Protein AF-A0A2A6C8S2-F1 (afdb_monomer_lite)

pLDDT: mean 71.56, std 22.47, range [21.42, 98.75]

Radius of gyration: 41.75 Å; chains: 1; bounding box: 128×106×98 Å

Secondary structure (DSSP, 8-state):
-TTHHHHGGGS--------------------------------------------TTSHHHHHHHHHHHTT--PPPPPPP-------PPPP-SEEEEEESTTS-EEEEEE--GGGTT-B-HHHHT---S-TT-TT-----HHHHHHHHHH-TT-SEEEEE--SSEEE--B-GGGTTT--HHHHHHS-TTGGGGGGGG-SS-EEEEE-BEEETHHHHHHHHSSEEEEETT-EEE-GGGGGT----SSHHHHHHHHT-HHHHHHHHHH--EEEHHHHHHTTS-SEEE-HHHHHHHHHHHHHHHHTS-HHHHHHHHHHHHHTTSS-HHHHHHHHHHHHHHHTTBHHHHHHHHHHHTTS-------B--HHHHHHHHHHHHHHHHHHHHHHHHHHIIIIISTTS----HHHHHHHHHHHHHHHHHHHHHHHHHHT-S-HHHHHHHHHHHHHHHHHIIIIIHHHHHHHHHHHH-TTS-HHHHHHHHHHHHHHHHHHHHHTTTTS----TT--TT-HHHHHHHHHHHHHHHHHHHH-HHHHHHHHHHHGGGS----HHHHHHHHHHHHHHHHHHHHHHHHHHHHHHHHHHHHHTTSS-SSS-HHHHHHHHHS-SHHHHHHHHHHHHHHHHHHHHHHHHHHHHHHHHHHHHHHHHHHTTSS-SS-HHHHHHHHHHHHHT----HHHHHHHHHHHHHHHHHHHHHHHHHHHHHHHHHHH--GGGHHHHHHHHHHHHHHHHHHHHHHHGGGS-HHHHHHHHHHH----HHHHHHHHHHHHHHHHHHHHHHHHHHHHT------TTSTTSSSSSS--

Organism: Pristionchus pacificus (NCBI:txid54126)

Structure (mmCIF, N/CA/C/O backbone):
data_AF-A0A2A6C8S2-F1
#
_entry.id   AF-A0A2A6C8S2-F1
#
loop_
_atom_site.group_PDB
_atom_site.id
_atom_site.type_symbol
_atom_site.label_atom_id
_atom_site.label_alt_id
_atom_site.label_comp_id
_atom_site.label_asym_id
_atom_site.label_entity_id
_atom_site.label_seq_id
_atom_site.pdbx_PDB_ins_code
_atom_site.Cartn_x
_atom_site.Cartn_y
_atom_site.Cartn_z
_atom_site.occupancy
_atom_site.B_iso_or_equiv
_atom_site.auth_seq_id
_atom_site.auth_comp_id
_atom_site.auth_asym_id
_atom_site.auth_atom_id
_atom_site.pdbx_PDB_model_num
ATOM 1 N N . MET A 1 1 ? 23.876 -38.090 -20.448 1.00 32.19 1 MET A N 1
ATOM 2 C CA . MET A 1 1 ? 23.122 -38.531 -19.246 1.00 32.19 1 MET A CA 1
ATOM 3 C C . MET A 1 1 ? 23.606 -39.892 -18.723 1.00 32.19 1 MET A C 1
ATOM 5 O O . MET A 1 1 ? 23.887 -39.999 -17.537 1.00 32.19 1 MET A O 1
ATOM 9 N N . PHE A 1 2 ? 23.786 -40.901 -19.588 1.00 26.20 2 PHE A N 1
ATOM 10 C CA . PHE A 1 2 ? 24.344 -42.219 -19.226 1.00 26.20 2 PHE A CA 1
ATOM 11 C C . PHE A 1 2 ? 25.819 -42.156 -18.761 1.00 26.20 2 PHE A C 1
ATOM 13 O O . PHE A 1 2 ? 26.176 -42.783 -17.769 1.00 26.20 2 PHE A O 1
ATOM 20 N N . GLU A 1 3 ? 26.650 -41.305 -19.379 1.00 30.59 3 GLU A N 1
ATOM 21 C CA . GLU A 1 3 ? 28.047 -41.086 -18.950 1.00 30.59 3 GLU A CA 1
ATOM 22 C C . GLU A 1 3 ? 28.192 -40.384 -17.590 1.00 30.59 3 GLU A C 1
ATOM 24 O O . GLU A 1 3 ? 29.092 -40.704 -16.815 1.00 30.59 3 GLU A O 1
ATOM 29 N N . TYR A 1 4 ? 27.283 -39.464 -17.252 1.00 35.44 4 TYR A N 1
ATOM 30 C CA . TYR A 1 4 ? 27.305 -38.766 -15.960 1.00 35.44 4 TYR A CA 1
ATOM 31 C C . TYR A 1 4 ? 26.969 -39.730 -14.808 1.00 35.44 4 TYR A C 1
ATOM 33 O O . TYR A 1 4 ? 27.595 -39.699 -13.753 1.00 35.44 4 TYR A O 1
ATOM 41 N N . LYS A 1 5 ? 26.068 -40.692 -15.066 1.00 35.88 5 LYS A N 1
ATOM 42 C CA . LYS A 1 5 ? 25.725 -41.799 -14.157 1.00 35.88 5 LYS A CA 1
ATOM 43 C C . LYS A 1 5 ? 26.841 -42.849 -14.013 1.00 35.88 5 LYS A C 1
ATOM 45 O O . LYS A 1 5 ? 26.752 -43.687 -13.121 1.00 35.88 5 LYS A O 1
ATOM 50 N N . LYS A 1 6 ? 27.845 -42.843 -14.903 1.00 32.16 6 LYS A N 1
ATOM 51 C CA . LYS A 1 6 ? 29.021 -43.732 -14.872 1.00 32.16 6 LYS A CA 1
ATOM 52 C C . LYS A 1 6 ? 30.166 -43.116 -14.058 1.00 32.16 6 LYS A C 1
ATOM 54 O O . LYS A 1 6 ? 30.825 -43.833 -13.321 1.00 32.16 6 LYS A O 1
ATOM 59 N N . LYS A 1 7 ? 30.346 -41.789 -14.120 1.00 35.62 7 LYS A N 1
ATOM 60 C CA . LYS A 1 7 ? 31.368 -41.065 -13.334 1.00 35.62 7 LYS A CA 1
ATOM 61 C C . LYS A 1 7 ? 31.032 -40.908 -11.846 1.00 35.62 7 LYS A C 1
ATOM 63 O O . LYS A 1 7 ? 31.947 -40.837 -11.041 1.00 35.62 7 LYS A O 1
ATOM 68 N N . LEU A 1 8 ? 29.749 -40.889 -11.479 1.00 36.06 8 LEU A N 1
ATOM 69 C CA . LEU A 1 8 ? 29.297 -40.829 -10.078 1.00 36.06 8 LEU A CA 1
ATOM 70 C C . LEU A 1 8 ? 29.278 -42.195 -9.364 1.00 36.06 8 LEU A C 1
ATOM 72 O O . LEU A 1 8 ? 29.125 -42.229 -8.154 1.00 36.06 8 LEU A O 1
ATOM 76 N N . ARG A 1 9 ? 29.433 -43.311 -10.093 1.00 30.38 9 ARG A N 1
ATOM 77 C CA . ARG A 1 9 ? 29.297 -44.689 -9.576 1.00 30.38 9 ARG A CA 1
ATOM 78 C C . ARG A 1 9 ? 30.604 -45.342 -9.092 1.00 30.38 9 ARG A C 1
ATOM 80 O O . ARG A 1 9 ? 30.596 -46.525 -8.790 1.00 30.38 9 ARG A O 1
ATOM 87 N N . MET A 1 10 ? 31.718 -44.607 -9.049 1.00 31.86 10 MET A N 1
ATOM 88 C CA . MET A 1 10 ? 33.014 -45.114 -8.554 1.00 31.86 10 MET A CA 1
ATOM 89 C C . MET A 1 10 ? 33.317 -44.737 -7.093 1.00 31.86 10 MET A C 1
ATOM 91 O O . MET A 1 10 ? 34.422 -44.987 -6.622 1.00 31.86 10 MET A O 1
ATOM 95 N N . ALA A 1 11 ? 32.354 -44.159 -6.376 1.00 34.12 11 ALA A N 1
ATOM 96 C CA . ALA A 1 11 ? 32.422 -43.968 -4.935 1.00 34.12 11 ALA A CA 1
ATOM 97 C C . ALA A 1 11 ? 31.243 -44.722 -4.302 1.00 34.12 11 ALA A C 1
ATOM 99 O O . ALA A 1 11 ? 30.096 -44.430 -4.632 1.00 34.12 11 ALA A O 1
ATOM 100 N N . ASP A 1 12 ? 31.577 -45.677 -3.436 1.00 30.59 12 ASP A N 1
ATOM 101 C CA . ASP A 1 12 ? 30.724 -46.444 -2.515 1.00 30.59 12 ASP A CA 1
ATOM 102 C C . ASP A 1 12 ? 30.078 -47.753 -3.035 1.00 30.59 12 ASP A C 1
ATOM 104 O O . ASP A 1 12 ? 29.288 -47.781 -3.981 1.00 30.59 12 ASP A O 1
ATOM 108 N N . LEU A 1 13 ? 30.474 -48.850 -2.367 1.00 28.61 13 LEU A N 1
ATOM 109 C CA . LEU A 1 13 ? 29.936 -50.216 -2.414 1.00 28.61 13 LEU A CA 1
ATOM 110 C C . LEU A 1 13 ? 28.567 -50.297 -1.709 1.00 28.61 13 LEU A C 1
ATOM 112 O O . LEU A 1 13 ? 28.414 -49.733 -0.630 1.00 28.61 13 LEU A O 1
ATOM 116 N N . ASP A 1 14 ? 27.584 -50.995 -2.283 1.00 29.48 14 ASP A N 1
ATOM 117 C CA . ASP A 1 14 ? 27.276 -52.412 -1.998 1.00 29.48 14 ASP A CA 1
ATOM 118 C C . ASP A 1 14 ? 26.062 -52.865 -2.834 1.00 29.48 14 ASP A C 1
ATOM 120 O O . ASP A 1 14 ? 25.117 -52.108 -3.077 1.00 29.48 14 ASP A O 1
ATOM 124 N N . ASP A 1 15 ? 26.152 -54.099 -3.329 1.00 29.12 15 ASP A N 1
ATOM 125 C CA . ASP A 1 15 ? 25.180 -54.794 -4.171 1.00 29.12 15 ASP A CA 1
ATOM 126 C C . ASP A 1 15 ? 23.930 -55.208 -3.382 1.00 29.12 15 ASP A C 1
ATOM 128 O O . ASP A 1 15 ? 24.037 -55.783 -2.305 1.00 29.12 15 ASP A O 1
ATOM 132 N N . ASP A 1 16 ? 22.751 -55.022 -3.985 1.00 27.91 16 ASP A N 1
ATOM 133 C CA . ASP A 1 16 ? 21.733 -56.074 -3.991 1.00 27.91 16 ASP A CA 1
ATOM 134 C C . ASP A 1 16 ? 20.721 -55.872 -5.138 1.00 27.91 16 ASP A C 1
ATOM 136 O O . ASP A 1 16 ? 20.081 -54.830 -5.289 1.00 27.91 16 ASP A O 1
ATOM 140 N N . LEU A 1 17 ? 20.595 -56.935 -5.938 1.00 26.44 17 LEU A N 1
ATOM 141 C CA . LEU A 1 17 ? 19.555 -57.249 -6.926 1.00 26.44 17 LEU A CA 1
ATOM 142 C C . LEU A 1 17 ? 19.472 -56.464 -8.259 1.00 26.44 17 LEU A C 1
ATOM 144 O O . LEU A 1 17 ? 18.635 -55.593 -8.500 1.00 26.44 17 LEU A O 1
ATOM 148 N N . LEU A 1 18 ? 20.260 -56.976 -9.216 1.00 26.59 18 LEU A N 1
ATOM 149 C CA . LEU A 1 18 ? 19.800 -57.587 -10.489 1.00 26.59 18 LEU A CA 1
ATOM 150 C C . LEU A 1 18 ? 18.316 -58.067 -10.431 1.00 26.59 18 LEU A C 1
ATOM 152 O O . LEU A 1 18 ? 17.884 -58.574 -9.407 1.00 26.59 18 LEU A O 1
ATOM 156 N N . ALA A 1 19 ? 17.455 -58.036 -11.452 1.00 25.98 19 ALA A N 1
ATOM 157 C CA . ALA A 1 19 ? 17.626 -58.308 -12.875 1.00 25.98 19 ALA A CA 1
ATOM 158 C C . ALA A 1 19 ? 16.318 -57.993 -13.651 1.00 25.98 19 ALA A C 1
ATOM 160 O O . ALA A 1 19 ? 15.255 -57.853 -13.051 1.00 25.98 19 ALA A O 1
ATOM 161 N N . VAL A 1 20 ? 16.428 -58.017 -14.989 1.00 25.78 20 VAL A N 1
ATOM 162 C CA . VAL A 1 20 ? 15.507 -58.601 -16.002 1.00 25.78 20 VAL A CA 1
ATOM 163 C C . VAL A 1 20 ? 15.243 -57.667 -17.204 1.00 25.78 20 VAL A C 1
ATOM 165 O O . VAL A 1 20 ? 14.492 -56.702 -17.097 1.00 25.78 20 VAL A O 1
ATOM 168 N N . GLY A 1 21 ? 15.850 -58.047 -18.347 1.00 25.91 21 GLY A N 1
ATOM 169 C CA . GLY A 1 21 ? 15.435 -57.829 -19.755 1.00 25.91 21 GLY A CA 1
ATOM 170 C C . GLY A 1 21 ? 15.616 -56.410 -20.311 1.00 25.91 21 GLY A C 1
ATOM 171 O O . GLY A 1 21 ? 14.933 -55.504 -19.859 1.00 25.91 21 GLY A O 1
ATOM 172 N N . SER A 1 22 ? 16.484 -56.048 -21.268 1.00 24.20 22 SER A N 1
ATOM 173 C CA . SER A 1 22 ? 16.979 -56.682 -22.510 1.00 24.20 22 SER A CA 1
ATOM 174 C C . SER A 1 22 ? 15.882 -57.268 -23.404 1.00 24.20 22 SER A C 1
ATOM 176 O O . SER A 1 22 ? 15.515 -58.422 -23.227 1.00 24.20 22 SER A O 1
ATOM 178 N N . ASP A 1 23 ? 15.333 -56.475 -24.331 1.00 24.86 23 ASP A N 1
ATOM 179 C CA . ASP A 1 23 ? 15.618 -56.617 -25.772 1.00 24.86 23 ASP A CA 1
ATOM 180 C C . ASP A 1 23 ? 14.761 -55.699 -26.666 1.00 24.86 23 ASP A C 1
ATOM 182 O O . ASP A 1 23 ? 13.661 -55.293 -26.297 1.00 24.86 23 ASP A O 1
ATOM 186 N N . ALA A 1 24 ? 15.309 -55.455 -27.865 1.00 26.47 24 ALA A N 1
ATOM 187 C CA . ALA A 1 24 ? 14.758 -54.799 -29.059 1.00 26.47 24 ALA A CA 1
ATOM 188 C C . ALA A 1 24 ? 14.608 -53.263 -28.996 1.00 26.47 24 ALA A C 1
ATOM 190 O O . ALA A 1 24 ? 14.021 -52.700 -28.083 1.00 26.47 24 ALA A O 1
ATOM 191 N N . GLY A 1 25 ? 15.100 -52.477 -29.950 1.00 25.38 25 GLY A N 1
ATOM 192 C CA . GLY A 1 25 ? 15.507 -52.772 -31.323 1.00 25.38 25 GLY A CA 1
ATOM 193 C C . GLY A 1 25 ? 15.102 -51.565 -32.176 1.00 25.38 25 GLY A C 1
ATOM 194 O O . GLY A 1 25 ? 14.033 -50.997 -31.977 1.00 25.38 25 GLY A O 1
ATOM 195 N N . GLU A 1 26 ? 16.011 -51.117 -33.029 1.00 27.11 26 GLU A N 1
ATOM 196 C CA . GLU A 1 26 ? 15.963 -49.884 -33.816 1.00 27.11 26 GLU A CA 1
ATOM 197 C C . GLU A 1 26 ? 14.861 -49.833 -34.891 1.00 27.11 26 GLU A C 1
ATOM 199 O O . GLU A 1 26 ? 14.462 -50.857 -35.433 1.00 27.11 26 GLU A O 1
ATOM 204 N N . GLY A 1 27 ? 14.517 -48.599 -35.294 1.00 25.09 27 GLY A N 1
ATOM 205 C CA . GLY A 1 27 ? 14.190 -48.257 -36.686 1.00 25.09 27 GLY A CA 1
ATOM 206 C C . GLY A 1 27 ? 12.709 -48.060 -37.028 1.00 25.09 27 GLY A C 1
ATOM 207 O O . GLY A 1 27 ? 11.947 -49.010 -37.024 1.00 25.09 27 GLY A O 1
ATOM 208 N N . GLU A 1 28 ? 12.307 -46.830 -37.380 1.00 25.16 28 GLU A N 1
ATOM 209 C CA . GLU A 1 28 ? 12.004 -46.458 -38.780 1.00 25.16 28 GLU A CA 1
ATOM 210 C C . GLU A 1 28 ? 11.531 -44.994 -38.914 1.00 25.16 28 GLU A C 1
ATOM 212 O O . GLU A 1 28 ? 10.670 -44.501 -38.186 1.00 25.16 28 GLU A O 1
ATOM 217 N N . GLN A 1 29 ? 12.119 -44.293 -39.886 1.00 26.69 29 GLN A N 1
ATOM 218 C CA . GLN A 1 29 ? 11.604 -43.069 -40.504 1.00 26.69 29 GLN A CA 1
ATOM 219 C C . GLN A 1 29 ? 10.533 -43.447 -41.538 1.00 26.69 29 GLN A C 1
ATOM 221 O O . GLN A 1 29 ? 10.784 -44.389 -42.276 1.00 26.69 29 GLN A O 1
ATOM 226 N N . LEU A 1 30 ? 9.457 -42.655 -41.711 1.00 25.66 30 LEU A N 1
ATOM 227 C CA . LEU A 1 30 ? 8.952 -42.221 -43.036 1.00 25.66 30 LEU A CA 1
ATOM 228 C C . LEU A 1 30 ? 7.721 -41.278 -42.976 1.00 25.66 30 LEU A C 1
ATOM 230 O O . LEU A 1 30 ? 6.704 -41.563 -42.359 1.00 25.66 30 LEU A O 1
ATOM 234 N N . ARG A 1 31 ? 7.897 -40.136 -43.661 1.00 25.75 31 ARG A N 1
ATOM 235 C CA . ARG A 1 31 ? 6.997 -39.286 -44.484 1.00 25.75 31 ARG A CA 1
ATOM 236 C C . ARG A 1 31 ? 5.470 -39.188 -44.251 1.00 25.75 31 ARG A C 1
ATOM 238 O O . ARG A 1 31 ? 4.727 -40.136 -44.432 1.00 25.75 31 ARG A O 1
ATOM 245 N N . LEU A 1 32 ? 5.055 -37.925 -44.059 1.00 26.55 32 LEU A N 1
ATOM 246 C CA . LEU A 1 32 ? 4.230 -37.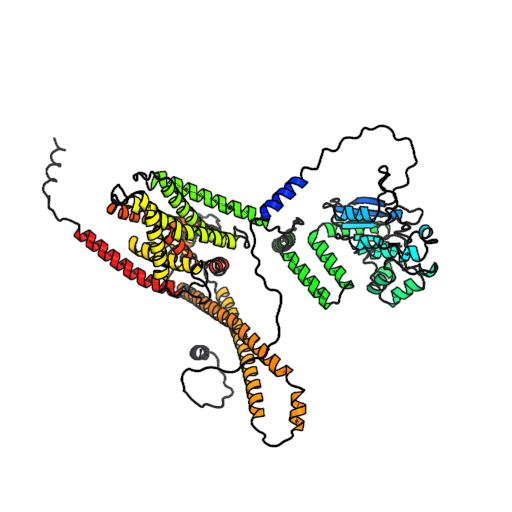069 -44.948 1.00 26.55 32 LEU A CA 1
ATOM 247 C C . LEU A 1 32 ? 3.008 -37.650 -45.702 1.00 26.55 32 LEU A C 1
ATOM 249 O O . LEU A 1 32 ? 3.154 -38.494 -46.575 1.00 26.55 32 LEU A O 1
ATOM 253 N N . GLU A 1 33 ? 1.888 -36.941 -45.489 1.00 25.23 33 GLU A N 1
ATOM 254 C CA . GLU A 1 33 ? 0.883 -36.446 -46.460 1.00 25.23 33 GLU A CA 1
ATOM 255 C C . GLU A 1 33 ? -0.578 -36.949 -46.428 1.00 25.23 33 GLU A C 1
ATOM 257 O O . GLU A 1 33 ? -0.896 -38.128 -46.401 1.00 25.23 33 GLU A O 1
ATOM 262 N N . ASP A 1 34 ? -1.436 -35.925 -46.544 1.00 24.98 34 ASP A N 1
ATOM 263 C CA . ASP A 1 34 ? -2.765 -35.842 -47.159 1.00 24.98 34 ASP A CA 1
ATOM 264 C C . ASP A 1 34 ? -4.092 -36.034 -46.376 1.00 24.98 34 ASP A C 1
ATOM 266 O O . ASP A 1 34 ? -4.664 -37.103 -46.218 1.00 24.98 34 ASP A O 1
ATOM 270 N N . LYS A 1 35 ? -4.633 -34.861 -45.998 1.00 25.89 35 LYS A N 1
ATOM 271 C CA . LYS A 1 35 ? -5.883 -34.237 -46.490 1.00 25.89 35 LYS A CA 1
ATOM 272 C C . LYS A 1 35 ? -7.240 -34.973 -46.380 1.00 25.89 35 LYS A C 1
ATOM 274 O O . LYS A 1 35 ? -7.627 -35.755 -47.233 1.00 25.89 35 LYS A O 1
ATOM 279 N N . ARG A 1 36 ? -8.075 -34.292 -45.575 1.00 25.56 36 ARG A N 1
ATOM 280 C CA . ARG A 1 36 ? -9.428 -33.742 -45.862 1.00 25.56 36 ARG A CA 1
ATOM 281 C C . ARG A 1 36 ? -10.664 -34.660 -45.819 1.00 25.56 36 ARG A C 1
ATOM 283 O O . ARG A 1 36 ? -10.720 -35.707 -46.443 1.00 25.56 36 ARG A O 1
ATOM 290 N N . ARG A 1 37 ? -11.730 -33.999 -45.316 1.00 23.06 37 ARG A N 1
ATOM 291 C CA . ARG A 1 37 ? -13.192 -34.268 -45.348 1.00 23.06 37 ARG A CA 1
ATOM 292 C C . ARG A 1 37 ? -13.683 -35.049 -44.123 1.00 23.06 37 ARG A C 1
ATOM 294 O O . ARG A 1 37 ? -13.056 -36.020 -43.754 1.00 23.06 37 ARG A O 1
ATOM 301 N N . PHE A 1 38 ? -14.753 -34.716 -43.401 1.00 23.86 38 PHE A N 1
ATOM 302 C CA . PHE A 1 38 ? -15.897 -33.784 -43.465 1.00 23.86 38 PHE A CA 1
ATOM 303 C C . PHE A 1 38 ? -16.029 -33.155 -42.046 1.00 23.86 38 PHE A C 1
ATOM 305 O O . PHE A 1 38 ? -15.542 -33.733 -41.089 1.00 23.86 38 PHE A O 1
ATOM 312 N N . GLY A 1 39 ? -16.580 -31.973 -41.763 1.00 22.17 39 GLY A N 1
ATOM 313 C CA . GLY A 1 39 ? -17.793 -31.355 -42.282 1.00 22.17 39 GLY A CA 1
ATOM 314 C C . GLY A 1 39 ? -18.854 -31.256 -41.168 1.00 22.17 39 GLY A C 1
ATOM 315 O O . GLY A 1 39 ? -19.616 -32.188 -40.985 1.00 22.17 39 GLY A O 1
ATOM 316 N N . ARG A 1 40 ? -18.918 -30.080 -40.517 1.00 21.42 40 ARG A N 1
ATOM 317 C CA . ARG A 1 40 ? -20.110 -29.411 -39.940 1.00 21.42 40 ARG A CA 1
ATOM 318 C C . ARG A 1 40 ? -20.861 -30.054 -38.745 1.00 21.42 40 ARG A C 1
ATOM 320 O O . ARG A 1 40 ? -21.691 -30.928 -38.938 1.00 21.42 40 ARG A O 1
ATOM 327 N N . VAL A 1 41 ? -20.755 -29.417 -37.568 1.00 22.75 41 VAL A N 1
ATOM 328 C CA . VAL A 1 41 ? -21.908 -29.108 -36.686 1.00 22.75 41 VAL A CA 1
ATOM 329 C C . VAL A 1 41 ? -21.735 -27.686 -36.128 1.00 22.75 41 VAL A C 1
ATOM 331 O O . VAL A 1 41 ? -20.688 -27.340 -35.588 1.00 22.75 41 VAL A O 1
ATOM 334 N N . HIS A 1 42 ? -22.749 -26.846 -36.343 1.00 21.91 42 HIS A N 1
ATOM 335 C CA . HIS A 1 42 ? -22.915 -25.489 -35.808 1.00 21.91 42 HIS A CA 1
ATOM 336 C C . HIS A 1 42 ? -23.309 -25.522 -34.328 1.00 21.91 42 HIS A C 1
ATOM 338 O O . HIS A 1 42 ? -24.256 -26.231 -34.014 1.00 21.91 42 HIS A O 1
ATOM 344 N N . VAL A 1 43 ? -22.740 -24.642 -33.491 1.00 24.41 43 VAL A N 1
ATOM 345 C CA . VAL A 1 43 ? -23.492 -23.959 -32.417 1.00 24.41 43 VAL A CA 1
ATOM 346 C C . VAL A 1 43 ? -22.944 -22.534 -32.234 1.00 24.41 43 VAL A C 1
ATOM 348 O O . VAL A 1 43 ? -21.735 -22.316 -32.198 1.00 24.41 43 VAL A O 1
ATOM 351 N N . HIS A 1 44 ? -23.869 -21.575 -32.173 1.00 23.92 44 HIS A N 1
ATOM 352 C CA . HIS A 1 44 ? -23.704 -20.133 -31.987 1.00 23.92 44 HIS A CA 1
ATOM 353 C C . HIS A 1 44 ? -22.676 -19.703 -30.927 1.00 23.92 44 HIS A C 1
ATOM 355 O O . HIS A 1 44 ? -22.747 -20.113 -29.771 1.00 23.92 44 HIS A O 1
ATOM 361 N N . ARG A 1 45 ? -21.838 -18.720 -31.284 1.00 24.27 45 ARG A N 1
ATOM 362 C CA . ARG A 1 45 ? -21.236 -17.790 -30.322 1.00 24.27 45 ARG A CA 1
ATOM 363 C C . ARG A 1 45 ? -21.296 -16.380 -30.902 1.00 24.27 45 ARG A C 1
ATOM 365 O O . ARG A 1 45 ? -20.513 -16.026 -31.777 1.00 24.27 45 ARG A O 1
ATOM 372 N N . GLN A 1 46 ? -22.275 -15.612 -30.442 1.00 23.72 46 GLN A N 1
ATOM 373 C CA . GLN A 1 46 ? -22.430 -14.196 -30.738 1.00 23.72 46 GLN A CA 1
ATOM 374 C C . GLN A 1 46 ? -22.254 -13.419 -29.426 1.00 23.72 46 GLN A C 1
ATOM 376 O O . GLN A 1 46 ? -22.749 -13.846 -28.386 1.00 23.72 46 GLN A O 1
ATOM 381 N N . LEU A 1 47 ? -21.563 -12.284 -29.553 1.00 24.95 47 LEU A N 1
ATOM 382 C CA . LEU A 1 47 ? -21.317 -11.183 -28.614 1.00 24.95 47 LEU A CA 1
ATOM 383 C C . LEU A 1 47 ? -20.072 -11.189 -27.696 1.00 24.95 47 LEU A C 1
ATOM 385 O O . LEU A 1 47 ? -19.899 -12.020 -26.812 1.00 24.95 47 LEU A O 1
ATOM 389 N N . LEU A 1 48 ? -19.325 -10.086 -27.893 1.00 25.66 48 LEU A N 1
ATOM 390 C CA . LEU A 1 48 ? -18.434 -9.335 -26.995 1.00 25.66 48 LEU A CA 1
ATOM 391 C C . LEU A 1 48 ? -16.940 -9.686 -26.956 1.00 25.66 48 LEU A C 1
ATOM 393 O O . LEU A 1 48 ? -16.415 -10.090 -25.927 1.00 25.66 48 LEU A O 1
ATOM 397 N N . LEU A 1 49 ? -16.234 -9.364 -28.047 1.00 27.03 49 LEU A N 1
ATOM 398 C CA . LEU A 1 49 ? -14.866 -8.827 -27.996 1.00 27.03 49 LEU A CA 1
ATOM 399 C C . LEU A 1 49 ? -14.711 -7.763 -29.097 1.00 27.03 49 LEU A C 1
ATOM 401 O O . LEU A 1 49 ? -14.676 -8.099 -30.278 1.00 27.03 49 LEU A O 1
ATOM 405 N N . ALA A 1 50 ? -14.634 -6.490 -28.705 1.00 27.23 50 ALA A N 1
ATOM 406 C CA . ALA A 1 50 ? -14.182 -5.389 -29.553 1.00 27.23 50 ALA A CA 1
ATOM 407 C C . ALA A 1 50 ? -12.882 -4.808 -28.960 1.00 27.23 50 ALA A C 1
ATOM 409 O O . ALA A 1 50 ? -12.759 -4.758 -27.732 1.00 27.23 50 ALA A O 1
ATOM 410 N N . PRO A 1 51 ? -11.910 -4.407 -29.797 1.00 27.19 51 PRO A N 1
ATOM 411 C CA . PRO A 1 51 ? -10.653 -3.816 -29.357 1.00 27.19 51 PRO A CA 1
ATOM 412 C C . PRO A 1 51 ? -10.869 -2.362 -28.907 1.00 27.19 51 PRO A C 1
ATOM 414 O O . PRO A 1 51 ? -11.583 -1.600 -29.553 1.00 27.19 51 PRO A O 1
ATOM 417 N N . LEU A 1 52 ? -10.260 -1.990 -27.781 1.00 28.20 52 LEU A N 1
ATOM 418 C CA . LEU A 1 52 ? -10.228 -0.618 -27.272 1.00 28.20 52 LEU A CA 1
ATOM 419 C C . LEU A 1 52 ? -9.260 0.222 -28.119 1.00 28.20 52 LEU A C 1
ATOM 421 O O . LEU A 1 52 ? -8.052 0.194 -27.891 1.00 28.20 52 LEU A O 1
ATOM 425 N N . ASP A 1 53 ? -9.809 0.967 -29.077 1.00 25.66 53 ASP A N 1
ATOM 426 C CA . ASP A 1 53 ? -9.165 2.138 -29.676 1.00 25.66 53 ASP A CA 1
ATOM 427 C C . ASP A 1 53 ? -9.215 3.291 -28.662 1.00 25.66 53 ASP A C 1
ATOM 429 O O . ASP A 1 53 ? -10.287 3.710 -28.218 1.00 25.66 53 ASP A O 1
ATOM 433 N N . VAL A 1 54 ? -8.047 3.786 -28.251 1.00 31.41 54 VAL A N 1
ATOM 434 C CA . VAL A 1 54 ? -7.930 4.929 -27.339 1.00 31.41 54 VAL A CA 1
ATOM 435 C C . VAL A 1 54 ? -7.815 6.198 -28.175 1.00 31.41 54 VAL A C 1
ATOM 437 O O . VAL A 1 54 ? -6.754 6.520 -28.706 1.00 31.41 54 VAL A O 1
ATOM 440 N N . ASP A 1 55 ? -8.926 6.921 -28.281 1.00 26.73 55 ASP A N 1
ATOM 441 C CA . ASP A 1 55 ? -9.016 8.189 -28.999 1.00 26.73 55 ASP A CA 1
ATOM 442 C C . ASP A 1 55 ? -8.435 9.342 -28.150 1.00 26.73 55 ASP A C 1
ATOM 444 O O . ASP A 1 55 ? -8.988 9.763 -27.126 1.00 26.73 55 ASP A O 1
ATOM 448 N N . VAL A 1 56 ? -7.274 9.856 -28.570 1.00 34.91 56 VAL A N 1
ATOM 449 C CA . VAL A 1 56 ? -6.460 10.875 -27.873 1.00 34.91 56 VAL A CA 1
ATOM 450 C C . VAL A 1 56 ? -7.155 12.251 -27.820 1.00 34.91 56 VAL A C 1
ATOM 452 O O . VAL A 1 56 ? -6.710 13.163 -27.120 1.00 34.91 56 VAL A O 1
ATOM 455 N N . HIS A 1 57 ? -8.306 12.423 -28.475 1.00 30.19 57 HIS A N 1
ATOM 456 C CA . HIS A 1 57 ? -8.993 13.711 -28.529 1.00 30.19 57 HIS A CA 1
ATOM 457 C C . HIS A 1 57 ? -9.865 14.038 -27.293 1.00 30.19 57 HIS A C 1
ATOM 459 O O . HIS A 1 57 ? -10.196 15.209 -27.069 1.00 30.19 57 HIS A O 1
ATOM 465 N N . HIS A 1 58 ? -10.191 13.049 -26.446 1.00 32.16 58 HIS A N 1
ATOM 466 C CA . HIS A 1 58 ? -11.109 13.215 -25.304 1.00 32.16 58 HIS A CA 1
ATOM 467 C C . HIS A 1 58 ? -10.441 13.644 -23.979 1.00 32.16 58 HIS A C 1
ATOM 469 O O . HIS A 1 58 ? -11.113 14.172 -23.087 1.00 32.16 58 HIS A O 1
ATOM 475 N N . LEU A 1 59 ? -9.112 13.522 -23.865 1.00 33.47 59 LEU A N 1
ATOM 476 C CA . LEU A 1 59 ? -8.344 13.912 -22.670 1.00 33.47 59 LEU A CA 1
ATOM 477 C C . LEU A 1 59 ? -8.176 15.437 -22.516 1.00 33.47 59 LEU A C 1
ATOM 479 O O . LEU A 1 59 ? -8.046 15.933 -21.397 1.00 33.47 59 LEU A O 1
ATOM 483 N N . SER A 1 60 ? -8.280 16.219 -23.600 1.00 31.27 60 SER A N 1
ATOM 484 C CA . SER A 1 60 ? -8.184 17.690 -23.515 1.00 31.27 60 SER A CA 1
ATOM 485 C C . SER A 1 60 ? -9.480 18.368 -23.037 1.00 31.27 60 SER A C 1
ATOM 487 O O . SER A 1 60 ? -9.444 19.494 -22.533 1.00 31.27 60 SER A O 1
ATOM 489 N N . LYS A 1 61 ? -10.629 17.678 -23.126 1.00 31.64 61 LYS A N 1
ATOM 490 C CA . LYS A 1 61 ? -11.920 18.165 -22.603 1.00 31.64 61 LYS A CA 1
ATOM 491 C C . LYS A 1 61 ? -12.047 17.963 -21.092 1.00 31.64 61 LYS A C 1
ATOM 493 O O . LYS A 1 61 ? -12.640 18.807 -20.429 1.00 31.64 61 LYS A O 1
ATOM 498 N N . PHE A 1 62 ? -11.434 16.917 -20.535 1.00 32.00 62 PHE A N 1
ATOM 499 C CA . PHE A 1 62 ? -11.491 16.630 -19.095 1.00 32.00 62 PHE A CA 1
ATOM 500 C C . PHE A 1 62 ? -10.650 17.616 -18.259 1.00 32.00 62 PHE A C 1
ATOM 502 O O . PHE A 1 62 ? -11.060 18.026 -17.175 1.00 32.00 62 PHE A O 1
ATOM 509 N N . SER A 1 63 ? -9.535 18.103 -18.817 1.00 33.25 63 SER A N 1
ATOM 510 C CA . SER A 1 63 ? -8.704 19.161 -18.219 1.00 33.25 63 SER A CA 1
ATOM 511 C C . SER A 1 63 ? -9.427 20.519 -18.130 1.00 33.25 63 SER A C 1
ATOM 513 O O . SER A 1 63 ? -9.311 21.220 -17.124 1.00 33.25 63 SER A O 1
ATOM 515 N N . LYS A 1 64 ? -10.243 20.878 -19.134 1.00 32.06 64 LYS A N 1
ATOM 516 C CA . LYS A 1 64 ? -10.943 22.177 -19.184 1.00 32.06 64 LYS A CA 1
ATOM 517 C C . LYS A 1 64 ? -12.173 22.258 -18.274 1.00 32.06 64 LYS A C 1
ATOM 519 O O . LYS A 1 64 ? -12.514 23.351 -17.829 1.00 32.06 64 LYS A O 1
ATOM 524 N N . THR A 1 65 ? -12.817 21.132 -17.965 1.00 33.53 65 THR A N 1
ATOM 525 C CA . THR A 1 65 ? -13.980 21.095 -17.058 1.00 33.53 65 THR A CA 1
ATOM 526 C C . THR A 1 65 ? -13.556 21.133 -15.587 1.00 33.53 65 THR A C 1
ATOM 528 O O . THR A 1 65 ? -14.179 21.833 -14.793 1.00 33.53 65 THR A O 1
ATOM 531 N N . MET A 1 66 ? -12.434 20.489 -15.239 1.00 33.34 66 MET A N 1
ATOM 532 C CA . MET A 1 66 ? -11.839 20.561 -13.894 1.00 33.34 66 MET A CA 1
ATOM 533 C C . MET A 1 66 ? -11.317 21.966 -13.550 1.00 33.34 66 MET A C 1
ATOM 535 O O . MET A 1 66 ? -11.457 22.412 -12.415 1.00 33.34 66 MET A O 1
ATOM 539 N N . PHE A 1 67 ? -10.812 22.719 -14.535 1.00 33.03 67 PHE A N 1
ATOM 540 C CA . PHE A 1 67 ? -10.354 24.099 -14.317 1.00 33.03 67 PHE A CA 1
ATOM 541 C C . PHE A 1 67 ? -11.493 25.124 -14.154 1.00 33.03 67 PHE A C 1
ATOM 543 O O . PHE A 1 67 ? -11.264 26.212 -13.634 1.00 33.03 67 PHE A O 1
ATOM 550 N N . LYS A 1 68 ? -12.726 24.788 -14.562 1.00 27.80 68 LYS A N 1
ATOM 551 C CA . LYS A 1 68 ? -13.900 25.681 -14.475 1.00 27.80 68 LYS A CA 1
ATOM 552 C C . LYS A 1 68 ? -14.710 25.507 -13.181 1.00 27.80 68 LYS A C 1
ATOM 554 O O . LYS A 1 68 ? -15.490 26.386 -12.833 1.00 27.80 68 LYS A O 1
ATOM 559 N N . LEU A 1 69 ? -14.500 24.402 -12.458 1.00 29.41 69 LEU A N 1
ATOM 560 C CA . LEU A 1 69 ? -15.089 24.137 -11.136 1.00 29.41 69 LEU A CA 1
ATOM 561 C C . LEU A 1 69 ? -14.268 24.738 -9.982 1.00 29.41 69 LEU A C 1
ATOM 563 O O . LEU A 1 69 ? -14.819 25.011 -8.922 1.00 29.41 69 LEU A O 1
ATOM 567 N N . ALA A 1 70 ? -12.984 25.033 -10.206 1.00 30.64 70 ALA A N 1
ATOM 568 C CA . ALA A 1 70 ? -12.119 25.693 -9.225 1.00 30.64 70 ALA A CA 1
ATOM 569 C C . ALA A 1 70 ? -12.310 27.225 -9.146 1.00 30.64 70 ALA A C 1
ATOM 571 O O . ALA A 1 70 ? -11.808 27.853 -8.219 1.00 30.64 70 ALA A O 1
ATOM 572 N N . SER A 1 71 ? -13.046 27.844 -10.080 1.00 30.69 71 SER A N 1
ATOM 573 C CA . SER A 1 71 ? -13.227 29.307 -10.150 1.00 30.69 71 SER A CA 1
ATOM 574 C C . SER A 1 71 ? -14.596 29.814 -9.668 1.00 30.69 71 SER A C 1
ATOM 576 O O . SER A 1 71 ? -14.938 30.963 -9.933 1.00 30.69 71 SER A O 1
ATOM 578 N N . LEU A 1 72 ? -15.396 28.979 -8.992 1.00 29.81 72 LEU A N 1
ATOM 579 C CA . LEU A 1 72 ? -16.712 29.350 -8.434 1.00 29.81 72 LEU A CA 1
ATOM 580 C C . LEU A 1 72 ? -16.705 29.579 -6.909 1.00 29.81 72 LEU A C 1
ATOM 582 O O . LEU A 1 72 ? -17.743 29.891 -6.331 1.00 29.81 72 LEU A O 1
ATOM 586 N N . ALA A 1 73 ? -15.544 29.493 -6.254 1.00 30.70 73 ALA A N 1
ATOM 587 C CA . ALA A 1 73 ? -15.382 29.879 -4.853 1.00 30.70 73 ALA A CA 1
ATOM 588 C C . ALA A 1 73 ? -15.198 31.406 -4.740 1.00 30.70 73 ALA A C 1
ATOM 590 O O . ALA A 1 73 ? -14.086 31.926 -4.814 1.00 30.70 73 ALA A O 1
ATOM 591 N N . GLY A 1 74 ? -16.310 32.134 -4.615 1.00 32.12 74 GLY A N 1
ATOM 592 C CA . GLY A 1 74 ? -16.310 33.560 -4.278 1.00 32.12 74 GLY A CA 1
ATOM 593 C C . GLY A 1 74 ? -15.957 33.820 -2.800 1.00 32.12 74 GLY A C 1
ATOM 594 O O . GLY A 1 74 ? -16.081 32.920 -1.969 1.00 32.12 74 GLY A O 1
ATOM 595 N N . PRO A 1 75 ? -15.521 35.044 -2.446 1.00 29.92 75 PRO A N 1
ATOM 596 C CA . PRO A 1 75 ? -15.058 35.373 -1.100 1.00 29.92 75 PRO A CA 1
ATOM 597 C C . PRO A 1 75 ? -16.213 35.431 -0.088 1.00 29.92 75 PRO A C 1
ATOM 599 O O . PRO A 1 75 ? -17.237 36.077 -0.315 1.00 29.92 75 PRO A O 1
ATOM 602 N N . VAL A 1 76 ? -16.012 34.779 1.059 1.00 29.61 76 VAL A N 1
ATOM 603 C CA . VAL A 1 76 ? -16.924 34.787 2.210 1.00 29.61 76 VAL A CA 1
ATOM 604 C C . VAL A 1 76 ? -17.004 36.204 2.789 1.00 29.61 76 VAL A C 1
ATOM 606 O O . VAL A 1 76 ? -16.009 36.767 3.245 1.00 29.61 76 VAL A O 1
ATOM 609 N N . ARG A 1 77 ? -18.203 36.796 2.754 1.00 26.77 77 ARG A N 1
ATOM 610 C CA . ARG A 1 77 ? -18.516 38.098 3.361 1.00 26.77 77 ARG A CA 1
ATOM 611 C C . ARG A 1 77 ? -18.564 37.965 4.885 1.00 26.77 77 ARG A C 1
ATOM 613 O O . ARG A 1 77 ? -19.311 37.147 5.412 1.00 26.77 77 ARG A O 1
ATOM 620 N N . ALA A 1 78 ? -17.814 38.814 5.582 1.00 26.66 78 ALA A N 1
ATOM 621 C CA . ALA A 1 78 ? -17.923 38.995 7.025 1.00 26.66 78 ALA A CA 1
ATOM 622 C C . ALA A 1 78 ? -19.306 39.568 7.385 1.00 26.66 78 ALA A C 1
ATOM 624 O O . ALA A 1 78 ? -19.677 40.644 6.912 1.00 26.66 78 ALA A O 1
ATOM 625 N N . VAL A 1 79 ? -20.067 38.850 8.214 1.00 29.69 79 VAL A N 1
ATOM 626 C CA . VAL A 1 79 ? -21.352 39.314 8.750 1.00 29.69 79 VAL A CA 1
ATOM 627 C C . VAL A 1 79 ? -21.118 40.019 10.085 1.00 29.69 79 VAL A C 1
ATOM 629 O O . VAL A 1 79 ? -20.462 39.509 10.992 1.00 29.69 79 VAL A O 1
ATOM 632 N N . SER A 1 80 ? -21.640 41.240 10.149 1.00 24.69 80 SER A N 1
ATOM 633 C CA . SER A 1 80 ? -21.612 42.175 11.270 1.00 24.69 80 SER A CA 1
ATOM 634 C C . SER A 1 80 ? -22.261 41.612 12.543 1.00 24.69 80 SER A C 1
ATOM 636 O O . SER A 1 80 ? -23.350 41.040 12.505 1.00 24.69 80 SER A O 1
ATOM 638 N N . ARG A 1 81 ? -21.604 41.847 13.688 1.00 29.48 81 ARG A N 1
ATOM 639 C CA . ARG A 1 81 ? -22.158 41.696 15.042 1.00 29.48 81 ARG A CA 1
ATOM 640 C C . ARG A 1 81 ? -23.185 42.800 15.308 1.00 29.48 81 ARG A C 1
ATOM 642 O O . ARG A 1 81 ? -22.789 43.906 15.660 1.00 29.48 81 ARG A O 1
ATOM 649 N N . ALA A 1 82 ? -24.475 42.488 15.253 1.00 29.36 82 ALA A N 1
ATOM 650 C CA . ALA A 1 82 ? -25.481 43.139 16.095 1.00 29.36 82 ALA A CA 1
ATOM 651 C C . ALA A 1 82 ? -26.814 42.382 16.046 1.00 29.36 82 ALA A C 1
ATOM 653 O O . ALA A 1 82 ? -27.262 41.991 14.977 1.00 29.36 82 ALA A O 1
ATOM 654 N N . SER A 1 83 ? -27.463 42.292 17.211 1.00 29.86 83 SER A N 1
ATOM 655 C CA . SER A 1 83 ? -28.817 41.776 17.463 1.00 29.86 83 SER A CA 1
ATOM 656 C C . SER A 1 83 ? -28.959 40.267 17.686 1.00 29.86 83 SER A C 1
ATOM 658 O O . SER A 1 83 ? -29.389 39.537 16.801 1.00 29.86 83 SER A O 1
ATOM 660 N N . LEU A 1 84 ? -28.763 39.829 18.935 1.00 27.14 84 LEU A N 1
ATOM 661 C CA . LEU A 1 84 ? -29.500 38.682 19.473 1.00 27.14 84 LEU A CA 1
ATOM 662 C C . LEU A 1 84 ? -30.037 39.011 20.871 1.00 27.14 84 LEU A C 1
ATOM 664 O O . LEU A 1 84 ? -29.288 39.213 21.825 1.00 27.14 84 LEU A O 1
ATOM 668 N N . ARG A 1 85 ? -31.370 39.095 20.949 1.00 27.77 85 ARG A N 1
ATOM 669 C CA . ARG A 1 85 ? -32.162 39.079 22.183 1.00 27.77 85 ARG A CA 1
ATOM 670 C C . ARG A 1 85 ? -32.175 37.660 22.764 1.00 27.77 85 ARG A C 1
ATOM 672 O O . ARG A 1 85 ? -32.220 36.680 22.028 1.00 27.77 85 ARG A O 1
ATOM 679 N N . ASN A 1 86 ? -32.180 37.599 24.093 1.00 32.38 86 ASN A N 1
ATOM 680 C CA . ASN A 1 86 ? -32.217 36.401 24.931 1.00 32.38 86 ASN A CA 1
ATOM 681 C C . ASN A 1 86 ? -33.362 35.428 24.589 1.00 32.38 86 ASN A C 1
ATOM 683 O O . ASN A 1 86 ? -34.528 35.771 24.764 1.00 32.38 86 ASN A O 1
ATOM 687 N N . PHE A 1 87 ? -33.008 34.184 24.255 1.00 27.89 87 PHE A N 1
ATOM 688 C CA . PHE A 1 87 ? -33.840 32.993 24.454 1.00 27.89 87 PHE A CA 1
ATOM 689 C C . PHE A 1 87 ? -32.964 31.885 25.057 1.00 27.89 87 PHE A C 1
ATOM 691 O O . PHE A 1 87 ? -31.849 31.653 24.591 1.00 27.89 87 PHE A O 1
ATOM 698 N N . ALA A 1 88 ? -33.453 31.237 26.117 1.00 29.23 88 ALA A N 1
ATOM 699 C CA . ALA A 1 88 ? -32.736 30.215 26.880 1.00 29.23 88 ALA A CA 1
ATOM 700 C C . ALA A 1 88 ? -32.215 29.077 25.976 1.00 29.23 88 ALA A C 1
ATOM 702 O O . ALA A 1 88 ? -32.964 28.511 25.180 1.00 29.23 88 ALA A O 1
ATOM 703 N N . ALA A 1 89 ? -30.921 28.764 26.077 1.00 32.53 89 ALA A N 1
ATOM 704 C CA . ALA A 1 89 ? -30.263 27.732 25.280 1.00 32.53 89 ALA A CA 1
ATOM 705 C C . ALA A 1 89 ? -30.634 26.322 25.777 1.00 32.53 89 ALA A C 1
ATOM 707 O O . ALA A 1 89 ? -30.539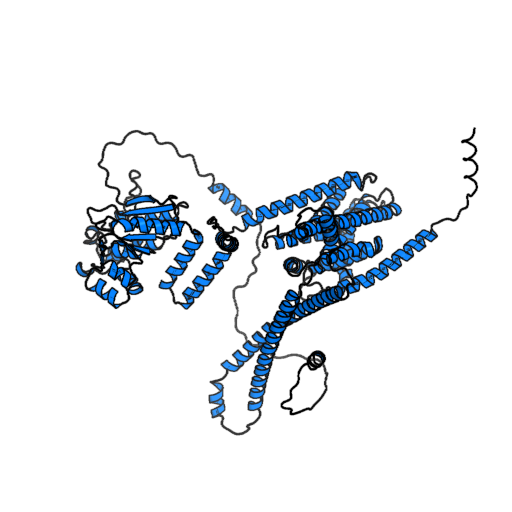 26.037 26.972 1.00 32.53 89 ALA A O 1
ATOM 708 N N . ALA A 1 90 ? -31.046 25.440 24.861 1.00 42.50 90 ALA A N 1
ATOM 709 C CA . ALA A 1 90 ? -31.177 24.011 25.133 1.00 42.50 90 ALA A CA 1
ATOM 710 C C . ALA A 1 90 ? -29.781 23.405 25.401 1.00 42.50 90 ALA A C 1
ATOM 712 O O . ALA A 1 90 ? -28.813 23.827 24.764 1.00 42.50 90 ALA A O 1
ATOM 713 N N . PRO A 1 91 ? -29.636 22.467 26.354 1.00 51.97 91 PRO A N 1
ATOM 714 C CA . PRO A 1 91 ? -28.342 21.872 26.675 1.00 51.97 91 PRO A CA 1
ATOM 715 C C . PRO A 1 91 ? -27.818 21.000 25.526 1.00 51.97 91 PRO A C 1
ATOM 717 O O . PRO A 1 91 ? -28.563 20.227 24.933 1.00 51.97 91 PRO A O 1
ATOM 720 N N . GLU A 1 92 ? -26.516 21.101 25.260 1.00 69.56 92 GLU A N 1
ATOM 721 C CA . GLU A 1 92 ? -25.795 20.314 24.256 1.00 69.56 92 GLU A CA 1
ATOM 722 C C . GLU A 1 92 ? -25.837 18.812 24.606 1.00 69.56 92 GLU A C 1
ATOM 724 O O . GLU A 1 92 ? -25.334 18.384 25.651 1.00 69.56 92 GLU A O 1
ATOM 729 N N . MET A 1 93 ? -26.484 18.012 23.754 1.00 80.62 93 MET A N 1
ATOM 730 C CA . MET A 1 93 ? -26.813 16.601 24.021 1.00 80.62 93 MET A CA 1
ATOM 731 C C . MET A 1 93 ? -25.626 15.649 23.804 1.00 80.62 93 MET A C 1
ATOM 733 O O . MET A 1 93 ? -25.617 14.537 24.336 1.00 80.62 93 MET A O 1
ATOM 737 N N . ILE A 1 94 ? -24.613 16.089 23.055 1.00 84.25 94 ILE A N 1
ATOM 738 C CA . ILE A 1 94 ? -23.390 15.343 22.748 1.00 84.25 94 ILE A CA 1
ATOM 739 C C . ILE A 1 94 ? -22.215 16.288 22.906 1.00 84.25 94 ILE A C 1
ATOM 741 O O . ILE A 1 94 ? -22.221 17.378 22.352 1.00 84.25 94 ILE A O 1
ATOM 745 N N . LYS A 1 95 ? -21.195 15.850 23.636 1.00 87.44 95 LYS A N 1
ATOM 746 C CA . LYS A 1 95 ? -19.924 16.566 23.742 1.00 87.44 95 LYS A CA 1
ATOM 747 C C . LYS A 1 95 ? -18.853 15.750 23.054 1.00 87.44 95 LYS A C 1
ATOM 749 O O . LYS A 1 95 ? -18.849 14.529 23.205 1.00 87.44 95 LYS A O 1
ATOM 754 N N . PHE A 1 96 ? -17.930 16.397 22.359 1.00 88.88 96 PHE A N 1
ATOM 755 C CA . PHE A 1 96 ? -16.714 15.723 21.934 1.00 88.88 96 PHE A CA 1
ATOM 756 C C . PHE A 1 96 ? -15.482 16.591 22.154 1.00 88.88 96 PHE A C 1
ATOM 758 O O . PHE A 1 96 ? -15.546 17.817 22.083 1.00 88.88 96 PHE A O 1
ATOM 765 N N . GLU A 1 97 ? -14.357 15.943 22.425 1.00 92.62 97 GLU A N 1
ATOM 766 C CA . GLU A 1 97 ? -13.063 16.594 22.600 1.00 92.62 97 GLU A CA 1
ATOM 767 C C . GLU A 1 97 ? -11.928 15.700 22.090 1.00 92.62 97 GLU A C 1
ATOM 769 O O . GLU A 1 97 ? -12.032 14.471 22.084 1.00 92.62 97 GLU A O 1
ATOM 774 N N . LEU A 1 98 ? -10.837 16.322 21.638 1.00 94.31 98 LEU A N 1
ATOM 775 C CA . LEU A 1 98 ? -9.631 15.607 21.228 1.00 94.31 98 LEU A CA 1
ATOM 776 C C . LEU A 1 98 ? -8.735 15.363 22.444 1.00 94.31 98 LEU A C 1
ATOM 778 O O . LEU A 1 98 ? -8.255 16.307 23.075 1.00 94.31 98 LEU A O 1
ATOM 782 N N . VAL A 1 99 ? -8.493 14.091 22.737 1.00 94.75 99 VAL A N 1
ATOM 783 C CA . VAL A 1 99 ? -7.764 13.601 23.910 1.00 94.75 99 VAL A CA 1
ATOM 784 C C . VAL A 1 99 ? -6.553 12.753 23.513 1.00 94.75 99 VAL A C 1
ATOM 786 O O . VAL A 1 99 ? -6.303 12.486 22.334 1.00 94.75 99 VAL A O 1
ATOM 789 N N . GLY A 1 100 ? -5.786 12.341 24.521 1.00 90.06 100 GLY A N 1
ATOM 790 C CA . GLY A 1 100 ? -4.497 11.674 24.359 1.00 90.06 100 GLY A CA 1
ATOM 791 C C . GLY A 1 100 ? -3.332 12.664 24.274 1.00 90.06 100 GLY A C 1
ATOM 792 O O . GLY A 1 100 ? -3.519 13.854 24.016 1.00 90.06 100 GLY A O 1
ATOM 793 N N . GLU A 1 101 ? -2.113 12.169 24.471 1.00 87.31 101 GLU A N 1
ATOM 794 C CA . GLU A 1 101 ? -0.862 12.939 24.466 1.00 87.31 101 GLU A CA 1
ATOM 795 C C . GLU A 1 101 ? -0.683 13.732 23.165 1.00 87.31 101 GLU A C 1
ATOM 797 O O . GLU A 1 101 ? -0.186 14.858 23.171 1.00 87.31 101 GLU A O 1
ATOM 802 N N . LYS A 1 102 ? -1.124 13.153 22.041 1.00 89.12 102 LYS A N 1
ATOM 803 C CA . LYS A 1 102 ? -1.032 13.749 20.700 1.00 89.12 102 LYS A CA 1
ATOM 804 C C . LYS A 1 102 ? -2.345 14.345 20.190 1.00 89.12 102 LYS A C 1
ATOM 806 O O . LYS A 1 102 ? -2.389 14.755 19.034 1.00 89.12 102 LYS A O 1
ATOM 811 N N . LYS A 1 103 ? -3.403 14.382 21.012 1.00 93.25 103 LYS A N 1
ATOM 812 C CA . LYS A 1 103 ? -4.757 14.807 20.603 1.00 93.25 103 LYS A CA 1
ATOM 813 C C . LYS A 1 103 ? -5.278 14.067 19.360 1.00 93.25 103 LYS A C 1
ATOM 815 O O . LYS A 1 103 ? -5.921 14.661 18.503 1.00 93.25 103 LYS A O 1
ATOM 820 N N . ASN A 1 104 ? -4.966 12.776 19.255 1.00 92.56 104 ASN A N 1
ATOM 821 C CA . ASN A 1 104 ? -5.269 11.927 18.097 1.00 92.56 104 ASN A CA 1
ATOM 822 C C . ASN A 1 104 ? -6.405 10.921 18.350 1.00 92.56 104 ASN A C 1
ATOM 824 O O . ASN A 1 104 ? -6.665 10.052 17.514 1.00 92.56 104 ASN A O 1
ATOM 828 N N . VAL A 1 105 ? -7.076 11.027 19.497 1.00 97.31 105 VAL A N 1
ATOM 829 C CA . VAL A 1 105 ? -8.260 10.243 19.853 1.00 97.31 105 VAL A CA 1
ATOM 830 C C . VAL A 1 105 ? -9.411 11.203 20.097 1.00 97.31 105 VAL A C 1
ATOM 832 O O . VAL A 1 105 ? -9.255 12.173 20.833 1.00 97.31 105 VAL A O 1
ATOM 835 N N . ALA A 1 106 ? -10.572 10.937 19.510 1.00 96.50 106 ALA A N 1
ATOM 836 C CA . ALA A 1 106 ? -11.769 11.724 19.776 1.00 96.50 106 ALA A CA 1
ATOM 837 C C . ALA A 1 106 ? -12.611 11.052 20.864 1.00 96.50 106 ALA A C 1
ATOM 839 O O . ALA A 1 106 ? -13.050 9.918 20.685 1.00 96.50 106 ALA A O 1
ATOM 840 N N . LEU A 1 107 ? -12.839 11.739 21.984 1.00 97.06 107 LEU A N 1
ATOM 841 C CA . LEU A 1 107 ? -13.736 11.290 23.045 1.00 97.06 107 LEU A CA 1
ATOM 842 C C . LEU A 1 107 ? -15.119 11.900 22.827 1.00 97.06 107 LEU A C 1
ATOM 844 O O . LEU A 1 107 ? -15.284 13.104 22.970 1.00 97.06 107 LEU A O 1
ATOM 848 N N . VAL A 1 108 ? -16.107 11.069 22.516 1.00 95.25 108 VAL A N 1
ATOM 849 C CA . VAL A 1 108 ? -17.514 11.433 22.338 1.00 95.25 108 VAL A CA 1
ATOM 850 C C . VAL A 1 108 ? -18.294 11.014 23.582 1.00 95.25 108 VAL A C 1
ATOM 852 O O . VAL A 1 108 ? -18.323 9.841 23.949 1.00 95.25 108 VAL A O 1
ATOM 855 N N . THR A 1 109 ? -18.943 11.970 24.238 1.00 94.62 109 THR A N 1
ATOM 856 C CA . THR A 1 109 ? -19.717 11.764 25.465 1.00 94.62 109 THR A CA 1
ATOM 857 C C . THR A 1 109 ? -21.197 12.027 25.218 1.00 94.62 109 THR A C 1
ATOM 859 O O . THR A 1 109 ? -21.594 13.148 24.888 1.00 94.62 109 THR A O 1
ATOM 862 N N . LEU A 1 110 ? -22.028 11.009 25.450 1.00 93.12 110 LEU A N 1
ATOM 863 C CA . LEU A 1 110 ? -23.482 11.144 25.503 1.00 93.12 110 LEU A CA 1
ATOM 864 C C . LEU A 1 110 ? -23.862 11.960 26.749 1.00 93.12 110 LEU A C 1
ATOM 866 O O . LEU A 1 110 ? -23.635 11.526 27.882 1.00 93.12 110 LEU A O 1
ATOM 870 N N . ASN A 1 111 ? -24.427 13.153 26.546 1.00 90.56 111 ASN A N 1
ATOM 871 C CA . ASN A 1 111 ? -24.624 14.164 27.586 1.00 90.56 111 ASN A CA 1
ATOM 872 C C . ASN A 1 111 ? -26.112 14.484 27.814 1.00 90.56 111 ASN A C 1
ATOM 874 O O . ASN A 1 111 ? -26.542 15.637 27.801 1.00 90.56 111 ASN A O 1
ATOM 878 N N . ARG A 1 112 ? -26.906 13.448 28.107 1.00 90.75 112 ARG A N 1
ATOM 879 C CA . ARG A 1 112 ? -28.312 13.563 28.529 1.00 90.75 112 ARG A CA 1
ATOM 880 C C . ARG A 1 112 ? -28.565 12.809 29.852 1.00 90.75 112 ARG A C 1
ATOM 882 O O . ARG A 1 112 ? -29.478 11.980 29.944 1.00 90.75 112 ARG A O 1
ATOM 889 N N . PRO A 1 113 ? -27.806 13.099 30.929 1.00 88.38 113 PRO A N 1
ATOM 890 C CA . PRO A 1 113 ? -27.799 12.277 32.144 1.00 88.38 113 PRO A CA 1
ATOM 891 C C . PRO A 1 113 ? -29.145 12.250 32.884 1.00 88.38 113 PRO A C 1
ATOM 893 O O . PRO A 1 113 ? -29.479 11.248 33.513 1.00 88.38 113 PRO A O 1
ATOM 896 N N . LYS A 1 114 ? -29.961 13.313 32.776 1.00 89.31 114 LYS A N 1
ATOM 897 C CA . LYS A 1 114 ? -31.303 13.377 33.394 1.00 89.31 114 LYS A CA 1
ATOM 898 C C . LYS A 1 114 ? -32.251 12.288 32.881 1.00 89.31 114 LYS A C 1
ATOM 900 O O . LYS A 1 114 ? -33.135 11.868 33.617 1.00 89.31 114 LYS A O 1
ATOM 905 N N . ALA A 1 115 ? -32.056 11.842 31.641 1.00 89.62 115 ALA A N 1
ATOM 906 C CA . ALA A 1 115 ? -32.807 10.751 31.028 1.00 89.62 115 ALA A CA 1
ATOM 907 C C . ALA A 1 115 ? -31.968 9.467 30.932 1.00 89.62 115 ALA A C 1
ATOM 909 O O . ALA A 1 115 ? -32.243 8.630 30.080 1.00 89.62 115 ALA A O 1
ATOM 910 N N . LEU A 1 116 ? -30.912 9.335 31.749 1.00 91.50 116 LEU A N 1
ATOM 911 C CA . LEU A 1 116 ? -29.957 8.219 31.696 1.00 91.50 116 LEU A CA 1
ATOM 912 C C . LEU A 1 116 ? -29.416 7.970 30.276 1.00 91.50 116 LEU A C 1
ATOM 914 O O . LEU A 1 116 ? -29.245 6.827 29.859 1.00 91.50 116 LEU A O 1
ATOM 918 N N . ASN A 1 117 ? -29.181 9.052 29.526 1.00 92.50 117 ASN A N 1
ATOM 919 C CA . ASN A 1 117 ? -28.744 9.010 28.132 1.00 92.50 117 ASN A CA 1
ATOM 920 C C . ASN A 1 117 ? -29.678 8.203 27.209 1.00 92.50 117 ASN A C 1
ATOM 922 O O . ASN A 1 117 ? -29.209 7.532 26.295 1.00 92.50 117 ASN A O 1
ATOM 926 N N . ALA A 1 118 ? -30.997 8.268 27.433 1.00 90.94 118 ALA A N 1
ATOM 927 C CA . ALA A 1 118 ? -31.970 7.722 26.491 1.00 90.94 118 ALA A CA 1
ATOM 928 C C . ALA A 1 118 ? -31.780 8.339 25.090 1.00 90.94 118 ALA A C 1
ATOM 930 O O . ALA A 1 118 ? -31.712 9.567 24.943 1.00 90.94 118 ALA A O 1
ATOM 931 N N . LEU A 1 119 ? -31.685 7.470 24.086 1.00 86.75 119 LEU A N 1
ATOM 932 C CA . LEU A 1 119 ? -31.346 7.764 22.700 1.00 86.75 119 LEU A CA 1
ATOM 933 C C . LEU A 1 119 ? -32.601 8.239 21.949 1.00 86.75 119 LEU A C 1
ATOM 935 O O . LEU A 1 119 ? -33.370 7.435 21.423 1.00 86.75 119 LEU A O 1
ATOM 939 N N . CYS A 1 120 ? -32.838 9.550 21.958 1.00 83.31 120 CYS A N 1
ATOM 940 C CA . CYS A 1 120 ? -33.917 10.190 21.203 1.00 83.31 120 CYS A CA 1
ATOM 941 C C . CYS A 1 120 ? -33.516 10.470 19.746 1.00 83.31 120 CYS A C 1
ATOM 943 O O . CYS A 1 120 ? -32.328 10.515 19.417 1.00 83.31 120 CYS A O 1
ATOM 945 N N . GLY A 1 121 ? -34.500 10.735 18.884 1.00 73.56 121 GLY A N 1
ATOM 946 C CA . GLY A 1 121 ? -34.293 11.118 17.487 1.00 73.56 121 GLY A CA 1
ATOM 947 C C . GLY A 1 121 ? -33.376 12.333 17.337 1.00 73.56 121 GLY A C 1
ATOM 948 O O . GLY A 1 121 ? -32.508 12.325 16.473 1.00 73.56 121 GLY A O 1
ATOM 949 N N . GLN A 1 122 ? -33.471 13.323 18.229 1.00 72.06 122 GLN A N 1
ATOM 950 C CA . GLN A 1 122 ? -32.588 14.500 18.238 1.00 72.06 122 GLN A CA 1
ATOM 951 C C . GLN A 1 122 ? -31.115 14.149 18.527 1.00 72.06 122 GLN A C 1
ATOM 953 O O . GLN A 1 122 ? -30.206 14.761 17.974 1.00 72.06 122 GLN A O 1
ATOM 958 N N . LEU A 1 123 ? -30.868 13.155 19.387 1.00 74.94 123 LEU A N 1
ATOM 959 C CA . LEU A 1 123 ? -29.518 12.682 19.709 1.00 74.94 123 LEU A CA 1
ATOM 960 C C . LEU A 1 123 ? -28.947 11.822 18.568 1.00 74.94 123 LEU A C 1
ATOM 962 O O . LEU A 1 123 ? -27.768 11.941 18.230 1.00 74.94 123 LEU A O 1
ATOM 966 N N . MET A 1 124 ? -29.781 10.956 17.986 1.00 73.44 124 MET A N 1
ATOM 967 C CA . MET A 1 124 ? -29.344 9.922 17.045 1.00 73.44 124 MET A CA 1
ATOM 968 C C . MET A 1 124 ? -29.374 10.354 15.575 1.00 73.44 124 MET A C 1
ATOM 970 O O . MET A 1 124 ? -28.477 9.967 14.828 1.00 73.44 124 MET A O 1
ATOM 974 N N . THR A 1 125 ? -30.394 11.099 15.132 1.00 60.38 125 THR A N 1
ATOM 975 C CA . THR A 1 125 ? -30.808 11.058 13.721 1.00 60.38 125 THR A CA 1
ATOM 976 C C . THR A 1 125 ? -31.394 12.360 13.148 1.00 60.38 125 THR A C 1
ATOM 978 O O . THR A 1 125 ? -30.929 12.842 12.119 1.00 60.38 125 THR A O 1
ATOM 981 N N . GLU A 1 126 ? -32.463 12.928 13.702 1.00 46.41 126 GLU A N 1
ATOM 982 C CA . GLU A 1 126 ? -33.510 13.393 12.782 1.00 46.41 126 GLU A CA 1
ATOM 983 C C . GLU A 1 126 ? -33.421 14.856 12.302 1.00 46.41 126 GLU A C 1
ATOM 985 O O . GLU A 1 126 ? -33.533 15.825 13.054 1.00 46.41 126 GLU A O 1
ATOM 990 N N . ALA A 1 127 ? -33.297 14.980 10.974 1.00 36.09 127 ALA A N 1
ATOM 991 C CA . ALA A 1 127 ? -33.457 16.166 10.141 1.00 36.09 127 ALA A CA 1
ATOM 992 C C . ALA A 1 127 ? -34.939 16.460 9.816 1.00 36.09 127 ALA A C 1
ATOM 994 O O . ALA A 1 127 ? -35.314 16.540 8.650 1.00 36.09 127 ALA A O 1
ATOM 995 N N . LEU A 1 128 ? -35.779 16.648 10.838 1.00 31.44 128 LEU A N 1
ATOM 996 C CA . LEU A 1 128 ? -37.147 17.177 10.678 1.00 31.44 128 LEU A CA 1
ATOM 997 C C . LEU A 1 128 ? -37.284 18.619 11.193 1.00 31.44 128 LEU A C 1
ATOM 999 O O . LEU A 1 128 ? -38.334 19.026 11.682 1.00 31.44 128 LEU A O 1
ATOM 1003 N N . CYS A 1 129 ? -36.238 19.426 11.020 1.00 30.58 129 CYS A N 1
ATOM 1004 C CA . CYS A 1 129 ? -36.406 20.870 10.906 1.00 30.58 129 CYS A CA 1
ATOM 1005 C C . CYS A 1 129 ? -36.313 21.229 9.426 1.00 30.58 129 CYS A C 1
ATOM 1007 O O . CYS A 1 129 ? -35.364 20.840 8.744 1.00 30.58 129 CYS A O 1
ATOM 1009 N N . ASN A 1 130 ? -37.323 21.956 8.946 1.00 30.77 130 ASN A N 1
ATOM 1010 C CA . ASN A 1 130 ? -37.319 22.635 7.656 1.00 30.77 130 ASN A CA 1
ATOM 1011 C C . ASN A 1 130 ? -35.930 23.237 7.345 1.00 30.77 130 ASN A C 1
ATOM 1013 O O . ASN A 1 130 ? -35.302 23.761 8.267 1.00 30.77 130 ASN A O 1
ATOM 1017 N N . PRO A 1 131 ? -35.490 23.272 6.073 1.00 38.88 131 PRO A N 1
ATOM 1018 C CA . PRO A 1 131 ? -34.268 23.958 5.622 1.00 38.88 131 PRO A CA 1
ATOM 1019 C C . PRO A 1 131 ? -34.237 25.490 5.844 1.00 38.88 131 PRO A C 1
ATOM 1021 O O . PRO A 1 131 ? -33.652 26.209 5.041 1.00 38.88 131 PRO A O 1
ATOM 1024 N N . CYS A 1 132 ? -34.918 26.031 6.857 1.00 35.47 132 CYS A N 1
ATOM 1025 C CA . CYS A 1 132 ? -35.214 27.458 6.979 1.00 35.47 132 CYS A CA 1
ATOM 1026 C C . CYS A 1 132 ? -34.784 28.098 8.308 1.00 35.47 132 CYS A C 1
ATOM 1028 O O . CYS A 1 132 ? -35.103 29.267 8.508 1.00 35.47 132 CYS A O 1
ATOM 1030 N N . ASP A 1 133 ? -34.083 27.397 9.205 1.00 39.28 133 ASP A N 1
ATOM 1031 C CA . ASP A 1 133 ? -33.580 28.013 10.442 1.00 39.28 133 ASP A CA 1
ATOM 1032 C C . ASP A 1 133 ? -32.069 27.795 10.625 1.00 39.28 133 ASP A C 1
ATOM 1034 O O . ASP A 1 133 ? -31.612 26.834 11.241 1.00 39.28 133 ASP A O 1
ATOM 1038 N N . ASP A 1 134 ? -31.290 28.725 10.069 1.00 43.69 134 ASP A N 1
ATOM 1039 C CA . ASP A 1 134 ? -29.821 28.779 10.113 1.00 43.69 134 ASP A CA 1
ATOM 1040 C C . ASP A 1 134 ? -29.254 29.156 11.500 1.00 43.69 134 ASP A C 1
ATOM 1042 O O . ASP A 1 134 ? -28.054 29.412 11.635 1.00 43.69 134 ASP A O 1
ATOM 1046 N N . THR A 1 135 ? -30.081 29.259 12.548 1.00 35.91 135 THR A N 1
ATOM 1047 C CA . THR A 1 135 ? -29.656 29.935 13.785 1.00 35.91 135 THR A CA 1
ATOM 1048 C C . THR A 1 135 ? -29.146 29.037 14.913 1.00 35.91 135 THR A C 1
ATOM 1050 O O . THR A 1 135 ? -28.581 29.577 15.869 1.00 35.91 135 THR A O 1
ATOM 1053 N N . LYS A 1 136 ? -29.242 27.697 14.827 1.00 39.81 136 LYS A N 1
ATOM 1054 C CA . LYS A 1 136 ? -28.646 26.774 15.824 1.00 39.81 136 LYS A CA 1
ATOM 1055 C C . LYS A 1 136 ? -28.254 25.413 15.215 1.00 39.81 136 LYS A C 1
ATOM 1057 O O . LYS A 1 136 ? -29.145 24.615 14.940 1.00 39.81 136 LYS A O 1
ATOM 1062 N N . PRO A 1 137 ? -26.958 25.084 15.047 1.00 42.84 137 PRO A N 1
ATOM 1063 C CA . PRO A 1 137 ? -26.559 23.719 14.726 1.00 42.84 137 PRO A CA 1
ATOM 1064 C C . PRO A 1 137 ? -26.723 22.852 15.981 1.00 42.84 137 PRO A C 1
ATOM 1066 O O . PRO A 1 137 ? -25.963 22.976 16.939 1.00 42.84 137 PRO A O 1
ATOM 1069 N N . GLU A 1 138 ? -27.741 21.999 16.016 1.00 48.53 138 GLU A N 1
ATOM 1070 C CA . GLU A 1 138 ? -27.833 20.956 17.038 1.00 48.53 138 GLU A CA 1
ATOM 1071 C C . GLU A 1 138 ? -26.898 19.806 16.640 1.00 48.53 138 GLU A C 1
ATOM 1073 O O . GLU A 1 138 ? -27.145 19.107 15.662 1.00 48.53 138 GLU A O 1
ATOM 1078 N N . THR A 1 139 ? -25.790 19.648 17.364 1.00 54.69 139 THR A N 1
ATOM 1079 C CA . THR A 1 139 ? -24.764 18.620 17.132 1.00 54.69 139 THR A CA 1
ATOM 1080 C C . THR A 1 139 ? -25.327 17.205 17.361 1.00 54.69 139 THR A C 1
ATOM 1082 O O . THR A 1 139 ? -25.702 16.867 18.486 1.00 54.69 139 THR A O 1
ATOM 1085 N N . ARG A 1 140 ? -25.370 16.368 16.311 1.00 73.25 140 ARG A N 1
ATOM 1086 C CA . ARG A 1 140 ? -25.935 14.995 16.325 1.00 73.25 140 ARG A CA 1
ATOM 1087 C C . ARG A 1 140 ? -24.851 13.920 16.347 1.00 73.25 140 ARG A C 1
ATOM 1089 O O . ARG A 1 140 ? -23.743 14.159 15.873 1.00 73.25 140 ARG A O 1
ATOM 1096 N N . LEU A 1 141 ? -25.163 12.713 16.839 1.00 76.62 141 LEU A N 1
ATOM 1097 C CA . LEU A 1 141 ? -24.151 11.654 16.995 1.00 76.62 141 LEU A CA 1
ATOM 1098 C C . LEU A 1 141 ? -23.585 11.221 15.646 1.00 76.62 141 LEU A C 1
ATOM 1100 O O . LEU A 1 141 ? -22.370 11.154 15.482 1.00 76.62 141 LEU A O 1
ATOM 1104 N N . ARG A 1 142 ? -24.464 10.978 14.672 1.00 80.31 142 ARG A N 1
ATOM 1105 C CA . ARG A 1 142 ? -24.080 10.616 13.306 1.00 80.31 142 ARG A CA 1
ATOM 1106 C C . ARG A 1 142 ? -23.168 11.668 12.672 1.00 80.31 142 ARG A C 1
ATOM 1108 O O . ARG A 1 142 ? -22.113 11.315 12.154 1.00 80.31 142 ARG A O 1
ATOM 1115 N N . ASP A 1 143 ? -23.545 12.941 12.753 1.00 79.06 143 ASP A N 1
ATOM 1116 C CA . ASP A 1 143 ? -22.789 14.038 12.138 1.00 79.06 143 ASP A CA 1
ATOM 1117 C C . ASP A 1 143 ? -21.410 14.200 12.785 1.00 79.06 143 ASP A C 1
ATOM 1119 O O . ASP A 1 143 ? -20.410 14.335 12.080 1.00 79.06 143 ASP A O 1
ATOM 1123 N N . VAL A 1 144 ? -21.338 14.090 14.118 1.00 84.12 144 VAL A N 1
ATOM 1124 C CA . VAL A 1 144 ? -20.068 14.089 14.859 1.00 84.12 144 VAL A CA 1
ATOM 1125 C C . VAL A 1 144 ? -19.187 12.929 14.415 1.00 84.12 144 VAL A C 1
ATOM 1127 O O . VAL A 1 144 ? -18.013 13.133 14.128 1.00 84.12 144 VAL A O 1
ATOM 1130 N N . LEU A 1 145 ? -19.726 11.714 14.319 1.00 86.56 145 LEU A N 1
ATOM 1131 C CA . LEU A 1 145 ? -18.930 10.551 13.933 1.00 86.56 145 LEU A CA 1
ATOM 1132 C C . LEU A 1 145 ? -18.438 10.640 12.485 1.00 86.56 145 LEU A C 1
ATOM 1134 O O . LEU A 1 145 ? -17.268 10.362 12.246 1.00 86.56 145 LEU A O 1
ATOM 1138 N N . ILE A 1 146 ? -19.269 11.094 11.541 1.00 85.88 146 ILE A N 1
ATOM 1139 C CA . ILE A 1 146 ? -18.858 11.319 10.143 1.00 85.88 146 ILE A CA 1
ATOM 1140 C C . ILE A 1 146 ? -17.776 12.404 10.064 1.00 85.88 146 ILE A C 1
ATOM 1142 O O . ILE A 1 146 ? -16.775 12.235 9.365 1.00 85.88 146 ILE A O 1
ATOM 1146 N N . GLN A 1 147 ? -17.941 13.504 10.805 1.00 86.12 147 GLN A N 1
ATOM 1147 C CA . GLN A 1 147 ? -16.939 14.566 10.882 1.00 86.12 147 GLN A CA 1
ATOM 1148 C C . GLN A 1 147 ? -15.605 14.030 11.419 1.00 86.12 147 GLN A C 1
ATOM 1150 O O . GLN A 1 147 ? -14.550 14.287 10.835 1.00 86.12 147 GLN A O 1
ATOM 1155 N N . LEU A 1 148 ? -15.646 13.259 12.506 1.00 88.12 148 LEU A N 1
ATOM 1156 C CA . LEU A 1 148 ? -14.463 12.662 13.119 1.00 88.12 148 LEU A CA 1
ATOM 1157 C C . LEU A 1 148 ? -13.836 11.573 12.241 1.00 88.12 148 LEU A C 1
ATOM 1159 O O . LEU A 1 148 ? -12.616 11.424 12.261 1.00 88.12 148 LEU A O 1
ATOM 1163 N N . ASP A 1 149 ? -14.615 10.840 11.440 1.00 89.06 149 ASP A N 1
ATOM 1164 C CA . ASP A 1 149 ? -14.098 9.874 10.461 1.00 89.06 149 ASP A CA 1
ATOM 1165 C C . ASP A 1 149 ? -13.327 10.584 9.335 1.00 89.06 149 ASP A C 1
ATOM 1167 O O . ASP A 1 149 ? -12.248 10.142 8.936 1.00 89.06 149 ASP A O 1
ATOM 1171 N N . GLY A 1 150 ? -13.795 11.760 8.905 1.00 85.62 150 GLY A N 1
ATOM 1172 C CA . GLY A 1 150 ? -13.109 12.605 7.922 1.00 85.62 150 GLY A CA 1
ATOM 1173 C C . GLY A 1 150 ? -11.863 13.341 8.442 1.00 85.62 150 GLY A C 1
ATOM 1174 O O . GLY A 1 150 ? -10.982 13.691 7.652 1.00 85.62 150 GLY A O 1
ATOM 1175 N N . ASP A 1 151 ? -11.746 13.572 9.754 1.00 86.81 151 ASP A N 1
ATOM 1176 C CA . ASP A 1 151 ? -10.649 14.356 10.340 1.00 86.81 151 ASP A CA 1
ATOM 1177 C C . ASP A 1 151 ? -9.325 13.574 10.393 1.00 86.81 151 ASP A C 1
ATOM 1179 O O . ASP A 1 151 ? -9.146 12.659 11.196 1.00 86.81 151 ASP A O 1
ATOM 1183 N N . LYS A 1 152 ? -8.342 13.963 9.576 1.00 89.31 152 LYS A N 1
ATOM 1184 C CA . LYS A 1 152 ? -7.028 13.296 9.499 1.00 89.31 152 LYS A CA 1
ATOM 1185 C C . LYS A 1 152 ? -6.221 13.320 10.805 1.00 89.31 152 LYS A C 1
ATOM 1187 O O . LYS A 1 152 ? -5.289 12.531 10.930 1.00 89.31 152 LYS A O 1
ATOM 1192 N N . SER A 1 153 ? -6.539 14.207 11.751 1.00 88.69 153 SER A N 1
ATOM 1193 C CA . SER A 1 153 ? -5.874 14.253 13.060 1.00 88.69 153 SER A CA 1
ATOM 1194 C C . SER A 1 153 ? -6.342 13.144 14.010 1.00 88.69 153 SER A C 1
ATOM 1196 O O . SER A 1 153 ? -5.610 12.768 14.924 1.00 88.69 153 SER A O 1
ATOM 1198 N N . VAL A 1 154 ? -7.523 12.570 13.763 1.00 92.44 154 VAL A N 1
ATOM 1199 C CA . VAL A 1 154 ? -8.138 11.523 14.586 1.00 92.44 154 VAL A CA 1
ATOM 1200 C C . VAL A 1 154 ? -7.814 10.145 14.013 1.00 92.44 154 VAL A C 1
ATOM 1202 O O . VAL A 1 154 ? -8.133 9.863 12.858 1.00 92.44 154 VAL A O 1
ATOM 1205 N N . GLY A 1 155 ? -7.227 9.265 14.827 1.00 93.56 155 GLY A N 1
ATOM 1206 C CA . GLY A 1 155 ? -6.933 7.872 14.462 1.00 93.56 155 GLY A CA 1
ATOM 1207 C C . GLY A 1 155 ? -7.882 6.835 15.074 1.00 93.56 155 GLY A C 1
ATOM 1208 O O . GLY A 1 155 ? -7.960 5.717 14.571 1.00 93.56 155 GLY A O 1
ATOM 1209 N N . ALA A 1 156 ? -8.606 7.191 16.138 1.00 97.19 156 ALA A N 1
ATOM 1210 C CA . ALA A 1 156 ? -9.608 6.343 16.787 1.00 97.19 156 ALA A CA 1
ATOM 1211 C C . ALA A 1 156 ? -10.652 7.197 17.525 1.00 97.19 156 ALA A C 1
ATOM 1213 O O . ALA A 1 156 ? -10.365 8.324 17.938 1.00 97.19 156 ALA A O 1
ATOM 1214 N N . ILE A 1 157 ? -11.849 6.646 17.717 1.00 97.62 157 ILE A N 1
ATOM 1215 C CA . ILE A 1 157 ? -12.969 7.302 18.401 1.00 97.62 157 ILE A CA 1
ATOM 1216 C C . ILE A 1 157 ? -13.325 6.495 19.653 1.00 97.62 157 ILE A C 1
ATOM 1218 O O . ILE A 1 157 ? -13.401 5.271 19.609 1.00 97.62 157 ILE A O 1
ATOM 1222 N N . VAL A 1 158 ? -13.557 7.171 20.775 1.00 98.38 158 VAL A N 1
ATOM 1223 C CA . VAL A 1 158 ? -14.061 6.581 22.021 1.00 98.38 158 VAL A CA 1
ATOM 1224 C C . VAL A 1 158 ? -15.444 7.155 22.297 1.00 98.38 158 VAL A C 1
ATOM 1226 O O . VAL A 1 158 ? -15.584 8.368 22.384 1.00 98.38 158 VAL A O 1
ATOM 1229 N N . ILE A 1 159 ? -16.455 6.307 22.468 1.00 97.38 159 ILE A N 1
ATOM 1230 C CA . ILE A 1 159 ? -17.811 6.707 22.859 1.00 97.38 159 ILE A CA 1
ATOM 1231 C C . ILE A 1 159 ? -18.035 6.319 24.320 1.00 97.38 159 ILE A C 1
ATOM 1233 O O . ILE A 1 159 ? -17.791 5.177 24.709 1.00 97.38 159 ILE A O 1
ATOM 1237 N N . THR A 1 160 ? -18.523 7.253 25.130 1.00 98.06 160 THR A N 1
ATOM 1238 C CA . THR A 1 160 ? -18.866 7.039 26.542 1.00 98.06 160 THR A CA 1
ATOM 1239 C C . THR A 1 160 ? -20.174 7.742 26.910 1.00 98.06 160 THR A C 1
ATOM 1241 O O . THR A 1 160 ? -20.702 8.554 26.150 1.00 98.06 160 THR A O 1
ATOM 1244 N N . GLY A 1 161 ? -20.699 7.446 28.096 1.00 95.50 161 GLY A N 1
ATOM 1245 C CA . GLY A 1 161 ? -21.813 8.176 28.696 1.00 95.50 161 GLY A CA 1
ATOM 1246 C C . GLY A 1 161 ? -21.458 8.728 30.072 1.00 95.50 161 GLY A C 1
ATOM 1247 O O . GLY A 1 161 ? -20.319 9.099 30.346 1.00 95.50 161 GLY A O 1
ATOM 1248 N N . SER A 1 162 ? -22.456 8.792 30.947 1.00 94.25 162 SER A N 1
ATOM 1249 C CA . SER A 1 162 ? -22.271 9.197 32.342 1.00 94.25 162 SER A CA 1
ATOM 1250 C C . SER A 1 162 ? -21.794 8.030 33.213 1.00 94.25 162 SER A C 1
ATOM 1252 O O . SER A 1 162 ? -21.893 6.869 32.825 1.00 94.25 162 SER A O 1
ATOM 1254 N N . GLU A 1 163 ? -21.358 8.317 34.441 1.00 91.25 163 GLU A N 1
ATOM 1255 C CA . GLU A 1 163 ? -20.981 7.281 35.417 1.00 91.25 163 GLU A CA 1
ATOM 1256 C C . GLU A 1 163 ? -22.137 6.309 35.727 1.00 91.25 163 GLU A C 1
ATOM 1258 O O . GLU A 1 163 ? -21.927 5.110 35.907 1.00 91.25 163 GLU A O 1
ATOM 1263 N N . LYS A 1 164 ? -23.376 6.818 35.757 1.00 94.00 164 LYS A N 1
ATOM 1264 C CA . LYS A 1 164 ? -24.574 6.031 36.085 1.00 94.00 164 LYS A CA 1
ATOM 1265 C C . LYS A 1 164 ? -25.131 5.256 34.889 1.00 94.00 164 LYS A C 1
ATOM 1267 O O . LYS A 1 164 ? -25.751 4.208 35.073 1.00 94.00 164 LYS A O 1
ATOM 1272 N N . ALA A 1 165 ? -24.972 5.786 33.684 1.00 95.81 165 ALA A N 1
ATOM 1273 C CA . ALA A 1 165 ? -25.485 5.174 32.469 1.00 95.81 165 ALA A CA 1
ATOM 1274 C C . ALA A 1 165 ? -24.665 5.604 31.258 1.00 95.81 165 ALA A C 1
ATOM 1276 O O . ALA A 1 165 ? -24.538 6.803 30.983 1.00 95.81 165 ALA A O 1
ATOM 1277 N N . PHE A 1 166 ? -24.205 4.608 30.507 1.00 97.75 166 PHE A N 1
ATOM 1278 C CA . PHE A 1 166 ? -23.778 4.766 29.131 1.00 97.75 166 PHE A CA 1
ATOM 1279 C C . PHE A 1 166 ? -24.975 5.240 28.302 1.00 97.75 166 PHE A C 1
ATOM 1281 O O . PHE A 1 166 ? -24.981 6.387 27.855 1.00 97.75 166 PHE A O 1
ATOM 1288 N N . ALA A 1 167 ? -26.020 4.408 28.223 1.00 96.44 167 ALA A N 1
ATOM 1289 C CA . ALA A 1 167 ? -27.327 4.727 27.653 1.00 96.44 167 ALA A CA 1
ATOM 1290 C C . ALA A 1 167 ? -28.387 3.706 28.105 1.00 96.44 167 ALA A C 1
ATOM 1292 O O . ALA A 1 167 ? -28.158 2.496 28.077 1.00 96.44 167 ALA A O 1
ATOM 1293 N N . ALA A 1 168 ? -29.566 4.188 28.503 1.00 93.75 168 ALA A N 1
ATOM 1294 C CA . ALA A 1 168 ? -30.668 3.355 28.999 1.00 93.75 168 ALA A CA 1
ATOM 1295 C C . ALA A 1 168 ? -31.637 2.841 27.910 1.00 93.75 168 ALA A C 1
ATOM 1297 O O . ALA A 1 168 ? -32.691 2.311 28.252 1.00 93.75 168 ALA A O 1
ATOM 1298 N N . GLY A 1 169 ? -31.300 3.001 26.627 1.00 90.50 169 GLY A N 1
ATOM 1299 C CA . GLY A 1 169 ? -32.116 2.551 25.492 1.00 90.50 169 GLY A CA 1
ATOM 1300 C C . GLY A 1 169 ? -32.627 3.697 24.627 1.00 90.50 169 GLY A C 1
ATOM 1301 O O . GLY A 1 169 ? -32.226 4.844 24.817 1.00 90.50 169 GLY A O 1
ATOM 1302 N N . ALA A 1 170 ? -33.501 3.389 23.668 1.00 88.50 170 ALA A N 1
ATOM 1303 C CA . ALA A 1 170 ? -34.219 4.398 22.888 1.00 88.50 170 ALA A CA 1
ATOM 1304 C C . ALA A 1 170 ? -35.160 5.234 23.775 1.00 88.50 170 ALA A C 1
ATOM 1306 O O . ALA A 1 170 ? -35.609 4.776 24.830 1.00 88.50 170 ALA A O 1
ATOM 1307 N N . ASP A 1 171 ? -35.474 6.464 23.363 1.00 88.00 171 ASP A N 1
ATOM 1308 C CA . ASP A 1 171 ? -36.446 7.284 24.090 1.00 88.00 171 ASP A CA 1
ATOM 1309 C C . ASP A 1 171 ? -37.877 6.768 23.873 1.00 88.00 171 ASP A C 1
ATOM 1311 O O . ASP A 1 171 ? -38.546 7.096 22.893 1.00 88.00 171 ASP A O 1
ATOM 1315 N N . ILE A 1 172 ? -38.363 5.971 24.829 1.00 87.25 172 ILE A N 1
ATOM 1316 C CA . ILE A 1 172 ? -39.699 5.358 24.795 1.00 87.25 172 ILE A CA 1
ATOM 1317 C C . ILE A 1 172 ? -40.793 6.417 24.587 1.00 87.25 172 ILE A C 1
ATOM 1319 O O . ILE A 1 172 ? -41.777 6.149 23.899 1.00 87.25 172 ILE A O 1
ATOM 1323 N N . LYS A 1 173 ? -40.626 7.641 25.111 1.00 87.31 173 LYS A N 1
ATOM 1324 C CA . LYS A 1 173 ? -41.638 8.702 24.969 1.00 87.31 173 LYS A CA 1
ATOM 1325 C C . LYS A 1 173 ? -41.871 9.101 23.512 1.00 87.31 173 LYS A C 1
ATOM 1327 O O . LYS A 1 173 ? -42.982 9.496 23.176 1.00 87.31 173 LYS A O 1
ATOM 1332 N N . GLU A 1 174 ? -40.861 8.964 22.657 1.00 83.19 174 GLU A N 1
ATOM 1333 C CA . GLU A 1 174 ? -40.957 9.244 21.219 1.00 83.19 174 GLU A CA 1
ATOM 1334 C C . GLU A 1 174 ? -41.545 8.074 20.416 1.00 83.19 174 GLU A C 1
ATOM 1336 O O . GLU A 1 174 ? -41.868 8.233 19.237 1.00 83.19 174 GLU A O 1
ATOM 1341 N N . MET A 1 175 ? -41.679 6.897 21.037 1.00 84.50 175 MET A N 1
ATOM 1342 C CA . MET A 1 175 ? -42.080 5.658 20.370 1.00 84.50 175 MET A CA 1
ATOM 1343 C C . MET A 1 175 ? -43.513 5.218 20.684 1.00 84.50 175 MET A C 1
ATOM 1345 O O . MET A 1 175 ? -44.123 4.576 19.836 1.00 84.50 175 MET A O 1
ATOM 1349 N N . ILE A 1 176 ? -44.070 5.572 21.852 1.00 88.56 176 ILE A N 1
ATOM 1350 C CA . ILE A 1 176 ? -45.372 5.059 22.341 1.00 88.56 176 ILE A CA 1
ATOM 1351 C C . ILE A 1 176 ? -46.504 5.185 21.308 1.00 88.56 176 ILE A C 1
ATOM 1353 O O . ILE A 1 176 ? -47.310 4.271 21.173 1.00 88.56 176 ILE A O 1
ATOM 1357 N N . ASN A 1 177 ? -46.568 6.305 20.582 1.00 88.75 177 ASN A N 1
ATOM 1358 C CA . ASN A 1 177 ? -47.683 6.610 19.679 1.00 88.75 177 ASN A CA 1
ATOM 1359 C C . ASN A 1 177 ? -47.374 6.352 18.195 1.00 88.75 177 ASN A C 1
ATOM 1361 O O . ASN A 1 177 ? -48.178 6.733 17.347 1.00 88.75 177 ASN A O 1
ATOM 1365 N N . ARG A 1 178 ? -46.224 5.751 17.855 1.00 85.12 178 ARG A N 1
ATOM 1366 C CA . ARG A 1 178 ? -45.847 5.529 16.450 1.00 85.12 178 ARG A CA 1
ATOM 1367 C C . ARG A 1 178 ? -46.630 4.345 15.862 1.00 85.12 178 ARG A C 1
ATOM 1369 O O . ARG A 1 178 ? -46.483 3.224 16.354 1.00 85.12 178 ARG A O 1
ATOM 1376 N N . PRO A 1 179 ? -47.445 4.541 14.811 1.00 87.19 179 PRO A N 1
ATOM 1377 C CA . PRO A 1 179 ? -48.196 3.457 14.194 1.00 87.19 179 PRO A CA 1
ATOM 1378 C C . PRO A 1 179 ? -47.302 2.586 13.297 1.00 87.19 179 PRO A C 1
ATOM 1380 O O . PRO A 1 179 ? -46.319 3.053 12.723 1.00 87.19 179 PRO A O 1
ATOM 1383 N N . PHE A 1 180 ? -47.692 1.320 13.105 1.00 88.56 180 PHE A N 1
ATOM 1384 C CA . PHE A 1 180 ? -46.941 0.345 12.297 1.00 88.56 180 PHE A CA 1
ATOM 1385 C C . PHE A 1 180 ? -46.595 0.840 10.882 1.00 88.56 180 PHE A C 1
ATOM 1387 O O . PHE A 1 180 ? -45.501 0.590 10.396 1.00 88.56 180 PHE A O 1
ATOM 1394 N N . HIS A 1 181 ? -47.503 1.551 10.208 1.00 87.38 181 HIS A N 1
ATOM 1395 C CA . HIS A 1 181 ? -47.264 2.004 8.834 1.00 87.38 181 HIS A CA 1
ATOM 1396 C C . HIS A 1 181 ? -46.183 3.094 8.740 1.00 87.38 181 HIS A C 1
ATOM 1398 O O . HIS A 1 181 ? -45.480 3.146 7.737 1.00 87.38 181 HIS A O 1
ATOM 1404 N N . GLU A 1 182 ? -46.011 3.928 9.771 1.00 82.12 182 GLU A N 1
ATOM 1405 C CA . GLU A 1 182 ? -44.935 4.928 9.817 1.00 82.12 182 GLU A CA 1
ATOM 1406 C C . GLU A 1 182 ? -43.583 4.288 10.140 1.00 82.12 182 GLU A C 1
ATOM 1408 O O . GLU A 1 182 ? -42.559 4.714 9.611 1.00 82.12 182 GLU A O 1
ATOM 1413 N N . THR A 1 183 ? -43.559 3.254 10.987 1.00 83.38 183 THR A N 1
ATOM 1414 C CA . THR A 1 183 ? -42.312 2.559 11.336 1.00 83.38 183 THR A CA 1
ATOM 1415 C C . THR A 1 183 ? -41.858 1.604 10.236 1.00 83.38 183 THR A C 1
ATOM 1417 O O . THR A 1 183 ? -40.683 1.613 9.890 1.00 83.38 183 THR A O 1
ATOM 1420 N N . PHE A 1 184 ? -42.772 0.825 9.650 1.00 80.38 184 PHE A N 1
ATOM 1421 C CA . PHE A 1 184 ? -42.479 -0.104 8.553 1.00 80.38 184 PHE A CA 1
ATOM 1422 C C . PHE A 1 184 ? -42.324 0.602 7.197 1.00 80.38 184 PHE A C 1
ATOM 1424 O O . PHE A 1 184 ? -41.515 0.182 6.377 1.00 80.38 184 PHE A O 1
ATOM 1431 N N . GLY A 1 185 ? -43.111 1.653 6.939 1.00 75.94 185 GLY A N 1
ATOM 1432 C CA . GLY A 1 185 ? -43.054 2.426 5.692 1.00 75.94 185 GLY A CA 1
ATOM 1433 C C . GLY A 1 185 ? -42.040 3.574 5.702 1.00 75.94 185 GLY A C 1
ATOM 1434 O O . GLY A 1 185 ? -41.743 4.127 4.644 1.00 75.94 185 GLY A O 1
ATOM 1435 N N . GLY A 1 186 ? -41.529 3.952 6.877 1.00 74.12 186 GLY A N 1
ATOM 1436 C CA . GLY A 1 186 ? -40.502 4.977 7.057 1.00 74.12 186 GLY A CA 1
ATOM 1437 C C . GLY A 1 186 ? -39.092 4.401 7.226 1.00 74.12 186 GLY A C 1
ATOM 1438 O O . GLY A 1 186 ? -38.850 3.220 7.010 1.00 74.12 186 GLY A O 1
ATOM 1439 N N . ARG A 1 187 ? -38.151 5.258 7.643 1.00 70.69 187 ARG A N 1
ATOM 1440 C CA . ARG A 1 187 ? -36.739 4.909 7.920 1.00 70.69 187 ARG A CA 1
ATOM 1441 C C . ARG A 1 187 ? -36.425 4.831 9.416 1.00 70.69 187 ARG A C 1
ATOM 1443 O O . ARG A 1 187 ? -35.315 5.124 9.859 1.00 70.69 187 ARG A O 1
ATOM 1450 N N . PHE A 1 188 ? -37.437 4.528 10.228 1.00 71.88 188 PHE A N 1
ATOM 1451 C CA . PHE A 1 188 ? -37.291 4.478 11.680 1.00 71.88 188 PHE A CA 1
ATOM 1452 C C . PHE A 1 188 ? -36.197 3.464 12.066 1.00 71.88 188 PHE A C 1
ATOM 1454 O O . PHE A 1 188 ? -36.235 2.324 11.616 1.00 71.88 188 PHE A O 1
ATOM 1461 N N . LEU A 1 189 ? -35.223 3.895 12.880 1.00 73.12 189 LEU A N 1
ATOM 1462 C CA . LEU A 1 189 ? -34.019 3.147 13.301 1.00 73.12 189 LEU A CA 1
ATOM 1463 C C . LEU A 1 189 ? -32.980 2.823 12.210 1.00 73.12 189 LEU A C 1
ATOM 1465 O O . LEU A 1 189 ? -31.892 2.372 12.558 1.00 73.12 189 LEU A O 1
ATOM 1469 N N . GLU A 1 190 ? -33.236 3.098 10.928 1.00 71.19 190 GLU A N 1
ATOM 1470 C CA . GLU A 1 190 ? -32.286 2.789 9.842 1.00 71.19 190 GLU A CA 1
ATOM 1471 C C . GLU A 1 190 ? -30.964 3.554 10.011 1.00 71.19 190 GLU A C 1
ATOM 1473 O O . GLU A 1 190 ? -29.883 3.013 9.817 1.00 71.19 190 GLU A O 1
ATOM 1478 N N . GLU A 1 191 ? -31.023 4.801 10.476 1.00 67.50 191 GLU A N 1
ATOM 1479 C CA . GLU A 1 191 ? -29.829 5.633 10.659 1.00 67.50 191 GLU A CA 1
ATOM 1480 C C . GLU A 1 191 ? -29.000 5.284 11.907 1.00 67.50 191 GLU A C 1
ATOM 1482 O O . GLU A 1 191 ? -27.890 5.792 12.068 1.00 67.50 191 GLU A O 1
ATOM 1487 N N . TRP A 1 192 ? -29.489 4.402 12.787 1.00 75.06 192 TRP A N 1
ATOM 1488 C CA . TRP A 1 192 ? -28.722 3.965 13.958 1.00 75.06 192 TRP A CA 1
ATOM 1489 C C . TRP A 1 192 ? -27.512 3.110 13.567 1.00 75.06 192 TRP A C 1
ATOM 1491 O O . TRP A 1 192 ? -26.525 3.079 14.302 1.00 75.06 192 TRP A O 1
ATOM 1501 N N . THR A 1 193 ? -27.545 2.465 12.397 1.00 70.56 193 THR A N 1
ATOM 1502 C CA . THR A 1 193 ? -26.434 1.644 11.901 1.00 70.56 193 THR A CA 1
ATOM 1503 C C . THR A 1 193 ? -25.275 2.461 11.342 1.00 70.56 193 THR A C 1
ATOM 1505 O O . THR A 1 193 ? -24.218 1.888 11.108 1.00 70.56 193 THR A O 1
ATOM 1508 N N . ALA A 1 194 ? -25.412 3.786 11.193 1.00 70.75 194 ALA A N 1
ATOM 1509 C CA . ALA A 1 194 ? -24.362 4.651 10.642 1.00 70.75 194 ALA A CA 1
ATOM 1510 C C . ALA A 1 194 ? -23.032 4.576 11.422 1.00 70.75 194 ALA A C 1
ATOM 1512 O O . ALA A 1 194 ? -21.968 4.866 10.888 1.00 70.75 194 ALA A O 1
ATOM 1513 N N . ILE A 1 195 ? -23.075 4.157 12.689 1.00 80.56 195 ILE A N 1
ATOM 1514 C CA . ILE A 1 195 ? -21.887 3.931 13.527 1.00 80.56 195 ILE A CA 1
ATOM 1515 C C . ILE A 1 195 ? -21.058 2.752 13.005 1.00 80.56 195 ILE A C 1
ATOM 1517 O O . ILE A 1 195 ? -19.831 2.781 13.064 1.00 80.56 195 ILE A O 1
ATOM 1521 N N . SER A 1 196 ? -21.724 1.732 12.460 1.00 81.88 196 SER A N 1
ATOM 1522 C CA . SER A 1 196 ? -21.078 0.582 11.825 1.00 81.88 196 SER A CA 1
ATOM 1523 C C . SER A 1 196 ? -20.420 0.935 10.483 1.00 81.88 196 SER A C 1
ATOM 1525 O O . SER A 1 196 ? -19.541 0.194 10.052 1.00 81.88 196 SER A O 1
ATOM 1527 N N . ASP A 1 197 ? -20.772 2.076 9.876 1.00 86.50 197 ASP A N 1
ATOM 1528 C CA . ASP A 1 197 ? -20.189 2.565 8.614 1.00 86.50 197 ASP A CA 1
ATOM 1529 C C . ASP A 1 197 ? -18.917 3.413 8.817 1.00 86.50 197 ASP A C 1
ATOM 1531 O O . ASP A 1 197 ? -18.259 3.800 7.851 1.00 86.50 197 ASP A O 1
ATOM 1535 N N . ILE A 1 198 ? -18.548 3.718 10.067 1.00 92.19 198 ILE A N 1
ATOM 1536 C CA . ILE A 1 198 ? -17.344 4.495 10.386 1.00 92.19 198 ILE A CA 1
ATOM 1537 C C . ILE A 1 198 ? -16.095 3.674 10.069 1.00 92.19 198 ILE A C 1
ATOM 1539 O O . ILE A 1 198 ? -15.917 2.571 10.590 1.00 92.19 198 ILE A O 1
ATOM 1543 N N . ASN A 1 199 ? -15.189 4.227 9.259 1.00 93.50 199 ASN A N 1
ATOM 1544 C CA . ASN A 1 199 ? -13.987 3.515 8.825 1.00 93.50 199 ASN A CA 1
ATOM 1545 C C . ASN A 1 199 ? -12.947 3.418 9.945 1.00 93.50 199 ASN A C 1
ATOM 1547 O O . ASN A 1 199 ? -12.242 2.414 10.069 1.00 93.50 199 ASN A O 1
ATOM 1551 N N . LYS A 1 200 ? -12.836 4.452 10.783 1.00 95.00 200 LYS A N 1
ATOM 1552 C CA . LYS A 1 200 ? -11.942 4.436 11.947 1.00 95.00 200 LYS A CA 1
ATOM 1553 C C . LYS A 1 200 ? -12.435 3.486 13.042 1.00 95.00 200 LYS A C 1
ATOM 1555 O O . LYS A 1 200 ? -13.638 3.252 13.167 1.00 95.00 200 LYS A O 1
ATOM 1560 N N . PRO A 1 201 ? -11.529 2.954 13.879 1.00 97.50 201 PRO A N 1
ATOM 1561 C CA . PRO A 1 201 ? -11.927 2.159 15.033 1.00 97.50 201 PRO A CA 1
ATOM 1562 C C . PRO A 1 201 ? -12.706 2.979 16.061 1.00 97.50 201 PRO A C 1
ATOM 1564 O O . PRO A 1 201 ? -12.279 4.072 16.448 1.00 97.50 201 PRO A O 1
ATOM 1567 N N . VAL A 1 202 ? -13.814 2.415 16.531 1.00 97.94 202 VAL A N 1
ATOM 1568 C CA . VAL A 1 202 ? -14.709 2.981 17.538 1.00 97.94 202 VAL A CA 1
ATOM 1569 C C . VAL A 1 202 ? -14.693 2.089 18.778 1.00 97.94 202 VAL A C 1
ATOM 1571 O O . VAL A 1 202 ? -14.940 0.887 18.705 1.00 97.94 202 VAL A O 1
ATOM 1574 N N . ILE A 1 203 ? -14.400 2.678 19.934 1.00 98.62 203 ILE A N 1
ATOM 1575 C CA . ILE A 1 203 ? -14.293 1.991 21.223 1.00 98.62 203 ILE A CA 1
ATOM 1576 C C . ILE A 1 203 ? -15.430 2.472 22.126 1.00 98.62 203 ILE A C 1
ATOM 1578 O O . ILE A 1 203 ? -15.535 3.664 22.398 1.00 98.62 203 ILE A O 1
ATOM 1582 N N . ALA A 1 204 ? -16.255 1.567 22.644 1.00 98.50 204 ALA A N 1
ATOM 1583 C CA . ALA A 1 204 ? -17.220 1.885 23.692 1.00 98.50 204 ALA A CA 1
ATOM 1584 C C . ALA A 1 204 ? -16.557 1.785 25.076 1.00 98.50 204 ALA A C 1
ATOM 1586 O O . ALA A 1 204 ? -16.042 0.730 25.451 1.00 98.50 204 ALA A O 1
ATOM 1587 N N . ALA A 1 205 ? -16.599 2.869 25.848 1.00 98.56 205 ALA A N 1
ATOM 1588 C CA . ALA A 1 205 ? -16.246 2.902 27.263 1.00 98.56 205 ALA A CA 1
ATOM 1589 C C . ALA A 1 205 ? -17.538 2.939 28.092 1.00 98.56 205 ALA A C 1
ATOM 1591 O O . ALA A 1 205 ? -18.175 3.981 28.243 1.00 98.56 205 ALA A O 1
ATOM 1592 N N . VAL A 1 206 ? -17.961 1.782 28.594 1.00 98.62 206 VAL A N 1
ATOM 1593 C CA . VAL A 1 206 ? -19.288 1.599 29.191 1.00 98.62 206 VAL A CA 1
ATOM 1594 C C . VAL A 1 206 ? -19.207 1.643 30.712 1.00 98.62 206 VAL A C 1
ATOM 1596 O O . VAL A 1 206 ? -18.638 0.750 31.335 1.00 98.62 206 VAL A O 1
ATOM 1599 N N . ASN A 1 207 ? -19.840 2.649 31.316 1.00 98.12 207 ASN A N 1
ATOM 1600 C CA . ASN A 1 207 ? -20.089 2.724 32.755 1.00 98.12 207 ASN A CA 1
ATOM 1601 C C . ASN A 1 207 ? -21.594 2.668 33.050 1.00 98.12 207 ASN A C 1
ATOM 1603 O O . ASN A 1 207 ? -22.412 3.191 32.292 1.00 98.12 207 ASN A O 1
ATOM 1607 N N . GLY A 1 208 ? -21.958 2.028 34.163 1.00 97.00 208 GLY A N 1
ATOM 1608 C CA . GLY A 1 208 ? -23.351 1.889 34.586 1.00 97.00 208 GLY A CA 1
ATOM 1609 C C . GLY A 1 208 ? -24.225 1.152 33.563 1.00 97.00 208 GLY A C 1
ATOM 1610 O O . GLY A 1 208 ? -23.823 0.130 33.012 1.00 97.00 208 GLY A O 1
ATOM 1611 N N . PHE A 1 209 ? -25.442 1.642 33.330 1.00 98.19 209 PHE A N 1
ATOM 1612 C CA . PHE A 1 209 ? -26.406 0.986 32.440 1.00 98.19 209 PHE A CA 1
ATOM 1613 C C . PHE A 1 209 ? -26.082 1.163 30.944 1.00 98.19 209 PHE A C 1
ATOM 1615 O O . PHE A 1 209 ? -25.994 2.291 30.455 1.00 98.19 209 PHE A O 1
ATOM 1622 N N . ALA A 1 210 ? -26.002 0.044 30.220 1.00 98.19 210 ALA A N 1
ATOM 1623 C CA . ALA A 1 210 ? -26.080 -0.052 28.763 1.00 98.19 210 ALA A CA 1
ATOM 1624 C C . ALA A 1 210 ? -27.215 -1.023 28.405 1.00 98.19 210 ALA A C 1
ATOM 1626 O O . ALA A 1 210 ? -27.003 -2.229 28.306 1.00 98.19 210 ALA A O 1
ATOM 1627 N N . LEU A 1 211 ? -28.436 -0.502 28.280 1.00 97.81 211 LEU A N 1
ATOM 1628 C CA . LEU A 1 211 ? -29.657 -1.306 28.143 1.00 97.81 211 LEU A CA 1
ATOM 1629 C C . LEU A 1 211 ? -30.361 -1.024 26.819 1.00 97.81 211 LEU A C 1
ATOM 1631 O O . LEU A 1 211 ? -30.336 0.112 26.344 1.00 97.81 211 LEU A O 1
ATOM 1635 N N . GLY A 1 212 ? -30.985 -2.049 26.243 1.00 95.94 212 GLY A N 1
ATOM 1636 C CA . GLY A 1 212 ? -31.734 -1.966 24.991 1.00 95.94 212 GLY A CA 1
ATOM 1637 C C . GLY A 1 212 ? -30.912 -1.330 23.873 1.00 95.94 212 GLY A C 1
ATOM 1638 O O . GLY A 1 212 ? -29.740 -1.665 23.692 1.00 95.94 212 GLY A O 1
ATOM 1639 N N . GLY A 1 213 ? -31.449 -0.283 23.244 1.00 92.75 213 GLY A N 1
ATOM 1640 C CA . GLY A 1 213 ? -30.717 0.554 22.281 1.00 92.75 213 GLY A CA 1
ATOM 1641 C C . GLY A 1 213 ? -29.325 1.040 22.731 1.00 92.75 213 GLY A C 1
ATOM 1642 O O . GLY A 1 213 ? -28.429 1.184 21.905 1.00 92.75 213 GLY A O 1
ATOM 1643 N N . GLY A 1 214 ? -29.087 1.245 24.032 1.00 95.06 214 GLY A N 1
ATOM 1644 C CA . GLY A 1 214 ? -27.763 1.578 24.570 1.00 95.06 214 GLY A CA 1
ATOM 1645 C C . GLY A 1 214 ? -26.792 0.392 24.603 1.00 95.06 214 GLY A C 1
ATOM 1646 O O . GLY A 1 214 ? -25.596 0.565 24.372 1.00 95.06 214 GLY A O 1
ATOM 1647 N N . CYS A 1 215 ? -27.303 -0.819 24.848 1.00 97.38 215 CYS A N 1
ATOM 1648 C CA . CYS A 1 215 ? -26.546 -2.064 24.697 1.00 97.38 215 CYS A CA 1
ATOM 1649 C C . CYS A 1 215 ? -26.196 -2.298 23.222 1.00 97.38 215 CYS A C 1
ATOM 1651 O O . CYS A 1 215 ? -25.054 -2.603 22.885 1.00 97.38 215 CYS A O 1
ATOM 1653 N N . GLU A 1 216 ? -27.174 -2.104 22.336 1.00 95.81 216 GLU A N 1
ATOM 1654 C CA . GLU A 1 216 ? -27.011 -2.245 20.888 1.00 95.81 216 GLU A CA 1
ATOM 1655 C C . GLU A 1 216 ? -25.994 -1.243 20.331 1.00 95.81 216 GLU A C 1
ATOM 1657 O O . GLU A 1 216 ? -25.121 -1.639 19.562 1.00 95.81 216 GLU A O 1
ATOM 1662 N N . LEU A 1 217 ? -26.031 0.012 20.792 1.00 94.31 217 LEU A N 1
ATOM 1663 C CA . LEU A 1 217 ? -25.030 1.036 20.488 1.00 94.31 217 LEU A CA 1
ATOM 1664 C C . LEU A 1 217 ? -23.615 0.594 20.881 1.00 94.31 217 LEU A C 1
ATOM 1666 O O . LEU A 1 217 ? -22.692 0.707 20.079 1.00 94.31 217 LEU A O 1
ATOM 1670 N N . ALA A 1 218 ? -23.435 0.054 22.089 1.00 96.81 218 ALA A N 1
ATOM 1671 C CA . ALA A 1 218 ? -22.129 -0.435 22.524 1.00 96.81 218 ALA A CA 1
ATOM 1672 C C . ALA A 1 218 ? -21.629 -1.599 21.647 1.00 96.81 218 ALA A C 1
ATOM 1674 O O . ALA A 1 218 ? -20.455 -1.626 21.292 1.00 96.81 218 ALA A O 1
ATOM 1675 N N . MET A 1 219 ? -22.512 -2.524 21.253 1.00 96.06 219 MET A N 1
ATOM 1676 C CA . MET A 1 219 ? -22.178 -3.655 20.371 1.00 96.06 219 MET A CA 1
ATOM 1677 C C . MET A 1 219 ? -21.974 -3.270 18.898 1.00 96.06 219 MET A C 1
ATOM 1679 O O . MET A 1 219 ? -21.482 -4.089 18.126 1.00 96.06 219 MET A O 1
ATOM 1683 N N . MET A 1 220 ? -22.366 -2.063 18.484 1.00 94.88 220 MET A N 1
ATOM 1684 C CA . MET A 1 220 ? -22.021 -1.523 17.164 1.00 94.88 220 MET A CA 1
ATOM 1685 C C . MET A 1 220 ? -20.581 -1.001 17.099 1.00 94.88 220 MET A C 1
ATOM 1687 O O . MET A 1 220 ? -20.041 -0.887 16.000 1.00 94.88 220 MET A O 1
ATOM 1691 N N . CYS A 1 221 ? -19.964 -0.693 18.244 1.00 96.81 221 CYS A N 1
ATOM 1692 C CA . CYS A 1 221 ? -18.548 -0.343 18.321 1.00 96.81 221 CYS A CA 1
ATOM 1693 C C . CYS A 1 221 ? -17.660 -1.577 18.097 1.00 96.81 221 CYS A C 1
ATOM 1695 O O . CYS A 1 221 ? -18.053 -2.706 18.381 1.00 96.81 221 CYS A O 1
ATOM 1697 N N . ASP A 1 222 ? -16.421 -1.356 17.656 1.00 97.50 222 ASP A N 1
ATOM 1698 C CA . ASP A 1 222 ? -15.475 -2.439 17.361 1.00 97.50 222 ASP A CA 1
ATOM 1699 C C . ASP A 1 222 ? -14.939 -3.107 18.637 1.00 97.50 222 ASP A C 1
ATOM 1701 O O . ASP A 1 222 ? -14.605 -4.292 18.648 1.00 97.50 222 ASP A O 1
ATOM 1705 N N . ILE A 1 223 ? -14.805 -2.333 19.720 1.00 98.50 223 ILE A N 1
ATOM 1706 C CA . ILE A 1 223 ? -14.245 -2.794 20.996 1.00 98.50 223 ILE A CA 1
ATOM 1707 C C . ILE A 1 223 ? -15.061 -2.223 22.151 1.00 98.50 223 ILE A C 1
ATOM 1709 O O . ILE A 1 223 ? -15.309 -1.021 22.199 1.00 98.50 223 ILE A O 1
ATOM 1713 N N . ILE A 1 224 ? -15.396 -3.062 23.133 1.00 98.75 224 ILE A N 1
ATOM 1714 C CA . ILE A 1 224 ? -16.067 -2.638 24.369 1.00 98.75 224 ILE A CA 1
ATOM 1715 C C . ILE A 1 224 ? -15.136 -2.836 25.567 1.00 98.75 224 ILE A C 1
ATOM 1717 O O . ILE A 1 224 ? -14.658 -3.951 25.821 1.00 98.75 224 ILE A O 1
ATOM 1721 N N . TYR A 1 225 ? -14.903 -1.754 26.310 1.00 98.75 225 TYR A N 1
ATOM 1722 C CA . TYR A 1 225 ? -14.347 -1.742 27.663 1.00 98.75 225 TYR A CA 1
ATOM 1723 C C . TYR A 1 225 ? -15.453 -1.372 28.650 1.00 98.75 225 TYR A C 1
ATOM 1725 O O . TYR A 1 225 ? -16.204 -0.429 28.411 1.00 98.75 225 TYR A O 1
ATOM 1733 N N . ALA A 1 226 ? -15.543 -2.096 29.762 1.00 98.75 226 ALA A N 1
ATOM 1734 C CA . ALA A 1 226 ? -16.593 -1.889 30.753 1.00 98.75 226 ALA A CA 1
ATOM 1735 C C . ALA A 1 226 ? -16.029 -1.538 32.133 1.00 98.75 226 ALA A C 1
ATOM 1737 O O . ALA A 1 226 ? -15.001 -2.075 32.550 1.00 98.75 226 ALA A O 1
ATOM 1738 N N . GLY A 1 227 ? -16.745 -0.687 32.861 1.00 98.50 227 GLY A N 1
ATOM 1739 C CA . GLY A 1 227 ? -16.561 -0.517 34.294 1.00 98.50 227 GLY A CA 1
ATOM 1740 C C . GLY A 1 227 ? -17.044 -1.744 35.060 1.00 98.50 227 GLY A C 1
ATOM 1741 O O . GLY A 1 227 ? -17.975 -2.428 34.645 1.00 98.50 227 GLY A O 1
ATOM 1742 N N . ASP A 1 228 ? -16.444 -2.011 36.212 1.00 97.69 228 ASP A N 1
ATOM 1743 C CA . ASP A 1 228 ? -16.766 -3.124 37.111 1.00 97.69 228 ASP A CA 1
ATOM 1744 C C . ASP A 1 228 ? -18.235 -3.165 37.566 1.00 97.69 228 ASP A C 1
ATOM 1746 O O . ASP A 1 228 ? -18.754 -4.238 37.873 1.00 97.69 228 ASP A O 1
ATOM 1750 N N . LYS A 1 229 ? -18.912 -2.012 37.552 1.00 97.06 229 LYS A N 1
ATOM 1751 C CA . LYS A 1 229 ? -20.341 -1.847 37.864 1.00 97.06 229 LYS A CA 1
ATOM 1752 C C . LYS A 1 229 ? -21.250 -1.743 36.634 1.00 97.06 229 LYS A C 1
ATOM 1754 O O . LYS A 1 229 ? -22.436 -1.449 36.789 1.00 97.06 229 LYS A O 1
ATOM 1759 N N . ALA A 1 230 ? -20.726 -1.920 35.422 1.00 98.44 230 ALA A N 1
ATOM 1760 C CA . ALA A 1 230 ? -21.543 -1.846 34.218 1.00 98.44 230 ALA A CA 1
ATOM 1761 C C . ALA A 1 230 ? -22.550 -3.006 34.146 1.00 98.44 230 ALA A C 1
ATOM 1763 O O . ALA A 1 230 ? -22.259 -4.129 34.571 1.00 98.44 230 ALA A O 1
ATOM 1764 N N . GLN A 1 231 ? -23.730 -2.718 33.596 1.00 98.38 231 GLN A N 1
ATOM 1765 C CA . GLN A 1 231 ? -24.805 -3.684 33.383 1.00 98.38 231 GLN A CA 1
ATOM 1766 C C . GLN A 1 231 ? -25.309 -3.610 31.942 1.00 98.38 231 GLN A C 1
ATOM 1768 O O . GLN A 1 231 ? -25.693 -2.536 31.475 1.00 98.38 231 GLN A O 1
ATOM 1773 N N . PHE A 1 232 ? -25.338 -4.762 31.278 1.00 98.62 232 PHE A N 1
ATOM 1774 C CA . PHE A 1 232 ? -25.788 -4.944 29.900 1.00 98.62 232 PHE A CA 1
ATOM 1775 C C . PHE A 1 232 ? -27.108 -5.714 29.879 1.00 98.62 232 PHE A C 1
ATOM 1777 O O . PHE A 1 232 ? -27.329 -6.551 30.746 1.00 98.62 232 PHE A O 1
ATOM 1784 N N . GLY A 1 233 ? -27.993 -5.466 28.916 1.00 97.38 233 GLY A N 1
ATOM 1785 C CA . GLY A 1 233 ? -29.236 -6.236 28.812 1.00 97.38 233 GLY A CA 1
ATOM 1786 C C . GLY A 1 233 ? -30.186 -5.736 27.731 1.00 97.38 233 GLY A C 1
ATOM 1787 O O . GLY A 1 233 ? -30.021 -4.625 27.223 1.00 97.38 233 GLY A O 1
ATOM 1788 N N . GLN A 1 234 ? -31.186 -6.561 27.417 1.00 98.00 234 GLN A N 1
ATOM 1789 C CA . GLN A 1 234 ? -32.202 -6.322 26.384 1.00 98.00 234 GLN A CA 1
ATOM 1790 C C . GLN A 1 234 ? -33.620 -6.347 26.994 1.00 98.00 234 GLN A C 1
ATOM 1792 O O . GLN A 1 234 ? -34.354 -7.324 26.837 1.00 98.00 234 GLN A O 1
ATOM 1797 N N . PRO A 1 235 ? -34.010 -5.310 27.764 1.00 97.44 235 PRO A N 1
ATOM 1798 C CA . PRO A 1 235 ? -35.268 -5.290 28.507 1.00 97.44 235 PRO A CA 1
ATOM 1799 C C . PRO A 1 235 ? -36.511 -4.998 27.646 1.00 97.44 235 PRO A C 1
ATOM 1801 O O . PRO A 1 235 ? -37.587 -4.806 28.207 1.00 97.44 235 PRO A O 1
ATOM 1804 N N . GLU A 1 236 ? -36.397 -4.947 26.316 1.00 97.81 236 GLU A N 1
ATOM 1805 C CA . GLU A 1 236 ? -37.483 -4.658 25.369 1.00 97.81 236 GLU A CA 1
ATOM 1806 C C . GLU A 1 236 ? -38.720 -5.540 25.579 1.00 97.81 236 GLU A C 1
ATOM 1808 O O . GLU A 1 236 ? -39.852 -5.060 25.467 1.00 97.81 236 GLU A O 1
ATOM 1813 N N . ILE A 1 237 ? -38.520 -6.802 25.967 1.00 97.81 237 ILE A N 1
ATOM 1814 C CA . ILE A 1 237 ? -39.615 -7.742 26.225 1.00 97.81 237 ILE A CA 1
ATOM 1815 C C . ILE A 1 237 ? -40.555 -7.254 27.338 1.00 97.81 237 ILE A C 1
ATOM 1817 O O . ILE A 1 237 ? -41.767 -7.448 27.258 1.00 97.81 237 ILE A O 1
ATOM 1821 N N . ASN A 1 238 ? -40.024 -6.525 28.327 1.00 96.69 238 ASN A N 1
ATOM 1822 C CA . ASN A 1 238 ? -40.791 -5.991 29.456 1.00 96.69 238 ASN A CA 1
ATOM 1823 C C . ASN A 1 238 ? -41.722 -4.838 29.058 1.00 96.69 238 ASN A C 1
ATOM 1825 O O . ASN A 1 238 ? -42.622 -4.484 29.817 1.00 96.69 238 ASN A O 1
ATOM 1829 N N . ILE A 1 239 ? -41.510 -4.248 27.880 1.00 94.44 239 ILE A N 1
ATOM 1830 C CA . ILE A 1 239 ? -42.365 -3.200 27.308 1.00 94.44 239 ILE A CA 1
ATOM 1831 C C . ILE A 1 239 ? -43.106 -3.686 26.054 1.00 94.44 239 ILE A C 1
ATOM 1833 O O . ILE A 1 239 ? -43.633 -2.874 25.298 1.00 94.44 239 ILE A O 1
ATOM 1837 N N . GLY A 1 240 ? -43.166 -5.005 25.835 1.00 94.94 240 GLY A N 1
ATOM 1838 C CA . GLY A 1 240 ? -43.942 -5.611 24.753 1.00 94.94 240 GLY A CA 1
ATOM 1839 C C . GLY A 1 240 ? -43.343 -5.425 23.358 1.00 94.94 240 GLY A C 1
ATOM 1840 O O . GLY A 1 240 ? -44.087 -5.430 22.380 1.00 94.94 240 GLY A O 1
ATOM 1841 N N . THR A 1 241 ? -42.023 -5.257 23.247 1.00 95.06 241 THR A N 1
ATOM 1842 C CA . THR A 1 241 ? -41.317 -5.195 21.958 1.00 95.06 241 THR A CA 1
ATOM 1843 C C . THR A 1 241 ? -40.080 -6.100 21.957 1.00 95.06 241 THR A C 1
ATOM 1845 O O . THR A 1 241 ? -39.801 -6.794 22.932 1.00 95.06 241 THR A O 1
ATOM 1848 N N . ILE A 1 242 ? -39.348 -6.130 20.846 1.00 96.31 242 ILE A N 1
ATOM 1849 C CA . ILE A 1 242 ? -38.085 -6.866 20.695 1.00 96.31 242 ILE A CA 1
ATOM 1850 C C . ILE A 1 242 ? -36.917 -5.889 20.489 1.00 96.31 242 ILE A C 1
ATOM 1852 O O . ILE A 1 242 ? -37.155 -4.761 20.051 1.00 96.31 242 ILE A O 1
ATOM 1856 N N . PRO A 1 243 ? -35.659 -6.309 20.728 1.00 95.62 243 PRO A N 1
ATOM 1857 C CA . PRO A 1 243 ? -34.490 -5.514 20.354 1.00 95.62 243 PRO A CA 1
ATOM 1858 C C . PRO A 1 243 ? -34.480 -5.213 18.850 1.00 95.62 243 PRO A C 1
ATOM 1860 O O . PRO A 1 243 ? -34.637 -6.128 18.032 1.00 95.62 243 PRO A O 1
ATOM 1863 N N . GLY A 1 244 ? -34.312 -3.937 18.497 1.00 90.69 244 GLY A N 1
ATOM 1864 C CA . GLY A 1 244 ? -34.566 -3.413 17.149 1.00 90.69 244 GLY A CA 1
ATOM 1865 C C . GLY A 1 244 ? -33.341 -2.887 16.395 1.00 90.69 244 GLY A C 1
ATOM 1866 O O . GLY A 1 244 ? -33.417 -2.728 15.181 1.00 90.69 244 GLY A O 1
ATOM 1867 N N . ALA A 1 245 ? -32.204 -2.663 17.062 1.00 90.56 245 ALA A N 1
ATOM 1868 C CA . ALA A 1 245 ? -30.957 -2.167 16.463 1.00 90.56 245 ALA A CA 1
ATOM 1869 C C . ALA A 1 245 ? -29.835 -3.232 16.453 1.00 90.56 245 ALA A C 1
ATOM 1871 O O . ALA A 1 245 ? -28.636 -2.936 16.480 1.00 90.56 245 ALA A O 1
ATOM 1872 N N . GLY A 1 246 ? -30.222 -4.509 16.379 1.00 92.06 246 GLY A N 1
ATOM 1873 C CA . GLY A 1 246 ? -29.320 -5.654 16.221 1.00 92.06 246 GLY A CA 1
ATOM 1874 C C . GLY A 1 246 ? -29.039 -6.448 17.497 1.00 92.06 246 GLY A C 1
ATOM 1875 O O . GLY A 1 246 ? -28.184 -7.332 17.476 1.00 92.06 246 GLY A O 1
ATOM 1876 N N . GLY A 1 247 ? -29.762 -6.199 18.588 1.00 95.00 247 GLY A N 1
ATOM 1877 C CA . GLY A 1 247 ? -29.636 -6.909 19.858 1.00 95.00 247 GLY A CA 1
ATOM 1878 C C . GLY A 1 247 ? -29.854 -8.412 19.724 1.00 95.00 247 GLY A C 1
ATOM 1879 O O . GLY A 1 247 ? -29.047 -9.193 20.211 1.00 95.00 247 GLY A O 1
ATOM 1880 N N . THR A 1 248 ? -30.847 -8.841 18.945 1.00 97.31 248 THR A N 1
ATOM 1881 C CA . THR A 1 248 ? -31.076 -10.271 18.659 1.00 97.31 248 THR A CA 1
ATOM 1882 C C . THR A 1 248 ? -29.990 -10.900 17.776 1.00 97.31 248 THR A C 1
ATOM 1884 O O . THR A 1 248 ? -29.847 -12.120 17.742 1.00 97.31 248 THR A O 1
ATOM 1887 N N . GLN A 1 249 ? -29.212 -10.082 17.060 1.00 97.06 249 GLN A N 1
ATOM 1888 C CA . GLN A 1 249 ? -28.230 -10.534 16.075 1.00 97.06 249 GLN A CA 1
ATOM 1889 C C . GLN A 1 249 ? -26.812 -10.595 16.641 1.00 97.06 249 GLN A C 1
ATOM 1891 O O . GLN A 1 249 ? -26.122 -11.597 16.441 1.00 97.06 249 GLN A O 1
ATOM 1896 N N . ARG A 1 250 ? -26.378 -9.535 17.333 1.00 95.88 250 ARG A N 1
ATOM 1897 C CA . ARG A 1 250 ? -25.018 -9.405 17.874 1.00 95.88 250 ARG A CA 1
ATOM 1898 C C . ARG A 1 250 ? -24.827 -10.263 19.124 1.00 95.88 250 ARG A C 1
ATOM 1900 O O . ARG A 1 250 ? -23.854 -11.003 19.182 1.00 95.88 250 ARG A O 1
ATOM 1907 N N . TRP A 1 251 ? -25.808 -10.314 20.033 1.00 95.75 251 TRP A N 1
ATOM 1908 C CA . TRP A 1 251 ? -25.762 -11.237 21.178 1.00 95.75 251 TRP A CA 1
ATOM 1909 C C . TRP A 1 251 ? -25.618 -12.694 20.740 1.00 95.75 251 TRP A C 1
ATOM 1911 O O . TRP A 1 251 ? -24.745 -13.404 21.231 1.00 95.75 251 TRP A O 1
ATOM 1921 N N . ALA A 1 252 ? -26.436 -13.134 19.781 1.00 96.75 252 ALA A N 1
ATOM 1922 C CA . ALA A 1 252 ? -26.418 -14.519 19.318 1.00 96.75 252 ALA A CA 1
ATOM 1923 C C . ALA A 1 252 ? -25.088 -14.905 18.648 1.00 96.75 252 ALA A C 1
ATOM 1925 O O . ALA A 1 252 ? -24.649 -16.046 18.787 1.00 96.75 252 ALA A O 1
ATOM 1926 N N . ARG A 1 253 ? -24.444 -13.966 17.939 1.00 96.38 253 ARG A N 1
ATOM 1927 C CA . ARG A 1 253 ? -23.145 -14.177 17.279 1.00 96.38 253 ARG A CA 1
ATOM 1928 C C . ARG A 1 253 ? -21.967 -14.145 18.252 1.00 96.38 253 ARG A C 1
ATOM 1930 O O . ARG A 1 253 ? -21.000 -14.862 18.021 1.00 96.38 253 ARG A O 1
ATOM 1937 N N . THR A 1 254 ? -22.051 -13.352 19.319 1.00 95.00 254 THR A N 1
ATOM 1938 C CA . THR A 1 254 ? -20.949 -13.171 20.275 1.00 95.00 254 THR A CA 1
ATOM 1939 C C . THR A 1 254 ? -21.035 -14.130 21.463 1.00 95.00 254 THR A C 1
ATOM 1941 O O . THR A 1 254 ? -20.079 -14.848 21.728 1.00 95.00 254 THR A O 1
ATOM 1944 N N . ALA A 1 255 ? -22.181 -14.186 22.146 1.00 96.12 255 ALA A N 1
ATOM 1945 C CA . ALA A 1 255 ? -22.382 -14.972 23.370 1.00 96.12 255 ALA A CA 1
ATOM 1946 C C . ALA A 1 255 ? -23.061 -16.336 23.126 1.00 96.12 255 ALA A C 1
ATOM 1948 O O . ALA A 1 255 ? -23.199 -17.152 24.037 1.00 96.12 255 ALA A O 1
ATOM 1949 N N . GLY A 1 256 ? -23.503 -16.597 21.893 1.00 97.00 256 GLY A N 1
ATOM 1950 C CA . GLY A 1 256 ? -24.204 -17.821 21.520 1.00 97.00 256 GLY A CA 1
ATOM 1951 C C . GLY A 1 256 ? -25.706 -17.796 21.819 1.00 97.00 256 GLY A C 1
ATOM 1952 O O . GLY A 1 256 ? -26.249 -16.899 22.466 1.00 97.00 256 GLY A O 1
ATOM 1953 N N . LYS A 1 257 ? -26.409 -18.818 21.312 1.00 98.00 257 LYS A N 1
ATOM 1954 C CA . LYS A 1 257 ? -27.881 -18.871 21.302 1.00 98.00 257 LYS A CA 1
ATOM 1955 C C . LYS A 1 257 ? -28.507 -18.814 22.700 1.00 98.00 257 LYS A C 1
ATOM 1957 O O . LYS A 1 257 ? -29.500 -18.116 22.867 1.00 98.00 257 LYS A O 1
ATOM 1962 N N . SER A 1 258 ? -27.981 -19.574 23.664 1.00 98.19 258 SER A N 1
ATOM 1963 C CA . SER A 1 258 ? -28.618 -19.716 24.985 1.00 98.19 258 SER A CA 1
ATOM 1964 C C . SER A 1 258 ? -28.622 -18.395 25.749 1.00 98.19 258 SER A C 1
ATOM 1966 O O . SER A 1 258 ? -29.684 -17.934 26.149 1.00 98.19 258 SER A O 1
ATOM 1968 N N . VAL A 1 259 ? -27.456 -17.752 25.853 1.00 98.06 259 VAL A N 1
ATOM 1969 C CA . VAL A 1 259 ? -27.302 -16.455 26.529 1.00 98.06 259 VAL A CA 1
ATOM 1970 C C . VAL A 1 259 ? -28.139 -15.382 25.836 1.00 98.06 259 VAL A C 1
ATOM 1972 O O . VAL A 1 259 ? -28.844 -14.624 26.491 1.00 98.06 259 VAL A O 1
ATOM 1975 N N . ALA A 1 260 ? -28.122 -15.339 24.500 1.00 97.88 260 ALA A N 1
ATOM 1976 C CA . ALA A 1 260 ? -28.925 -14.376 23.753 1.00 97.88 260 ALA A CA 1
ATOM 1977 C C . ALA A 1 260 ? -30.433 -14.541 24.010 1.00 97.88 260 ALA A C 1
ATOM 1979 O O . ALA A 1 260 ? -31.135 -13.545 24.174 1.00 97.88 260 ALA A O 1
ATOM 1980 N N . MET A 1 261 ? -30.926 -15.784 24.058 1.00 98.38 261 MET A N 1
ATOM 1981 C CA . MET A 1 261 ? -32.329 -16.073 24.366 1.00 98.38 261 MET A CA 1
ATOM 1982 C C . MET A 1 261 ? -32.686 -15.681 25.794 1.00 98.38 261 MET A C 1
ATOM 1984 O O . MET A 1 261 ? -33.720 -15.057 25.991 1.00 98.38 261 MET A O 1
ATOM 1988 N N . GLU A 1 262 ? -31.837 -15.998 26.768 1.00 98.19 262 GLU A N 1
ATOM 1989 C CA . GLU A 1 262 ? -32.045 -15.598 28.159 1.00 98.19 262 GLU A CA 1
ATOM 1990 C C . GLU A 1 262 ? -32.160 -14.075 28.265 1.00 98.19 262 GLU A C 1
ATOM 1992 O O . GLU A 1 262 ? -33.203 -13.572 28.667 1.00 98.19 262 GLU A O 1
ATOM 1997 N N . MET A 1 263 ? -31.176 -13.331 27.754 1.00 97.88 263 MET A N 1
ATOM 1998 C CA . MET A 1 263 ? -31.188 -11.865 27.799 1.00 97.88 263 MET A CA 1
ATOM 1999 C C . MET A 1 263 ? -32.394 -11.244 27.079 1.00 97.88 263 MET A C 1
ATOM 2001 O O . MET A 1 263 ? -32.983 -10.296 27.592 1.00 97.88 263 MET A O 1
ATOM 2005 N N . CYS A 1 264 ? -32.775 -11.756 25.902 1.00 97.75 264 CYS A N 1
ATOM 2006 C CA . CYS A 1 264 ? -33.858 -11.169 25.104 1.00 97.75 264 CYS A CA 1
ATOM 2007 C C . CYS A 1 264 ? -35.264 -11.582 25.567 1.00 97.75 264 CYS A C 1
ATOM 2009 O O . CYS A 1 264 ? -36.211 -10.841 25.317 1.00 97.75 264 CYS A O 1
ATOM 2011 N N . LEU A 1 265 ? -35.432 -12.760 26.179 1.00 98.25 265 LEU A N 1
ATOM 2012 C CA . LEU A 1 265 ? -36.748 -13.278 26.579 1.00 98.25 265 LEU A CA 1
ATOM 2013 C C . LEU A 1 265 ? -37.095 -12.974 28.039 1.00 98.25 265 LEU A C 1
ATOM 2015 O O . LEU A 1 265 ? -38.278 -12.926 28.365 1.00 98.25 265 LEU A O 1
ATOM 2019 N N . THR A 1 266 ? -36.104 -12.758 28.910 1.00 98.12 266 THR A N 1
ATOM 2020 C CA . THR A 1 266 ? -36.339 -12.372 30.314 1.00 98.12 266 THR A CA 1
ATOM 2021 C C . THR A 1 266 ? -36.174 -10.870 30.541 1.00 98.12 266 THR A C 1
ATOM 2023 O O . THR A 1 266 ? -36.757 -10.310 31.469 1.00 98.12 266 THR A O 1
ATOM 2026 N N . GLY A 1 267 ? -35.375 -10.197 29.704 1.00 96.31 267 GLY A N 1
ATOM 2027 C CA . GLY A 1 267 ? -34.990 -8.805 29.919 1.00 96.31 267 GLY A CA 1
ATOM 2028 C C . GLY A 1 267 ? -34.082 -8.603 31.137 1.00 96.31 267 GLY A C 1
ATOM 2029 O O . GLY A 1 267 ? -33.979 -7.478 31.641 1.00 96.31 267 GLY A O 1
ATOM 2030 N N . GLU A 1 268 ? -33.455 -9.676 31.632 1.00 96.75 268 GLU A N 1
ATOM 2031 C CA . GLU A 1 268 ? -32.481 -9.618 32.718 1.00 96.75 268 GLU A CA 1
ATOM 2032 C C . GLU A 1 268 ? -31.216 -8.842 32.326 1.00 96.75 268 GLU A C 1
ATOM 2034 O O . GLU A 1 268 ? -30.970 -8.502 31.165 1.00 96.75 268 GLU A O 1
ATOM 2039 N N . ARG A 1 269 ? -30.426 -8.496 33.346 1.00 97.31 269 ARG A N 1
ATOM 2040 C CA . ARG A 1 269 ? -29.207 -7.702 33.196 1.00 97.31 269 ARG A CA 1
ATOM 2041 C C . ARG A 1 269 ? -27.996 -8.546 33.547 1.00 97.31 269 ARG A C 1
ATOM 2043 O O . ARG A 1 269 ? -27.941 -9.125 34.625 1.00 97.31 269 ARG A O 1
ATOM 2050 N N . MET A 1 270 ? -26.996 -8.491 32.683 1.00 98.00 270 MET A N 1
ATOM 2051 C CA . MET A 1 270 ? -25.705 -9.140 32.833 1.00 98.00 270 MET A CA 1
ATOM 2052 C C . MET A 1 270 ? -24.662 -8.153 33.364 1.00 98.00 270 MET A C 1
ATOM 2054 O O . MET A 1 270 ? -24.525 -7.033 32.862 1.00 98.00 270 MET A O 1
ATOM 2058 N N . GLY A 1 271 ? -23.911 -8.562 34.387 1.00 98.38 271 GLY A N 1
ATOM 2059 C CA . GLY A 1 271 ? -22.830 -7.751 34.954 1.00 98.38 271 GLY A CA 1
ATOM 2060 C C . GLY A 1 271 ? -21.574 -7.732 34.076 1.00 98.38 271 GLY A C 1
ATOM 2061 O O . GLY A 1 271 ? -21.344 -8.628 33.271 1.00 98.38 271 GLY A O 1
ATOM 2062 N N . ALA A 1 272 ? -20.700 -6.740 34.266 1.00 98.19 272 ALA A N 1
ATOM 2063 C CA . ALA A 1 272 ? -19.493 -6.558 33.448 1.00 98.19 272 ALA A CA 1
ATOM 2064 C C . ALA A 1 272 ? -18.542 -7.773 33.399 1.00 98.19 272 ALA A C 1
ATOM 2066 O O . ALA A 1 272 ? -17.948 -8.048 32.357 1.00 98.19 272 ALA A O 1
ATOM 2067 N N . LYS A 1 273 ? -18.376 -8.495 34.518 1.00 98.00 273 LYS A N 1
ATOM 2068 C CA . LYS A 1 273 ? -17.511 -9.691 34.579 1.00 98.00 273 LYS A CA 1
ATOM 2069 C C . LYS A 1 273 ? -18.064 -10.827 33.723 1.00 98.00 273 LYS A C 1
ATOM 2071 O O . LYS A 1 273 ? -17.335 -11.372 32.905 1.00 98.00 273 LYS A O 1
ATOM 2076 N N . GLU A 1 274 ? -19.351 -11.102 33.864 1.00 97.81 274 GLU A N 1
ATOM 2077 C CA . GLU A 1 274 ? -20.062 -12.112 33.083 1.00 97.81 274 GLU A CA 1
ATOM 2078 C C . GLU A 1 274 ? -20.099 -11.733 31.595 1.00 97.81 274 GLU A C 1
ATOM 2080 O O . GLU A 1 274 ? -19.755 -12.542 30.740 1.00 97.81 274 GLU A O 1
ATOM 2085 N N . ALA A 1 275 ? -20.359 -10.457 31.279 1.00 98.06 275 ALA A N 1
ATOM 2086 C CA . ALA A 1 275 ? -20.304 -9.937 29.912 1.00 98.06 275 ALA A CA 1
ATOM 2087 C C . ALA A 1 275 ? -18.924 -10.137 29.259 1.00 98.06 275 ALA A C 1
ATOM 2089 O O . ALA A 1 275 ? -18.828 -10.336 28.047 1.00 98.06 275 ALA A O 1
ATOM 2090 N N . LYS A 1 276 ? -17.843 -10.105 30.049 1.00 98.38 276 LYS A N 1
ATOM 2091 C CA . LYS A 1 276 ? -16.496 -10.445 29.577 1.00 98.38 276 LYS A CA 1
ATOM 2092 C C . LYS A 1 276 ? -16.324 -11.949 29.362 1.00 98.38 276 LYS A C 1
ATOM 2094 O O . LYS A 1 276 ? -15.707 -12.344 28.378 1.00 98.38 276 LYS A O 1
ATOM 2099 N N . GLU A 1 277 ? -16.845 -12.779 30.260 1.00 97.88 277 GLU A N 1
ATOM 2100 C CA . GLU A 1 277 ? -16.770 -14.244 30.159 1.00 97.88 277 GLU A CA 1
ATOM 2101 C C . GLU A 1 277 ? -17.478 -14.773 28.907 1.00 97.88 277 GLU A C 1
ATOM 2103 O O . GLU A 1 277 ? -16.947 -15.658 28.239 1.00 97.88 277 GLU A O 1
ATOM 2108 N N . VAL A 1 278 ? -18.612 -14.175 28.529 1.00 96.81 278 VAL A N 1
ATOM 2109 C CA . VAL A 1 278 ? -19.356 -14.535 27.308 1.00 96.81 278 VAL A CA 1
ATOM 2110 C C . VAL A 1 278 ? -18.895 -13.780 26.051 1.00 96.81 278 VAL A C 1
ATOM 2112 O O . VAL A 1 278 ? -19.479 -13.942 24.984 1.00 96.81 278 VAL A O 1
ATOM 2115 N N . GLY A 1 279 ? -17.855 -12.944 26.153 1.00 95.50 279 GLY A N 1
ATOM 2116 C CA . GLY A 1 279 ? -17.200 -12.302 25.007 1.00 95.50 279 GLY A CA 1
ATOM 2117 C C . GLY A 1 279 ? -17.820 -10.996 24.494 1.00 95.50 279 GLY A C 1
ATOM 2118 O O . GLY A 1 279 ? -17.319 -10.451 23.514 1.00 95.50 279 GLY A O 1
ATOM 2119 N N . ILE A 1 280 ? -18.858 -10.455 25.143 1.00 96.75 280 ILE A N 1
ATOM 2120 C CA . ILE A 1 280 ? -19.441 -9.140 24.798 1.00 96.75 280 ILE A CA 1
ATOM 2121 C C . ILE A 1 280 ? -18.455 -8.013 25.125 1.00 96.75 280 ILE A C 1
ATOM 2123 O O . ILE A 1 280 ? -18.310 -7.055 24.369 1.00 96.75 280 ILE A O 1
ATOM 2127 N N . VAL A 1 281 ? -17.749 -8.132 26.250 1.00 98.31 281 VAL A N 1
ATOM 2128 C CA . VAL A 1 281 ? -16.769 -7.148 26.720 1.00 98.31 281 VAL A CA 1
ATOM 2129 C C . VAL A 1 281 ? -15.359 -7.714 26.600 1.00 98.31 281 VAL A C 1
ATOM 2131 O O . VAL A 1 281 ? -15.077 -8.823 27.037 1.00 98.31 281 VAL A O 1
ATOM 2134 N N . SER A 1 282 ? -14.421 -6.922 26.081 1.00 97.94 282 SER A N 1
ATOM 2135 C CA . SER A 1 282 ? -13.026 -7.366 25.955 1.00 97.94 282 SER A CA 1
ATOM 2136 C C . SER A 1 282 ? -12.239 -7.231 27.268 1.00 97.94 282 SER A C 1
ATOM 2138 O O . SER A 1 282 ? -11.427 -8.096 27.613 1.00 97.94 282 SER A O 1
ATOM 2140 N N . LYS A 1 283 ? -12.467 -6.151 28.032 1.00 98.50 283 LYS A N 1
ATOM 2141 C CA . LYS A 1 283 ? -11.823 -5.899 29.332 1.00 98.50 283 LYS A CA 1
ATOM 2142 C C . LYS A 1 283 ? -12.734 -5.144 30.292 1.00 98.50 283 LYS A C 1
ATOM 2144 O O . LYS A 1 283 ? -13.526 -4.301 29.882 1.00 98.50 283 LYS A O 1
ATOM 2149 N N . VAL A 1 284 ? -12.539 -5.430 31.578 1.00 98.62 284 VAL A N 1
ATOM 2150 C CA . VAL A 1 284 ? -13.227 -4.781 32.696 1.00 98.62 284 VAL A CA 1
ATOM 2151 C C . VAL A 1 284 ? -12.204 -4.009 33.524 1.00 98.62 284 VAL A C 1
ATOM 2153 O O . VAL A 1 284 ? -11.130 -4.543 33.812 1.00 98.62 284 VAL A O 1
ATOM 2156 N N . PHE A 1 285 ? -12.543 -2.780 33.900 1.00 98.38 285 PHE A N 1
ATOM 2157 C CA . PHE A 1 285 ? -11.727 -1.874 34.710 1.00 98.38 285 PHE A CA 1
ATOM 2158 C C . PHE A 1 285 ? -12.542 -1.346 35.895 1.00 98.38 285 PHE A C 1
ATOM 2160 O O . PHE A 1 285 ? -13.770 -1.393 35.848 1.00 98.38 285 PHE A O 1
ATOM 2167 N N . PRO A 1 286 ? -11.914 -0.800 36.949 1.00 98.19 286 PRO A N 1
ATOM 2168 C CA . PRO A 1 286 ? -12.628 0.077 37.873 1.00 98.19 286 PRO A CA 1
ATOM 2169 C C . PRO A 1 286 ? -13.358 1.189 37.101 1.00 98.19 286 PRO A C 1
ATOM 2171 O O . PRO A 1 286 ? -12.826 1.716 36.119 1.00 98.19 286 PRO A O 1
ATOM 2174 N N . ALA A 1 287 ? -14.568 1.561 37.529 1.00 95.56 287 ALA A N 1
ATOM 2175 C CA . ALA A 1 287 ? -15.394 2.543 36.812 1.00 95.56 287 ALA A CA 1
ATOM 2176 C C . ALA A 1 287 ? -14.649 3.856 36.475 1.00 95.56 287 ALA A C 1
ATOM 2178 O O . ALA A 1 287 ? -14.760 4.364 35.356 1.00 95.56 287 ALA A O 1
ATOM 2179 N N . ALA A 1 288 ? -13.827 4.357 37.406 1.00 96.69 288 ALA A N 1
ATOM 2180 C CA . ALA A 1 288 ? -13.019 5.568 37.229 1.00 96.69 288 ALA A CA 1
ATOM 2181 C C . ALA A 1 288 ? -11.931 5.435 36.143 1.00 96.69 288 ALA A C 1
ATOM 2183 O O . ALA A 1 288 ? -11.625 6.405 35.452 1.00 96.69 288 ALA A O 1
ATOM 2184 N N . ASP A 1 289 ? -11.393 4.231 35.942 1.00 97.75 289 ASP A N 1
ATOM 2185 C CA . ASP A 1 289 ? -10.283 3.971 35.017 1.00 97.75 289 ASP A CA 1
ATOM 2186 C C . ASP A 1 289 ? -10.755 3.564 33.615 1.00 97.75 289 ASP A C 1
ATOM 2188 O O . ASP A 1 289 ? -9.952 3.461 32.687 1.00 97.75 289 ASP A O 1
ATOM 2192 N N . THR A 1 290 ? -12.059 3.345 33.431 1.00 97.94 290 THR A N 1
ATOM 2193 C CA . THR A 1 290 ? -12.622 2.787 32.190 1.00 97.94 290 THR A CA 1
ATOM 2194 C C . THR A 1 290 ? -12.405 3.710 30.988 1.00 97.94 290 THR A C 1
ATOM 2196 O O . THR A 1 290 ? -11.892 3.271 29.957 1.00 97.94 290 THR A O 1
ATOM 2199 N N . VAL A 1 291 ? -12.740 5.000 31.118 1.00 98.00 291 VAL A N 1
ATOM 2200 C CA . VAL A 1 291 ? -12.539 5.992 30.046 1.00 98.00 291 VAL A CA 1
ATOM 2201 C C . VAL A 1 291 ? -11.044 6.245 29.790 1.00 98.00 291 VAL A C 1
ATOM 2203 O O . VAL A 1 291 ? -10.635 6.122 28.634 1.00 98.00 291 VAL A O 1
ATOM 2206 N N . PRO A 1 292 ? -10.189 6.494 30.809 1.00 98.00 292 PRO A N 1
ATOM 2207 C CA . PRO A 1 292 ? -8.739 6.580 30.608 1.00 98.00 292 PRO A CA 1
ATOM 2208 C C . PRO A 1 292 ? -8.137 5.360 29.893 1.00 98.00 292 PRO A C 1
ATOM 2210 O O . PRO A 1 292 ? -7.315 5.508 28.987 1.00 98.00 292 PRO A O 1
ATOM 2213 N N . ALA A 1 293 ? -8.566 4.146 30.248 1.00 98.38 293 ALA A N 1
ATOM 2214 C CA . ALA A 1 293 ? -8.094 2.922 29.608 1.00 98.38 293 ALA A CA 1
ATOM 2215 C C . ALA A 1 293 ? -8.534 2.815 28.139 1.00 98.38 293 ALA A C 1
ATOM 2217 O O . ALA A 1 293 ? -7.752 2.355 27.301 1.00 98.38 293 ALA A O 1
ATOM 2218 N N . ALA A 1 294 ? -9.758 3.242 27.815 1.00 98.50 294 ALA A N 1
ATOM 2219 C CA . ALA A 1 294 ? -10.259 3.286 26.443 1.00 98.50 294 ALA A CA 1
ATOM 2220 C C . ALA A 1 294 ? -9.510 4.324 25.593 1.00 98.50 294 ALA A C 1
ATOM 2222 O O . ALA A 1 294 ? -9.123 4.017 24.467 1.00 98.50 294 ALA A O 1
ATOM 2223 N N . ILE A 1 295 ? -9.213 5.505 26.149 1.00 98.38 295 ILE A N 1
ATOM 2224 C CA . ILE A 1 295 ? -8.392 6.531 25.485 1.00 98.38 295 ILE A CA 1
ATOM 2225 C C . ILE A 1 295 ? -7.001 5.978 25.178 1.00 98.38 295 ILE A C 1
ATOM 2227 O O . ILE A 1 295 ? -6.566 6.027 24.032 1.00 98.38 295 ILE A O 1
ATOM 2231 N N . LYS A 1 296 ? -6.343 5.351 26.160 1.00 98.38 296 LYS A N 1
ATOM 2232 C CA . LYS A 1 296 ? -5.019 4.739 25.976 1.00 98.38 296 LYS A CA 1
ATOM 2233 C C . LYS A 1 296 ? -5.017 3.640 24.908 1.00 98.38 296 LYS A C 1
ATOM 2235 O O . LYS A 1 296 ? -4.033 3.459 24.188 1.00 98.38 296 LYS A O 1
ATOM 2240 N N . LEU A 1 297 ? -6.109 2.878 24.798 1.00 98.50 297 LEU A N 1
ATOM 2241 C CA . LEU A 1 297 ? -6.287 1.927 23.701 1.00 98.50 297 LEU A CA 1
ATOM 2242 C C . LEU A 1 297 ? -6.405 2.655 22.355 1.00 98.50 297 LEU A C 1
ATOM 2244 O O . LEU A 1 297 ? -5.720 2.272 21.407 1.00 98.50 297 LEU A O 1
ATOM 2248 N N . GLY A 1 298 ? -7.223 3.707 22.292 1.00 97.88 298 GLY A N 1
ATOM 2249 C CA . GLY A 1 298 ? -7.359 4.568 21.120 1.00 97.88 298 GLY A CA 1
ATOM 2250 C C . GLY A 1 298 ? -6.018 5.142 20.666 1.00 97.88 298 GLY A C 1
ATOM 2251 O O . GLY A 1 298 ? -5.695 5.054 19.488 1.00 97.88 298 GLY A O 1
ATOM 2252 N N . GLU A 1 299 ? -5.180 5.627 21.586 1.00 97.56 299 GLU A N 1
ATOM 2253 C CA . GLU A 1 299 ? -3.850 6.166 21.270 1.00 97.56 299 GLU A CA 1
ATOM 2254 C C . GLU A 1 299 ? -2.931 5.101 20.675 1.00 97.56 299 GLU A C 1
ATOM 2256 O O . GLU A 1 299 ? -2.208 5.354 19.710 1.00 97.56 299 GLU A O 1
ATOM 2261 N N . LYS A 1 300 ? -2.978 3.881 21.223 1.00 97.50 300 LYS A N 1
ATOM 2262 C CA . LYS A 1 300 ? -2.197 2.754 20.708 1.00 97.50 300 LYS A CA 1
ATOM 2263 C C . LYS A 1 300 ? -2.597 2.398 19.274 1.00 97.50 300 LYS A C 1
ATOM 2265 O O . LYS A 1 300 ? -1.721 2.068 18.472 1.00 97.50 300 LYS A O 1
ATOM 2270 N N . ILE A 1 301 ? -3.893 2.444 18.968 1.00 97.50 301 ILE A N 1
ATOM 2271 C CA . ILE A 1 301 ? -4.436 2.197 17.627 1.00 97.50 301 ILE A CA 1
ATOM 2272 C C . ILE A 1 301 ? -4.073 3.351 16.687 1.00 97.50 301 ILE A C 1
ATOM 2274 O O . ILE A 1 301 ? -3.543 3.114 15.607 1.00 97.50 301 ILE A O 1
ATOM 2278 N N . ALA A 1 302 ? -4.262 4.594 17.129 1.00 95.19 302 ALA A N 1
ATOM 2279 C CA . ALA A 1 302 ? -3.941 5.805 16.378 1.00 95.19 302 ALA A CA 1
ATOM 2280 C C . ALA A 1 302 ? -2.430 5.990 16.129 1.00 95.19 302 ALA A C 1
ATOM 2282 O O . ALA A 1 302 ? -2.035 6.801 15.298 1.00 95.19 302 ALA A O 1
ATOM 2283 N N . ALA A 1 303 ? -1.575 5.244 16.836 1.00 94.44 303 ALA A N 1
ATOM 2284 C CA . ALA A 1 303 ? -0.138 5.167 16.583 1.00 94.44 303 ALA A CA 1
ATOM 2285 C C . ALA A 1 303 ? 0.254 4.144 15.495 1.00 94.44 303 ALA A C 1
ATOM 2287 O O . ALA A 1 303 ? 1.442 4.016 15.197 1.00 94.44 303 ALA A O 1
ATOM 2288 N N . GLN A 1 304 ? -0.697 3.387 14.937 1.00 95.88 304 GLN A N 1
ATOM 2289 C CA . GLN A 1 304 ? -0.481 2.489 13.795 1.00 95.88 304 GLN A CA 1
ATOM 2290 C C . GLN A 1 304 ? -0.737 3.213 12.462 1.00 95.88 304 GLN A C 1
ATOM 2292 O O . GLN A 1 304 ? -1.174 4.362 12.444 1.00 95.88 304 GLN A O 1
ATOM 2297 N N . SER A 1 305 ? -0.490 2.535 11.336 1.00 95.12 305 SER A N 1
ATOM 2298 C CA . SER A 1 305 ? -0.844 3.065 10.013 1.00 95.12 305 SER A CA 1
ATOM 2299 C C . SER A 1 305 ? -2.369 3.236 9.878 1.00 95.12 305 SER A C 1
ATOM 2301 O O . SER A 1 305 ? -3.087 2.233 9.969 1.00 95.12 305 SER A O 1
ATOM 2303 N N . PRO A 1 306 ? -2.879 4.457 9.608 1.00 91.44 306 PRO A N 1
ATOM 2304 C CA . PRO A 1 306 ? -4.318 4.724 9.544 1.00 91.44 306 PRO A CA 1
ATOM 2305 C C . PRO A 1 306 ? -5.046 3.860 8.510 1.00 91.44 306 PRO A C 1
ATOM 2307 O O . PRO A 1 306 ? -6.084 3.275 8.807 1.00 91.44 306 PRO A O 1
ATOM 2310 N N . LEU A 1 307 ? -4.471 3.720 7.311 1.00 92.81 307 LEU A N 1
ATOM 2311 C CA . LEU A 1 307 ? -5.071 2.936 6.231 1.00 92.81 307 LEU A CA 1
ATOM 2312 C C . LEU A 1 307 ? -5.064 1.433 6.544 1.00 92.81 307 LEU A C 1
ATOM 2314 O O . LEU A 1 307 ? -6.045 0.740 6.293 1.00 92.81 307 LEU A O 1
ATOM 2318 N N . ILE A 1 308 ? -3.972 0.915 7.117 1.00 96.00 308 ILE A N 1
ATOM 2319 C CA . ILE A 1 308 ? -3.869 -0.515 7.446 1.00 96.00 308 ILE A CA 1
ATOM 2320 C C . ILE A 1 308 ? -4.834 -0.891 8.577 1.00 96.00 308 ILE A C 1
ATOM 2322 O O . ILE A 1 308 ? -5.407 -1.978 8.556 1.00 96.00 308 ILE A O 1
ATOM 2326 N N . VAL A 1 309 ? -5.059 0.012 9.534 1.00 96.50 309 VAL A N 1
ATOM 2327 C CA . VAL A 1 309 ? -6.060 -0.167 10.594 1.00 96.50 309 VAL A CA 1
ATOM 2328 C C . VAL A 1 309 ? -7.474 -0.285 10.016 1.00 96.50 309 VAL A C 1
ATOM 2330 O O . VAL A 1 309 ? -8.202 -1.194 10.412 1.00 96.50 309 VAL A O 1
ATOM 2333 N N . GLN A 1 310 ? -7.845 0.569 9.056 1.00 95.00 310 GLN A N 1
ATOM 2334 C CA . GLN A 1 310 ? -9.151 0.505 8.382 1.00 95.00 310 GLN A CA 1
ATOM 2335 C C . GLN A 1 310 ? -9.328 -0.814 7.617 1.00 95.00 310 GLN A C 1
ATOM 2337 O O . GLN A 1 310 ? -10.327 -1.504 7.797 1.00 95.00 310 GLN A O 1
ATOM 2342 N N . ILE A 1 311 ? -8.311 -1.220 6.845 1.00 96.25 311 ILE A N 1
ATOM 2343 C CA . ILE A 1 311 ? -8.306 -2.500 6.117 1.00 96.25 311 ILE A CA 1
ATOM 2344 C C . ILE A 1 311 ? -8.456 -3.689 7.082 1.00 96.25 311 ILE A C 1
ATOM 2346 O O . ILE A 1 311 ? -9.166 -4.651 6.790 1.00 96.25 311 ILE A O 1
ATOM 2350 N N . CYS A 1 312 ? -7.799 -3.633 8.244 1.00 97.88 312 CYS A N 1
ATOM 2351 C CA . CYS A 1 312 ? -7.904 -4.665 9.274 1.00 97.88 312 CYS A CA 1
ATOM 2352 C C . CYS A 1 312 ? -9.323 -4.744 9.859 1.00 97.88 312 CYS A C 1
ATOM 2354 O O . CYS A 1 312 ? -9.887 -5.834 9.953 1.00 97.88 312 CYS A O 1
ATOM 2356 N N . LYS A 1 313 ? -9.922 -3.594 10.197 1.00 97.69 313 LYS A N 1
ATOM 2357 C CA . LYS A 1 313 ? -11.310 -3.510 10.674 1.00 97.69 313 LYS A CA 1
ATOM 2358 C C . LYS A 1 313 ? -12.287 -4.108 9.659 1.00 97.69 313 LYS A C 1
ATOM 2360 O O . LYS A 1 313 ? -13.116 -4.936 10.032 1.00 97.69 313 LYS A O 1
ATOM 2365 N N . GLU A 1 314 ? -12.153 -3.755 8.382 1.00 96.62 314 GLU A N 1
ATOM 2366 C CA . GLU A 1 314 ? -12.987 -4.302 7.306 1.00 96.62 314 GLU A CA 1
ATOM 2367 C C . GLU A 1 314 ? -12.870 -5.832 7.211 1.00 96.62 314 GLU A C 1
ATOM 2369 O O . GLU A 1 314 ? -13.883 -6.533 7.146 1.00 96.62 314 GLU A O 1
ATOM 2374 N N . ALA A 1 315 ? -11.644 -6.367 7.271 1.00 97.38 315 ALA A N 1
ATOM 2375 C CA . ALA A 1 315 ? -11.401 -7.808 7.219 1.00 97.38 315 ALA A CA 1
ATOM 2376 C C . ALA A 1 315 ? -12.077 -8.559 8.380 1.00 97.38 315 ALA A C 1
ATOM 2378 O O . ALA A 1 315 ? -12.704 -9.596 8.156 1.00 97.38 315 ALA A O 1
ATOM 2379 N N . VAL A 1 316 ? -11.988 -8.025 9.604 1.00 97.38 316 VAL A N 1
ATOM 2380 C CA . VAL A 1 316 ? -12.616 -8.624 10.795 1.00 97.38 316 VAL A CA 1
ATOM 2381 C C . VAL A 1 316 ? -14.139 -8.566 10.699 1.00 97.38 316 VAL A C 1
ATOM 2383 O O . VAL A 1 316 ? -14.799 -9.584 10.901 1.00 97.38 316 VAL A O 1
ATOM 2386 N N . ASN A 1 317 ? -14.708 -7.416 10.331 1.00 96.44 317 ASN A N 1
ATOM 2387 C CA . ASN A 1 317 ? -16.161 -7.262 10.224 1.00 96.44 317 ASN A CA 1
ATOM 2388 C C . ASN A 1 317 ? -16.758 -8.172 9.144 1.00 96.44 317 ASN A C 1
ATOM 2390 O O . ASN A 1 317 ? -17.856 -8.704 9.317 1.00 96.44 317 ASN A O 1
ATOM 2394 N N . ARG A 1 318 ? -16.007 -8.465 8.074 1.00 96.25 318 ARG A N 1
ATOM 2395 C CA . ARG A 1 318 ? -16.452 -9.392 7.027 1.00 96.25 318 ARG A CA 1
ATOM 2396 C C . ARG A 1 318 ? -16.703 -10.814 7.540 1.00 96.25 318 ARG A C 1
ATOM 2398 O O . ARG A 1 318 ? -17.504 -11.521 6.930 1.00 96.25 318 ARG A O 1
ATOM 2405 N N . ALA A 1 319 ? -16.090 -11.229 8.653 1.00 96.50 319 ALA A N 1
ATOM 2406 C CA . ALA A 1 319 ? -16.286 -12.560 9.234 1.00 96.50 319 ALA A CA 1
ATOM 2407 C C . ALA A 1 319 ? -17.748 -12.851 9.621 1.00 96.50 319 ALA A C 1
ATOM 2409 O O . ALA A 1 319 ? -18.149 -14.014 9.651 1.00 96.50 319 ALA A O 1
ATOM 2410 N N . TYR A 1 320 ? -18.554 -11.815 9.869 1.00 93.94 320 TYR A N 1
ATOM 2411 C CA . TYR A 1 320 ? -19.969 -11.953 10.225 1.00 93.94 320 TYR A CA 1
ATOM 2412 C C . TYR A 1 320 ? -20.921 -11.947 9.022 1.00 93.94 320 TYR A C 1
ATOM 2414 O O . TYR A 1 320 ? -22.108 -12.232 9.182 1.00 93.94 320 TYR A O 1
ATOM 2422 N N . GLU A 1 321 ? -20.393 -11.683 7.826 1.00 95.31 321 GLU A N 1
ATOM 2423 C CA . GLU A 1 321 ? -21.171 -11.407 6.614 1.00 95.31 321 GLU A CA 1
ATOM 2424 C C . GLU A 1 321 ? -20.963 -12.448 5.505 1.00 95.31 321 GLU A C 1
ATOM 2426 O O . GLU A 1 321 ? -21.494 -12.317 4.399 1.00 95.31 321 GLU A O 1
ATOM 2431 N N . THR A 1 322 ? -20.125 -13.460 5.743 1.00 96.25 322 THR A N 1
ATOM 2432 C CA . THR A 1 322 ? -19.823 -14.493 4.750 1.00 96.25 322 THR A CA 1
ATOM 2433 C C . THR A 1 322 ? -19.312 -15.788 5.388 1.00 96.25 322 THR A C 1
ATOM 2435 O O . THR A 1 322 ? -19.097 -15.879 6.592 1.00 96.25 322 THR A O 1
ATOM 2438 N N . THR A 1 323 ? -19.126 -16.826 4.572 1.00 98.00 323 THR A N 1
ATOM 2439 C CA . THR A 1 323 ? -18.531 -18.094 5.017 1.00 98.00 323 THR A CA 1
ATOM 2440 C C . THR A 1 323 ? -17.031 -17.943 5.270 1.00 98.00 323 THR A C 1
ATOM 2442 O O . THR A 1 323 ? -16.374 -17.122 4.634 1.00 98.00 323 THR A O 1
ATOM 2445 N N . LEU A 1 324 ? -16.447 -18.804 6.111 1.00 97.75 324 LEU A N 1
ATOM 2446 C CA . LEU A 1 324 ? -15.005 -18.781 6.393 1.00 97.75 324 LEU A CA 1
ATOM 2447 C C . LEU A 1 324 ? -14.145 -18.797 5.117 1.00 97.75 324 LEU A C 1
ATOM 2449 O O . LEU A 1 324 ? -13.173 -18.055 5.019 1.00 97.75 324 LEU A O 1
ATOM 2453 N N . ARG A 1 325 ? -14.503 -19.614 4.117 1.00 97.44 325 ARG A N 1
ATOM 2454 C CA . ARG A 1 325 ? -13.743 -19.713 2.860 1.00 97.44 325 ARG A CA 1
ATOM 2455 C C . ARG A 1 325 ? -13.706 -18.384 2.105 1.00 97.44 325 ARG A C 1
ATOM 2457 O O . ARG A 1 325 ? -12.642 -17.987 1.634 1.00 97.44 325 ARG A O 1
ATOM 2464 N N . GLU A 1 326 ? -14.849 -17.717 1.995 1.00 97.69 326 GLU A N 1
ATOM 2465 C CA . GLU A 1 326 ? -14.946 -16.416 1.333 1.00 97.69 326 GLU A CA 1
ATOM 2466 C C . GLU A 1 326 ? -14.312 -15.306 2.177 1.00 97.69 326 GLU A C 1
ATOM 2468 O O . GLU A 1 326 ? -13.625 -14.449 1.627 1.00 97.69 326 GLU A O 1
ATOM 2473 N N . GLY A 1 327 ? -14.435 -15.365 3.506 1.00 97.94 327 GLY A N 1
ATOM 2474 C CA . GLY A 1 327 ? -13.739 -14.466 4.429 1.00 97.94 327 GLY A CA 1
ATOM 2475 C C . GLY A 1 327 ? -12.220 -14.531 4.253 1.00 97.94 327 GLY A C 1
ATOM 2476 O O . GLY A 1 327 ? -11.586 -13.506 4.030 1.00 97.94 327 GLY A O 1
ATOM 2477 N N . LEU A 1 328 ? -11.644 -15.739 4.213 1.00 97.69 328 LEU A N 1
ATOM 2478 C CA . LEU A 1 328 ? -10.214 -15.953 3.944 1.00 97.69 328 LEU A CA 1
ATOM 2479 C C . LEU A 1 328 ? -9.796 -15.490 2.541 1.00 97.69 328 LEU A C 1
ATOM 2481 O O . LEU A 1 328 ? -8.655 -15.073 2.330 1.00 97.69 328 LEU A O 1
ATOM 2485 N N . HIS A 1 329 ? -10.687 -15.585 1.549 1.00 97.19 329 HIS A N 1
ATOM 2486 C CA . HIS A 1 329 ? -10.412 -15.039 0.223 1.00 97.19 329 HIS A CA 1
ATOM 2487 C C . HIS A 1 329 ? -10.362 -13.504 0.255 1.00 97.19 329 HIS A C 1
ATOM 2489 O O . HIS A 1 329 ? -9.408 -12.932 -0.273 1.00 97.19 329 HIS A O 1
ATOM 2495 N N . VAL A 1 330 ? -11.335 -12.848 0.899 1.00 97.19 330 VAL A N 1
ATOM 2496 C CA . VAL A 1 330 ? -11.364 -11.385 1.070 1.00 97.19 330 VAL A CA 1
ATOM 2497 C C . VAL A 1 330 ? -10.148 -10.904 1.862 1.00 97.19 330 VAL A C 1
ATOM 2499 O O . VAL A 1 330 ? -9.431 -10.032 1.380 1.00 97.19 330 VAL A O 1
ATOM 2502 N N . GLU A 1 331 ? -9.845 -11.528 3.003 1.00 98.06 331 GLU A N 1
ATOM 2503 C CA . GLU A 1 331 ? -8.669 -11.224 3.828 1.00 98.06 331 GLU A CA 1
ATOM 2504 C C . GLU A 1 331 ? -7.380 -11.274 3.001 1.00 98.06 331 GLU A C 1
ATOM 2506 O O . GLU A 1 331 ? -6.585 -10.337 3.021 1.00 98.06 331 GLU A O 1
ATOM 2511 N N . ARG A 1 332 ? -7.191 -12.325 2.193 1.00 98.12 332 ARG A N 1
ATOM 2512 C CA . ARG A 1 332 ? -6.010 -12.448 1.330 1.00 98.12 332 ARG A CA 1
ATOM 2513 C C . ARG A 1 332 ? -5.916 -11.313 0.312 1.00 98.12 332 ARG A C 1
ATOM 2515 O O . ARG A 1 332 ? -4.819 -10.836 0.032 1.00 98.12 332 ARG A O 1
ATOM 2522 N N . ARG A 1 333 ? -7.042 -10.875 -0.263 1.00 97.56 333 ARG A N 1
ATOM 2523 C CA . ARG A 1 333 ? -7.066 -9.753 -1.217 1.00 97.56 333 ARG A CA 1
ATOM 2524 C C . ARG A 1 333 ? -6.753 -8.428 -0.536 1.00 97.56 333 ARG A C 1
ATOM 2526 O O . ARG A 1 333 ? -5.932 -7.685 -1.066 1.00 97.56 333 ARG A O 1
ATOM 2533 N N . LEU A 1 334 ? -7.329 -8.181 0.637 1.00 97.19 334 LEU A N 1
ATOM 2534 C CA . LEU A 1 334 ? -7.029 -7.012 1.461 1.00 97.19 334 LEU A CA 1
ATOM 2535 C C . LEU A 1 334 ? -5.548 -6.992 1.872 1.00 97.19 334 LEU A C 1
ATOM 2537 O O . LEU A 1 334 ? -4.868 -5.989 1.671 1.00 97.19 334 LEU A O 1
ATOM 2541 N N . PHE A 1 335 ? -5.004 -8.128 2.319 1.00 97.44 335 PHE A N 1
ATOM 2542 C CA . PHE A 1 335 ? -3.580 -8.290 2.618 1.00 97.44 335 PHE A CA 1
ATOM 2543 C C . PHE A 1 335 ? -2.696 -7.994 1.400 1.00 97.44 335 PHE A C 1
ATOM 2545 O O . PHE A 1 335 ? -1.751 -7.213 1.511 1.00 97.44 335 PHE A O 1
ATOM 2552 N N . HIS A 1 336 ? -3.010 -8.543 0.220 1.00 97.00 336 HIS A N 1
ATOM 2553 C CA . HIS A 1 336 ? -2.281 -8.223 -1.013 1.00 97.00 336 HIS A CA 1
ATOM 2554 C C . HIS A 1 336 ? -2.350 -6.728 -1.351 1.00 97.00 336 HIS A C 1
ATOM 2556 O O . HIS A 1 336 ? -1.346 -6.159 -1.774 1.00 97.00 336 HIS A O 1
ATOM 2562 N N . ALA A 1 337 ? -3.494 -6.075 -1.132 1.00 91.75 337 ALA A N 1
ATOM 2563 C CA . ALA A 1 337 ? -3.656 -4.646 -1.389 1.00 91.75 337 ALA A CA 1
ATOM 2564 C C . ALA A 1 337 ? -2.704 -3.795 -0.530 1.00 91.75 337 ALA A C 1
ATOM 2566 O O . ALA A 1 337 ? -2.173 -2.793 -1.009 1.00 91.75 337 ALA A O 1
ATOM 2567 N N . THR A 1 338 ? -2.387 -4.233 0.697 1.00 94.06 338 THR A N 1
ATOM 2568 C CA . THR A 1 338 ? -1.400 -3.543 1.548 1.00 94.06 338 THR A CA 1
ATOM 2569 C C . THR A 1 338 ? -0.007 -3.478 0.912 1.00 94.06 338 THR A C 1
ATOM 2571 O O . THR A 1 338 ? 0.769 -2.575 1.218 1.00 94.06 338 THR A O 1
ATOM 2574 N N . PHE A 1 339 ? 0.330 -4.363 -0.035 1.00 91.00 339 PHE A N 1
ATOM 2575 C CA . PHE A 1 339 ? 1.608 -4.283 -0.745 1.00 91.00 339 PHE A CA 1
ATOM 2576 C C . PHE A 1 339 ? 1.716 -3.066 -1.670 1.00 91.00 339 PHE A C 1
ATOM 2578 O O . PHE A 1 339 ? 2.831 -2.693 -2.031 1.00 91.00 339 PHE A O 1
ATOM 2585 N N . ALA A 1 340 ? 0.608 -2.394 -1.974 1.00 88.06 340 ALA A N 1
ATOM 2586 C CA . ALA A 1 340 ? 0.595 -1.145 -2.728 1.00 88.06 340 ALA A CA 1
ATOM 2587 C C . ALA A 1 340 ? 0.720 0.122 -1.851 1.00 88.06 340 ALA A C 1
ATOM 2589 O O . ALA A 1 340 ? 0.703 1.231 -2.386 1.00 88.06 340 ALA A O 1
ATOM 2590 N N . THR A 1 341 ? 0.836 0.003 -0.521 1.00 85.94 341 THR A N 1
ATOM 2591 C CA . THR A 1 341 ? 0.920 1.167 0.383 1.00 85.94 341 THR A CA 1
ATOM 2592 C C . THR A 1 341 ? 2.361 1.481 0.791 1.00 85.94 341 THR A C 1
ATOM 2594 O O . THR A 1 341 ? 3.195 0.579 0.953 1.00 85.94 341 THR A O 1
ATOM 2597 N N . LYS A 1 342 ? 2.659 2.775 0.997 1.00 88.31 342 LYS A N 1
ATOM 2598 C CA . LYS A 1 342 ? 3.970 3.225 1.500 1.00 88.31 342 LYS A CA 1
ATOM 2599 C C . LYS A 1 342 ? 4.192 2.749 2.938 1.00 88.31 342 LYS A C 1
ATOM 2601 O O . LYS A 1 342 ? 5.274 2.263 3.259 1.00 88.31 342 LYS A O 1
ATOM 2606 N N . ASP A 1 343 ? 3.146 2.802 3.761 1.00 92.88 343 ASP A N 1
ATOM 2607 C CA . ASP A 1 343 ? 3.197 2.404 5.171 1.00 92.88 343 ASP A CA 1
ATOM 2608 C C . ASP A 1 343 ? 3.573 0.929 5.350 1.00 92.88 343 ASP A C 1
ATOM 2610 O O . ASP A 1 343 ? 4.367 0.605 6.224 1.00 92.88 343 ASP A O 1
ATOM 2614 N N . ARG A 1 344 ? 3.090 0.012 4.501 1.00 93.88 344 ARG A N 1
ATOM 2615 C CA . ARG A 1 344 ? 3.495 -1.401 4.595 1.00 93.88 344 ARG A CA 1
ATOM 2616 C C . ARG A 1 344 ? 4.988 -1.572 4.325 1.00 93.88 344 ARG A C 1
ATOM 2618 O O . ARG A 1 344 ? 5.651 -2.321 5.043 1.00 93.88 344 ARG A O 1
ATOM 2625 N N . LYS A 1 345 ? 5.522 -0.893 3.300 1.00 90.56 345 LYS A N 1
ATOM 2626 C CA . LYS A 1 345 ? 6.963 -0.910 2.991 1.00 90.56 345 LYS A CA 1
ATOM 2627 C C . LYS A 1 345 ? 7.759 -0.362 4.175 1.00 90.56 345 LYS A C 1
ATOM 2629 O O . LYS A 1 345 ? 8.657 -1.041 4.650 1.00 90.56 345 LYS A O 1
ATOM 2634 N N . GLU A 1 346 ? 7.373 0.802 4.682 1.00 93.81 346 GLU A N 1
ATOM 2635 C CA . GLU A 1 346 ? 8.000 1.440 5.839 1.00 93.81 346 GLU A CA 1
ATOM 2636 C C . GLU A 1 346 ? 7.961 0.562 7.095 1.00 93.81 346 GLU A C 1
ATOM 2638 O O . GLU A 1 346 ? 8.987 0.373 7.737 1.00 93.81 346 GLU A O 1
ATOM 2643 N N . GLY A 1 347 ? 6.820 -0.050 7.417 1.00 93.88 347 GLY A N 1
ATOM 2644 C CA . GLY A 1 347 ? 6.687 -0.926 8.581 1.00 93.88 347 GLY A CA 1
ATOM 2645 C C . GLY A 1 347 ? 7.618 -2.138 8.524 1.00 93.88 347 GLY A C 1
ATOM 2646 O O . GLY A 1 347 ? 8.277 -2.461 9.511 1.00 93.88 347 GLY A O 1
ATOM 2647 N N . MET A 1 348 ? 7.716 -2.788 7.358 1.00 95.19 348 MET A N 1
ATOM 2648 C CA . MET A 1 348 ? 8.635 -3.915 7.153 1.00 95.19 348 MET A CA 1
ATOM 2649 C C . MET A 1 348 ? 10.105 -3.475 7.185 1.00 95.19 348 MET A C 1
ATOM 2651 O O . MET A 1 348 ? 10.929 -4.155 7.796 1.00 95.19 348 MET A O 1
ATOM 2655 N N . THR A 1 349 ? 10.431 -2.335 6.568 1.00 93.06 349 THR A N 1
ATOM 2656 C CA . THR A 1 349 ? 11.785 -1.763 6.577 1.00 93.06 349 THR A CA 1
ATOM 2657 C C . THR A 1 349 ? 12.214 -1.376 7.991 1.00 93.06 349 THR A C 1
ATOM 2659 O O . THR A 1 349 ? 13.263 -1.815 8.450 1.00 93.06 349 THR A O 1
ATOM 2662 N N . ALA A 1 350 ? 11.381 -0.635 8.723 1.00 95.00 350 ALA A N 1
ATOM 2663 C CA . ALA A 1 350 ? 11.653 -0.215 10.093 1.00 95.00 350 ALA A CA 1
ATOM 2664 C C . ALA A 1 350 ? 11.862 -1.410 11.033 1.00 95.00 350 ALA A C 1
ATOM 2666 O O . ALA A 1 350 ? 12.752 -1.378 11.882 1.00 95.00 350 ALA A O 1
ATOM 2667 N N . PHE A 1 351 ? 11.089 -2.488 10.850 1.00 94.75 351 PHE A N 1
ATOM 2668 C CA . PHE A 1 351 ? 11.282 -3.735 11.588 1.00 94.75 351 PHE A CA 1
ATOM 2669 C C . PHE A 1 351 ? 12.647 -4.374 11.295 1.00 94.75 351 PHE A C 1
ATOM 2671 O O . PHE A 1 351 ? 13.370 -4.721 12.230 1.00 94.75 351 PHE A O 1
ATOM 2678 N N . ALA A 1 352 ? 13.025 -4.494 10.018 1.00 93.38 352 ALA A N 1
ATOM 2679 C CA . ALA A 1 352 ? 14.325 -5.035 9.621 1.00 93.38 352 ALA A CA 1
ATOM 2680 C C . ALA A 1 352 ? 15.496 -4.182 10.150 1.00 93.38 352 ALA A C 1
ATOM 2682 O O . ALA A 1 352 ? 16.510 -4.720 10.593 1.00 93.38 352 ALA A O 1
ATOM 2683 N N . GLU A 1 353 ? 15.323 -2.860 10.171 1.00 95.81 353 GLU A N 1
ATOM 2684 C CA . GLU A 1 353 ? 16.293 -1.872 10.659 1.00 95.81 353 GLU A CA 1
ATOM 2685 C C . GLU A 1 353 ? 16.236 -1.652 12.183 1.00 95.81 353 GLU A C 1
ATOM 2687 O O . GLU A 1 353 ? 17.023 -0.878 12.725 1.00 95.81 353 GLU A O 1
ATOM 2692 N N . LYS A 1 354 ? 15.327 -2.333 12.898 1.00 95.31 354 LYS A N 1
ATOM 2693 C CA . LYS A 1 354 ? 15.108 -2.208 14.354 1.00 95.31 354 LYS A CA 1
ATOM 2694 C C . LYS A 1 354 ? 14.845 -0.772 14.830 1.00 95.31 354 LYS A C 1
ATOM 2696 O O . LYS A 1 354 ? 15.233 -0.395 15.937 1.00 95.31 354 LYS A O 1
ATOM 2701 N N . ARG A 1 355 ? 14.150 0.026 14.022 1.00 96.94 355 ARG A N 1
ATOM 2702 C CA . ARG A 1 355 ? 13.725 1.392 14.360 1.00 96.94 355 ARG A CA 1
ATOM 2703 C C . ARG A 1 355 ? 12.205 1.495 14.449 1.00 96.94 355 ARG A C 1
ATOM 2705 O O . ARG A 1 355 ? 11.476 0.584 14.064 1.00 96.94 355 ARG A O 1
ATOM 2712 N N . LYS A 1 356 ? 11.711 2.620 14.972 1.00 93.38 356 LYS A N 1
ATOM 2713 C CA . LYS A 1 356 ? 10.272 2.909 14.960 1.00 93.38 356 LYS A CA 1
ATOM 2714 C C . LYS A 1 356 ? 9.837 3.299 13.538 1.00 93.38 356 LYS A C 1
ATOM 2716 O O . LYS A 1 356 ? 10.567 4.056 12.896 1.00 93.38 356 LYS A O 1
ATOM 2721 N N . PRO A 1 357 ? 8.689 2.794 13.057 1.00 93.56 357 PRO A N 1
ATOM 2722 C CA . PRO A 1 357 ? 8.152 3.181 11.762 1.00 93.56 357 PRO A CA 1
ATOM 2723 C C . PRO A 1 357 ? 7.523 4.576 11.798 1.00 93.56 357 PRO A C 1
ATOM 2725 O O . PRO A 1 357 ? 6.936 4.975 12.808 1.00 93.56 357 PRO A O 1
ATOM 2728 N N . GLU A 1 358 ? 7.602 5.282 10.675 1.00 92.75 358 GLU A N 1
ATOM 2729 C CA . GLU A 1 358 ? 6.937 6.567 10.452 1.00 92.75 358 GLU A CA 1
ATOM 2730 C C . GLU A 1 358 ? 5.785 6.424 9.455 1.00 92.75 358 GLU A C 1
ATOM 2732 O O . GLU A 1 358 ? 5.977 6.347 8.243 1.00 92.75 358 GLU A O 1
ATOM 2737 N N . TRP A 1 359 ? 4.555 6.406 9.961 1.00 90.44 359 TRP A N 1
ATOM 2738 C CA . TRP A 1 359 ? 3.369 6.261 9.120 1.00 90.44 359 TRP A CA 1
ATOM 2739 C C . TRP A 1 359 ? 3.016 7.575 8.425 1.00 90.44 359 TRP A C 1
ATOM 2741 O O . TRP A 1 359 ? 2.872 8.607 9.080 1.00 90.44 359 TRP A O 1
ATOM 2751 N N . LYS A 1 360 ? 2.822 7.527 7.106 1.00 77.38 360 LYS A N 1
ATOM 2752 C CA . LYS A 1 360 ? 2.386 8.678 6.302 1.00 77.38 360 LYS A CA 1
ATOM 2753 C C . LYS A 1 360 ? 0.900 8.614 5.955 1.00 77.38 360 LYS A C 1
ATOM 2755 O O . LYS A 1 360 ? 0.316 9.638 5.623 1.00 77.38 360 LYS A O 1
ATOM 2760 N N . GLY A 1 361 ? 0.277 7.433 6.034 1.00 66.88 361 GLY A N 1
ATOM 2761 C CA . GLY A 1 361 ? -1.130 7.252 5.664 1.00 66.88 361 GLY A CA 1
ATOM 2762 C C . GLY A 1 361 ? -1.393 7.442 4.165 1.00 66.88 361 GLY A C 1
ATOM 2763 O O . GLY A 1 361 ? -2.525 7.697 3.762 1.00 66.88 361 GLY A O 1
ATOM 2764 N N . GLU A 1 362 ? -0.351 7.340 3.337 1.00 66.12 362 GLU A N 1
ATOM 2765 C CA . GLU A 1 362 ? -0.410 7.555 1.891 1.00 66.12 362 GLU A CA 1
ATOM 2766 C C . GLU A 1 362 ? -0.430 6.226 1.120 1.00 66.12 362 GLU A C 1
ATOM 2768 O O . GLU A 1 362 ? 0.326 5.288 1.403 1.00 66.12 362 GLU A O 1
ATOM 2773 N N . TYR A 1 363 ? -1.253 6.172 0.073 1.00 51.53 363 TYR A N 1
ATOM 2774 C CA . TYR A 1 363 ? -1.134 5.180 -0.993 1.00 51.53 363 TYR A CA 1
ATOM 2775 C C . TYR A 1 363 ? -0.070 5.625 -2.005 1.00 51.53 363 TYR A C 1
ATOM 2777 O O . TYR A 1 363 ? 0.165 6.818 -2.199 1.00 51.53 363 TYR A O 1
ATOM 2785 N N . CYS A 1 364 ? 0.594 4.671 -2.663 1.00 45.50 364 CYS A N 1
ATOM 2786 C CA . CYS A 1 364 ? 1.458 4.988 -3.795 1.00 45.50 364 CYS A CA 1
ATOM 2787 C C . CYS A 1 364 ? 0.584 5.487 -4.954 1.00 45.50 364 CYS A C 1
ATOM 2789 O O . CYS A 1 364 ? 0.017 4.690 -5.700 1.00 45.50 364 CYS A O 1
ATOM 2791 N N . THR A 1 365 ? 0.453 6.800 -5.126 1.00 45.78 365 THR A N 1
ATOM 2792 C CA . THR A 1 365 ? 0.022 7.349 -6.410 1.00 45.78 365 THR A CA 1
ATOM 2793 C C . THR A 1 365 ? 1.166 7.099 -7.390 1.00 45.78 365 THR A C 1
ATOM 2795 O O . THR A 1 365 ? 2.309 7.480 -7.141 1.00 45.78 365 THR A O 1
ATOM 2798 N N . GLY A 1 366 ? 0.889 6.454 -8.525 1.00 45.38 366 GLY A N 1
ATOM 2799 C CA . GLY A 1 366 ? 1.907 6.220 -9.563 1.00 45.38 366 GLY A CA 1
ATOM 2800 C C . GLY A 1 366 ? 2.559 7.505 -10.105 1.00 45.38 366 GLY A C 1
ATOM 2801 O O . GLY A 1 366 ? 3.509 7.429 -10.872 1.00 45.38 366 GLY A O 1
ATOM 2802 N N . MET A 1 367 ? 2.062 8.680 -9.705 1.00 46.03 367 MET A N 1
ATOM 2803 C CA . MET A 1 367 ? 2.515 10.000 -10.135 1.00 46.03 367 MET A CA 1
ATOM 2804 C C . MET A 1 367 ? 3.703 10.533 -9.314 1.00 46.03 367 MET A C 1
ATOM 2806 O O . MET A 1 367 ? 4.626 11.101 -9.894 1.00 46.03 367 MET A O 1
ATOM 2810 N N . ASP A 1 368 ? 3.730 10.311 -7.993 1.00 49.50 368 ASP A N 1
ATOM 2811 C CA . ASP A 1 368 ? 4.794 10.846 -7.124 1.00 49.50 368 ASP A CA 1
ATOM 2812 C C . ASP A 1 368 ? 6.129 10.130 -7.370 1.00 49.50 368 ASP A C 1
ATOM 2814 O O . ASP A 1 368 ? 7.185 10.759 -7.406 1.00 49.50 368 ASP A O 1
ATOM 2818 N N . LEU A 1 369 ? 6.066 8.821 -7.625 1.00 51.75 369 LEU A N 1
ATOM 2819 C CA . LEU A 1 369 ? 7.219 7.964 -7.918 1.00 51.75 369 LEU A CA 1
ATOM 2820 C C . LEU A 1 369 ? 7.823 8.243 -9.299 1.00 51.75 369 LEU A C 1
ATOM 2822 O O . LEU A 1 369 ? 9.039 8.224 -9.466 1.00 51.75 369 LEU A O 1
ATOM 2826 N N . LEU A 1 370 ? 6.984 8.595 -10.278 1.00 56.47 370 LEU A N 1
ATOM 2827 C CA . LEU A 1 370 ? 7.457 8.982 -11.603 1.00 56.47 370 LEU A CA 1
ATOM 2828 C C . LEU A 1 370 ? 8.191 10.334 -11.558 1.00 56.47 370 LEU A C 1
ATOM 2830 O O . LEU A 1 370 ? 9.207 10.493 -12.223 1.00 56.47 370 LEU A O 1
ATOM 2834 N N . SER A 1 371 ? 7.723 11.306 -10.766 1.00 61.75 371 SER A N 1
ATOM 2835 C CA . SER A 1 371 ? 8.249 12.683 -10.816 1.00 61.75 371 SER A CA 1
ATOM 2836 C C . SER A 1 371 ? 9.715 12.847 -10.385 1.00 61.75 371 SER A C 1
ATOM 2838 O O . SER A 1 371 ? 10.436 13.635 -11.000 1.00 61.75 371 SER A O 1
ATOM 2840 N N . ALA A 1 372 ? 10.177 12.103 -9.373 1.00 70.25 372 ALA A N 1
ATOM 2841 C CA . ALA A 1 372 ? 11.554 12.204 -8.885 1.00 70.25 372 ALA A CA 1
ATOM 2842 C C . ALA A 1 372 ? 12.535 11.558 -9.873 1.00 70.25 372 ALA A C 1
ATOM 2844 O O . ALA A 1 372 ? 13.526 12.174 -10.272 1.00 70.25 372 ALA A O 1
ATOM 2845 N N . ASP A 1 373 ? 12.200 10.356 -10.339 1.00 81.50 373 ASP A N 1
ATOM 2846 C CA . ASP A 1 373 ? 13.003 9.618 -11.309 1.00 81.50 373 ASP A CA 1
ATOM 2847 C C . ASP A 1 373 ? 13.047 10.333 -12.671 1.00 81.50 373 ASP A C 1
ATOM 2849 O O . ASP A 1 373 ? 14.098 10.369 -13.315 1.00 81.50 373 ASP A O 1
ATOM 2853 N N . VAL A 1 374 ? 11.941 10.975 -13.087 1.00 81.44 374 VAL A N 1
ATOM 2854 C CA . VAL A 1 374 ? 11.902 11.803 -14.308 1.00 81.44 374 VAL A CA 1
ATOM 2855 C C . VAL A 1 374 ? 12.899 12.951 -14.175 1.00 81.44 374 VAL A C 1
ATOM 2857 O O . VAL A 1 374 ? 13.645 13.228 -15.114 1.00 81.44 374 VAL A O 1
ATOM 2860 N N . GLY A 1 375 ? 12.937 13.607 -13.011 1.00 82.44 375 GLY A N 1
ATOM 2861 C CA . GLY A 1 375 ? 13.868 14.700 -12.741 1.00 82.44 375 GLY A CA 1
ATOM 2862 C C . GLY A 1 375 ? 15.328 14.276 -12.899 1.00 82.44 375 GLY A C 1
ATOM 2863 O O . GLY A 1 375 ? 16.082 14.953 -13.595 1.00 82.44 375 GLY A O 1
ATOM 2864 N N . ILE A 1 376 ? 15.709 13.132 -12.322 1.00 85.25 376 ILE A N 1
ATOM 2865 C CA . ILE A 1 376 ? 17.078 12.596 -12.401 1.00 85.25 376 ILE A CA 1
ATOM 2866 C C . ILE A 1 376 ? 17.475 12.346 -13.861 1.00 85.25 376 ILE A C 1
ATOM 2868 O O . ILE A 1 376 ? 18.483 12.873 -14.328 1.00 85.25 376 ILE A O 1
ATOM 2872 N N . VAL A 1 377 ? 16.653 11.600 -14.605 1.00 85.50 377 VAL A N 1
ATOM 2873 C CA . VAL A 1 377 ? 16.964 11.227 -15.993 1.00 85.50 377 VAL A CA 1
ATOM 2874 C C . VAL A 1 377 ? 17.027 12.457 -16.908 1.00 85.50 377 VAL A C 1
ATOM 2876 O O . VAL A 1 377 ? 17.918 12.553 -17.754 1.00 85.50 377 VAL A O 1
ATOM 2879 N N . LEU A 1 378 ? 16.130 13.436 -16.734 1.00 86.44 378 LEU A N 1
ATOM 2880 C CA . LEU A 1 378 ? 16.150 14.674 -17.522 1.00 86.44 378 LEU A CA 1
ATOM 2881 C C . LEU A 1 378 ? 17.388 15.531 -17.241 1.00 86.44 378 LEU A C 1
ATOM 2883 O O . LEU A 1 378 ? 17.961 16.091 -18.179 1.00 86.44 378 LEU A O 1
ATOM 2887 N N . VAL A 1 379 ? 17.816 15.624 -15.978 1.00 89.81 379 VAL A N 1
ATOM 2888 C CA . VAL A 1 379 ? 19.041 16.345 -15.605 1.00 89.81 379 VAL A CA 1
ATOM 2889 C C . VAL A 1 379 ? 20.258 15.695 -16.256 1.00 89.81 379 VAL A C 1
ATOM 2891 O O . VAL A 1 379 ? 21.069 16.407 -16.854 1.00 89.81 379 VAL A O 1
ATOM 2894 N N . SER A 1 380 ? 20.362 14.366 -16.225 1.00 89.06 380 SER A N 1
ATOM 2895 C CA . SER A 1 380 ? 21.467 13.659 -16.873 1.00 89.06 380 SER A CA 1
ATOM 2896 C C . SER A 1 380 ? 21.468 13.832 -18.395 1.00 89.06 380 SER A C 1
ATOM 2898 O O . SER A 1 380 ? 22.510 14.147 -18.973 1.00 89.06 380 SER A O 1
ATOM 2900 N N . ILE A 1 381 ? 20.304 13.735 -19.056 1.00 88.88 381 ILE A N 1
ATOM 2901 C CA . ILE A 1 381 ? 20.171 14.016 -20.498 1.00 88.88 381 ILE A CA 1
ATOM 2902 C C . ILE A 1 381 ? 20.662 15.434 -20.819 1.00 88.88 381 ILE A C 1
ATOM 2904 O O . ILE A 1 381 ? 21.452 15.617 -21.749 1.00 88.88 381 ILE A O 1
ATOM 2908 N N . ALA A 1 382 ? 20.220 16.438 -20.056 1.00 89.12 382 ALA A N 1
ATOM 2909 C CA . ALA A 1 382 ? 20.610 17.829 -20.268 1.00 89.12 382 ALA A CA 1
ATOM 2910 C C . ALA A 1 382 ? 22.119 18.033 -20.064 1.00 89.12 382 ALA A C 1
ATOM 2912 O O . ALA A 1 382 ? 22.769 18.692 -20.878 1.00 89.12 382 ALA A O 1
ATOM 2913 N N . LEU A 1 383 ? 22.692 17.427 -19.023 1.00 90.81 383 LEU A N 1
ATOM 2914 C CA . LEU A 1 383 ? 24.119 17.505 -18.722 1.00 90.81 383 LEU A CA 1
ATOM 2915 C C . LEU A 1 383 ? 24.961 16.885 -19.841 1.00 90.81 383 LEU A C 1
ATOM 2917 O O . LEU A 1 383 ? 25.895 17.527 -20.330 1.00 90.81 383 LEU A O 1
ATOM 2921 N N . PHE A 1 384 ? 24.622 15.677 -20.300 1.00 89.69 384 PHE A N 1
ATOM 2922 C CA . PHE A 1 384 ? 25.349 15.032 -21.394 1.00 89.69 384 PHE A CA 1
ATOM 2923 C C . PHE A 1 384 ? 25.161 15.751 -22.728 1.00 89.69 384 PHE A C 1
ATOM 2925 O O . PHE A 1 384 ? 26.107 15.829 -23.512 1.00 89.69 384 PHE A O 1
ATOM 2932 N N . PHE A 1 385 ? 23.988 16.338 -22.974 1.00 89.19 385 PHE A N 1
ATOM 2933 C CA . PHE A 1 385 ? 23.758 17.169 -24.151 1.00 89.19 385 PHE A CA 1
ATOM 2934 C C . PHE A 1 385 ? 24.639 18.423 -24.139 1.00 89.19 385 PHE A C 1
ATOM 2936 O O . PHE A 1 385 ? 25.326 18.693 -25.124 1.00 89.19 385 PHE A O 1
ATOM 2943 N N . ILE A 1 386 ? 24.690 19.152 -23.017 1.00 86.69 386 ILE A N 1
ATOM 2944 C CA . ILE A 1 386 ? 25.561 20.326 -22.849 1.00 86.69 386 ILE A CA 1
ATOM 2945 C C . ILE A 1 386 ? 27.030 19.923 -23.007 1.00 86.69 386 ILE A C 1
ATOM 2947 O O . ILE A 1 386 ? 27.782 20.601 -23.706 1.00 86.69 386 ILE A O 1
ATOM 2951 N N . CYS A 1 387 ? 27.439 18.803 -22.407 1.00 82.19 387 CYS A N 1
ATOM 2952 C CA . CYS A 1 387 ? 28.793 18.273 -22.541 1.00 82.19 387 CYS A CA 1
ATOM 2953 C C . CYS A 1 387 ? 29.135 17.970 -24.008 1.00 82.19 387 CYS A C 1
ATOM 2955 O O . CYS A 1 387 ? 30.146 18.460 -24.513 1.00 82.19 387 CYS A O 1
ATOM 2957 N N . GLY A 1 388 ? 28.264 17.245 -24.717 1.00 77.06 388 GLY A N 1
ATOM 2958 C CA . GLY A 1 388 ? 28.433 16.933 -26.135 1.00 77.06 388 GLY A CA 1
ATOM 2959 C C . GLY A 1 388 ? 28.487 18.188 -27.005 1.00 77.06 388 GLY A C 1
ATOM 2960 O O . GLY A 1 388 ? 29.326 18.284 -27.897 1.00 77.06 388 GLY A O 1
ATOM 2961 N N . TRP A 1 389 ? 27.643 19.180 -26.719 1.00 81.81 389 TRP A N 1
ATOM 2962 C CA . TRP A 1 389 ? 27.616 20.462 -27.424 1.00 81.81 389 TRP A CA 1
ATOM 2963 C C . TRP A 1 389 ? 28.903 21.277 -27.209 1.00 81.81 389 TRP A C 1
ATOM 2965 O O . TRP A 1 389 ? 29.503 21.777 -28.163 1.00 81.81 389 TRP A O 1
ATOM 2975 N N . LEU A 1 390 ? 29.379 21.381 -25.963 1.00 78.00 390 LEU A N 1
ATOM 2976 C CA . LEU A 1 390 ? 30.594 22.127 -25.618 1.00 78.00 390 LEU A CA 1
ATOM 2977 C C . LEU A 1 390 ? 31.869 21.444 -26.132 1.00 78.00 390 LEU A C 1
ATOM 2979 O O . LEU A 1 390 ? 32.748 22.121 -26.674 1.00 78.00 390 LEU A O 1
ATOM 2983 N N . PHE A 1 391 ? 31.967 20.120 -25.986 1.00 68.25 391 PHE A N 1
ATOM 2984 C CA . PHE A 1 391 ? 33.101 19.327 -26.467 1.00 68.25 391 PHE A CA 1
ATOM 2985 C C . PHE A 1 391 ? 33.239 19.416 -27.995 1.00 68.25 391 PHE A C 1
ATOM 2987 O O . PHE A 1 391 ? 34.347 19.575 -28.519 1.00 68.25 391 PHE A O 1
ATOM 2994 N N . PHE A 1 392 ? 32.109 19.413 -28.710 1.00 65.94 392 PHE A N 1
ATOM 2995 C CA . PHE A 1 392 ? 32.055 19.584 -30.160 1.00 65.94 392 PHE A CA 1
ATOM 2996 C C . PHE A 1 392 ? 32.571 20.960 -30.605 1.00 65.94 392 PHE A C 1
ATOM 2998 O O . PHE A 1 392 ? 33.480 21.036 -31.434 1.00 65.94 392 PHE A O 1
ATOM 3005 N N . MET A 1 393 ? 32.032 22.039 -30.023 1.00 61.94 393 MET A N 1
ATOM 3006 C CA . MET A 1 393 ? 32.335 23.416 -30.436 1.00 61.94 393 MET A CA 1
ATOM 3007 C C . MET A 1 393 ? 33.774 23.843 -30.125 1.00 61.94 393 MET A C 1
ATOM 3009 O O . MET A 1 393 ? 34.329 24.679 -30.834 1.00 61.94 393 MET A O 1
ATOM 3013 N N . LYS A 1 394 ? 34.392 23.293 -29.070 1.00 63.19 394 LYS A N 1
ATOM 3014 C CA . LYS A 1 394 ? 35.726 23.730 -28.624 1.00 63.19 394 LYS A CA 1
ATOM 3015 C C . LYS A 1 394 ? 36.875 22.808 -29.026 1.00 63.19 394 LYS A C 1
ATOM 3017 O O . LYS A 1 394 ? 37.993 23.309 -29.154 1.00 63.19 394 LYS A O 1
ATOM 3022 N N . GLN A 1 395 ? 36.650 21.499 -29.191 1.00 61.50 395 GLN A N 1
ATOM 3023 C CA . GLN A 1 395 ? 37.758 20.534 -29.191 1.00 61.50 395 GLN A CA 1
ATOM 3024 C C . GLN A 1 395 ? 37.823 19.608 -30.409 1.00 61.50 395 GLN A C 1
ATOM 3026 O O . GLN A 1 395 ? 38.913 19.445 -30.954 1.00 61.50 395 GLN A O 1
ATOM 3031 N N . LEU A 1 396 ? 36.705 19.031 -30.868 1.00 60.38 396 LEU A N 1
ATOM 3032 C CA . LEU A 1 396 ? 36.734 18.081 -31.994 1.00 60.38 396 LEU A CA 1
ATOM 3033 C C . LEU A 1 396 ? 36.737 18.780 -33.368 1.00 60.38 396 LEU A C 1
ATOM 3035 O O . LEU A 1 396 ? 37.414 18.327 -34.287 1.00 60.38 396 LEU A O 1
ATOM 3039 N N . PHE A 1 397 ? 36.036 19.914 -33.495 1.00 61.25 397 PHE A N 1
ATOM 3040 C CA . PHE A 1 397 ? 35.836 20.615 -34.773 1.00 61.25 397 PHE A CA 1
ATOM 3041 C C . PHE A 1 397 ? 36.430 22.025 -34.807 1.00 61.25 397 PHE A C 1
ATOM 3043 O O . PHE A 1 397 ? 36.087 22.814 -35.676 1.00 61.25 397 PHE A O 1
ATOM 3050 N N . LYS A 1 398 ? 37.390 22.338 -33.926 1.00 59.06 398 LYS A N 1
ATOM 3051 C CA . LYS A 1 398 ? 38.085 23.640 -33.926 1.00 59.06 398 LYS A CA 1
ATOM 3052 C C . LYS A 1 398 ? 38.676 24.010 -35.304 1.00 59.06 398 LYS A C 1
ATOM 3054 O O . LYS A 1 398 ? 38.762 25.187 -35.624 1.00 59.06 398 LYS A O 1
ATOM 3059 N N . ASN A 1 399 ? 39.032 23.003 -36.111 1.00 55.78 399 ASN A N 1
ATOM 3060 C CA . ASN A 1 399 ? 39.585 23.148 -37.466 1.00 55.78 399 ASN A CA 1
ATOM 3061 C C . ASN A 1 399 ? 38.597 22.756 -38.587 1.00 55.78 399 ASN A C 1
ATOM 3063 O O . ASN A 1 399 ? 38.990 22.676 -39.747 1.00 55.78 399 ASN A O 1
ATOM 3067 N N . TYR A 1 400 ? 37.341 22.455 -38.255 1.00 60.62 400 TYR A N 1
ATOM 3068 C CA . TYR A 1 400 ? 36.301 22.074 -39.207 1.00 60.62 400 TYR A CA 1
ATOM 3069 C C . TYR A 1 400 ? 35.194 23.128 -39.165 1.00 60.62 400 TYR A C 1
ATOM 3071 O O . TYR A 1 400 ? 34.500 23.286 -38.166 1.00 60.62 400 TYR A O 1
ATOM 3079 N N . GLU A 1 401 ? 34.988 23.818 -40.277 1.00 57.97 401 GLU A N 1
ATOM 3080 C CA . GLU A 1 401 ? 33.953 24.840 -40.457 1.00 57.97 401 GLU A CA 1
ATOM 3081 C C . GLU A 1 401 ? 32.534 24.239 -40.569 1.00 57.97 401 GLU A C 1
ATOM 3083 O O . GLU A 1 401 ? 31.820 24.414 -41.560 1.00 57.97 401 GLU A O 1
ATOM 3088 N N . VAL A 1 402 ? 32.098 23.486 -39.557 1.00 63.44 402 VAL A N 1
ATOM 3089 C CA . VAL A 1 402 ? 30.737 22.933 -39.478 1.00 63.44 402 VAL A CA 1
ATOM 3090 C C . VAL A 1 402 ? 29.798 24.038 -39.005 1.00 63.44 402 VAL A C 1
ATOM 3092 O O . VAL A 1 402 ? 29.531 24.186 -37.815 1.00 63.44 402 VAL A O 1
ATOM 3095 N N . HIS A 1 403 ? 29.287 24.826 -39.946 1.00 64.25 403 HIS A N 1
ATOM 3096 C CA . HIS A 1 403 ? 28.378 25.944 -39.665 1.00 64.25 403 HIS A CA 1
ATOM 3097 C C . HIS A 1 403 ? 26.914 25.510 -39.455 1.00 64.25 403 HIS A C 1
ATOM 3099 O O . HIS A 1 403 ? 26.088 26.293 -38.982 1.00 64.25 403 HIS A O 1
ATOM 3105 N N . ASN A 1 404 ? 26.558 24.268 -39.806 1.00 79.31 404 ASN A N 1
ATOM 3106 C CA . ASN A 1 404 ? 25.172 23.811 -39.763 1.00 79.31 404 ASN A CA 1
ATOM 3107 C C . ASN A 1 404 ? 24.766 23.345 -38.353 1.00 79.31 404 ASN A C 1
ATOM 3109 O O . ASN A 1 404 ? 25.143 22.260 -37.909 1.00 79.31 404 ASN A O 1
ATOM 3113 N N . ARG A 1 405 ? 23.925 24.142 -37.678 1.00 81.38 405 ARG A N 1
ATOM 3114 C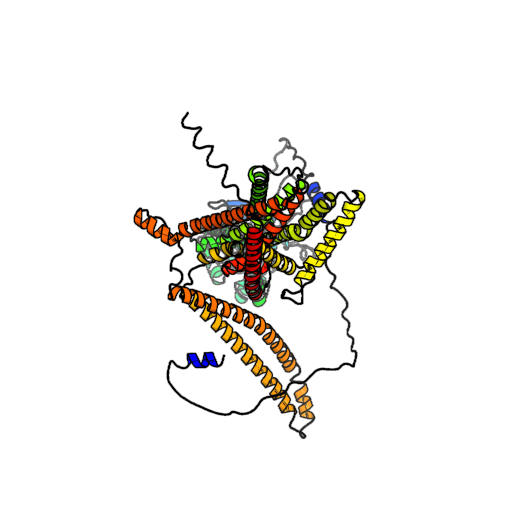 CA . ARG A 1 405 ? 23.420 23.865 -36.319 1.00 81.38 405 ARG A CA 1
ATOM 3115 C C . ARG A 1 405 ? 22.680 22.528 -36.192 1.00 81.38 405 ARG A C 1
ATOM 3117 O O . ARG A 1 405 ? 22.739 21.916 -35.132 1.00 81.38 405 ARG A O 1
ATOM 3124 N N . VAL A 1 406 ? 22.016 22.051 -37.248 1.00 85.31 406 VAL A N 1
ATOM 3125 C CA . VAL A 1 406 ? 21.275 20.775 -37.221 1.00 85.31 406 VAL A CA 1
ATOM 3126 C C . VAL A 1 406 ? 22.233 19.587 -37.127 1.00 85.31 406 VAL A C 1
ATOM 3128 O O . VAL A 1 406 ? 21.969 18.647 -36.385 1.00 85.31 406 VAL A O 1
ATOM 3131 N N . VAL A 1 407 ? 23.380 19.650 -37.816 1.00 84.50 407 VAL A N 1
ATOM 3132 C CA . VAL A 1 407 ? 24.429 18.615 -37.741 1.00 84.50 407 VAL A CA 1
ATOM 3133 C C . VAL A 1 407 ? 24.983 18.519 -36.319 1.00 84.50 407 VAL A C 1
ATOM 3135 O O . VAL A 1 407 ? 25.118 17.425 -35.776 1.00 84.50 407 VAL A O 1
ATOM 3138 N N . GLN A 1 408 ? 25.258 19.674 -35.706 1.00 83.25 408 GLN A N 1
ATOM 3139 C CA . GLN A 1 408 ? 25.757 19.762 -34.331 1.00 83.25 408 GLN A CA 1
ATOM 3140 C C . GLN A 1 408 ? 24.737 19.189 -33.342 1.00 83.25 408 GLN A C 1
ATOM 3142 O O . GLN A 1 408 ? 25.081 18.372 -32.493 1.00 83.25 408 GLN A O 1
ATOM 3147 N N . LEU A 1 409 ? 23.463 19.553 -33.507 1.00 87.94 409 LEU A N 1
ATOM 3148 C CA . LEU A 1 409 ? 22.373 19.088 -32.657 1.00 87.94 409 LEU A CA 1
ATOM 3149 C C . LEU A 1 409 ? 22.164 17.574 -32.764 1.00 87.94 409 LEU A C 1
ATOM 3151 O O . LEU A 1 409 ? 22.078 16.911 -31.735 1.00 87.94 409 LEU A O 1
ATOM 3155 N N . LEU A 1 410 ? 22.150 17.007 -33.974 1.00 88.62 410 LEU A N 1
ATOM 3156 C CA . LEU A 1 410 ? 22.030 15.557 -34.165 1.00 88.62 410 LEU A CA 1
ATOM 3157 C C . LEU A 1 410 ? 23.203 14.797 -33.538 1.00 88.62 410 LEU A C 1
ATOM 3159 O O . LEU A 1 410 ? 22.988 13.769 -32.891 1.00 88.62 410 LEU A O 1
ATOM 3163 N N . PHE A 1 411 ? 24.428 15.312 -33.665 1.00 86.50 411 PHE A N 1
ATOM 3164 C CA . PHE A 1 411 ? 25.593 14.726 -33.003 1.00 86.50 411 PHE A CA 1
ATOM 3165 C C . PHE A 1 411 ? 25.451 14.772 -31.473 1.00 86.50 411 PHE A C 1
ATOM 3167 O O . PHE A 1 411 ? 25.599 13.742 -30.815 1.00 86.50 411 PHE A O 1
ATOM 3174 N N . SER A 1 412 ? 25.116 15.934 -30.898 1.00 87.94 412 SER A N 1
ATOM 3175 C CA . SER A 1 412 ? 24.959 16.102 -29.446 1.00 87.94 412 SER A CA 1
ATOM 3176 C C . SER A 1 412 ? 23.817 15.263 -28.870 1.00 87.94 412 SER A C 1
ATOM 3178 O O . SER A 1 412 ? 23.984 14.696 -27.794 1.00 87.94 412 SER A O 1
ATOM 3180 N N . ILE A 1 413 ? 22.693 15.117 -29.584 1.00 90.94 413 ILE A N 1
ATOM 3181 C CA . ILE A 1 413 ? 21.604 14.202 -29.197 1.00 90.94 413 ILE A CA 1
ATOM 3182 C C . ILE A 1 413 ? 22.096 12.754 -29.204 1.00 90.94 413 ILE A C 1
ATOM 3184 O O . ILE A 1 413 ? 21.878 12.030 -28.236 1.00 90.94 413 ILE A O 1
ATOM 3188 N N . THR A 1 414 ? 22.782 12.334 -30.271 1.00 90.88 414 THR A N 1
ATOM 3189 C CA . THR A 1 414 ? 23.300 10.962 -30.389 1.00 90.88 414 THR A CA 1
ATOM 3190 C C . THR A 1 414 ? 24.282 10.650 -29.261 1.00 90.88 414 THR A C 1
ATOM 3192 O O . THR A 1 414 ? 24.206 9.584 -28.653 1.00 90.88 414 THR A O 1
ATOM 3195 N N . PHE A 1 415 ? 25.166 11.596 -28.936 1.00 86.81 415 PHE A N 1
ATOM 3196 C CA . PHE A 1 415 ? 26.094 11.490 -27.812 1.00 86.81 415 PHE A CA 1
ATOM 3197 C C . PHE A 1 415 ? 25.363 11.413 -26.465 1.00 86.81 415 PHE A C 1
ATOM 3199 O O . PHE A 1 415 ? 25.623 10.500 -25.686 1.00 86.81 415 PHE A O 1
ATOM 3206 N N . ALA A 1 416 ? 24.409 12.314 -26.211 1.00 89.56 416 ALA A N 1
ATOM 3207 C CA . ALA A 1 416 ? 23.661 12.345 -24.957 1.00 89.56 416 ALA A CA 1
ATOM 3208 C C . ALA A 1 416 ? 22.891 11.041 -24.717 1.00 89.56 416 ALA A C 1
ATOM 3210 O O . ALA A 1 416 ? 23.035 10.431 -23.661 1.00 89.56 416 ALA A O 1
ATOM 3211 N N . LEU A 1 417 ? 22.143 10.563 -25.717 1.00 90.69 417 LEU A N 1
ATOM 3212 C CA . LEU A 1 417 ? 21.416 9.293 -25.631 1.00 90.69 417 LEU A CA 1
ATOM 3213 C C . LEU A 1 417 ? 22.362 8.104 -25.412 1.00 90.69 417 LEU A C 1
ATOM 3215 O O . LEU A 1 417 ? 22.046 7.201 -24.643 1.00 90.69 417 LEU A O 1
ATOM 3219 N N . SER A 1 418 ? 23.540 8.123 -26.039 1.00 87.81 418 SER A N 1
ATOM 3220 C CA . SER A 1 418 ? 24.563 7.087 -25.861 1.00 87.81 418 SER A CA 1
ATOM 3221 C C . SER A 1 418 ? 25.110 7.043 -24.427 1.00 87.81 418 SER A C 1
ATOM 3223 O O . SER A 1 418 ? 25.264 5.961 -23.862 1.00 87.81 418 SER A O 1
ATOM 3225 N N . CYS A 1 419 ? 25.365 8.204 -23.813 1.00 85.25 419 CYS A N 1
ATOM 3226 C CA . CYS A 1 419 ? 25.798 8.300 -22.416 1.00 85.25 419 CYS A CA 1
ATOM 3227 C C . CYS A 1 419 ? 24.702 7.866 -21.435 1.00 85.25 419 CYS A C 1
ATOM 3229 O O . CYS A 1 419 ? 24.987 7.113 -20.507 1.00 85.25 419 CYS A O 1
ATOM 3231 N N . VAL A 1 420 ? 23.451 8.268 -21.675 1.00 87.94 420 VAL A N 1
ATOM 3232 C CA . VAL A 1 420 ? 22.297 7.886 -20.841 1.00 87.94 420 VAL A CA 1
ATOM 3233 C C . VAL A 1 420 ? 22.082 6.375 -20.854 1.00 87.94 420 VAL A C 1
ATOM 3235 O O . VAL A 1 420 ? 21.819 5.785 -19.813 1.00 87.94 420 VAL A O 1
ATOM 3238 N N . MET A 1 421 ? 22.261 5.710 -21.999 1.00 84.25 421 MET A N 1
ATOM 3239 C CA . MET A 1 421 ? 22.168 4.246 -22.069 1.00 84.25 421 MET A CA 1
ATOM 3240 C C . MET A 1 421 ? 23.200 3.539 -21.174 1.00 84.25 421 MET A C 1
ATOM 3242 O O . MET A 1 421 ? 22.888 2.506 -20.587 1.00 84.25 421 MET A O 1
ATOM 3246 N N . PHE A 1 422 ? 24.409 4.091 -21.029 1.00 79.19 422 PHE A N 1
ATOM 3247 C CA . PHE A 1 422 ? 25.404 3.580 -20.080 1.00 79.19 422 PHE A CA 1
ATOM 3248 C C . PHE A 1 422 ? 25.056 3.923 -18.629 1.00 79.19 422 PHE A C 1
ATOM 3250 O O . PHE A 1 422 ? 25.199 3.081 -17.745 1.00 79.19 422 PHE A O 1
ATOM 3257 N N . GLU A 1 423 ? 24.576 5.139 -18.378 1.00 84.12 423 GLU A N 1
ATOM 3258 C CA . GLU A 1 423 ? 24.138 5.577 -17.052 1.00 84.12 423 GLU A CA 1
ATOM 3259 C C . GLU A 1 423 ? 22.982 4.728 -16.511 1.00 84.12 423 GLU A C 1
ATOM 3261 O O . GLU A 1 423 ? 22.993 4.362 -15.340 1.00 84.12 423 GLU A O 1
ATOM 3266 N N . LEU A 1 424 ? 22.036 4.311 -17.357 1.00 84.50 424 LEU A N 1
ATOM 3267 C CA . LEU A 1 424 ? 20.949 3.416 -16.952 1.00 84.50 424 LEU A CA 1
ATOM 3268 C C . LEU A 1 424 ? 21.458 2.056 -16.448 1.00 84.50 424 LEU A C 1
ATOM 3270 O O . LEU A 1 424 ? 20.866 1.491 -15.530 1.00 84.50 424 LEU A O 1
ATOM 3274 N N . ILE A 1 425 ? 22.582 1.549 -16.971 1.00 77.62 425 ILE A N 1
ATOM 3275 C CA . ILE A 1 425 ? 23.234 0.339 -16.435 1.00 77.62 425 ILE A CA 1
ATOM 3276 C C . ILE A 1 425 ? 23.782 0.609 -15.034 1.00 77.62 425 ILE A C 1
ATOM 3278 O O . ILE A 1 425 ? 23.670 -0.229 -14.143 1.00 77.62 425 ILE A O 1
ATOM 3282 N N . ILE A 1 426 ? 24.354 1.792 -14.825 1.00 75.94 426 ILE A N 1
ATOM 3283 C CA . ILE A 1 426 ? 24.889 2.210 -13.529 1.00 75.94 426 ILE A CA 1
ATOM 3284 C C . ILE A 1 426 ? 23.750 2.358 -12.515 1.00 75.94 426 ILE A C 1
ATOM 3286 O O . ILE A 1 426 ? 23.865 1.869 -11.395 1.00 75.94 426 ILE A O 1
ATOM 3290 N N . PHE A 1 427 ? 22.629 2.964 -12.909 1.00 82.25 427 PHE A N 1
ATOM 3291 C CA . PHE A 1 427 ? 21.433 3.080 -12.074 1.00 82.25 427 PHE A CA 1
ATOM 3292 C C . PHE A 1 427 ? 20.809 1.725 -11.742 1.00 82.25 427 PHE A C 1
ATOM 3294 O O . PHE A 1 427 ? 20.295 1.561 -10.635 1.00 82.25 427 PHE A O 1
ATOM 3301 N N . GLU A 1 428 ? 20.899 0.749 -12.648 1.00 75.75 428 GLU A N 1
ATOM 3302 C CA . GLU A 1 428 ? 20.481 -0.629 -12.388 1.00 75.75 428 GLU A CA 1
ATOM 3303 C C . GLU A 1 428 ? 21.360 -1.289 -11.317 1.00 75.75 428 GLU A C 1
ATOM 3305 O O . GLU A 1 428 ? 20.842 -1.884 -10.373 1.00 75.75 428 GLU A O 1
ATOM 3310 N N . ILE A 1 429 ? 22.685 -1.131 -11.423 1.00 67.81 429 ILE A N 1
ATOM 3311 C CA . ILE A 1 429 ? 23.658 -1.710 -10.483 1.00 67.81 429 ILE A CA 1
ATOM 3312 C C . ILE A 1 429 ? 23.579 -1.035 -9.106 1.00 67.81 429 ILE A C 1
ATOM 3314 O O . ILE A 1 429 ? 23.628 -1.715 -8.084 1.00 67.81 429 ILE A O 1
ATOM 3318 N N . LEU A 1 430 ? 23.469 0.296 -9.062 1.00 67.94 430 LEU A N 1
ATOM 3319 C CA . LEU A 1 430 ? 23.441 1.074 -7.816 1.00 67.94 430 LEU A CA 1
ATOM 3320 C C . LEU A 1 430 ? 22.047 1.151 -7.179 1.00 67.94 430 LEU A C 1
ATOM 3322 O O . LEU A 1 430 ? 21.917 1.595 -6.042 1.00 67.94 430 LEU A O 1
ATOM 3326 N N . GLY A 1 431 ? 21.004 0.741 -7.901 1.00 70.75 431 GLY A N 1
ATOM 3327 C CA . GLY A 1 431 ? 19.630 0.761 -7.417 1.00 70.75 431 GLY A CA 1
ATOM 3328 C C . GLY A 1 431 ? 19.043 2.162 -7.215 1.00 70.75 431 GLY A C 1
ATOM 3329 O O . GLY A 1 431 ? 18.152 2.315 -6.384 1.00 70.75 431 GLY A O 1
ATOM 3330 N N . ILE A 1 432 ? 19.530 3.163 -7.957 1.00 76.12 432 ILE A N 1
ATOM 3331 C CA . ILE A 1 432 ? 19.156 4.581 -7.787 1.00 76.12 432 ILE A CA 1
ATOM 3332 C C . ILE A 1 432 ? 17.704 4.848 -8.211 1.00 76.12 432 ILE A C 1
ATOM 3334 O O . ILE A 1 432 ? 16.995 5.574 -7.522 1.00 76.12 432 ILE A O 1
ATOM 3338 N N . LEU A 1 433 ? 17.256 4.252 -9.321 1.00 75.88 433 LEU A N 1
ATOM 3339 C CA . LEU A 1 433 ? 15.884 4.394 -9.829 1.00 75.88 433 LEU A CA 1
ATOM 3340 C C . LEU A 1 433 ? 14.930 3.397 -9.159 1.00 75.88 433 LEU A C 1
ATOM 3342 O O . LEU A 1 433 ? 15.341 2.288 -8.799 1.00 75.88 433 LEU A O 1
ATOM 3346 N N . GLU A 1 434 ? 13.640 3.716 -9.058 1.00 74.75 434 GLU A N 1
ATOM 3347 C CA . GLU A 1 434 ? 12.649 2.764 -8.550 1.00 74.75 434 GLU A CA 1
ATOM 3348 C C . GLU A 1 434 ? 12.418 1.591 -9.537 1.00 74.75 434 GLU A C 1
ATOM 3350 O O . GLU A 1 434 ? 12.317 1.814 -10.744 1.00 74.75 434 GLU A O 1
ATOM 3355 N N . PRO A 1 435 ? 12.266 0.328 -9.075 1.00 66.62 435 PRO A N 1
ATOM 3356 C CA . PRO A 1 435 ? 12.046 -0.822 -9.962 1.00 66.62 435 PRO A CA 1
ATOM 3357 C C . PRO A 1 435 ? 10.910 -0.667 -10.988 1.00 66.62 435 PRO A C 1
ATOM 3359 O O . PRO A 1 435 ? 11.025 -1.180 -12.098 1.00 66.62 435 PRO A O 1
ATOM 3362 N N . GLY A 1 436 ? 9.829 0.045 -10.645 1.00 66.44 436 GLY A N 1
ATOM 3363 C CA . GLY A 1 436 ? 8.690 0.258 -11.546 1.00 66.44 436 GLY A CA 1
ATOM 3364 C C . GLY A 1 436 ? 8.968 1.235 -12.695 1.00 66.44 436 GLY A C 1
ATOM 3365 O O . GLY A 1 436 ? 8.384 1.099 -13.769 1.00 66.44 436 GLY A O 1
ATOM 3366 N N . SER A 1 437 ? 9.876 2.194 -12.502 1.00 77.00 437 SER A N 1
ATOM 3367 C CA . SER A 1 437 ? 10.194 3.237 -13.483 1.00 77.00 437 SER A CA 1
ATOM 3368 C C . SER A 1 437 ? 11.364 2.841 -14.399 1.00 77.00 437 SER A C 1
ATOM 3370 O O . SER A 1 437 ? 11.399 3.237 -15.567 1.00 77.00 437 SER A O 1
ATOM 3372 N N . ARG A 1 438 ? 12.283 1.989 -13.915 1.00 82.88 438 ARG A N 1
ATOM 3373 C CA . ARG A 1 438 ? 13.458 1.493 -14.661 1.00 82.88 438 ARG A CA 1
ATOM 3374 C C . ARG A 1 438 ? 13.101 0.956 -16.040 1.00 82.88 438 ARG A C 1
ATOM 3376 O O . ARG A 1 438 ? 13.713 1.354 -17.029 1.00 82.88 438 ARG A O 1
ATOM 3383 N N . LEU A 1 439 ? 12.084 0.095 -16.119 1.00 80.00 439 LEU A N 1
ATOM 3384 C CA . LEU A 1 439 ? 11.660 -0.519 -17.379 1.00 80.00 439 LEU A CA 1
ATOM 3385 C C . LEU A 1 439 ? 11.209 0.533 -18.404 1.00 80.00 439 LEU A C 1
ATOM 3387 O O . LEU A 1 439 ? 11.523 0.424 -19.592 1.00 80.00 439 LEU A O 1
ATOM 3391 N N . LEU A 1 440 ? 10.494 1.564 -17.947 1.00 83.69 440 LEU A N 1
ATOM 3392 C CA . LEU A 1 440 ? 10.027 2.654 -18.798 1.00 83.69 440 LEU A CA 1
ATOM 3393 C C . LEU A 1 440 ? 11.209 3.447 -19.367 1.00 83.69 440 LEU A C 1
ATOM 3395 O O . LEU A 1 440 ? 11.266 3.645 -20.579 1.00 83.69 440 LEU A O 1
ATOM 3399 N N . TYR A 1 441 ? 12.165 3.858 -18.529 1.00 87.12 441 TYR A N 1
ATOM 3400 C CA . TYR A 1 441 ? 13.323 4.636 -18.986 1.00 87.12 441 TYR A CA 1
ATOM 3401 C C . TYR A 1 441 ? 14.236 3.848 -19.913 1.00 87.12 441 TYR A C 1
ATOM 3403 O O . TYR A 1 441 ? 14.680 4.385 -20.925 1.00 87.12 441 TYR A O 1
ATOM 3411 N N . TRP A 1 442 ? 14.454 2.567 -19.620 1.00 86.44 442 TRP A N 1
ATOM 3412 C CA . TRP A 1 442 ? 15.189 1.674 -20.507 1.00 86.44 442 TRP A CA 1
ATOM 3413 C C . TRP A 1 442 ? 14.540 1.579 -21.887 1.00 86.44 442 TRP A C 1
ATOM 3415 O O . TRP A 1 442 ? 15.225 1.731 -22.899 1.00 86.44 442 TRP A O 1
ATOM 3425 N N . ARG A 1 443 ? 13.214 1.397 -21.947 1.00 86.69 443 ARG A N 1
ATOM 3426 C CA . ARG A 1 443 ? 12.481 1.398 -23.220 1.00 86.69 443 ARG A CA 1
ATOM 3427 C C . ARG A 1 443 ? 12.609 2.745 -23.925 1.00 86.69 443 ARG A C 1
ATOM 3429 O O . ARG A 1 443 ? 12.984 2.771 -25.091 1.00 86.69 443 ARG A O 1
ATOM 3436 N N . LEU A 1 444 ? 12.337 3.857 -23.242 1.00 88.00 444 LEU A N 1
ATOM 3437 C CA . LEU A 1 444 ? 12.379 5.199 -23.835 1.00 88.00 444 LEU A CA 1
ATOM 3438 C C . LEU A 1 444 ? 13.768 5.566 -24.374 1.00 88.00 444 LEU A C 1
ATOM 3440 O O . LEU A 1 444 ? 13.870 6.044 -25.505 1.00 88.00 444 LEU A O 1
ATOM 3444 N N . GLY A 1 445 ? 14.829 5.323 -23.602 1.00 88.12 445 GLY A N 1
ATOM 3445 C CA . GLY A 1 445 ? 16.206 5.589 -24.019 1.00 88.12 445 GLY A CA 1
ATOM 3446 C C . GLY A 1 445 ? 16.587 4.771 -25.249 1.00 88.12 445 GLY A C 1
ATOM 3447 O O . GLY A 1 445 ? 17.102 5.312 -26.232 1.00 88.12 445 GLY A O 1
ATOM 3448 N N . LEU A 1 446 ? 16.233 3.486 -25.242 1.00 87.94 446 LEU A N 1
ATOM 3449 C CA . LEU A 1 446 ? 16.546 2.581 -26.332 1.00 87.94 446 LEU A CA 1
ATOM 3450 C C . LEU A 1 446 ? 15.730 2.883 -27.604 1.00 87.94 446 LEU A C 1
ATOM 3452 O O . LEU A 1 446 ? 16.291 2.919 -28.698 1.00 87.94 446 LEU A O 1
ATOM 3456 N N . TYR A 1 447 ? 14.435 3.187 -27.487 1.00 89.75 447 TYR A N 1
ATOM 3457 C CA . TYR A 1 447 ? 13.626 3.656 -28.618 1.00 89.75 447 TYR A CA 1
ATOM 3458 C C . TYR A 1 447 ? 14.195 4.940 -29.226 1.00 89.75 447 TYR A C 1
ATOM 3460 O O . TYR A 1 447 ? 14.294 5.056 -30.449 1.00 89.75 447 TYR A O 1
ATOM 3468 N N . SER A 1 448 ? 14.602 5.886 -28.378 1.00 91.50 448 SER A N 1
ATOM 3469 C CA . SER A 1 448 ? 15.129 7.178 -28.817 1.00 91.50 448 SER A CA 1
ATOM 3470 C C . SER A 1 448 ? 16.432 7.016 -29.602 1.00 91.50 448 SER A C 1
ATOM 3472 O O . SER A 1 448 ? 16.558 7.567 -30.696 1.00 91.50 448 SER A O 1
ATOM 3474 N N . ILE A 1 449 ? 17.390 6.224 -29.100 1.00 91.31 449 ILE A N 1
ATOM 3475 C CA . ILE A 1 449 ? 18.673 6.027 -29.793 1.00 91.31 449 ILE A CA 1
ATOM 3476 C C . ILE A 1 449 ? 18.516 5.215 -31.086 1.00 91.31 449 ILE A C 1
ATOM 3478 O O . ILE A 1 449 ? 19.130 5.558 -32.096 1.00 91.31 449 ILE A O 1
ATOM 3482 N N . LEU A 1 450 ? 17.650 4.194 -31.110 1.00 90.88 450 LEU A N 1
ATOM 3483 C CA . LEU A 1 450 ? 17.375 3.429 -32.330 1.00 90.88 450 LEU A CA 1
ATOM 3484 C C . LEU A 1 450 ? 16.708 4.289 -33.404 1.00 90.88 450 LEU A C 1
ATOM 3486 O O . LEU A 1 450 ? 17.080 4.198 -34.572 1.00 90.88 450 LEU A O 1
ATOM 3490 N N . PHE A 1 451 ? 15.756 5.146 -33.027 1.00 92.50 451 PHE A N 1
ATOM 3491 C CA . PHE A 1 451 ? 15.128 6.073 -33.966 1.00 92.50 451 PHE A CA 1
ATOM 3492 C C . PHE A 1 451 ? 16.163 7.015 -34.590 1.00 92.50 451 PHE A C 1
ATOM 3494 O O . PHE A 1 451 ? 16.185 7.202 -35.809 1.00 92.50 451 PHE A O 1
ATOM 3501 N N . VAL A 1 452 ? 17.073 7.559 -33.777 1.00 93.31 452 VAL A N 1
ATOM 3502 C CA . VAL A 1 452 ? 18.148 8.423 -34.277 1.00 93.31 452 VAL A CA 1
ATOM 3503 C C . VAL A 1 452 ? 19.059 7.673 -35.258 1.00 93.31 452 VAL A C 1
ATOM 3505 O O . VAL A 1 452 ? 19.369 8.218 -36.316 1.00 93.31 452 VAL A O 1
ATOM 3508 N N . LEU A 1 453 ? 19.431 6.423 -34.962 1.00 92.31 453 LEU A N 1
ATOM 3509 C CA . LEU A 1 453 ? 20.374 5.640 -35.775 1.00 92.31 453 LEU A CA 1
ATOM 3510 C C . LEU A 1 453 ? 19.776 5.015 -37.040 1.00 92.31 453 LEU A C 1
ATOM 3512 O O . LEU A 1 453 ? 20.492 4.863 -38.025 1.00 92.31 453 LEU A O 1
ATOM 3516 N N . ILE A 1 454 ? 18.502 4.622 -37.028 1.00 91.38 454 ILE A N 1
ATOM 3517 C CA . ILE A 1 454 ? 17.854 3.971 -38.182 1.00 91.38 454 ILE A CA 1
ATOM 3518 C C . ILE A 1 454 ? 17.201 5.011 -39.092 1.00 91.38 454 ILE A C 1
ATOM 3520 O O . ILE A 1 454 ? 17.185 4.852 -40.311 1.00 91.38 454 ILE A O 1
ATOM 3524 N N . VAL A 1 455 ? 16.651 6.079 -38.509 1.00 91.88 455 VAL A N 1
ATOM 3525 C CA . VAL A 1 455 ? 15.825 7.045 -39.236 1.00 91.88 455 VAL A CA 1
ATOM 3526 C C . VAL A 1 455 ? 16.546 8.376 -39.396 1.00 91.88 455 VAL A C 1
ATOM 3528 O O . VAL A 1 455 ? 16.873 8.746 -40.522 1.00 91.88 455 VAL A O 1
ATOM 3531 N N . ALA A 1 456 ? 16.803 9.092 -38.298 1.00 91.88 456 ALA A N 1
ATOM 3532 C CA . ALA A 1 456 ? 17.176 10.507 -38.365 1.00 91.88 456 ALA A CA 1
ATOM 3533 C C . ALA A 1 456 ? 18.558 10.748 -38.997 1.00 91.88 456 ALA A C 1
ATOM 3535 O O . ALA A 1 456 ? 18.687 11.577 -39.900 1.00 91.88 456 ALA A O 1
ATOM 3536 N N . LEU A 1 457 ? 19.587 10.020 -38.551 1.00 91.88 457 LEU A N 1
ATOM 3537 C CA . LEU A 1 457 ? 20.952 10.179 -39.053 1.00 91.88 457 LEU A CA 1
ATOM 3538 C C . LEU A 1 457 ? 21.094 9.719 -40.515 1.00 91.88 457 LEU A C 1
ATOM 3540 O O . LEU A 1 457 ? 21.566 10.529 -41.313 1.00 91.88 457 LEU A O 1
ATOM 3544 N N . PRO A 1 458 ? 20.650 8.513 -40.933 1.00 92.75 458 PRO A N 1
ATOM 3545 C CA . PRO A 1 458 ? 20.756 8.091 -42.333 1.00 92.75 458 PRO A CA 1
ATOM 3546 C C . PRO A 1 458 ? 19.998 9.002 -43.303 1.00 92.75 458 PRO A C 1
ATOM 3548 O O . PRO A 1 458 ? 20.506 9.306 -44.383 1.00 92.75 458 PRO A O 1
ATOM 3551 N N . LEU A 1 459 ? 18.814 9.488 -42.908 1.00 92.69 459 LEU A N 1
ATOM 3552 C CA . LEU A 1 459 ? 18.035 10.443 -43.700 1.00 92.69 459 LEU A CA 1
ATOM 3553 C C . LEU A 1 459 ? 18.819 11.741 -43.926 1.00 92.69 459 LEU A C 1
ATOM 3555 O O . LEU A 1 459 ? 18.906 12.236 -45.050 1.00 92.69 459 LEU A O 1
ATOM 3559 N N . TYR A 1 460 ? 19.416 12.283 -42.864 1.00 91.38 460 TYR A N 1
ATOM 3560 C CA . TYR A 1 460 ? 20.134 13.548 -42.948 1.00 91.38 460 TYR A CA 1
ATOM 3561 C C . TYR A 1 460 ? 21.504 13.409 -43.631 1.00 91.38 460 TYR A C 1
ATOM 3563 O O . TYR A 1 460 ? 21.909 14.310 -44.360 1.00 91.38 460 TYR A O 1
ATOM 3571 N N . VAL A 1 461 ? 22.177 12.258 -43.495 1.00 89.75 461 VAL A N 1
ATOM 3572 C CA . VAL A 1 461 ? 23.373 11.909 -44.286 1.00 89.75 461 VAL A CA 1
ATOM 3573 C C . VAL A 1 461 ? 23.045 11.885 -45.780 1.00 89.75 461 VAL A C 1
ATOM 3575 O O . VAL A 1 461 ? 23.781 12.469 -46.574 1.00 89.75 461 VAL A O 1
ATOM 3578 N N . ALA A 1 462 ? 21.937 11.250 -46.179 1.00 89.50 462 ALA A N 1
ATOM 3579 C CA . ALA A 1 462 ? 21.503 11.223 -47.576 1.00 89.50 462 ALA A CA 1
ATOM 3580 C C . ALA A 1 462 ? 21.200 12.637 -48.104 1.00 89.50 462 ALA A C 1
ATOM 3582 O O . ALA A 1 462 ? 21.632 12.987 -49.204 1.00 89.50 462 ALA A O 1
ATOM 3583 N N . TYR A 1 463 ? 20.544 13.472 -47.292 1.00 90.00 463 TYR A N 1
ATOM 3584 C CA . TYR A 1 463 ? 20.272 14.871 -47.623 1.00 90.00 463 TYR A CA 1
ATOM 3585 C C . TYR A 1 463 ? 21.558 15.678 -47.850 1.00 90.00 463 TYR A C 1
ATOM 3587 O O . TYR A 1 463 ? 21.702 16.335 -48.882 1.00 90.00 463 TYR A O 1
ATOM 3595 N N . THR A 1 464 ? 22.526 15.613 -46.925 1.00 86.00 464 THR A N 1
ATOM 3596 C CA . THR A 1 464 ? 23.776 16.378 -47.056 1.00 86.00 464 THR A CA 1
ATOM 3597 C C . THR A 1 464 ? 24.655 15.869 -48.194 1.00 86.00 464 THR A C 1
ATOM 3599 O O . THR A 1 464 ? 25.312 16.676 -48.850 1.00 86.00 464 THR A O 1
ATOM 3602 N N . LEU A 1 465 ? 24.649 14.559 -48.465 1.00 85.00 465 LEU A N 1
ATOM 3603 C CA . LEU A 1 465 ? 25.338 13.968 -49.613 1.00 85.00 465 LEU A CA 1
ATOM 3604 C C . LEU A 1 465 ? 24.765 14.485 -50.933 1.00 85.00 465 LEU A C 1
ATOM 3606 O O . LEU A 1 465 ? 25.520 14.990 -51.760 1.00 85.00 465 LEU A O 1
ATOM 3610 N N . LEU A 1 466 ? 23.446 14.428 -51.118 1.00 86.25 466 LEU A N 1
ATOM 3611 C CA . LEU A 1 466 ? 22.801 14.896 -52.346 1.00 86.25 466 LEU A CA 1
ATOM 3612 C C . LEU A 1 466 ? 22.962 16.399 -52.555 1.00 86.25 466 LEU A C 1
ATOM 3614 O O . LEU A 1 466 ? 23.230 16.831 -53.672 1.00 86.25 466 LEU A O 1
ATOM 3618 N N . ASN A 1 467 ? 22.883 17.179 -51.478 1.00 83.88 467 ASN A N 1
ATOM 3619 C CA . ASN A 1 467 ? 23.099 18.622 -51.526 1.00 83.88 467 ASN A CA 1
ATOM 3620 C C . ASN A 1 467 ? 24.564 19.005 -51.825 1.00 83.88 467 ASN A C 1
ATOM 3622 O O . ASN A 1 467 ? 24.841 20.131 -52.226 1.00 83.88 467 ASN A O 1
ATOM 3626 N N . SER A 1 468 ? 25.519 18.087 -51.627 1.00 78.19 468 SER A N 1
ATOM 3627 C CA . SER A 1 468 ? 26.938 18.315 -51.941 1.00 78.19 468 SER A CA 1
ATOM 3628 C C . SER A 1 468 ? 27.300 18.044 -53.409 1.00 78.19 468 SER A C 1
ATOM 3630 O O . SER A 1 468 ? 28.366 18.465 -53.866 1.00 78.19 468 SER A O 1
ATOM 3632 N N . ILE A 1 469 ? 26.424 17.368 -54.163 1.00 82.50 469 ILE A N 1
ATOM 3633 C CA . ILE A 1 469 ? 26.646 17.008 -55.568 1.00 82.50 469 ILE A CA 1
ATOM 3634 C C . ILE A 1 469 ? 26.167 18.152 -56.466 1.00 82.50 469 ILE A C 1
ATOM 3636 O O . ILE A 1 469 ? 24.977 18.438 -56.546 1.00 82.50 469 ILE A O 1
ATOM 3640 N N . SER A 1 470 ? 27.084 18.763 -57.219 1.00 73.19 470 SER A N 1
ATOM 3641 C CA . SER A 1 470 ? 26.797 19.923 -58.084 1.00 73.19 470 SER A CA 1
ATOM 3642 C C . SER A 1 470 ? 25.810 19.657 -59.231 1.00 73.19 470 SER A C 1
ATOM 3644 O O . SER A 1 470 ? 25.291 20.601 -59.817 1.00 73.19 470 SER A O 1
ATOM 3646 N N . PHE A 1 471 ? 25.560 18.391 -59.575 1.00 83.00 471 PHE A N 1
ATOM 3647 C CA . PHE A 1 471 ? 24.678 17.979 -60.673 1.00 83.00 471 PHE A CA 1
ATOM 3648 C C . PHE A 1 471 ? 23.191 17.873 -60.273 1.00 83.00 471 PHE A C 1
ATOM 3650 O O . PHE A 1 471 ? 22.321 17.802 -61.141 1.00 83.00 471 PHE A O 1
ATOM 3657 N N . VAL A 1 472 ? 22.869 17.863 -58.975 1.00 84.06 472 VAL A N 1
ATOM 3658 C CA . VAL A 1 472 ? 21.489 17.696 -58.491 1.00 84.06 472 VAL A CA 1
ATOM 3659 C C . VAL A 1 472 ? 20.831 19.068 -58.320 1.00 84.06 472 VAL A C 1
ATOM 3661 O O . VAL A 1 472 ? 21.319 19.908 -57.572 1.00 84.06 472 VAL A O 1
ATOM 3664 N N . LYS A 1 473 ? 19.701 19.307 -58.999 1.00 83.81 473 LYS A N 1
ATOM 3665 C CA . LYS A 1 473 ? 18.906 20.534 -58.804 1.00 83.81 473 LYS A CA 1
ATOM 3666 C C . LYS A 1 473 ? 18.215 20.505 -57.438 1.00 83.81 473 LYS A C 1
ATOM 3668 O O . LYS A 1 473 ? 17.686 19.464 -57.051 1.00 83.81 473 LYS A O 1
ATOM 3673 N N . GLU A 1 474 ? 18.120 21.657 -56.772 1.00 80.56 474 GLU A N 1
ATOM 3674 C CA . GLU A 1 474 ? 17.518 21.792 -55.431 1.00 80.56 474 GLU A CA 1
ATOM 3675 C C . GLU A 1 474 ? 16.103 21.195 -55.328 1.00 80.56 474 GLU A C 1
ATOM 3677 O O . GLU A 1 474 ? 15.771 20.553 -54.333 1.00 80.56 474 GLU A O 1
ATOM 3682 N N . SER A 1 475 ? 15.293 21.298 -56.388 1.00 84.69 475 SER A N 1
ATOM 3683 C CA . SER A 1 475 ? 13.935 20.736 -56.434 1.00 84.69 475 SER A CA 1
ATOM 3684 C C . SER A 1 475 ? 13.880 19.205 -56.331 1.00 84.69 475 SER A C 1
ATOM 3686 O O . SER A 1 475 ? 12.866 18.658 -55.901 1.00 84.69 475 SER A O 1
ATOM 3688 N N . PHE A 1 476 ? 14.953 18.504 -56.709 1.00 88.94 476 PHE A N 1
ATOM 3689 C CA . PHE A 1 476 ? 15.030 17.042 -56.664 1.00 88.94 476 PHE A CA 1
ATOM 3690 C C . PHE A 1 476 ? 15.744 16.505 -55.420 1.00 88.94 476 PHE A C 1
ATOM 3692 O O . PHE A 1 476 ? 15.697 15.299 -55.180 1.00 88.94 476 PHE A O 1
ATOM 3699 N N . VAL A 1 477 ? 16.361 17.359 -54.596 1.00 86.94 477 VAL A N 1
ATOM 3700 C CA . VAL A 1 477 ? 17.120 16.919 -53.411 1.00 86.94 477 VAL A CA 1
ATOM 3701 C C . VAL A 1 477 ? 16.217 16.183 -52.423 1.00 86.94 477 VAL A C 1
ATOM 3703 O O . VAL A 1 477 ? 16.549 15.079 -51.998 1.00 86.94 477 VAL A O 1
ATOM 3706 N N . PHE A 1 478 ? 15.049 16.739 -52.096 1.00 88.06 478 PHE A N 1
ATOM 3707 C CA . PHE A 1 478 ? 14.109 16.123 -51.155 1.00 88.06 478 PHE A CA 1
ATOM 3708 C C . PHE A 1 478 ? 13.552 14.761 -51.628 1.00 88.06 478 PHE A C 1
ATOM 3710 O O . PHE A 1 478 ? 13.698 13.785 -50.887 1.00 88.06 478 PHE A O 1
ATOM 3717 N N . PRO A 1 479 ? 12.974 14.621 -52.843 1.00 90.81 479 PRO A N 1
ATOM 3718 C CA . PRO A 1 479 ? 12.466 13.326 -53.302 1.00 90.81 479 PRO A CA 1
ATOM 3719 C C . PRO A 1 479 ? 13.580 12.287 -53.472 1.00 90.81 479 PRO A C 1
ATOM 3721 O O . PRO A 1 479 ? 13.391 11.126 -53.116 1.00 90.81 479 PRO A O 1
ATOM 3724 N N . LEU A 1 480 ? 14.764 12.687 -53.944 1.00 90.62 480 LEU A N 1
ATOM 3725 C CA . LEU A 1 480 ? 15.893 11.769 -54.091 1.00 90.62 480 LEU A CA 1
ATOM 3726 C C . LEU A 1 480 ? 16.457 11.333 -52.727 1.00 90.62 480 LEU A C 1
ATOM 3728 O O . LEU A 1 480 ? 16.848 10.178 -52.570 1.00 90.62 480 LEU A O 1
ATOM 3732 N N . THR A 1 481 ? 16.421 12.212 -51.718 1.00 92.44 481 THR A N 1
ATOM 3733 C CA . THR A 1 481 ? 16.759 11.869 -50.325 1.00 92.44 481 THR A CA 1
ATOM 3734 C C . THR A 1 481 ? 15.813 10.801 -49.790 1.00 92.44 481 THR A C 1
ATOM 3736 O O . THR A 1 481 ? 16.269 9.813 -49.220 1.00 92.44 481 THR A O 1
ATOM 3739 N N . ALA A 1 482 ? 14.503 10.960 -50.008 1.00 91.75 482 ALA A N 1
ATOM 3740 C CA . ALA A 1 482 ? 13.510 9.978 -49.581 1.00 91.75 482 ALA A CA 1
ATOM 3741 C C . ALA A 1 482 ? 13.732 8.613 -50.255 1.00 91.75 482 ALA A C 1
ATOM 3743 O O . ALA A 1 482 ? 13.670 7.583 -49.586 1.00 91.75 482 ALA A O 1
ATOM 3744 N N . VAL A 1 483 ? 14.064 8.594 -51.551 1.00 94.00 483 VAL A N 1
ATOM 3745 C CA . VAL A 1 483 ? 14.396 7.357 -52.280 1.00 94.00 483 VAL A CA 1
ATOM 3746 C C . VAL A 1 483 ? 15.651 6.694 -51.711 1.00 94.00 483 VAL A C 1
ATOM 3748 O O . VAL A 1 483 ? 15.616 5.504 -51.403 1.00 94.00 483 VAL A O 1
ATOM 3751 N N . LEU A 1 484 ? 16.743 7.443 -51.514 1.00 91.75 484 LEU A N 1
ATOM 3752 C CA . LEU A 1 484 ? 17.971 6.902 -50.915 1.00 91.75 484 LEU A CA 1
ATOM 3753 C C . LEU A 1 484 ? 17.740 6.376 -49.496 1.00 91.75 484 LEU A C 1
ATOM 3755 O O . LEU A 1 484 ? 18.283 5.336 -49.130 1.00 91.75 484 LEU A O 1
ATOM 3759 N N . TRP A 1 485 ? 16.912 7.057 -48.709 1.00 93.69 485 TRP A N 1
ATOM 3760 C CA . TRP A 1 485 ? 16.557 6.625 -47.363 1.00 93.69 485 TRP A CA 1
ATOM 3761 C C . TRP A 1 485 ? 15.710 5.343 -47.360 1.00 93.69 485 TRP A C 1
ATOM 3763 O O . TRP A 1 485 ? 15.981 4.436 -46.575 1.00 93.69 485 TRP A O 1
ATOM 3773 N N . LEU A 1 486 ? 14.745 5.206 -48.275 1.00 92.00 486 LEU A N 1
ATOM 3774 C CA . LEU A 1 486 ? 13.978 3.965 -48.444 1.00 92.00 486 LEU A CA 1
ATOM 3775 C C . LEU A 1 486 ? 14.868 2.799 -48.893 1.00 92.00 486 LEU A C 1
ATOM 3777 O O . LEU A 1 486 ? 14.720 1.687 -48.388 1.00 92.00 486 LEU A O 1
ATOM 3781 N N . ILE A 1 487 ? 15.820 3.057 -49.796 1.00 92.75 487 ILE A N 1
ATOM 3782 C CA . ILE A 1 487 ? 16.834 2.077 -50.207 1.00 92.75 487 ILE A CA 1
ATOM 3783 C C . ILE A 1 487 ? 17.677 1.657 -48.999 1.00 92.75 487 ILE A C 1
ATOM 3785 O O . ILE A 1 487 ? 17.856 0.462 -48.767 1.00 92.75 487 ILE A O 1
ATOM 3789 N N . TYR A 1 488 ? 18.152 2.619 -48.202 1.00 90.69 488 TYR A N 1
ATOM 3790 C CA . TYR A 1 488 ? 18.898 2.342 -46.977 1.00 90.69 488 TYR A CA 1
ATOM 3791 C C . TYR A 1 488 ? 18.096 1.460 -46.017 1.00 90.69 488 TYR A C 1
ATOM 3793 O O . TYR A 1 488 ? 18.614 0.442 -45.570 1.00 90.69 488 TYR A O 1
ATOM 3801 N N . ILE A 1 489 ? 16.830 1.796 -45.747 1.00 89.50 489 ILE A N 1
ATOM 3802 C CA . ILE A 1 489 ? 15.958 0.995 -44.881 1.00 89.50 489 ILE A CA 1
ATOM 3803 C C . ILE A 1 489 ? 15.803 -0.421 -45.431 1.00 89.50 489 ILE A C 1
ATOM 3805 O O . ILE A 1 489 ? 15.992 -1.383 -44.689 1.00 89.50 489 ILE A O 1
ATOM 3809 N N . TYR A 1 490 ? 15.513 -0.571 -46.724 1.00 89.31 490 TYR A N 1
ATOM 3810 C CA . TYR A 1 490 ? 15.385 -1.884 -47.350 1.00 89.31 490 TYR A CA 1
ATOM 3811 C C . TYR A 1 490 ? 16.649 -2.731 -47.153 1.00 89.31 490 TYR A C 1
ATOM 3813 O O . TYR A 1 490 ? 16.562 -3.866 -46.682 1.00 89.31 490 TYR A O 1
ATOM 3821 N N . PHE A 1 491 ? 17.828 -2.173 -47.443 1.00 86.88 491 PHE A N 1
ATOM 3822 C CA . PHE A 1 491 ? 19.095 -2.879 -47.253 1.00 86.88 491 PHE A CA 1
ATOM 3823 C C . PHE A 1 491 ? 19.400 -3.156 -45.783 1.00 86.88 491 PHE A C 1
ATOM 3825 O O . PHE A 1 491 ? 19.833 -4.260 -45.468 1.00 86.88 491 PHE A O 1
ATOM 3832 N N . PHE A 1 492 ? 19.143 -2.207 -44.883 1.00 86.06 492 PHE A N 1
ATOM 3833 C CA . PHE A 1 492 ? 19.334 -2.372 -43.443 1.00 86.06 492 PHE A CA 1
ATOM 3834 C C . PHE A 1 492 ? 18.542 -3.571 -42.905 1.00 86.06 492 PHE A C 1
ATOM 3836 O O . PHE A 1 492 ? 19.082 -4.389 -42.158 1.00 86.06 492 PHE A O 1
ATOM 3843 N N . TRP A 1 493 ? 17.286 -3.729 -43.335 1.00 83.12 493 TRP A N 1
ATOM 3844 C CA . TRP A 1 493 ? 16.470 -4.879 -42.951 1.00 83.12 493 TRP A CA 1
ATOM 3845 C C . TRP A 1 493 ? 16.936 -6.168 -43.634 1.00 83.12 493 TRP A C 1
ATOM 3847 O O . TRP A 1 493 ? 17.104 -7.178 -42.947 1.00 83.12 493 TRP A O 1
ATOM 3857 N N . LYS A 1 494 ? 17.221 -6.117 -44.944 1.00 81.81 494 LYS A N 1
ATOM 3858 C CA . LYS A 1 494 ? 17.594 -7.279 -45.766 1.00 81.81 494 LYS A CA 1
ATOM 3859 C C . LYS A 1 494 ? 18.945 -7.887 -45.394 1.00 81.81 494 LYS A C 1
ATOM 3861 O O . LYS A 1 494 ? 19.079 -9.106 -45.340 1.00 81.81 494 LYS A O 1
ATOM 3866 N N . LEU A 1 495 ? 19.946 -7.055 -45.113 1.00 73.25 495 LEU A N 1
ATOM 3867 C CA . LEU A 1 495 ? 21.273 -7.494 -44.668 1.00 73.25 495 LEU A CA 1
ATOM 3868 C C . LEU A 1 495 ? 21.234 -8.159 -43.286 1.00 73.25 495 LEU A C 1
ATOM 3870 O O . LEU A 1 495 ? 22.189 -8.836 -42.922 1.00 73.25 495 LEU A O 1
ATOM 3874 N N . GLY A 1 496 ? 20.147 -7.979 -42.529 1.00 66.19 496 GLY A N 1
ATOM 3875 C CA . GLY A 1 496 ? 19.949 -8.635 -41.243 1.00 66.19 496 GLY A CA 1
ATOM 3876 C C . GLY A 1 496 ? 19.315 -10.029 -41.305 1.00 66.19 496 GLY A C 1
ATOM 3877 O O . GLY A 1 496 ? 19.322 -10.722 -40.294 1.00 66.19 496 GLY A O 1
ATOM 3878 N N . ASP A 1 497 ? 18.787 -10.448 -42.462 1.00 69.00 497 ASP A N 1
ATOM 3879 C CA . ASP A 1 497 ? 18.166 -11.770 -42.665 1.00 69.00 497 ASP A CA 1
ATOM 3880 C C . ASP A 1 497 ? 19.104 -12.975 -42.405 1.00 69.00 497 ASP A C 1
ATOM 3882 O O . ASP A 1 497 ? 18.619 -13.999 -41.921 1.00 69.00 497 ASP A O 1
ATOM 3886 N N . PRO A 1 498 ? 20.425 -12.915 -42.690 1.00 64.81 498 PRO A N 1
ATOM 3887 C CA . PRO A 1 498 ? 21.347 -14.021 -42.414 1.00 64.81 498 PRO A CA 1
ATOM 3888 C C . PRO A 1 498 ? 21.615 -14.258 -40.922 1.00 64.81 498 PRO A C 1
ATOM 3890 O O . PRO A 1 498 ? 22.224 -15.270 -40.566 1.00 64.81 498 PRO A O 1
ATOM 3893 N N . PHE A 1 499 ? 21.216 -13.332 -40.044 1.00 64.81 499 PHE A N 1
ATOM 3894 C CA . PHE A 1 499 ? 21.462 -13.444 -38.611 1.00 64.81 499 PHE A CA 1
ATOM 3895 C C . PHE A 1 499 ? 20.342 -14.260 -37.948 1.00 64.81 499 PHE A C 1
ATOM 3897 O O . PHE A 1 499 ? 19.165 -13.945 -38.127 1.00 64.81 499 PHE A O 1
ATOM 3904 N N . PRO A 1 500 ? 20.664 -15.320 -37.184 1.00 53.16 500 PRO A N 1
ATOM 3905 C CA . PRO A 1 500 ? 19.666 -16.160 -36.538 1.00 53.16 500 PRO A CA 1
ATOM 3906 C C . PRO A 1 500 ? 18.984 -15.380 -35.408 1.00 53.16 500 PRO A C 1
ATOM 3908 O O . PRO A 1 500 ? 19.486 -15.304 -34.288 1.00 53.16 500 PRO A O 1
ATOM 3911 N N . ILE A 1 501 ? 17.832 -14.788 -35.712 1.00 53.81 501 ILE A N 1
ATOM 3912 C CA . ILE A 1 501 ? 16.978 -14.088 -34.750 1.00 53.81 501 ILE A CA 1
ATOM 3913 C C . ILE A 1 501 ? 15.981 -15.095 -34.166 1.00 53.81 501 ILE A C 1
ATOM 3915 O O . ILE A 1 501 ? 15.313 -15.823 -34.908 1.00 53.81 501 ILE A O 1
ATOM 3919 N N . LEU A 1 502 ? 15.857 -15.142 -32.836 1.00 53.47 502 LEU A N 1
ATOM 3920 C CA . LEU A 1 502 ? 14.839 -15.955 -32.176 1.00 53.47 502 LEU A CA 1
ATOM 3921 C C . LEU A 1 502 ? 13.522 -15.184 -32.046 1.00 53.47 502 LEU A C 1
ATOM 3923 O O . LEU A 1 502 ? 13.419 -14.242 -31.275 1.00 53.47 502 LEU A O 1
ATOM 3927 N N . SER A 1 503 ? 12.517 -15.623 -32.803 1.00 45.72 503 SER A N 1
ATOM 3928 C CA . SER A 1 503 ? 11.116 -15.831 -32.398 1.00 45.72 503 SER A CA 1
ATOM 3929 C C . SER A 1 503 ? 10.228 -15.728 -33.639 1.00 45.72 503 SER A C 1
ATOM 3931 O O . SER A 1 503 ? 10.114 -14.678 -34.266 1.00 45.72 503 SER A O 1
ATOM 3933 N N . ARG A 1 504 ? 9.555 -16.829 -33.991 1.00 43.91 504 ARG A N 1
ATOM 3934 C CA . ARG A 1 504 ? 8.603 -16.919 -35.117 1.00 43.91 504 ARG A CA 1
ATOM 3935 C C . ARG A 1 504 ? 7.337 -16.054 -34.943 1.00 43.91 504 ARG A C 1
ATOM 3937 O O . ARG A 1 504 ? 6.465 -16.124 -35.802 1.00 43.91 504 ARG A O 1
ATOM 3944 N N . GLN A 1 505 ? 7.205 -15.283 -33.858 1.00 47.72 505 GLN A N 1
ATOM 3945 C CA . GLN A 1 505 ? 5.972 -14.564 -33.500 1.00 47.72 505 GLN A CA 1
ATOM 3946 C C . GLN A 1 505 ? 6.012 -13.034 -33.646 1.00 47.72 505 GLN A C 1
ATOM 3948 O O . GLN A 1 505 ? 4.994 -12.395 -33.399 1.00 47.72 505 GLN A O 1
ATOM 3953 N N . HIS A 1 506 ? 7.116 -12.424 -34.082 1.00 52.12 506 HIS A N 1
ATOM 3954 C CA . HIS A 1 506 ? 7.263 -10.965 -34.016 1.00 52.12 506 HIS A CA 1
ATOM 3955 C C . HIS A 1 506 ? 7.453 -10.309 -35.394 1.00 52.12 506 HIS A C 1
ATOM 3957 O O . HIS A 1 506 ? 8.248 -10.766 -36.213 1.00 52.12 506 HIS A O 1
ATOM 3963 N N . GLY A 1 507 ? 6.676 -9.246 -35.650 1.00 58.66 507 GLY A N 1
ATOM 3964 C CA . GLY A 1 507 ? 6.633 -8.510 -36.920 1.00 58.66 507 GLY A CA 1
ATOM 3965 C C . GLY A 1 507 ? 7.924 -7.756 -37.275 1.00 58.66 507 GLY A C 1
ATOM 3966 O O . GLY A 1 507 ? 8.860 -7.680 -36.489 1.00 58.66 507 GLY A O 1
ATOM 3967 N N . ILE A 1 508 ? 7.953 -7.165 -38.475 1.00 59.62 508 ILE A N 1
ATOM 3968 C CA . ILE A 1 508 ? 9.141 -6.556 -39.116 1.00 59.62 508 ILE A CA 1
ATOM 3969 C C . ILE A 1 508 ? 9.733 -5.365 -38.325 1.00 59.62 508 ILE A C 1
ATOM 3971 O O . ILE A 1 508 ? 10.892 -5.027 -38.515 1.00 59.62 508 ILE A O 1
ATOM 3975 N N . PHE A 1 509 ? 8.978 -4.743 -37.412 1.00 66.56 509 PHE A N 1
ATOM 3976 C CA . PHE A 1 509 ? 9.377 -3.518 -36.695 1.00 66.56 509 PHE A CA 1
ATOM 3977 C C . PHE A 1 509 ? 9.550 -3.696 -35.178 1.00 66.56 509 PHE A C 1
ATOM 3979 O O . PHE A 1 509 ? 9.364 -2.744 -34.420 1.00 66.56 509 PHE A O 1
ATOM 3986 N N . THR A 1 510 ? 9.878 -4.897 -34.695 1.00 74.12 510 THR A N 1
ATOM 3987 C CA . THR A 1 510 ? 10.150 -5.066 -33.260 1.00 74.12 510 THR A CA 1
ATOM 3988 C C . THR A 1 510 ? 11.518 -4.521 -32.856 1.00 74.12 510 THR A C 1
ATOM 3990 O O . THR A 1 510 ? 12.481 -4.519 -33.624 1.00 74.12 510 THR A O 1
ATOM 3993 N N . ILE A 1 511 ? 11.606 -4.055 -31.609 1.00 74.50 511 ILE A N 1
ATOM 3994 C CA . ILE A 1 511 ? 12.827 -3.486 -31.034 1.00 74.50 511 ILE A CA 1
ATOM 3995 C C . ILE A 1 511 ? 13.982 -4.489 -31.087 1.00 74.50 511 ILE A C 1
ATOM 3997 O O . ILE A 1 511 ? 15.072 -4.147 -31.527 1.00 74.50 511 ILE A O 1
ATOM 4001 N N . GLU A 1 512 ? 13.738 -5.730 -30.666 1.00 75.25 512 GLU A N 1
ATOM 4002 C CA . GLU A 1 512 ? 14.744 -6.799 -30.578 1.00 75.25 512 GLU A CA 1
ATOM 4003 C C . GLU A 1 512 ? 15.459 -7.008 -31.920 1.00 75.25 512 GLU A C 1
ATOM 4005 O O . GLU A 1 512 ? 16.680 -7.150 -31.999 1.00 75.25 512 GLU A O 1
ATOM 4010 N N . GLN A 1 513 ? 14.681 -6.934 -32.999 1.00 76.75 513 GLN A N 1
ATOM 4011 C CA . GLN A 1 513 ? 15.142 -7.044 -34.371 1.00 76.75 513 GLN A CA 1
ATOM 4012 C C . GLN A 1 513 ? 15.992 -5.848 -34.824 1.00 76.75 513 GLN A C 1
ATOM 4014 O O . GLN A 1 513 ? 16.968 -6.034 -35.556 1.00 76.75 513 GLN A O 1
ATOM 4019 N N . ALA A 1 514 ? 15.631 -4.634 -34.412 1.00 81.94 514 ALA A N 1
ATOM 4020 C CA . ALA A 1 514 ? 16.388 -3.417 -34.698 1.00 81.94 514 ALA A CA 1
ATOM 4021 C C . ALA A 1 514 ? 17.712 -3.378 -33.914 1.00 81.94 514 ALA A C 1
ATOM 4023 O O . ALA A 1 514 ? 18.773 -3.124 -34.488 1.00 81.94 514 ALA A O 1
ATOM 4024 N N . ILE A 1 515 ? 17.650 -3.706 -32.620 1.00 81.31 515 ILE A N 1
ATOM 4025 C CA . ILE A 1 515 ? 18.799 -3.827 -31.720 1.00 81.31 515 ILE A CA 1
ATOM 4026 C C . ILE A 1 515 ? 19.802 -4.837 -32.269 1.00 81.31 515 ILE A C 1
ATOM 4028 O O . ILE A 1 515 ? 20.986 -4.526 -32.366 1.00 81.31 515 ILE A O 1
ATOM 4032 N N . SER A 1 516 ? 19.348 -6.049 -32.606 1.00 77.44 516 SER A N 1
ATOM 4033 C CA . SER A 1 516 ? 20.251 -7.134 -32.992 1.00 77.44 516 SER A CA 1
ATOM 4034 C C . SER A 1 516 ? 21.076 -6.768 -34.227 1.00 77.44 516 SER A C 1
ATOM 4036 O O . SER A 1 516 ? 22.298 -6.936 -34.228 1.00 77.44 516 SER A O 1
ATOM 4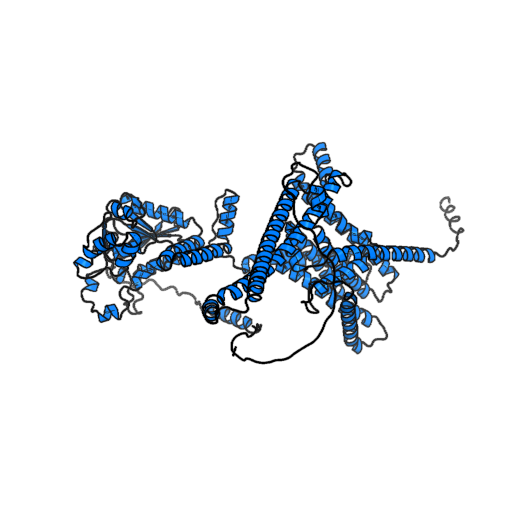038 N N . ARG A 1 517 ? 20.417 -6.175 -35.233 1.00 83.75 517 ARG A N 1
ATOM 4039 C CA . ARG A 1 517 ? 21.043 -5.697 -36.471 1.00 83.75 517 ARG A CA 1
ATOM 4040 C C . ARG A 1 517 ? 22.036 -4.570 -36.198 1.00 83.75 517 ARG A C 1
ATOM 4042 O O . ARG A 1 517 ? 23.182 -4.671 -36.626 1.00 83.75 517 ARG A O 1
ATOM 4049 N N . ILE A 1 518 ? 21.641 -3.537 -35.445 1.00 85.19 518 ILE A N 1
ATOM 4050 C CA . ILE A 1 518 ? 22.558 -2.446 -35.068 1.00 85.19 518 ILE A CA 1
ATOM 4051 C C . ILE A 1 518 ? 23.750 -2.971 -34.272 1.00 85.19 518 ILE A C 1
ATOM 4053 O O . ILE A 1 518 ? 24.870 -2.544 -34.537 1.00 85.19 518 ILE A O 1
ATOM 4057 N N . GLY A 1 519 ? 23.529 -3.915 -33.357 1.00 78.12 519 GLY A N 1
ATOM 4058 C CA . GLY A 1 519 ? 24.584 -4.569 -32.591 1.00 78.12 519 GLY A CA 1
ATOM 4059 C C . GLY A 1 519 ? 25.615 -5.245 -33.493 1.00 78.12 519 GLY A C 1
ATOM 4060 O O . GLY A 1 519 ? 26.816 -5.063 -33.334 1.00 78.12 519 GLY A O 1
ATOM 4061 N N . VAL A 1 520 ? 25.159 -5.996 -34.495 1.00 78.31 520 VAL A N 1
ATOM 4062 C CA . VAL A 1 520 ? 26.054 -6.665 -35.447 1.00 78.31 520 VAL A CA 1
ATOM 4063 C C . VAL A 1 520 ? 26.789 -5.657 -36.337 1.00 78.31 520 VAL A C 1
ATOM 4065 O O . VAL A 1 520 ? 28.013 -5.743 -36.483 1.00 78.31 520 VAL A O 1
ATOM 4068 N N . PHE A 1 521 ? 26.082 -4.675 -36.903 1.00 81.50 521 PHE A N 1
ATOM 4069 C CA . PHE A 1 521 ? 26.694 -3.658 -37.763 1.00 81.50 521 PHE A CA 1
ATOM 4070 C C . PHE A 1 521 ? 27.693 -2.781 -37.009 1.00 81.50 521 PHE A C 1
ATOM 4072 O O . PHE A 1 521 ? 28.789 -2.545 -37.512 1.00 81.50 521 PHE A O 1
ATOM 4079 N N . GLY A 1 522 ? 27.348 -2.332 -35.802 1.00 77.94 522 GLY A N 1
ATOM 4080 C CA . GLY A 1 522 ? 28.191 -1.465 -34.985 1.00 77.94 522 GLY A CA 1
ATOM 4081 C C . GLY A 1 522 ? 29.520 -2.118 -34.622 1.00 77.94 522 GLY A C 1
ATOM 4082 O O . GLY A 1 522 ? 30.569 -1.510 -34.836 1.00 77.94 522 GLY A O 1
ATOM 4083 N N . VAL A 1 523 ? 29.499 -3.375 -34.162 1.00 73.38 523 VAL A N 1
ATOM 4084 C CA . VAL A 1 523 ? 30.732 -4.135 -33.876 1.00 73.38 523 VAL A CA 1
ATOM 4085 C C . VAL A 1 523 ? 31.551 -4.344 -35.149 1.00 73.38 523 VAL A C 1
ATOM 4087 O O . VAL A 1 523 ? 32.758 -4.111 -35.141 1.00 73.38 523 VAL A O 1
ATOM 4090 N N . THR A 1 524 ? 30.909 -4.753 -36.247 1.00 77.88 524 THR A N 1
ATOM 4091 C CA . THR A 1 524 ? 31.602 -5.061 -37.509 1.00 77.88 524 THR A CA 1
ATOM 4092 C C . THR A 1 524 ? 32.306 -3.824 -38.073 1.00 77.88 524 THR A C 1
ATOM 4094 O O . THR A 1 524 ? 33.499 -3.871 -38.369 1.00 77.88 524 THR A O 1
ATOM 4097 N N . VAL A 1 525 ? 31.593 -2.698 -38.175 1.00 76.38 525 VAL A N 1
ATOM 4098 C CA . VAL A 1 525 ? 32.136 -1.439 -38.707 1.00 76.38 525 VAL A CA 1
ATOM 4099 C C . VAL A 1 525 ? 33.271 -0.920 -37.826 1.00 76.38 525 VAL A C 1
ATOM 4101 O O . VAL A 1 525 ? 34.319 -0.532 -38.345 1.00 76.38 525 VAL A O 1
ATOM 4104 N N . MET A 1 526 ? 33.118 -0.960 -36.500 1.00 71.25 526 MET A N 1
ATOM 4105 C CA . MET A 1 526 ? 34.168 -0.469 -35.607 1.00 71.25 526 MET A CA 1
ATOM 4106 C C . MET A 1 526 ? 35.411 -1.345 -35.583 1.00 71.25 526 MET A C 1
ATOM 4108 O O . MET A 1 526 ? 36.523 -0.818 -35.573 1.00 71.25 526 MET A O 1
ATOM 4112 N N . ALA A 1 527 ? 35.253 -2.666 -35.607 1.00 72.12 527 ALA A N 1
ATOM 4113 C CA . ALA A 1 527 ? 36.397 -3.563 -35.624 1.00 72.12 527 ALA A CA 1
ATOM 4114 C C . ALA A 1 527 ? 37.227 -3.382 -36.900 1.00 72.12 527 ALA A C 1
ATOM 4116 O O . ALA A 1 527 ? 38.453 -3.416 -36.837 1.00 72.12 527 ALA A O 1
ATOM 4117 N N . VAL A 1 528 ? 36.588 -3.140 -38.048 1.00 74.44 528 VAL A N 1
ATOM 4118 C CA . VAL A 1 528 ? 37.293 -2.869 -39.310 1.00 74.44 528 VAL A CA 1
ATOM 4119 C C . VAL A 1 528 ? 38.026 -1.524 -39.271 1.00 74.44 528 VAL A C 1
ATOM 4121 O O . VAL A 1 528 ? 39.173 -1.453 -39.700 1.00 74.44 528 VAL A O 1
ATOM 4124 N N . LEU A 1 529 ? 37.399 -0.468 -38.741 1.00 69.62 529 LEU A N 1
ATOM 4125 C CA . LEU A 1 529 ? 37.972 0.885 -38.768 1.00 69.62 529 LEU A CA 1
ATOM 4126 C C . LEU A 1 529 ? 39.037 1.139 -37.697 1.00 69.62 529 LEU A C 1
ATOM 4128 O O . LEU A 1 529 ? 39.913 1.974 -37.896 1.00 69.62 529 LEU A O 1
ATOM 4132 N N . SER A 1 530 ? 38.937 0.478 -36.544 1.00 65.12 530 SER A N 1
ATOM 4133 C CA . SER A 1 530 ? 39.773 0.778 -35.371 1.00 65.12 530 SER A CA 1
ATOM 4134 C C . SER A 1 530 ? 40.546 -0.417 -34.817 1.00 65.12 530 SER A C 1
ATOM 4136 O O . SER A 1 530 ? 41.272 -0.277 -33.833 1.00 65.12 530 SER A O 1
ATOM 4138 N N . GLY A 1 531 ? 40.407 -1.585 -35.445 1.00 68.12 531 GLY A N 1
ATOM 4139 C CA . GLY A 1 531 ? 40.983 -2.839 -34.977 1.00 68.12 531 GLY A CA 1
ATOM 4140 C C . GLY A 1 531 ? 40.119 -3.522 -33.912 1.00 68.12 531 GLY A C 1
ATOM 4141 O O . GLY A 1 531 ? 39.538 -2.886 -33.031 1.00 68.12 531 GLY A O 1
ATOM 4142 N N . PHE A 1 532 ? 40.060 -4.854 -33.968 1.00 68.25 532 PHE A N 1
ATOM 4143 C CA . PHE A 1 532 ? 39.250 -5.675 -33.059 1.00 68.25 532 PHE A CA 1
ATOM 4144 C C . PHE A 1 532 ? 39.561 -5.446 -31.566 1.00 68.25 532 PHE A C 1
ATOM 4146 O O . PHE A 1 532 ? 38.656 -5.435 -30.732 1.00 68.25 532 PHE A O 1
ATOM 4153 N N . GLY A 1 533 ? 40.829 -5.196 -31.216 1.00 61.03 533 GLY A N 1
ATOM 4154 C CA . GLY A 1 533 ? 41.251 -4.964 -29.830 1.00 61.03 533 GLY A CA 1
ATOM 4155 C C . GLY A 1 533 ? 40.621 -3.725 -29.182 1.00 61.03 533 GLY A C 1
ATOM 4156 O O . GLY A 1 533 ? 40.296 -3.761 -27.998 1.00 61.03 533 GLY A O 1
ATOM 4157 N N . ALA A 1 534 ? 40.376 -2.659 -29.953 1.00 61.25 534 ALA A N 1
ATOM 4158 C CA . ALA A 1 534 ? 39.754 -1.435 -29.443 1.00 61.25 534 ALA A CA 1
ATOM 4159 C C . ALA A 1 534 ? 38.276 -1.646 -29.065 1.00 61.25 534 ALA A C 1
ATOM 4161 O O . ALA A 1 534 ? 37.797 -1.068 -28.092 1.00 61.25 534 ALA A O 1
ATOM 4162 N N . VAL A 1 535 ? 37.579 -2.519 -29.799 1.00 61.78 535 VAL A N 1
ATOM 4163 C CA . VAL A 1 535 ? 36.169 -2.875 -29.567 1.00 61.78 535 VAL A CA 1
ATOM 4164 C C . VAL A 1 535 ? 36.026 -3.867 -28.410 1.00 61.78 535 VAL A C 1
ATOM 4166 O O . VAL A 1 535 ? 35.078 -3.786 -27.632 1.00 61.78 535 VAL A O 1
ATOM 4169 N N . ASN A 1 536 ? 36.982 -4.789 -28.268 1.00 63.81 536 ASN A N 1
ATOM 4170 C CA . ASN A 1 536 ? 36.937 -5.849 -27.262 1.00 63.81 536 ASN A CA 1
ATOM 4171 C C . ASN A 1 536 ? 37.443 -5.410 -25.868 1.00 63.81 536 ASN A C 1
ATOM 4173 O O . ASN A 1 536 ? 37.094 -6.024 -24.857 1.00 63.81 536 ASN A O 1
ATOM 4177 N N . ALA A 1 537 ? 38.263 -4.355 -25.783 1.00 59.72 537 ALA A N 1
ATOM 4178 C CA . ALA A 1 537 ? 38.888 -3.930 -24.527 1.00 59.72 537 ALA A CA 1
ATOM 4179 C C . ALA A 1 537 ? 37.881 -3.486 -23.438 1.00 59.72 537 ALA A C 1
ATOM 4181 O O . ALA A 1 537 ? 37.965 -4.016 -22.330 1.00 59.72 537 ALA A O 1
ATOM 4182 N N . PRO A 1 538 ? 36.881 -2.617 -23.707 1.00 55.94 538 PRO A N 1
ATOM 4183 C CA . PRO A 1 538 ? 35.882 -2.237 -22.699 1.00 55.94 538 PRO A CA 1
ATOM 4184 C C . PRO A 1 538 ? 35.061 -3.424 -22.176 1.00 55.94 538 PRO A C 1
ATOM 4186 O O . PRO A 1 538 ? 34.740 -3.490 -20.992 1.00 55.94 538 PRO A O 1
ATOM 4189 N N . TYR A 1 539 ? 34.768 -4.384 -23.057 1.00 56.94 539 TYR A N 1
ATOM 4190 C CA . TYR A 1 539 ? 34.059 -5.622 -22.736 1.00 56.94 539 TYR A CA 1
ATOM 4191 C C . TYR A 1 539 ? 34.885 -6.532 -21.812 1.00 56.94 539 TYR A C 1
ATOM 4193 O O . TYR A 1 539 ? 34.390 -6.978 -20.777 1.00 56.94 539 TYR A O 1
ATOM 4201 N N . THR A 1 540 ? 36.159 -6.754 -22.147 1.00 56.34 540 THR A N 1
ATOM 4202 C CA . THR A 1 540 ? 37.052 -7.671 -21.413 1.00 56.34 540 THR A CA 1
ATOM 4203 C C . THR A 1 540 ? 37.482 -7.096 -20.059 1.00 56.34 540 THR A C 1
ATOM 4205 O O . THR A 1 540 ? 37.688 -7.830 -19.098 1.00 56.34 540 THR A O 1
ATOM 4208 N N . CYS A 1 541 ? 37.587 -5.769 -19.939 1.00 52.47 541 CYS A N 1
ATOM 4209 C CA . CYS A 1 541 ? 37.931 -5.127 -18.671 1.00 52.47 541 CYS A CA 1
ATOM 4210 C C . CYS A 1 541 ? 36.798 -5.189 -17.634 1.00 52.47 541 CYS A C 1
ATOM 4212 O O . CYS A 1 541 ? 37.075 -5.089 -16.443 1.00 52.47 541 CYS A O 1
ATOM 4214 N N . MET A 1 542 ? 35.539 -5.390 -18.042 1.00 53.31 542 MET A N 1
ATOM 4215 C CA . MET A 1 542 ? 34.417 -5.455 -17.101 1.00 53.31 542 MET A CA 1
ATOM 4216 C C . MET A 1 542 ? 34.348 -6.788 -16.339 1.00 53.31 542 MET A C 1
ATOM 4218 O O . MET A 1 542 ? 33.982 -6.801 -15.165 1.00 53.31 542 MET A O 1
ATOM 4222 N N . SER A 1 543 ? 34.764 -7.901 -16.957 1.00 49.62 543 SER A N 1
ATOM 4223 C CA . SER A 1 543 ? 34.816 -9.214 -16.292 1.00 49.62 543 SER A CA 1
ATOM 4224 C C . SER A 1 543 ? 35.845 -9.277 -15.157 1.00 49.62 543 SER A C 1
ATOM 4226 O O . SER A 1 543 ? 35.752 -10.152 -14.303 1.00 49.62 543 SER A O 1
ATOM 4228 N N . ILE A 1 544 ? 36.796 -8.334 -15.109 1.00 51.22 544 ILE A N 1
ATOM 4229 C CA . ILE A 1 544 ? 37.772 -8.191 -14.013 1.00 51.22 544 ILE A CA 1
ATOM 4230 C C . ILE A 1 544 ? 37.075 -7.819 -12.687 1.00 51.22 544 ILE A C 1
ATOM 4232 O O . ILE A 1 544 ? 37.609 -8.093 -11.617 1.00 51.22 544 ILE A O 1
ATOM 4236 N N . PHE A 1 545 ? 35.857 -7.266 -12.749 1.00 50.16 545 PHE A N 1
ATOM 4237 C CA . PHE A 1 545 ? 35.079 -6.809 -11.591 1.00 50.16 545 PHE A CA 1
ATOM 4238 C C . PHE A 1 545 ? 33.849 -7.680 -11.290 1.00 50.16 545 PHE A C 1
ATOM 4240 O O . PHE A 1 545 ? 33.049 -7.345 -10.413 1.00 50.16 545 PHE A O 1
ATOM 4247 N N . ALA A 1 546 ? 33.677 -8.805 -11.996 1.00 51.12 546 ALA A N 1
ATOM 4248 C CA . ALA A 1 546 ? 32.613 -9.755 -11.700 1.00 51.12 546 ALA A CA 1
ATOM 4249 C C . ALA A 1 546 ? 32.882 -10.447 -10.350 1.00 51.12 546 ALA A C 1
ATOM 4251 O O . ALA A 1 546 ? 33.994 -10.891 -10.061 1.00 51.12 546 ALA A O 1
ATOM 4252 N N . LYS A 1 547 ? 31.843 -10.498 -9.507 1.00 45.78 547 LYS A N 1
ATOM 4253 C CA . LYS A 1 547 ? 31.842 -11.035 -8.137 1.00 45.78 547 LYS A CA 1
ATOM 4254 C C . LYS A 1 547 ? 32.643 -12.342 -8.053 1.00 45.78 547 LYS A C 1
ATOM 4256 O O . LYS A 1 547 ? 32.396 -13.271 -8.821 1.00 45.78 547 LYS A O 1
ATOM 4261 N N . LYS A 1 548 ? 33.546 -12.455 -7.070 1.00 51.25 548 LYS A N 1
ATOM 4262 C CA . LYS A 1 548 ? 34.123 -13.756 -6.703 1.00 51.25 548 LYS A CA 1
ATOM 4263 C C . LYS A 1 548 ? 32.992 -14.733 -6.414 1.00 51.25 548 LYS A C 1
ATOM 4265 O O . LYS A 1 548 ? 32.143 -14.475 -5.560 1.00 51.25 548 LYS A O 1
ATOM 4270 N N . VAL A 1 549 ? 33.009 -15.855 -7.118 1.00 54.00 549 VAL A N 1
ATOM 4271 C CA . VAL A 1 549 ? 32.094 -16.960 -6.873 1.00 54.00 549 VAL A CA 1
ATOM 4272 C C . VAL A 1 549 ? 32.441 -17.578 -5.520 1.00 54.00 549 VAL A C 1
ATOM 4274 O O . VAL A 1 549 ? 33.511 -18.166 -5.367 1.00 54.00 549 VAL A O 1
ATOM 4277 N N . ASP A 1 550 ? 31.554 -17.434 -4.537 1.00 55.28 550 ASP A N 1
ATOM 4278 C CA . ASP A 1 550 ? 31.693 -18.130 -3.259 1.00 55.28 550 ASP A CA 1
ATOM 4279 C C . ASP A 1 550 ? 31.291 -19.607 -3.420 1.00 55.28 550 ASP A C 1
ATOM 4281 O O . ASP A 1 550 ? 30.331 -19.948 -4.119 1.00 55.28 550 ASP A O 1
ATOM 4285 N N . GLN A 1 551 ? 32.018 -20.504 -2.756 1.00 55.75 551 GLN A N 1
ATOM 4286 C CA . GLN A 1 551 ? 31.800 -21.951 -2.815 1.00 55.75 551 GLN A CA 1
ATOM 4287 C C . GLN A 1 551 ? 30.395 -22.333 -2.323 1.00 55.75 551 GLN A C 1
ATOM 4289 O O . GLN A 1 551 ? 29.794 -23.294 -2.808 1.00 55.75 551 GLN A O 1
ATOM 4294 N N . THR A 1 552 ? 29.850 -21.544 -1.396 1.00 61.22 552 THR A N 1
ATOM 4295 C CA . THR A 1 552 ? 28.485 -21.674 -0.874 1.00 61.22 552 THR A CA 1
ATOM 4296 C C . THR A 1 552 ? 27.423 -21.338 -1.926 1.00 61.22 552 THR A C 1
ATOM 4298 O O . THR A 1 552 ? 26.397 -22.014 -1.995 1.00 61.22 552 THR A O 1
ATOM 4301 N N . SER A 1 553 ? 27.687 -20.359 -2.798 1.00 55.22 553 SER A N 1
ATOM 4302 C CA . SER A 1 553 ? 26.774 -19.942 -3.870 1.00 55.22 553 SER A CA 1
ATOM 4303 C C . SER A 1 553 ? 26.681 -21.009 -4.964 1.00 55.22 553 SER A C 1
ATOM 4305 O O . SER A 1 553 ? 25.586 -21.301 -5.442 1.00 55.22 553 SER A O 1
ATOM 4307 N N . ILE A 1 554 ? 27.802 -21.672 -5.290 1.00 67.50 554 ILE A N 1
ATOM 4308 C CA . ILE A 1 554 ? 27.821 -22.835 -6.198 1.00 67.50 554 ILE A CA 1
ATOM 4309 C C . ILE A 1 554 ? 26.956 -23.963 -5.632 1.00 67.50 554 ILE A C 1
ATOM 4311 O O . ILE A 1 554 ? 26.111 -24.501 -6.339 1.00 67.50 554 ILE A O 1
ATOM 4315 N N . LEU A 1 555 ? 27.126 -24.292 -4.349 1.00 71.62 555 LEU A N 1
ATOM 4316 C CA . LEU A 1 555 ? 26.376 -25.370 -3.698 1.00 71.62 555 LEU A CA 1
ATOM 4317 C C . LEU A 1 555 ? 24.870 -25.077 -3.626 1.00 71.62 555 LEU A C 1
ATOM 4319 O O . LEU A 1 555 ? 24.055 -25.973 -3.835 1.00 71.62 555 LEU A O 1
ATOM 4323 N N . GLN A 1 556 ? 24.480 -23.828 -3.358 1.00 71.44 556 GLN A N 1
ATOM 4324 C CA . GLN A 1 556 ? 23.071 -23.419 -3.347 1.00 71.44 556 GLN A CA 1
ATOM 4325 C C . GLN A 1 556 ? 22.433 -23.518 -4.738 1.00 71.44 556 GLN A C 1
ATOM 4327 O O . GLN A 1 556 ? 21.311 -24.009 -4.875 1.00 71.44 556 GLN A O 1
ATOM 4332 N N . MET A 1 557 ? 23.163 -23.104 -5.771 1.00 68.12 557 MET A N 1
ATOM 4333 C CA . MET A 1 557 ? 22.736 -23.189 -7.167 1.00 68.12 557 MET A CA 1
ATOM 4334 C C . MET A 1 557 ? 22.635 -24.634 -7.658 1.00 68.12 557 MET A C 1
ATOM 4336 O O . MET A 1 557 ? 21.628 -25.014 -8.254 1.00 68.12 557 MET A O 1
ATOM 4340 N N . GLU A 1 558 ? 23.624 -25.470 -7.335 1.00 75.75 558 GLU A N 1
ATOM 4341 C CA . GLU A 1 558 ? 23.599 -26.910 -7.608 1.00 75.75 558 GLU A CA 1
ATOM 4342 C C . GLU A 1 558 ? 22.407 -27.582 -6.915 1.00 75.75 558 GLU A C 1
ATOM 4344 O O . GLU A 1 558 ? 21.685 -28.359 -7.540 1.00 75.75 558 GLU A O 1
ATOM 4349 N N . LYS A 1 559 ? 22.124 -27.224 -5.656 1.00 77.62 559 LYS A N 1
ATOM 4350 C CA . LYS A 1 559 ? 20.955 -27.728 -4.923 1.00 77.62 559 LYS A CA 1
ATOM 4351 C C . LYS A 1 559 ? 19.640 -27.316 -5.590 1.00 77.62 559 LYS A C 1
ATOM 4353 O O . LYS A 1 559 ? 18.740 -28.144 -5.717 1.00 77.62 559 LYS A O 1
ATOM 4358 N N . ARG A 1 560 ? 19.532 -26.071 -6.062 1.00 73.94 560 ARG A N 1
ATOM 4359 C CA . ARG A 1 560 ? 18.350 -25.567 -6.781 1.00 73.94 560 ARG A CA 1
ATOM 4360 C C . ARG A 1 560 ? 18.158 -26.254 -8.138 1.00 73.94 560 ARG A C 1
ATOM 4362 O O . ARG A 1 560 ? 17.026 -26.583 -8.501 1.00 73.94 560 ARG A O 1
ATOM 4369 N N . LEU A 1 561 ? 19.245 -26.515 -8.868 1.00 79.38 561 LEU A N 1
ATOM 4370 C CA . LEU A 1 561 ? 19.226 -27.288 -10.112 1.00 79.38 561 LEU A CA 1
ATOM 4371 C C . LEU A 1 561 ? 18.741 -28.720 -9.858 1.00 79.38 561 LEU A C 1
ATOM 4373 O O . LEU A 1 561 ? 17.825 -29.178 -10.538 1.00 79.38 561 LEU A O 1
ATOM 4377 N N . LEU A 1 562 ? 19.295 -29.397 -8.847 1.00 79.38 562 LEU A N 1
ATOM 4378 C CA . LEU A 1 562 ? 18.901 -30.758 -8.473 1.00 79.38 562 LEU A CA 1
ATOM 4379 C C . LEU A 1 562 ? 17.419 -30.837 -8.085 1.00 79.38 562 LEU A C 1
ATOM 4381 O O . LEU A 1 562 ? 16.700 -31.677 -8.620 1.00 79.38 562 LEU A O 1
ATOM 4385 N N . GLN A 1 563 ? 16.931 -29.911 -7.255 1.00 80.44 563 GLN A N 1
ATOM 4386 C CA . GLN A 1 563 ? 15.511 -29.828 -6.887 1.00 80.44 563 GLN A CA 1
ATOM 4387 C C . GLN A 1 563 ? 14.600 -29.624 -8.107 1.00 80.44 563 GLN A C 1
ATOM 4389 O O . GLN A 1 563 ? 13.533 -30.233 -8.212 1.00 80.44 563 GLN A O 1
ATOM 4394 N N . THR A 1 564 ? 15.024 -28.790 -9.060 1.00 75.94 564 THR A N 1
ATOM 4395 C CA . THR A 1 564 ? 14.271 -28.549 -10.301 1.00 75.94 564 THR A CA 1
ATOM 4396 C C . THR A 1 564 ? 14.253 -29.803 -11.181 1.00 75.94 564 THR A C 1
ATOM 4398 O O . THR A 1 564 ? 13.200 -30.192 -11.685 1.00 75.94 564 THR A O 1
ATOM 4401 N N . MET A 1 565 ? 15.391 -30.491 -11.316 1.00 76.69 565 MET A N 1
ATOM 4402 C CA . MET A 1 565 ? 15.492 -31.753 -12.055 1.00 76.69 565 MET A CA 1
ATOM 4403 C C . MET A 1 565 ? 14.647 -32.867 -11.424 1.00 76.69 565 MET A C 1
ATOM 4405 O O . MET A 1 565 ? 13.994 -33.617 -12.152 1.00 76.69 565 MET A O 1
ATOM 4409 N N . GLU A 1 566 ? 14.602 -32.961 -10.094 1.00 85.38 566 GLU A N 1
ATOM 4410 C CA . GLU A 1 566 ? 13.728 -33.892 -9.372 1.00 85.38 566 GLU A CA 1
ATOM 4411 C C . GLU A 1 566 ? 12.248 -33.593 -9.621 1.00 85.38 566 GLU A C 1
ATOM 4413 O O . GLU A 1 566 ? 11.464 -34.512 -9.873 1.00 85.38 566 GLU A O 1
ATOM 4418 N N . MET A 1 567 ? 11.863 -32.314 -9.631 1.00 76.75 567 MET A N 1
ATOM 4419 C CA . MET A 1 567 ? 10.498 -31.899 -9.947 1.00 76.75 567 MET A CA 1
ATOM 4420 C C . MET A 1 567 ? 10.111 -32.279 -11.384 1.00 76.75 567 MET A C 1
ATOM 4422 O O . MET A 1 567 ? 9.033 -32.837 -11.599 1.00 76.75 567 MET A O 1
ATOM 4426 N N . ILE A 1 568 ? 11.000 -32.054 -12.359 1.00 81.75 568 ILE A N 1
ATOM 4427 C CA . ILE A 1 568 ? 10.797 -32.472 -13.756 1.00 81.75 568 ILE A CA 1
ATOM 4428 C C . ILE A 1 568 ? 10.683 -33.995 -13.846 1.00 81.75 568 ILE A C 1
ATOM 4430 O O . ILE A 1 568 ? 9.764 -34.503 -14.486 1.00 81.75 568 ILE A O 1
ATOM 4434 N N . ALA A 1 569 ? 11.582 -34.738 -13.195 1.00 78.31 569 ALA A N 1
ATOM 4435 C CA . ALA A 1 569 ? 11.568 -36.197 -13.201 1.00 78.31 569 ALA A CA 1
ATOM 4436 C C . ALA A 1 569 ? 10.279 -36.755 -12.579 1.00 78.31 569 ALA A C 1
ATOM 4438 O O . ALA A 1 569 ? 9.673 -37.666 -13.142 1.00 78.31 569 ALA A O 1
ATOM 4439 N N . SER A 1 570 ? 9.819 -36.180 -11.466 1.00 78.50 570 SER A N 1
ATOM 4440 C CA . SER A 1 570 ? 8.553 -36.533 -10.814 1.00 78.50 570 SER A CA 1
ATOM 4441 C C . SER A 1 570 ? 7.350 -36.270 -11.727 1.00 78.50 570 SER A C 1
ATOM 4443 O O . SER A 1 570 ? 6.523 -37.161 -11.935 1.00 78.50 570 SER A O 1
ATOM 4445 N N . LYS A 1 571 ? 7.284 -35.092 -12.365 1.00 82.06 571 LYS A N 1
ATOM 4446 C CA . LYS A 1 571 ? 6.202 -34.751 -13.304 1.00 82.06 571 LYS A CA 1
ATOM 4447 C C . LYS A 1 571 ? 6.221 -35.619 -14.565 1.00 82.06 571 LYS A C 1
ATOM 4449 O O . LYS A 1 571 ? 5.165 -36.076 -14.993 1.00 82.06 571 LYS A O 1
ATOM 4454 N N . LYS A 1 572 ? 7.398 -35.931 -15.119 1.00 79.19 572 LYS A N 1
ATOM 4455 C CA . LYS A 1 572 ? 7.539 -36.866 -16.250 1.00 79.19 572 LYS A CA 1
ATOM 4456 C C . LYS A 1 572 ? 7.156 -38.299 -15.882 1.00 79.19 572 LYS A C 1
ATOM 4458 O O . LYS A 1 572 ? 6.538 -38.974 -16.697 1.00 79.19 572 LYS A O 1
ATOM 4463 N N . ARG A 1 573 ? 7.464 -38.759 -14.662 1.00 82.56 573 ARG A N 1
ATOM 4464 C CA . ARG A 1 573 ? 7.006 -40.068 -14.158 1.00 82.56 573 ARG A CA 1
ATOM 4465 C C . ARG A 1 573 ? 5.483 -40.129 -14.066 1.00 82.56 573 ARG A C 1
ATOM 4467 O O . ARG A 1 573 ? 4.910 -41.099 -14.545 1.00 82.56 573 ARG A O 1
ATOM 4474 N N . ARG A 1 574 ? 4.837 -39.087 -13.530 1.00 78.12 574 ARG A N 1
ATOM 4475 C CA . ARG A 1 574 ? 3.365 -38.985 -13.486 1.00 78.12 574 ARG A CA 1
ATOM 4476 C C . ARG A 1 574 ? 2.751 -38.953 -14.881 1.00 78.12 574 ARG A C 1
ATOM 4478 O O . ARG A 1 574 ? 1.754 -39.617 -15.127 1.00 78.12 574 ARG A O 1
ATOM 4485 N N . LEU A 1 575 ? 3.371 -38.230 -15.812 1.00 79.19 575 LEU A N 1
ATOM 4486 C CA . LEU A 1 575 ? 2.918 -38.195 -17.198 1.00 79.19 575 LEU A CA 1
ATOM 4487 C C . LEU A 1 575 ? 3.004 -39.578 -17.863 1.00 79.19 575 LEU A C 1
ATOM 4489 O O . LEU A 1 575 ? 2.042 -40.009 -18.487 1.00 79.19 575 LEU A O 1
ATOM 4493 N N . ALA A 1 576 ? 4.116 -40.291 -17.672 1.00 75.75 576 ALA A N 1
ATOM 4494 C CA . ALA A 1 576 ? 4.292 -41.648 -18.184 1.00 75.75 576 ALA A CA 1
ATOM 4495 C C . ALA A 1 576 ? 3.336 -42.659 -17.521 1.00 75.75 576 ALA A C 1
ATOM 4497 O O . ALA A 1 576 ? 2.902 -43.602 -18.174 1.00 75.75 576 ALA A O 1
ATOM 4498 N N . GLN A 1 577 ? 2.992 -42.470 -16.241 1.00 77.88 577 GLN A N 1
ATOM 4499 C CA . GLN A 1 577 ? 1.960 -43.260 -15.557 1.00 77.88 577 GLN A CA 1
ATOM 4500 C C . GLN A 1 577 ? 0.585 -43.031 -16.189 1.00 77.88 577 GLN A C 1
ATOM 4502 O O . GLN A 1 577 ? -0.055 -43.995 -16.584 1.00 77.88 577 GLN A O 1
ATOM 4507 N N . HIS A 1 578 ? 0.186 -41.775 -16.406 1.00 74.31 578 HIS A N 1
ATOM 4508 C CA . HIS A 1 578 ? -1.073 -41.468 -17.087 1.00 74.31 578 HIS A CA 1
ATOM 4509 C C . HIS A 1 578 ? -1.116 -41.991 -18.533 1.00 74.31 578 HIS A C 1
ATOM 4511 O O . HIS A 1 578 ? -2.146 -42.500 -18.966 1.00 74.31 578 HIS A O 1
ATOM 4517 N N . GLU A 1 579 ? -0.006 -41.928 -19.279 1.00 73.44 579 GLU A N 1
ATOM 4518 C CA . GLU A 1 579 ? 0.087 -42.515 -20.626 1.00 73.44 579 GLU A CA 1
ATOM 4519 C C . GLU A 1 579 ? -0.013 -44.055 -20.595 1.00 73.44 579 GLU A C 1
ATOM 4521 O O . GLU A 1 579 ? -0.643 -44.646 -21.479 1.00 73.44 579 GLU A O 1
ATOM 4526 N N . ARG A 1 580 ? 0.527 -44.715 -19.558 1.00 75.00 580 ARG A N 1
ATOM 4527 C CA . ARG A 1 580 ? 0.350 -46.162 -19.327 1.00 75.00 580 ARG A CA 1
ATOM 4528 C C . ARG A 1 580 ? -1.079 -46.538 -18.954 1.00 75.00 580 ARG A C 1
ATOM 4530 O O . ARG A 1 580 ? -1.609 -47.482 -19.522 1.00 75.00 580 ARG A O 1
ATOM 4537 N N . ASP A 1 581 ? -1.724 -45.798 -18.061 1.00 70.94 581 ASP A N 1
ATOM 4538 C CA . ASP A 1 581 ? -3.104 -46.085 -17.646 1.00 70.94 581 ASP A CA 1
ATOM 4539 C C . ASP A 1 581 ? -4.085 -45.926 -18.824 1.00 70.94 581 ASP A C 1
ATOM 4541 O O . ASP A 1 581 ? -5.027 -46.706 -18.989 1.00 70.94 581 ASP A O 1
ATOM 4545 N N . ILE A 1 582 ? -3.825 -44.960 -19.714 1.00 68.81 582 ILE A N 1
ATOM 4546 C CA . ILE A 1 582 ? -4.584 -44.776 -20.960 1.00 68.81 582 ILE A CA 1
ATOM 4547 C C . ILE A 1 582 ? -4.321 -45.912 -21.958 1.00 68.81 582 ILE A C 1
ATOM 4549 O O . ILE A 1 582 ? -5.251 -46.400 -22.595 1.00 68.81 582 ILE A O 1
ATOM 4553 N N . SER A 1 583 ? -3.074 -46.361 -22.105 1.00 65.56 583 SER A N 1
ATOM 4554 C CA . SER A 1 583 ? -2.752 -47.461 -23.026 1.00 65.56 583 SER A CA 1
ATOM 4555 C C . SER A 1 583 ? -3.245 -48.820 -22.519 1.00 65.56 583 SER A C 1
ATOM 4557 O O . SER A 1 583 ? -3.746 -49.610 -23.315 1.00 65.56 583 SER A O 1
ATOM 4559 N N . LEU A 1 584 ? -3.221 -49.069 -21.207 1.00 65.81 584 LEU A N 1
ATOM 4560 C CA . LEU A 1 584 ? -3.808 -50.261 -20.585 1.00 65.81 584 LEU A CA 1
ATOM 4561 C C . LEU A 1 584 ? -5.337 -50.270 -20.696 1.00 65.81 584 LEU A C 1
ATOM 4563 O O . LEU A 1 584 ? -5.920 -51.293 -21.043 1.00 65.81 584 LEU A O 1
ATOM 4567 N N . SER A 1 585 ? -5.997 -49.126 -20.491 1.00 62.75 585 SER A N 1
ATOM 4568 C CA . SER A 1 585 ? -7.449 -49.015 -20.708 1.00 62.75 585 SER A CA 1
ATOM 4569 C C . SER A 1 585 ? -7.853 -49.123 -22.185 1.00 62.75 585 SER A C 1
ATOM 4571 O O . SER A 1 585 ? -8.955 -49.588 -22.484 1.00 62.75 585 SER A O 1
ATOM 4573 N N . ALA A 1 586 ? -6.967 -48.765 -23.120 1.00 59.72 586 ALA A N 1
ATOM 4574 C CA . ALA A 1 586 ? -7.146 -49.041 -24.545 1.00 59.72 586 ALA A CA 1
ATOM 4575 C C . ALA A 1 586 ? -6.936 -50.530 -24.885 1.00 59.72 586 ALA A C 1
ATOM 4577 O O . ALA A 1 586 ? -7.654 -51.065 -25.728 1.00 59.72 586 ALA A O 1
ATOM 4578 N N . PHE A 1 587 ? -6.012 -51.213 -24.202 1.00 52.41 587 PHE A N 1
ATOM 4579 C CA . PHE A 1 587 ? -5.711 -52.633 -24.408 1.00 52.41 587 PHE A CA 1
ATOM 4580 C C . PHE A 1 587 ? -6.801 -53.561 -23.846 1.00 52.41 587 PHE A C 1
ATOM 4582 O O . PHE A 1 587 ? -7.230 -54.482 -24.535 1.00 52.41 587 PHE A O 1
ATOM 4589 N N . SER A 1 588 ? -7.360 -53.267 -22.665 1.00 55.84 588 SER A N 1
ATOM 4590 C CA . SER A 1 588 ? -8.494 -54.024 -22.096 1.00 55.84 588 SER A CA 1
ATOM 4591 C C . SER A 1 588 ? -9.797 -53.900 -22.900 1.00 55.84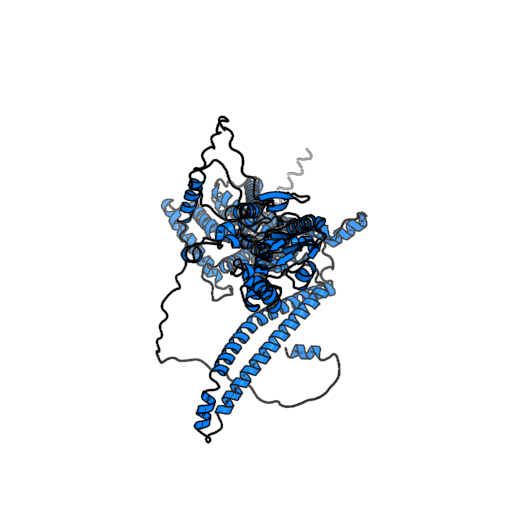 588 SER A C 1
ATOM 4593 O O . SER A 1 588 ? -10.750 -54.627 -22.643 1.00 55.84 588 SER A O 1
ATOM 4595 N N . ARG A 1 589 ? -9.870 -52.993 -23.886 1.00 49.78 589 ARG A N 1
ATOM 4596 C CA . ARG A 1 589 ? -10.983 -52.923 -24.852 1.00 49.78 589 ARG A CA 1
ATOM 4597 C C . ARG A 1 589 ? -10.795 -53.837 -26.069 1.00 49.78 589 ARG A C 1
ATOM 4599 O O . ARG A 1 589 ? -11.738 -53.982 -26.842 1.00 49.78 589 ARG A O 1
ATOM 4606 N N . GLY A 1 590 ? -9.609 -54.419 -26.249 1.00 45.06 590 GLY A N 1
ATOM 4607 C CA . GLY A 1 590 ? -9.226 -55.199 -27.428 1.00 45.06 590 GLY A CA 1
ATOM 4608 C C . GLY A 1 590 ? -9.290 -56.720 -27.274 1.00 45.06 590 GLY A C 1
ATOM 4609 O O . GLY A 1 590 ? -8.934 -57.416 -28.217 1.00 45.06 590 GLY A O 1
ATOM 4610 N N . GLY A 1 591 ? -9.734 -57.249 -26.131 1.00 42.81 591 GLY A N 1
ATOM 4611 C CA . GLY A 1 591 ? -9.782 -58.693 -25.891 1.00 42.81 591 GLY A CA 1
ATOM 4612 C C . GLY A 1 591 ? -10.956 -59.095 -25.010 1.00 42.81 591 GLY A C 1
ATOM 4613 O O . GLY A 1 591 ? -10.772 -59.255 -23.815 1.00 42.81 591 GLY A O 1
ATOM 4614 N N . ASP A 1 592 ? -12.152 -59.190 -25.599 1.00 37.16 592 ASP A N 1
ATOM 4615 C CA . ASP A 1 592 ? -13.191 -60.156 -25.201 1.00 37.16 592 ASP A CA 1
ATOM 4616 C C . ASP A 1 592 ? -14.375 -60.085 -26.186 1.00 37.16 592 ASP A C 1
ATOM 4618 O O . ASP A 1 592 ? -15.323 -59.306 -26.042 1.00 37.16 592 ASP A O 1
ATOM 4622 N N . GLU A 1 593 ? -14.313 -60.915 -27.229 1.00 41.69 593 GLU A N 1
ATOM 4623 C CA . GLU A 1 593 ? -15.444 -61.258 -28.099 1.00 41.69 593 GLU A CA 1
ATOM 4624 C C . GLU A 1 593 ? -16.302 -62.349 -27.437 1.00 41.69 593 GLU A C 1
ATOM 4626 O O . GLU A 1 593 ? -16.385 -63.449 -27.954 1.00 41.69 593 GLU A O 1
ATOM 4631 N N . SER A 1 594 ? -16.924 -62.072 -26.284 1.00 39.97 594 SER A N 1
ATOM 4632 C CA . SER A 1 594 ? -18.163 -62.742 -25.831 1.00 39.97 594 SER A CA 1
ATOM 4633 C C . SER A 1 594 ? -18.415 -62.525 -24.338 1.00 39.97 594 SER A C 1
ATOM 4635 O O . SER A 1 594 ? -18.173 -63.435 -23.568 1.00 39.97 594 SER A O 1
ATOM 4637 N N . VAL A 1 595 ? -18.956 -61.379 -23.910 1.00 37.44 595 VAL A N 1
ATOM 4638 C CA . VAL A 1 595 ? -19.897 -61.293 -22.766 1.00 37.44 595 VAL A CA 1
ATOM 4639 C C . VAL A 1 595 ? -20.616 -59.932 -22.812 1.00 37.44 595 VAL A C 1
ATOM 4641 O O . VAL A 1 595 ? -20.012 -58.872 -22.691 1.00 37.44 595 VAL A O 1
ATOM 4644 N N . GLY A 1 596 ? -21.947 -59.983 -22.926 1.00 39.78 596 GLY A N 1
ATOM 4645 C CA . GLY A 1 596 ? -22.871 -59.082 -22.226 1.00 39.78 596 GLY A CA 1
ATOM 4646 C C . GLY A 1 596 ? -22.987 -57.626 -22.690 1.00 39.78 596 GLY A C 1
ATOM 4647 O O . GLY A 1 596 ? -22.406 -56.716 -22.101 1.00 39.78 596 GLY A O 1
ATOM 4648 N N . LEU A 1 597 ? -23.914 -57.376 -23.620 1.00 48.00 597 LEU A N 1
ATOM 4649 C CA . LEU A 1 597 ? -24.425 -56.048 -24.009 1.00 48.00 597 LEU A CA 1
ATOM 4650 C C . LEU A 1 597 ? -24.918 -55.203 -22.803 1.00 48.00 597 LEU A C 1
ATOM 4652 O O . LEU A 1 597 ? -24.873 -53.974 -22.843 1.00 48.00 597 LEU A O 1
ATOM 4656 N N . LEU A 1 598 ? -25.291 -55.855 -21.695 1.00 48.78 598 LEU A N 1
ATOM 4657 C CA . LEU A 1 598 ? -25.682 -55.220 -20.430 1.00 48.78 598 LEU A CA 1
ATOM 4658 C C . LEU A 1 598 ? -24.503 -54.622 -19.631 1.00 48.78 598 LEU A C 1
ATOM 4660 O O . LEU A 1 598 ? -24.668 -53.556 -19.041 1.00 48.78 598 LEU A O 1
ATOM 4664 N N . ASN A 1 599 ? -23.295 -55.201 -19.683 1.00 46.97 599 ASN A N 1
ATOM 4665 C CA . ASN A 1 599 ? -22.103 -54.598 -19.056 1.00 46.97 599 ASN A CA 1
ATOM 4666 C C . ASN A 1 599 ? -21.574 -53.400 -19.857 1.00 46.97 599 ASN A C 1
ATOM 4668 O O . ASN A 1 599 ? -21.027 -52.460 -19.278 1.00 46.97 599 ASN A O 1
ATOM 4672 N N . ARG A 1 600 ? -21.804 -53.373 -21.178 1.00 52.03 600 ARG A N 1
ATOM 4673 C CA . ARG A 1 600 ? -21.544 -52.184 -22.004 1.00 52.03 600 ARG A CA 1
ATOM 4674 C C . ARG A 1 600 ? -22.457 -51.023 -21.620 1.00 52.03 600 ARG A C 1
ATOM 4676 O O . ARG A 1 600 ? -21.985 -49.895 -21.562 1.00 52.03 600 ARG A O 1
ATOM 4683 N N . LEU A 1 601 ? -23.723 -51.274 -21.293 1.00 45.81 601 LEU A N 1
ATOM 4684 C CA . LEU A 1 601 ? -24.640 -50.218 -20.850 1.00 45.81 601 LEU A CA 1
ATOM 4685 C C . LEU A 1 601 ? -24.294 -49.697 -19.446 1.00 45.81 601 LEU A C 1
ATOM 4687 O O . LEU A 1 601 ? -24.284 -48.485 -19.244 1.00 45.81 601 LEU A O 1
ATOM 4691 N N . TRP A 1 602 ? -23.909 -50.571 -18.508 1.00 44.75 602 TRP A N 1
ATOM 4692 C CA . TRP A 1 602 ? -23.552 -50.150 -17.145 1.00 44.75 602 TRP A CA 1
ATOM 4693 C C . TRP A 1 602 ? -22.168 -49.472 -17.052 1.00 44.75 602 TRP A C 1
ATOM 4695 O O . TRP A 1 602 ? -21.989 -48.532 -16.280 1.00 44.75 602 TRP A O 1
ATOM 4705 N N . GLY A 1 603 ? -21.204 -49.863 -17.896 1.00 45.41 603 GLY A N 1
ATOM 4706 C CA . GLY A 1 603 ? -19.879 -49.227 -17.985 1.00 45.41 603 GLY A CA 1
ATOM 4707 C C . GLY A 1 603 ? -19.843 -47.900 -18.759 1.00 45.41 603 GLY A C 1
ATOM 4708 O O . GLY A 1 603 ? -18.869 -47.156 -18.663 1.00 45.41 603 GLY A O 1
ATOM 4709 N N . THR A 1 604 ? -20.900 -47.572 -19.511 1.00 43.53 604 THR A N 1
ATOM 4710 C CA . THR A 1 604 ? -20.980 -46.316 -20.286 1.00 43.53 604 THR A CA 1
ATOM 4711 C C . THR A 1 604 ? -21.538 -45.154 -19.456 1.00 43.53 604 THR A C 1
ATOM 4713 O O . THR A 1 604 ? -21.278 -43.993 -19.767 1.00 43.53 604 THR A O 1
ATOM 4716 N N . VAL A 1 605 ? -22.232 -45.439 -18.350 1.00 42.84 605 VAL A N 1
ATOM 4717 C CA . VAL A 1 605 ? -22.801 -44.405 -17.464 1.00 42.84 605 VAL A CA 1
ATOM 4718 C C . VAL A 1 605 ? -21.804 -43.950 -16.386 1.00 42.84 605 VAL A C 1
ATOM 4720 O O . VAL A 1 605 ? -21.914 -42.833 -15.887 1.00 42.84 605 VAL A O 1
ATOM 4723 N N . SER A 1 606 ? -20.769 -44.739 -16.075 1.00 48.72 606 SER A N 1
ATOM 4724 C CA . SER A 1 606 ? -19.799 -44.419 -15.016 1.00 48.72 606 SER A CA 1
ATOM 4725 C C . SER A 1 606 ? -18.459 -43.833 -15.487 1.00 48.72 606 SER A C 1
ATOM 4727 O O . SER A 1 606 ? -17.623 -43.522 -14.641 1.00 48.72 606 SER A O 1
ATOM 4729 N N . SER A 1 607 ? -18.188 -43.652 -16.789 1.00 48.94 607 SER A N 1
ATOM 4730 C CA . SER A 1 607 ? -16.856 -43.178 -17.239 1.00 48.94 607 SER A CA 1
ATOM 4731 C C . SER A 1 607 ? -16.762 -42.345 -18.543 1.00 48.94 607 SER A C 1
ATOM 4733 O O . SER A 1 607 ? -15.880 -42.608 -19.358 1.00 48.94 607 SER A O 1
ATOM 4735 N N . PRO A 1 608 ? -17.549 -41.267 -18.743 1.00 44.09 608 PRO A N 1
ATOM 4736 C CA . PRO A 1 608 ? -17.139 -40.148 -19.611 1.00 44.09 608 PRO A CA 1
ATOM 4737 C C . PRO A 1 608 ? -16.357 -39.061 -18.847 1.00 44.09 608 PRO A C 1
ATOM 4739 O O . PRO A 1 608 ? -15.641 -38.261 -19.445 1.00 44.09 608 PRO A O 1
ATOM 4742 N N . ILE A 1 609 ? -16.488 -39.020 -17.516 1.00 45.19 609 ILE A N 1
ATOM 4743 C CA . ILE A 1 609 ? -15.935 -37.949 -16.669 1.00 45.19 609 ILE A CA 1
ATOM 4744 C C . ILE A 1 609 ? -14.438 -38.176 -16.384 1.00 45.19 609 ILE A C 1
ATOM 4746 O O . ILE A 1 609 ? -13.664 -37.222 -16.317 1.00 45.19 609 ILE A O 1
ATOM 4750 N N . THR A 1 610 ? -13.987 -39.428 -16.297 1.00 48.12 610 THR A N 1
ATOM 4751 C CA . THR A 1 610 ? -12.589 -39.803 -16.012 1.00 48.12 610 THR A CA 1
ATOM 4752 C C . THR A 1 610 ? -11.649 -39.657 -17.215 1.00 48.12 610 THR A C 1
ATOM 4754 O O . THR A 1 610 ? -10.500 -39.254 -17.049 1.00 48.12 610 THR A O 1
ATOM 4757 N N . SER A 1 611 ? -12.105 -39.919 -18.445 1.00 50.25 611 SER A N 1
ATOM 4758 C CA . SER A 1 611 ? -11.254 -39.794 -19.644 1.00 50.25 611 SER A CA 1
ATOM 4759 C C . SER A 1 611 ? -10.996 -38.339 -20.047 1.00 50.25 611 SER A C 1
ATOM 4761 O O . SER A 1 611 ? -9.890 -38.004 -20.470 1.00 50.25 611 SER A O 1
ATOM 4763 N N . ILE A 1 612 ? -11.992 -37.461 -19.878 1.00 53.34 612 ILE A N 1
ATOM 4764 C CA . ILE A 1 612 ? -11.873 -36.027 -20.184 1.00 53.34 612 ILE A CA 1
ATOM 4765 C C . ILE A 1 612 ? -10.950 -35.352 -19.158 1.00 53.34 612 ILE A C 1
ATOM 4767 O O . ILE A 1 612 ? -9.974 -34.712 -19.549 1.00 53.34 612 ILE A O 1
ATOM 4771 N N . THR A 1 613 ? -11.156 -35.614 -17.860 1.00 57.22 613 THR A N 1
ATOM 4772 C CA . THR A 1 613 ? -10.301 -35.091 -16.776 1.00 57.22 613 THR A CA 1
ATOM 4773 C C . THR A 1 613 ? -8.849 -35.566 -16.872 1.00 57.22 613 THR A C 1
ATOM 4775 O O . THR A 1 613 ? -7.938 -34.768 -16.670 1.00 57.22 613 THR A O 1
ATOM 4778 N N . THR A 1 614 ? -8.595 -36.823 -17.253 1.00 58.00 614 THR A N 1
ATOM 4779 C CA . THR A 1 614 ? -7.218 -37.332 -17.421 1.00 58.00 614 THR A CA 1
ATOM 4780 C C . THR A 1 614 ? -6.509 -36.669 -18.606 1.00 58.00 614 THR A C 1
ATOM 4782 O O . THR A 1 614 ? -5.336 -36.310 -18.501 1.00 58.00 614 THR A O 1
ATOM 4785 N N . SER A 1 615 ? -7.220 -36.424 -19.713 1.00 61.66 615 SER A N 1
ATOM 4786 C CA . SER A 1 615 ? -6.650 -35.755 -20.891 1.00 61.66 615 SER A CA 1
ATOM 4787 C C . SER A 1 615 ? -6.323 -34.273 -20.651 1.00 61.66 615 SER A C 1
ATOM 4789 O O . SER A 1 615 ? -5.285 -33.788 -21.114 1.00 61.66 615 SER A O 1
ATOM 4791 N N . ASP A 1 616 ? -7.154 -33.568 -19.877 1.00 66.12 616 ASP A N 1
ATOM 4792 C CA . ASP A 1 616 ? -6.915 -32.173 -19.497 1.00 66.12 616 ASP A CA 1
ATOM 4793 C C . ASP A 1 616 ? -5.794 -32.063 -18.456 1.00 66.12 616 ASP A C 1
ATOM 4795 O O . ASP A 1 616 ? -4.891 -31.237 -18.614 1.00 66.12 616 ASP A O 1
ATOM 4799 N N . ASN A 1 617 ? -5.752 -32.977 -17.479 1.00 70.75 617 ASN A N 1
ATOM 4800 C CA . ASN A 1 617 ? -4.644 -33.085 -16.529 1.00 70.75 617 ASN A CA 1
ATOM 4801 C C . ASN A 1 617 ? -3.308 -33.338 -17.248 1.00 70.75 617 ASN A C 1
ATOM 4803 O O . ASN A 1 617 ? -2.302 -32.716 -16.915 1.00 70.75 617 ASN A O 1
ATOM 4807 N N . MET A 1 618 ? -3.278 -34.187 -18.282 1.00 73.50 618 MET A N 1
ATOM 4808 C CA . MET A 1 618 ? -2.071 -34.422 -19.084 1.00 73.50 618 MET A CA 1
ATOM 4809 C C . MET A 1 618 ? -1.603 -33.179 -19.843 1.00 73.50 618 MET A C 1
ATOM 4811 O O . MET A 1 618 ? -0.399 -32.922 -19.904 1.00 73.50 618 MET A O 1
ATOM 4815 N N . LYS A 1 619 ? -2.525 -32.405 -20.430 1.00 75.94 619 LYS A N 1
ATOM 4816 C CA . LYS A 1 619 ? -2.185 -31.142 -21.104 1.00 75.94 619 LYS A CA 1
ATOM 4817 C C . LYS A 1 619 ? -1.640 -30.121 -20.112 1.00 75.94 619 LYS A C 1
ATOM 4819 O O . LYS A 1 619 ? -0.627 -29.488 -20.406 1.00 75.94 619 LYS A O 1
ATOM 4824 N N . GLN A 1 620 ? -2.248 -30.022 -18.932 1.00 76.94 620 GLN A N 1
ATOM 4825 C CA . GLN A 1 620 ? -1.765 -29.165 -17.855 1.00 76.94 620 GLN A CA 1
ATOM 4826 C C . GLN A 1 620 ? -0.358 -29.585 -17.395 1.00 76.94 620 GLN A C 1
ATOM 4828 O O . GLN A 1 620 ? 0.559 -28.765 -17.408 1.00 76.94 620 GLN A O 1
ATOM 4833 N N . LEU A 1 621 ? -0.131 -30.873 -17.113 1.00 76.56 621 LEU A N 1
ATOM 4834 C CA . LEU A 1 621 ? 1.187 -31.416 -16.757 1.00 76.56 621 LEU A CA 1
ATOM 4835 C C . LEU A 1 621 ? 2.243 -31.156 -17.844 1.00 76.56 621 LEU A C 1
ATOM 4837 O O . LEU A 1 621 ? 3.348 -30.726 -17.521 1.00 76.56 621 LEU A O 1
ATOM 4841 N N . LYS A 1 622 ? 1.912 -31.359 -19.129 1.00 77.50 622 LYS A N 1
ATOM 4842 C CA . LYS A 1 622 ? 2.811 -31.038 -20.255 1.00 77.50 622 LYS A CA 1
ATOM 4843 C C . LYS A 1 622 ? 3.132 -29.538 -20.306 1.00 77.50 622 LYS A C 1
ATOM 4845 O O . LYS A 1 622 ? 4.295 -29.185 -20.484 1.00 77.50 622 LYS A O 1
ATOM 4850 N N . SER A 1 623 ? 2.143 -28.668 -20.085 1.00 76.44 623 SER A N 1
ATOM 4851 C CA . SER A 1 623 ? 2.336 -27.210 -20.066 1.00 76.44 623 SER A CA 1
ATOM 4852 C C . SER A 1 623 ? 3.199 -26.719 -18.897 1.00 76.44 623 SER A C 1
ATOM 4854 O O . SER A 1 623 ? 3.932 -25.749 -19.047 1.00 76.44 623 SER A O 1
ATOM 4856 N N . GLU A 1 624 ? 3.185 -27.421 -17.760 1.00 78.44 624 GLU A N 1
ATOM 4857 C CA . GLU A 1 624 ? 4.011 -27.101 -16.591 1.00 78.44 624 GLU A CA 1
ATOM 4858 C C . GLU A 1 624 ? 5.452 -27.634 -16.696 1.00 78.44 624 GLU A C 1
ATOM 4860 O O . GLU A 1 624 ? 6.343 -27.118 -16.023 1.00 78.44 624 GLU A O 1
ATOM 4865 N N . ILE A 1 625 ? 5.705 -28.670 -17.508 1.00 78.69 625 ILE A N 1
ATOM 4866 C CA . ILE A 1 625 ? 7.044 -29.262 -17.687 1.00 78.69 625 ILE A CA 1
ATOM 4867 C C . ILE A 1 625 ? 7.942 -28.361 -18.542 1.00 78.69 625 ILE A C 1
ATOM 4869 O O . ILE A 1 625 ? 9.103 -28.173 -18.192 1.00 78.69 625 ILE A O 1
ATOM 4873 N N . VAL A 1 626 ? 7.418 -27.777 -19.622 1.00 76.06 626 VAL A N 1
ATOM 4874 C CA . VAL A 1 626 ? 8.187 -26.924 -20.550 1.00 76.06 626 VAL A CA 1
ATOM 4875 C C . VAL A 1 626 ? 8.918 -25.763 -19.849 1.00 76.06 626 VAL A C 1
ATOM 4877 O O . VAL A 1 626 ? 10.131 -25.650 -20.029 1.00 76.06 626 VAL A O 1
ATOM 4880 N N . PRO A 1 627 ? 8.267 -24.927 -19.013 1.00 69.69 627 PRO A N 1
ATOM 4881 C CA . PRO A 1 627 ? 8.965 -23.845 -18.318 1.00 69.69 627 PRO A CA 1
ATOM 4882 C C . PRO A 1 627 ? 9.973 -24.358 -17.277 1.00 69.69 627 PRO A C 1
ATOM 4884 O O . PRO A 1 627 ? 11.007 -23.727 -17.067 1.00 69.69 627 PRO A O 1
ATOM 4887 N N . LEU A 1 628 ? 9.720 -25.513 -16.648 1.00 67.38 628 LEU A N 1
ATOM 4888 C CA . LEU A 1 628 ? 10.671 -26.130 -15.715 1.00 67.38 628 LEU A CA 1
ATOM 4889 C C . LEU A 1 628 ? 11.914 -26.666 -16.437 1.00 67.38 628 LEU A C 1
ATOM 4891 O O . LEU A 1 628 ? 13.022 -26.526 -15.926 1.00 67.38 628 LEU A O 1
ATOM 4895 N N . GLU A 1 629 ? 11.752 -27.256 -17.623 1.00 69.00 629 GLU A N 1
ATOM 4896 C CA . GLU A 1 629 ? 12.872 -27.694 -18.462 1.00 69.00 629 GLU A CA 1
ATOM 4897 C C . GLU A 1 629 ? 13.747 -26.521 -18.897 1.00 69.00 629 GLU A C 1
ATOM 4899 O O . GLU A 1 629 ? 14.973 -26.635 -18.866 1.00 69.00 629 GLU A O 1
ATOM 4904 N N . GLU A 1 630 ? 13.136 -25.388 -19.240 1.00 70.69 630 GLU A N 1
ATOM 4905 C CA . GLU A 1 630 ? 13.876 -24.184 -19.610 1.00 70.69 630 GLU A CA 1
ATOM 4906 C C . GLU A 1 630 ? 14.626 -23.588 -18.411 1.00 70.69 630 GLU A C 1
ATOM 4908 O O . GLU A 1 630 ? 15.824 -23.313 -18.499 1.00 70.69 630 GLU A O 1
ATOM 4913 N N . LEU A 1 631 ? 13.975 -23.523 -17.243 1.00 69.75 631 LEU A N 1
ATOM 4914 C CA . LEU A 1 631 ? 14.623 -23.151 -15.984 1.00 69.75 631 LEU A CA 1
ATOM 4915 C C . LEU A 1 631 ? 15.804 -24.081 -15.655 1.00 69.75 631 LEU A C 1
ATOM 4917 O O . LEU A 1 631 ? 16.859 -23.616 -15.230 1.00 69.75 631 LEU A O 1
ATOM 4921 N N . SER A 1 632 ? 15.661 -25.391 -15.877 1.00 71.44 632 SER A N 1
ATOM 4922 C CA . SER A 1 632 ? 16.740 -26.358 -15.652 1.00 71.44 632 SER A CA 1
ATOM 4923 C C . SER A 1 632 ? 17.917 -26.152 -16.604 1.00 71.44 632 SER A C 1
ATOM 4925 O O . SER A 1 632 ? 19.057 -26.317 -16.173 1.00 71.44 632 SER A O 1
ATOM 4927 N N . ARG A 1 633 ? 17.674 -25.811 -17.878 1.00 67.25 633 ARG A N 1
ATOM 4928 C CA . ARG A 1 633 ? 18.749 -25.479 -18.828 1.00 67.25 633 ARG A CA 1
ATOM 4929 C C . ARG A 1 633 ? 19.493 -24.225 -18.391 1.00 67.25 633 ARG A C 1
ATOM 4931 O O . ARG A 1 633 ? 20.721 -24.231 -18.388 1.00 67.25 633 ARG A O 1
ATOM 4938 N N . HIS A 1 634 ? 18.759 -23.196 -17.974 1.00 66.38 634 HIS A N 1
ATOM 4939 C CA . HIS A 1 634 ? 19.341 -21.955 -17.479 1.00 66.38 634 HIS A CA 1
ATOM 4940 C C . HIS A 1 634 ? 20.215 -22.197 -16.239 1.00 66.38 634 HIS A C 1
ATOM 4942 O O . HIS A 1 634 ? 21.396 -21.863 -16.244 1.00 66.38 634 HIS A O 1
ATOM 4948 N N . LEU A 1 635 ? 19.669 -22.856 -15.209 1.00 66.38 635 LEU A N 1
ATOM 4949 C CA . LEU A 1 635 ? 20.399 -23.182 -13.978 1.00 66.38 635 LEU A CA 1
ATOM 4950 C C . LEU A 1 635 ? 21.637 -24.053 -14.247 1.00 66.38 635 LEU A C 1
ATOM 4952 O O . LEU A 1 635 ? 22.661 -23.898 -13.586 1.00 66.38 635 LEU A O 1
ATOM 4956 N N . PHE A 1 636 ? 21.567 -24.965 -15.221 1.00 72.38 636 PHE A N 1
ATOM 4957 C CA . PHE A 1 636 ? 22.704 -25.801 -15.606 1.00 72.38 636 PHE A CA 1
ATOM 4958 C C . PHE A 1 636 ? 23.842 -24.985 -16.224 1.00 72.38 636 PHE A C 1
ATOM 4960 O O . PHE A 1 636 ? 24.994 -25.149 -15.822 1.00 72.38 636 PHE A O 1
ATOM 4967 N N . LEU A 1 637 ? 23.529 -24.107 -17.182 1.00 66.94 637 LEU A N 1
ATOM 4968 C CA . LEU A 1 637 ? 24.524 -23.228 -17.803 1.00 66.94 637 LEU A CA 1
ATOM 4969 C C . LEU A 1 637 ? 25.202 -22.343 -16.755 1.00 66.94 637 LEU A C 1
ATOM 4971 O O . LEU A 1 637 ? 26.423 -22.216 -16.755 1.00 66.94 637 LEU A O 1
ATOM 4975 N N . GLU A 1 638 ? 24.420 -21.827 -15.813 1.00 66.19 638 GLU A N 1
ATOM 4976 C CA . GLU A 1 638 ? 24.896 -20.966 -14.737 1.00 66.19 638 GLU A CA 1
ATOM 4977 C C . GLU A 1 638 ? 25.843 -21.717 -13.778 1.00 66.19 638 GLU A C 1
ATOM 4979 O O . GLU A 1 638 ? 26.928 -21.234 -13.466 1.00 66.19 638 GLU A O 1
ATOM 4984 N N . VAL A 1 639 ? 25.521 -22.958 -13.386 1.00 71.00 639 VAL A N 1
ATOM 4985 C CA . VAL A 1 639 ? 26.430 -23.812 -12.590 1.00 71.00 639 VAL A CA 1
ATOM 4986 C C . VAL A 1 639 ? 27.737 -24.111 -13.337 1.00 71.00 639 VAL A C 1
ATOM 4988 O O . VAL A 1 639 ? 28.811 -24.106 -12.728 1.00 71.00 639 VAL A O 1
ATOM 4991 N N . VAL A 1 640 ? 27.674 -24.372 -14.647 1.00 69.75 640 VAL A N 1
ATOM 4992 C CA . VAL A 1 640 ? 28.865 -24.621 -15.480 1.00 69.75 640 VAL A CA 1
ATOM 4993 C C . VAL A 1 640 ? 29.745 -23.375 -15.558 1.00 69.75 640 VAL A C 1
ATOM 4995 O O . VAL A 1 640 ? 30.961 -23.478 -15.403 1.00 69.75 640 VAL A O 1
ATOM 4998 N N . GLU A 1 641 ? 29.147 -22.200 -15.736 1.00 61.78 641 GLU A N 1
ATOM 4999 C CA . GLU A 1 641 ? 29.853 -20.920 -15.765 1.00 61.78 641 GLU A CA 1
ATOM 5000 C C . GLU A 1 641 ? 30.539 -20.629 -14.420 1.00 61.78 641 GLU A C 1
ATOM 5002 O O . GLU A 1 641 ? 31.740 -20.348 -14.382 1.00 61.78 641 GLU A O 1
ATOM 5007 N N . LEU A 1 642 ? 29.828 -20.8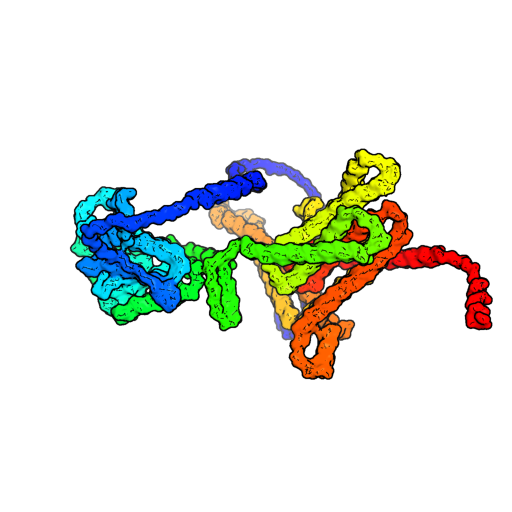24 -13.302 1.00 63.91 642 LEU A N 1
ATOM 5008 C CA . LEU A 1 642 ? 30.386 -20.696 -11.953 1.00 63.91 642 LEU A CA 1
ATOM 5009 C C . LEU A 1 642 ? 31.547 -21.675 -11.698 1.00 63.91 642 LEU A C 1
ATOM 5011 O O . LEU A 1 642 ? 32.562 -21.299 -11.105 1.00 63.91 642 LEU A O 1
ATOM 5015 N N . ARG A 1 643 ? 31.438 -22.929 -12.161 1.00 63.59 643 ARG A N 1
ATOM 5016 C CA . ARG A 1 643 ? 32.524 -23.920 -12.054 1.00 63.59 643 ARG A CA 1
ATOM 5017 C C . ARG A 1 643 ? 33.723 -23.557 -12.923 1.00 63.59 643 ARG A C 1
ATOM 5019 O O . ARG A 1 643 ? 34.847 -23.692 -12.449 1.00 63.59 643 ARG A O 1
ATOM 5026 N N . ASN A 1 644 ? 33.513 -23.076 -14.145 1.00 57.12 644 ASN A N 1
ATOM 5027 C CA . ASN A 1 644 ? 34.597 -22.621 -15.019 1.00 57.12 644 ASN A CA 1
ATOM 5028 C C . ASN A 1 644 ? 35.333 -21.418 -14.410 1.00 57.12 644 ASN A C 1
ATOM 5030 O O . ASN A 1 644 ? 36.564 -21.389 -14.406 1.00 57.12 644 ASN A O 1
ATOM 5034 N N . MET A 1 645 ? 34.602 -20.481 -13.796 1.00 56.22 645 MET A N 1
ATOM 5035 C CA . MET A 1 645 ? 35.197 -19.391 -13.017 1.00 56.22 645 MET A CA 1
ATOM 5036 C C . MET A 1 645 ? 36.004 -19.916 -11.822 1.00 56.22 645 MET A C 1
ATOM 5038 O O . MET A 1 645 ? 37.135 -19.483 -11.612 1.00 56.22 645 MET A O 1
ATOM 5042 N N . LYS A 1 646 ? 35.493 -20.913 -11.086 1.00 56.53 646 LYS A N 1
ATOM 5043 C CA . LYS A 1 646 ? 36.238 -21.561 -9.995 1.00 56.53 646 LYS A CA 1
ATOM 5044 C C . LYS A 1 646 ? 37.512 -22.261 -10.483 1.00 56.53 646 LYS A C 1
ATOM 5046 O O . LYS A 1 646 ? 38.545 -22.145 -9.835 1.00 56.53 646 LYS A O 1
ATOM 5051 N N . VAL A 1 647 ? 37.463 -22.978 -11.605 1.00 54.16 647 VAL A N 1
ATOM 5052 C CA . VAL A 1 647 ? 38.634 -23.643 -12.205 1.00 54.16 647 VAL A CA 1
ATOM 5053 C C . VAL A 1 647 ? 39.705 -22.610 -12.565 1.00 54.16 647 VAL A C 1
ATOM 5055 O O . VAL A 1 647 ? 40.870 -22.802 -12.224 1.00 54.16 647 VAL A O 1
ATOM 5058 N N . ASN A 1 648 ? 39.313 -21.475 -13.145 1.00 50.59 648 ASN A N 1
ATOM 5059 C CA . ASN A 1 648 ? 40.233 -20.375 -13.445 1.00 50.59 648 ASN A CA 1
ATOM 5060 C C . ASN A 1 648 ? 40.876 -19.765 -12.182 1.00 50.59 648 ASN A C 1
ATOM 5062 O O . ASN A 1 648 ? 42.043 -19.382 -12.228 1.00 50.59 648 ASN A O 1
ATOM 5066 N N . ILE A 1 649 ? 40.153 -19.742 -11.053 1.00 49.28 649 ILE A N 1
ATOM 5067 C CA . ILE A 1 649 ? 40.657 -19.305 -9.736 1.00 49.28 649 ILE A CA 1
ATOM 5068 C C . ILE A 1 649 ? 41.596 -20.351 -9.099 1.00 49.28 649 ILE A C 1
ATOM 5070 O O . ILE A 1 649 ? 42.594 -19.988 -8.481 1.00 49.28 649 ILE A O 1
ATOM 5074 N N . VAL A 1 650 ? 41.291 -21.650 -9.225 1.00 47.00 650 VAL A N 1
ATOM 5075 C CA . VAL A 1 650 ? 42.088 -22.753 -8.644 1.00 47.00 650 VAL A CA 1
ATOM 5076 C C . VAL A 1 650 ? 43.427 -22.926 -9.364 1.00 47.00 650 VAL A C 1
ATOM 5078 O O . VAL A 1 650 ? 44.430 -23.190 -8.708 1.00 47.00 650 VAL A O 1
ATOM 5081 N N . PHE A 1 651 ? 43.462 -22.737 -10.686 1.00 44.69 651 PHE A N 1
ATOM 5082 C CA . PHE A 1 651 ? 44.695 -22.802 -11.481 1.00 44.69 651 PHE A CA 1
ATOM 5083 C C . PHE A 1 651 ? 45.490 -21.480 -11.523 1.00 44.69 651 PHE A C 1
ATOM 5085 O O . PHE A 1 651 ? 46.446 -21.394 -12.289 1.00 44.69 651 PHE A O 1
ATOM 5092 N N . ASP A 1 652 ? 45.102 -20.466 -10.733 1.00 41.78 652 ASP A N 1
ATOM 5093 C CA . ASP A 1 652 ? 45.783 -19.164 -10.549 1.00 41.78 652 ASP A CA 1
ATOM 5094 C C . ASP A 1 652 ? 46.217 -18.466 -11.859 1.00 41.78 652 ASP A C 1
ATOM 5096 O O . ASP A 1 652 ? 47.197 -17.727 -11.904 1.00 41.78 652 ASP A O 1
ATOM 5100 N N . ARG A 1 653 ? 45.486 -18.697 -12.962 1.00 43.47 653 ARG A N 1
ATOM 5101 C CA . ARG A 1 653 ? 45.803 -18.099 -14.275 1.00 43.47 653 ARG A CA 1
ATOM 5102 C C . ARG A 1 653 ? 45.432 -16.616 -14.357 1.00 43.47 653 ARG A C 1
ATOM 5104 O O . ARG A 1 653 ? 45.919 -15.922 -15.243 1.00 43.47 653 ARG A O 1
ATOM 5111 N N . VAL A 1 654 ? 44.586 -16.133 -13.445 1.00 45.16 654 VAL A N 1
ATOM 5112 C CA . VAL A 1 654 ? 44.231 -14.720 -13.253 1.00 45.16 654 VAL A CA 1
ATOM 5113 C C . VAL A 1 654 ? 44.122 -14.501 -11.741 1.00 45.16 654 VAL A C 1
ATOM 5115 O O . VAL A 1 654 ? 43.379 -15.219 -11.075 1.00 45.16 654 VAL A O 1
ATOM 5118 N N . GLY A 1 655 ? 44.914 -13.578 -11.189 1.00 43.41 655 GLY A N 1
ATOM 5119 C CA . GLY A 1 655 ? 45.147 -13.460 -9.746 1.00 43.41 655 GLY A CA 1
ATOM 5120 C C . GLY A 1 655 ? 43.880 -13.349 -8.886 1.00 43.41 655 GLY A C 1
ATOM 5121 O O . GLY A 1 655 ? 42.894 -12.720 -9.258 1.00 43.41 655 GLY A O 1
ATOM 5122 N N . LYS A 1 656 ? 43.942 -13.934 -7.682 1.00 45.31 656 LYS A N 1
ATOM 5123 C CA . LYS A 1 656 ? 42.848 -14.030 -6.696 1.00 45.31 656 LYS A CA 1
ATOM 5124 C C . LYS A 1 656 ? 42.292 -12.706 -6.167 1.00 45.31 656 LYS A C 1
ATOM 5126 O O . LYS A 1 656 ? 41.376 -12.761 -5.364 1.00 45.31 656 LYS A O 1
ATOM 5131 N N . VAL A 1 657 ? 42.809 -11.539 -6.512 1.00 50.84 657 VAL A N 1
ATOM 5132 C CA . VAL A 1 657 ? 42.285 -10.236 -6.068 1.00 50.84 657 VAL A CA 1
ATOM 5133 C C . VAL A 1 657 ? 42.381 -9.315 -7.273 1.00 50.84 657 VAL A C 1
ATOM 5135 O O . VAL A 1 657 ? 43.390 -9.370 -7.981 1.00 50.84 657 VAL A O 1
ATOM 5138 N N . ASP A 1 658 ? 41.343 -8.522 -7.542 1.00 54.06 658 ASP A N 1
ATOM 5139 C CA . ASP A 1 658 ? 41.407 -7.577 -8.650 1.00 54.06 658 ASP A CA 1
ATOM 5140 C C . ASP A 1 658 ? 42.583 -6.601 -8.431 1.00 54.06 658 ASP A C 1
ATOM 5142 O O . ASP A 1 658 ? 42.968 -6.329 -7.285 1.00 54.06 658 ASP A O 1
ATOM 5146 N N . PRO A 1 659 ? 43.204 -6.091 -9.507 1.00 58.28 659 PRO A N 1
ATOM 5147 C CA . PRO A 1 659 ? 44.409 -5.278 -9.392 1.00 58.28 659 PRO A CA 1
ATOM 5148 C C . PRO A 1 659 ? 44.222 -4.048 -8.499 1.00 58.28 659 PRO A C 1
ATOM 5150 O O . PRO A 1 659 ? 45.172 -3.646 -7.835 1.00 58.28 659 PRO A O 1
ATOM 5153 N N . VAL A 1 660 ? 43.019 -3.469 -8.446 1.00 62.69 660 VAL A N 1
ATOM 5154 C CA . VAL A 1 660 ? 42.722 -2.252 -7.678 1.00 62.69 660 VAL A CA 1
ATOM 5155 C C . VAL A 1 660 ? 42.643 -2.565 -6.188 1.00 62.69 660 VAL A C 1
ATOM 5157 O O . VAL A 1 660 ? 43.348 -1.931 -5.405 1.00 62.69 660 VAL A O 1
ATOM 5160 N N . THR A 1 661 ? 41.874 -3.584 -5.798 1.00 64.69 661 THR A N 1
ATOM 5161 C CA . THR A 1 661 ? 41.794 -4.046 -4.406 1.00 64.69 661 THR A CA 1
ATOM 5162 C C . THR A 1 661 ? 43.169 -4.477 -3.905 1.00 64.69 661 THR A C 1
ATOM 5164 O O . THR A 1 661 ? 43.588 -4.036 -2.841 1.00 64.69 661 THR A O 1
ATOM 5167 N N . LYS A 1 662 ? 43.939 -5.229 -4.703 1.00 63.72 662 LYS A N 1
ATOM 5168 C CA . LYS A 1 662 ? 45.294 -5.661 -4.320 1.00 63.72 662 LYS A CA 1
ATOM 5169 C C . LYS A 1 662 ? 46.249 -4.477 -4.137 1.00 63.72 662 LYS A C 1
ATOM 5171 O O . LYS A 1 662 ? 47.046 -4.462 -3.205 1.00 63.72 662 LYS A O 1
ATOM 5176 N N . SER A 1 663 ? 46.167 -3.478 -5.015 1.00 64.81 663 SER A N 1
ATOM 5177 C CA . SER A 1 663 ? 46.983 -2.260 -4.916 1.00 64.81 663 SER A CA 1
ATOM 5178 C C . SER A 1 663 ? 46.613 -1.428 -3.689 1.00 64.81 663 SER A C 1
ATOM 5180 O O . SER A 1 663 ? 47.499 -0.901 -3.022 1.00 64.81 663 SER A O 1
ATOM 5182 N N . MET A 1 664 ? 45.320 -1.333 -3.367 1.00 69.88 664 MET A N 1
ATOM 5183 C CA . MET A 1 664 ? 44.842 -0.636 -2.173 1.00 69.88 664 MET A CA 1
ATOM 5184 C C . MET A 1 664 ? 45.206 -1.363 -0.886 1.00 69.88 664 MET A C 1
ATOM 5186 O O . MET A 1 664 ? 45.617 -0.698 0.052 1.00 69.88 664 MET A O 1
ATOM 5190 N N . GLU A 1 665 ? 45.104 -2.692 -0.834 1.00 75.38 665 GLU A N 1
ATOM 5191 C CA . GLU A 1 665 ? 45.552 -3.480 0.321 1.00 75.38 665 GLU A CA 1
ATOM 5192 C C . GLU A 1 665 ? 47.038 -3.225 0.604 1.00 75.38 665 GLU A C 1
ATOM 5194 O O . GLU A 1 665 ? 47.415 -2.962 1.744 1.00 75.38 665 GLU A O 1
ATOM 5199 N N . ILE A 1 666 ? 47.873 -3.215 -0.443 1.00 77.56 666 ILE A N 1
ATOM 5200 C CA . ILE A 1 666 ? 49.301 -2.893 -0.328 1.00 77.56 666 ILE A CA 1
ATOM 5201 C C . ILE A 1 666 ? 49.497 -1.446 0.147 1.00 77.56 666 ILE A C 1
ATOM 5203 O O . ILE A 1 666 ? 50.295 -1.206 1.051 1.00 77.56 666 ILE A O 1
ATOM 5207 N N . ALA A 1 667 ? 48.769 -0.483 -0.425 1.00 77.94 667 ALA A N 1
ATOM 5208 C CA . ALA A 1 667 ? 48.888 0.930 -0.067 1.00 77.94 667 ALA A CA 1
ATOM 5209 C C . ALA A 1 667 ? 48.428 1.215 1.373 1.00 77.94 667 ALA A C 1
ATOM 5211 O O . ALA A 1 667 ? 49.117 1.911 2.110 1.00 77.94 667 ALA A O 1
ATOM 5212 N N . VAL A 1 668 ? 47.305 0.637 1.800 1.00 83.06 668 VAL A N 1
ATOM 5213 C CA . VAL A 1 668 ? 46.764 0.757 3.161 1.00 83.06 668 VAL A CA 1
ATOM 5214 C C . VAL A 1 668 ? 47.705 0.116 4.177 1.00 83.06 668 VAL A C 1
ATOM 5216 O O . VAL A 1 668 ? 48.013 0.734 5.194 1.00 83.06 668 VAL A O 1
ATOM 5219 N N . HIS A 1 669 ? 48.249 -1.064 3.864 1.00 81.56 669 HIS A N 1
ATOM 5220 C CA . HIS A 1 669 ? 49.258 -1.717 4.696 1.00 81.56 669 HIS A CA 1
ATOM 5221 C C . HIS A 1 669 ? 50.550 -0.889 4.804 1.00 81.56 669 HIS A C 1
ATOM 5223 O O . HIS A 1 669 ? 51.188 -0.872 5.853 1.00 81.56 669 HIS A O 1
ATOM 5229 N N . TRP A 1 670 ? 50.950 -0.190 3.738 1.00 85.69 670 TRP A N 1
ATOM 5230 C CA . TRP A 1 670 ? 52.165 0.631 3.734 1.00 85.69 670 TRP A CA 1
ATOM 5231 C C . TRP A 1 670 ? 51.978 2.000 4.408 1.00 85.69 670 TRP A C 1
ATOM 5233 O O . TRP A 1 670 ? 52.926 2.533 4.977 1.00 85.69 670 TRP A O 1
ATOM 5243 N N . MET A 1 671 ? 50.764 2.560 4.375 1.00 81.75 671 MET A N 1
ATOM 5244 C CA . MET A 1 671 ? 50.447 3.880 4.938 1.00 81.75 671 MET A CA 1
ATOM 5245 C C . MET A 1 671 ? 49.853 3.827 6.356 1.00 81.75 671 MET A C 1
ATOM 5247 O O . MET A 1 671 ? 49.751 4.871 6.996 1.00 81.75 671 MET A O 1
ATOM 5251 N N . GLY A 1 672 ? 49.469 2.648 6.860 1.00 75.88 672 GLY A N 1
ATOM 5252 C CA . GLY A 1 672 ? 48.969 2.462 8.229 1.00 75.88 672 GLY A CA 1
ATOM 5253 C C . GLY A 1 672 ? 47.629 3.152 8.520 1.00 75.88 672 GLY A C 1
ATOM 5254 O O . GLY A 1 672 ? 47.381 3.541 9.658 1.00 75.88 672 GLY A O 1
ATOM 5255 N N . ILE A 1 673 ? 46.786 3.348 7.501 1.00 81.50 673 ILE A N 1
ATOM 5256 C CA . ILE A 1 673 ? 45.504 4.064 7.613 1.00 81.50 673 ILE A CA 1
ATOM 5257 C C . ILE A 1 673 ? 44.361 3.051 7.704 1.00 81.50 673 ILE A C 1
ATOM 5259 O O . ILE A 1 673 ? 44.281 2.149 6.879 1.00 81.50 673 ILE A O 1
ATOM 5263 N N . ASP A 1 674 ? 43.445 3.216 8.655 1.00 73.69 674 ASP A N 1
ATOM 5264 C CA . ASP A 1 674 ? 42.302 2.312 8.824 1.00 73.69 674 ASP A CA 1
ATOM 5265 C C . ASP A 1 674 ? 41.166 2.695 7.853 1.00 73.69 674 ASP A C 1
ATOM 5267 O O . ASP A 1 674 ? 40.286 3.502 8.157 1.00 73.69 674 ASP A O 1
ATOM 5271 N N . ILE A 1 675 ? 41.251 2.197 6.617 1.00 78.00 675 ILE A N 1
ATOM 5272 C CA . ILE A 1 675 ? 40.267 2.430 5.551 1.00 78.00 675 ILE A CA 1
ATOM 5273 C C . ILE A 1 675 ? 39.612 1.100 5.191 1.00 78.00 675 ILE A C 1
ATOM 5275 O O . ILE A 1 675 ? 40.301 0.110 4.947 1.00 78.00 675 ILE A O 1
ATOM 5279 N N . ASP A 1 676 ? 38.283 1.095 5.063 1.00 77.19 676 ASP A N 1
ATOM 5280 C CA . ASP A 1 676 ? 37.550 -0.043 4.505 1.00 77.19 676 ASP A CA 1
ATOM 5281 C C . ASP A 1 676 ? 37.880 -0.208 3.012 1.00 77.19 676 ASP A C 1
ATOM 5283 O O . ASP A 1 676 ? 37.255 0.383 2.123 1.00 77.19 676 ASP A O 1
ATOM 5287 N N . VAL A 1 677 ? 38.903 -1.020 2.741 1.00 70.25 677 VAL A N 1
ATOM 5288 C CA . VAL A 1 677 ? 39.404 -1.300 1.392 1.00 70.25 677 VAL A CA 1
ATOM 5289 C C . VAL A 1 677 ? 38.300 -1.846 0.493 1.00 70.25 677 VAL A C 1
ATOM 5291 O O . VAL A 1 677 ? 38.284 -1.541 -0.695 1.00 70.25 677 VAL A O 1
ATOM 5294 N N . ARG A 1 678 ? 37.351 -2.611 1.043 1.00 60.88 678 ARG A N 1
ATOM 5295 C CA . ARG A 1 678 ? 36.312 -3.288 0.264 1.00 60.88 678 ARG A CA 1
ATOM 5296 C C . ARG A 1 678 ? 35.264 -2.314 -0.258 1.00 60.88 678 ARG A C 1
ATOM 5298 O O . ARG A 1 678 ? 34.819 -2.454 -1.395 1.00 60.88 678 ARG A O 1
ATOM 5305 N N . PHE A 1 679 ? 34.880 -1.338 0.559 1.00 66.38 679 PHE A N 1
ATOM 5306 C CA . PHE A 1 679 ? 33.978 -0.270 0.138 1.00 66.38 679 PHE A CA 1
ATOM 5307 C C . PHE A 1 679 ? 34.631 0.604 -0.943 1.00 66.38 679 PHE A C 1
ATOM 5309 O O . PHE A 1 679 ? 34.072 0.820 -2.019 1.00 66.38 679 PHE A O 1
ATOM 5316 N N . TRP A 1 680 ? 35.857 1.069 -0.692 1.00 67.31 680 TRP A N 1
ATOM 5317 C CA . TRP A 1 680 ? 36.531 2.014 -1.582 1.00 67.31 680 TRP A CA 1
ATOM 5318 C C . TRP A 1 680 ? 37.051 1.389 -2.877 1.00 67.31 680 TRP A C 1
ATOM 5320 O O . TRP A 1 680 ? 37.013 2.050 -3.919 1.00 67.31 680 TRP A O 1
ATOM 5330 N N . SER A 1 681 ? 37.483 0.125 -2.860 1.00 64.38 681 SER A N 1
ATOM 5331 C CA . SER A 1 681 ? 37.973 -0.535 -4.071 1.00 64.38 681 SER A CA 1
ATOM 5332 C C . SER A 1 681 ? 36.875 -0.684 -5.119 1.00 64.38 681 SER A C 1
ATOM 5334 O O . SER A 1 681 ? 37.159 -0.518 -6.304 1.00 64.38 681 SER A O 1
ATOM 5336 N N . GLN A 1 682 ? 35.617 -0.887 -4.713 1.00 57.03 682 GLN A N 1
ATOM 5337 C CA . GLN A 1 682 ? 34.476 -0.945 -5.629 1.00 57.03 682 GLN A CA 1
ATOM 5338 C C . GLN A 1 682 ? 34.251 0.399 -6.343 1.00 57.03 682 GLN A C 1
ATOM 5340 O O . GLN A 1 682 ? 34.091 0.435 -7.565 1.00 57.03 682 GLN A O 1
ATOM 5345 N N . HIS A 1 683 ? 34.302 1.514 -5.609 1.00 62.72 683 HIS A N 1
ATOM 5346 C CA . HIS A 1 683 ? 34.129 2.856 -6.172 1.00 62.72 683 HIS A CA 1
ATOM 5347 C C . HIS A 1 683 ? 35.308 3.292 -7.056 1.00 62.72 683 HIS A C 1
ATOM 5349 O O . HIS A 1 683 ? 35.103 3.849 -8.136 1.00 62.72 683 HIS A O 1
ATOM 5355 N N . ILE A 1 684 ? 36.543 3.007 -6.637 1.00 64.31 684 ILE A N 1
ATOM 5356 C CA . ILE A 1 684 ? 37.756 3.353 -7.395 1.00 64.31 684 ILE A CA 1
ATOM 5357 C C . ILE A 1 684 ? 37.866 2.506 -8.664 1.00 64.31 684 ILE A C 1
ATOM 5359 O O . ILE A 1 684 ? 38.192 3.028 -9.730 1.00 64.31 684 ILE A O 1
ATOM 5363 N N . SER A 1 685 ? 37.531 1.219 -8.581 1.00 61.12 685 SER A N 1
ATOM 5364 C CA . SER A 1 685 ? 37.452 0.330 -9.742 1.00 61.12 685 SER A CA 1
ATOM 5365 C C . SER A 1 685 ? 36.459 0.842 -10.776 1.00 61.12 685 SER A C 1
ATOM 5367 O O . SER A 1 685 ? 36.773 0.918 -11.962 1.00 61.12 685 SER A O 1
ATOM 5369 N N . PHE A 1 686 ? 35.279 1.262 -10.320 1.00 61.38 686 PHE A N 1
ATOM 5370 C CA . PHE A 1 686 ? 34.252 1.835 -11.178 1.00 61.38 686 PHE A CA 1
ATOM 5371 C C . PHE A 1 686 ? 34.721 3.126 -11.872 1.00 61.38 686 PHE A C 1
ATOM 5373 O O . PHE A 1 686 ? 34.544 3.286 -13.082 1.00 61.38 686 PHE A O 1
ATOM 5380 N N . LEU A 1 687 ? 35.397 4.015 -11.137 1.00 62.22 687 LEU A N 1
ATOM 5381 C CA . LEU A 1 687 ? 35.999 5.226 -11.699 1.00 62.22 687 LEU A CA 1
ATOM 5382 C C . LEU A 1 687 ? 37.067 4.895 -12.756 1.00 62.22 687 LEU A C 1
ATOM 5384 O O . LEU A 1 687 ? 37.087 5.499 -13.828 1.00 62.22 687 LEU A O 1
ATOM 5388 N N . LEU A 1 688 ? 37.932 3.915 -12.482 1.00 63.25 688 LEU A N 1
ATOM 5389 C CA . LEU A 1 688 ? 39.009 3.494 -13.378 1.00 63.25 688 LEU A CA 1
ATOM 5390 C C . LEU A 1 688 ? 38.470 2.866 -14.672 1.00 63.25 688 LEU A C 1
ATOM 5392 O O . LEU A 1 688 ? 38.996 3.146 -15.748 1.00 63.25 688 LEU A O 1
ATOM 5396 N N . VAL A 1 689 ? 37.374 2.105 -14.598 1.00 58.91 689 VAL A N 1
ATOM 5397 C CA . VAL A 1 689 ? 36.638 1.636 -15.785 1.00 58.91 689 VAL A CA 1
ATOM 5398 C C . VAL A 1 689 ? 36.126 2.819 -16.599 1.00 58.91 689 VAL A C 1
ATOM 5400 O O . VAL A 1 689 ? 36.349 2.858 -17.809 1.00 58.91 689 VAL A O 1
ATOM 5403 N N . GLY A 1 690 ? 35.514 3.814 -15.950 1.00 59.78 690 GLY A N 1
ATOM 5404 C CA . GLY A 1 690 ? 35.095 5.051 -16.610 1.00 59.78 690 GLY A CA 1
ATOM 5405 C C . GLY A 1 690 ? 36.250 5.732 -17.354 1.00 59.78 690 GLY A C 1
ATOM 5406 O O . GLY A 1 690 ? 36.109 6.098 -18.520 1.00 59.78 690 GLY A O 1
ATOM 5407 N N . VAL A 1 691 ? 37.429 5.819 -16.732 1.00 62.22 691 VAL A N 1
ATOM 5408 C CA . VAL A 1 691 ? 38.639 6.389 -17.350 1.00 62.22 691 VAL A CA 1
ATOM 5409 C C . VAL A 1 691 ? 39.143 5.544 -18.526 1.00 62.22 691 VAL A C 1
ATOM 5411 O O . VAL A 1 691 ? 39.474 6.103 -19.573 1.00 62.22 691 VAL A O 1
ATOM 5414 N N . ILE A 1 692 ? 39.176 4.213 -18.414 1.00 61.12 692 ILE A N 1
ATOM 5415 C CA . ILE A 1 692 ? 39.590 3.310 -19.506 1.00 61.12 692 ILE A CA 1
ATOM 5416 C C . ILE A 1 692 ? 38.641 3.431 -20.702 1.00 61.12 692 ILE A C 1
ATOM 5418 O O . ILE A 1 692 ? 39.084 3.550 -21.844 1.00 61.12 692 ILE A O 1
ATOM 5422 N N . VAL A 1 693 ? 37.332 3.452 -20.451 1.00 58.62 693 VAL A N 1
ATOM 5423 C CA . VAL A 1 693 ? 36.314 3.617 -21.493 1.00 58.62 693 VAL A CA 1
ATOM 5424 C C . VAL A 1 693 ? 36.469 4.976 -22.178 1.00 58.62 693 VAL A C 1
ATOM 5426 O O . VAL A 1 693 ? 36.548 5.036 -23.404 1.00 58.62 693 VAL A O 1
ATOM 5429 N N . VAL A 1 694 ? 36.609 6.064 -21.414 1.00 61.94 694 VAL A N 1
ATOM 5430 C CA . VAL A 1 694 ? 36.792 7.419 -21.963 1.00 61.94 694 VAL A CA 1
ATOM 5431 C C . VAL A 1 694 ? 38.091 7.540 -22.764 1.00 61.94 694 VAL A C 1
ATOM 5433 O O . VAL A 1 694 ? 38.096 8.135 -23.841 1.00 61.94 694 VAL A O 1
ATOM 5436 N N . THR A 1 695 ? 39.196 6.972 -22.282 1.00 62.12 695 THR A N 1
ATOM 5437 C CA . THR A 1 695 ? 40.495 7.024 -22.977 1.00 62.12 695 THR A CA 1
ATOM 5438 C C . THR A 1 695 ? 40.518 6.167 -24.241 1.00 62.12 695 THR A C 1
ATOM 5440 O O . THR A 1 695 ? 41.030 6.629 -25.263 1.00 62.12 695 THR A O 1
ATOM 5443 N N . SER A 1 696 ? 39.899 4.984 -24.216 1.00 60.09 696 SER A N 1
ATOM 5444 C CA . SER A 1 696 ? 39.720 4.130 -25.396 1.00 60.09 696 SER A CA 1
ATOM 5445 C C . SER A 1 696 ? 38.861 4.819 -26.462 1.00 60.09 696 SER A C 1
ATOM 5447 O O . SER A 1 696 ? 39.298 4.970 -27.604 1.00 60.09 696 SER A O 1
ATOM 5449 N N . ILE A 1 697 ? 37.695 5.355 -26.076 1.00 61.84 697 ILE A N 1
ATOM 5450 C CA . ILE A 1 697 ? 36.807 6.101 -26.981 1.00 61.84 697 ILE A CA 1
ATOM 5451 C C . ILE A 1 697 ? 37.516 7.342 -27.534 1.00 61.84 697 ILE A C 1
ATOM 5453 O O . ILE A 1 697 ? 37.426 7.629 -28.725 1.00 61.84 697 ILE A O 1
ATOM 5457 N N . ARG A 1 698 ? 38.277 8.071 -26.711 1.00 66.56 698 ARG A N 1
ATOM 5458 C CA . ARG A 1 698 ? 39.061 9.223 -27.175 1.00 66.56 698 ARG A CA 1
ATOM 5459 C C . ARG A 1 698 ? 40.109 8.816 -28.214 1.00 66.56 698 ARG A C 1
ATOM 5461 O O . ARG A 1 698 ? 40.226 9.486 -29.239 1.00 66.56 698 ARG A O 1
ATOM 5468 N N . GLY A 1 699 ? 40.870 7.749 -27.961 1.00 62.97 699 GLY A N 1
ATOM 5469 C CA . GLY A 1 699 ? 41.868 7.231 -28.902 1.00 62.97 699 GLY A CA 1
ATOM 5470 C C . GLY A 1 699 ? 41.241 6.808 -30.233 1.00 62.97 699 GLY A C 1
ATOM 5471 O O . GLY A 1 699 ? 41.739 7.173 -31.299 1.00 62.97 699 GLY A O 1
ATOM 5472 N N . LEU A 1 700 ? 40.096 6.129 -30.162 1.00 63.12 700 LEU A N 1
ATOM 5473 C CA . LEU A 1 700 ? 39.266 5.732 -31.299 1.00 63.12 700 LEU A CA 1
ATOM 5474 C C . LEU A 1 700 ? 38.820 6.940 -32.137 1.00 63.12 700 LEU A C 1
ATOM 5476 O O . LEU A 1 700 ? 39.070 6.995 -33.340 1.00 63.12 700 LEU A O 1
ATOM 5480 N N . LEU A 1 701 ? 38.207 7.939 -31.491 1.00 63.31 701 LEU A N 1
ATOM 5481 C CA . LEU A 1 701 ? 37.691 9.143 -32.146 1.00 63.31 701 LEU A CA 1
ATOM 5482 C C . LEU A 1 701 ? 38.803 9.926 -32.851 1.00 63.31 701 LEU A C 1
ATOM 5484 O O . LEU A 1 701 ? 38.595 10.413 -33.961 1.00 63.31 701 LEU A O 1
ATOM 5488 N N . ILE A 1 702 ? 39.993 10.019 -32.251 1.00 65.75 702 ILE A N 1
ATOM 5489 C CA . ILE A 1 702 ? 41.147 10.688 -32.868 1.00 65.75 702 ILE A CA 1
ATOM 5490 C C . ILE A 1 702 ? 41.610 9.934 -34.121 1.00 65.75 702 ILE A C 1
ATOM 5492 O O . ILE A 1 702 ? 41.840 10.562 -35.155 1.00 65.75 702 ILE A O 1
ATOM 5496 N N . THR A 1 703 ? 41.733 8.606 -34.056 1.00 65.62 703 THR A N 1
ATOM 5497 C CA . THR A 1 703 ? 42.153 7.772 -35.197 1.00 65.62 703 THR A CA 1
ATOM 5498 C C . THR A 1 703 ? 41.155 7.858 -36.347 1.00 65.62 703 THR A C 1
ATOM 5500 O O . THR A 1 703 ? 41.539 8.087 -37.494 1.00 65.62 703 THR A O 1
ATOM 5503 N N . LEU A 1 704 ? 39.864 7.773 -36.036 1.00 65.12 704 LEU A N 1
ATOM 5504 C CA . LEU A 1 704 ? 38.793 7.844 -37.021 1.00 65.12 704 LEU A CA 1
ATOM 5505 C C . LEU A 1 704 ? 38.697 9.244 -37.650 1.00 65.12 704 LEU A C 1
ATOM 5507 O O . LEU A 1 704 ? 38.560 9.371 -38.863 1.00 65.12 704 LEU A O 1
ATOM 5511 N N . THR A 1 705 ? 38.885 10.304 -36.857 1.00 65.62 705 THR A N 1
ATOM 5512 C CA . THR A 1 705 ? 38.949 11.684 -37.372 1.00 65.62 705 THR A CA 1
ATOM 5513 C C . THR A 1 705 ? 40.135 11.877 -38.322 1.00 65.62 705 THR A C 1
ATOM 5515 O O . THR A 1 705 ? 39.988 12.536 -39.348 1.00 65.62 705 THR A O 1
ATOM 5518 N N . LYS A 1 706 ? 41.300 11.279 -38.033 1.00 66.50 706 LYS A N 1
ATOM 5519 C CA . LYS A 1 706 ? 42.470 11.306 -38.932 1.00 66.50 706 LYS A CA 1
ATOM 5520 C C . LYS A 1 706 ? 42.223 10.538 -40.234 1.00 66.50 706 LYS A C 1
ATOM 5522 O O . LYS A 1 706 ? 42.612 11.017 -41.295 1.00 66.50 706 LYS A O 1
ATOM 5527 N N . PHE A 1 707 ? 41.562 9.382 -40.165 1.00 67.19 707 PHE A N 1
ATOM 5528 C CA . PHE A 1 707 ? 41.172 8.607 -41.346 1.00 67.19 707 PHE A CA 1
ATOM 5529 C C . PHE A 1 707 ? 40.223 9.401 -42.252 1.00 67.19 707 PHE A C 1
ATOM 5531 O O . PHE A 1 707 ? 40.478 9.539 -43.446 1.00 67.19 707 PHE A O 1
ATOM 5538 N N . PHE A 1 708 ? 39.173 9.998 -41.680 1.00 65.31 708 PHE A N 1
ATOM 5539 C CA . PHE A 1 708 ? 38.256 10.833 -42.452 1.00 65.31 708 PHE A CA 1
ATOM 5540 C C . PHE A 1 708 ? 38.921 12.108 -42.973 1.00 65.31 708 PHE A C 1
ATOM 5542 O O . PHE A 1 708 ? 38.625 12.508 -44.093 1.00 65.31 708 PHE A O 1
ATOM 5549 N N . TYR A 1 709 ? 39.868 12.703 -42.239 1.00 65.81 709 TYR A N 1
ATOM 5550 C CA . TYR A 1 709 ? 40.671 13.824 -42.738 1.00 65.81 709 TYR A CA 1
ATOM 5551 C C . TYR A 1 709 ? 41.466 13.453 -43.999 1.00 65.81 709 TYR A C 1
ATOM 5553 O O . TYR A 1 709 ? 41.482 14.224 -44.951 1.00 65.81 709 TYR A O 1
ATOM 5561 N N . ALA A 1 710 ? 42.055 12.253 -44.048 1.00 65.44 710 ALA A N 1
ATOM 5562 C CA . ALA A 1 710 ? 42.797 11.776 -45.218 1.00 65.44 710 ALA A CA 1
ATOM 5563 C C . ALA A 1 710 ? 41.913 11.532 -46.461 1.00 65.44 710 ALA A C 1
ATOM 5565 O O . ALA A 1 710 ? 42.431 11.466 -47.574 1.00 65.44 710 ALA A O 1
ATOM 5566 N N . ILE A 1 711 ? 40.596 11.389 -46.276 1.00 64.31 711 ILE A N 1
ATOM 5567 C CA . ILE A 1 711 ? 39.608 11.124 -47.338 1.00 64.31 711 ILE A CA 1
ATOM 5568 C C . ILE A 1 711 ? 38.795 12.389 -47.691 1.00 64.31 711 ILE A C 1
ATOM 5570 O O . ILE A 1 711 ? 38.188 12.468 -48.759 1.00 64.31 711 ILE A O 1
ATOM 5574 N N . SER A 1 712 ? 38.783 13.395 -46.815 1.00 61.16 712 SER A N 1
ATOM 5575 C CA . SER A 1 712 ? 37.922 14.578 -46.896 1.00 61.16 712 SER A CA 1
ATOM 5576 C C . SER A 1 712 ? 38.399 15.615 -47.917 1.00 61.16 712 SER A C 1
ATOM 5578 O O . SER A 1 712 ? 39.533 16.087 -47.857 1.00 61.16 712 SER A O 1
ATOM 5580 N N . SER A 1 713 ? 37.489 16.070 -48.787 1.00 61.09 713 SER A N 1
ATOM 5581 C CA . SER A 1 713 ? 37.608 17.366 -49.477 1.00 61.09 713 SER A CA 1
ATOM 5582 C C . SER A 1 713 ? 36.839 18.451 -48.704 1.00 61.09 713 SER A C 1
ATOM 5584 O O . SER A 1 713 ? 35.855 18.146 -48.017 1.00 61.09 713 SER A O 1
ATOM 5586 N N . SER A 1 714 ? 37.235 19.730 -48.822 1.00 56.84 714 SER A N 1
ATOM 5587 C CA . SER A 1 714 ? 36.680 20.825 -47.995 1.00 56.84 714 SER A CA 1
ATOM 5588 C C . SER A 1 714 ? 35.156 21.017 -48.113 1.00 56.84 714 SER A C 1
ATOM 5590 O O . SER A 1 714 ? 34.543 21.577 -47.208 1.00 56.84 714 SER A O 1
ATOM 5592 N N . LYS A 1 715 ? 34.512 20.495 -49.169 1.00 56.69 715 LYS A N 1
ATOM 5593 C CA . LYS A 1 715 ? 33.055 20.575 -49.386 1.00 56.69 715 LYS A CA 1
ATOM 5594 C C . LYS A 1 715 ? 32.226 19.519 -48.628 1.00 56.69 715 LYS A C 1
ATOM 5596 O O . LYS A 1 715 ? 31.004 19.538 -48.736 1.00 56.69 715 LYS A O 1
ATOM 5601 N N . SER A 1 716 ? 32.845 18.611 -47.863 1.00 66.06 716 SER A N 1
ATOM 5602 C CA . SER A 1 716 ? 32.165 17.437 -47.268 1.00 66.06 716 SER A CA 1
ATOM 5603 C C . SER A 1 716 ? 32.117 17.377 -45.728 1.00 66.06 716 SER A C 1
ATOM 5605 O O . SER A 1 716 ? 31.677 16.374 -45.163 1.00 66.06 716 SER A O 1
ATOM 5607 N N . SER A 1 717 ? 32.512 18.445 -45.024 1.00 74.12 717 SER A N 1
ATOM 5608 C CA . SER A 1 717 ? 32.682 18.455 -43.556 1.00 74.12 717 SER A CA 1
ATOM 5609 C C . SER A 1 717 ? 31.437 18.020 -42.764 1.00 74.12 717 SER A C 1
ATOM 5611 O O . SER A 1 717 ? 31.548 17.213 -41.842 1.00 74.12 717 SER A O 1
ATOM 5613 N N . ASN A 1 718 ? 30.243 18.484 -43.149 1.00 79.06 718 ASN A N 1
ATOM 5614 C CA . ASN A 1 718 ? 28.975 18.135 -42.489 1.00 79.06 718 ASN A CA 1
ATOM 5615 C C . ASN A 1 718 ? 28.662 16.630 -42.560 1.00 79.06 718 ASN A C 1
ATOM 5617 O O . ASN A 1 718 ? 28.222 16.038 -41.576 1.00 79.06 718 ASN A O 1
ATOM 5621 N N . THR A 1 719 ? 28.911 16.001 -43.711 1.00 81.94 719 THR A N 1
ATOM 5622 C CA . THR A 1 719 ? 28.639 14.573 -43.927 1.00 81.94 719 THR A CA 1
ATOM 5623 C C . THR A 1 719 ? 29.548 13.702 -43.063 1.00 81.94 719 THR A C 1
ATOM 5625 O O . THR A 1 719 ? 29.093 12.714 -42.493 1.00 81.94 719 THR A O 1
ATOM 5628 N N . ILE A 1 720 ? 30.815 14.094 -42.902 1.00 78.81 720 ILE A N 1
ATOM 5629 C CA . ILE A 1 720 ? 31.779 13.375 -42.057 1.00 78.81 720 ILE A CA 1
ATOM 5630 C C . ILE A 1 720 ? 31.317 13.357 -40.600 1.00 78.81 720 ILE A C 1
ATOM 5632 O O . ILE A 1 720 ? 31.374 12.316 -39.951 1.00 78.81 720 ILE A O 1
ATOM 5636 N N . VAL A 1 721 ? 30.807 14.483 -40.094 1.00 80.25 721 VAL A N 1
ATOM 5637 C CA . VAL A 1 721 ? 30.296 14.571 -38.719 1.00 80.25 721 VAL A CA 1
ATOM 5638 C C . VAL A 1 721 ? 29.105 13.642 -38.497 1.00 80.25 721 VAL A C 1
ATOM 5640 O O . VAL A 1 721 ? 29.023 12.974 -37.467 1.00 80.25 721 VAL A O 1
ATOM 5643 N N . LEU A 1 722 ? 28.186 13.576 -39.459 1.00 86.38 722 LEU A N 1
ATOM 5644 C CA . LEU A 1 722 ? 27.012 12.710 -39.362 1.00 86.38 722 LEU A CA 1
ATOM 5645 C C . LEU A 1 722 ? 27.382 11.226 -39.468 1.00 86.38 722 LEU A C 1
ATOM 5647 O O . LEU A 1 722 ? 26.845 10.412 -38.721 1.00 86.38 722 LEU A O 1
ATOM 5651 N N . LEU A 1 723 ? 28.334 10.869 -40.336 1.00 84.62 723 LEU A N 1
ATOM 5652 C CA . LEU A 1 723 ? 28.870 9.506 -40.416 1.00 84.62 723 LEU A CA 1
ATOM 5653 C C . LEU A 1 723 ? 29.588 9.110 -39.122 1.00 84.62 723 LEU A C 1
ATOM 5655 O O . LEU A 1 723 ? 29.415 7.993 -38.638 1.00 84.62 723 LEU A O 1
ATOM 5659 N N . LEU A 1 724 ? 30.338 10.037 -38.524 1.00 79.75 724 LEU A N 1
ATOM 5660 C CA . LEU A 1 724 ? 30.953 9.849 -37.216 1.00 79.75 724 LEU A CA 1
ATOM 5661 C C . LEU A 1 724 ? 29.891 9.616 -36.129 1.00 79.75 724 LEU A C 1
ATOM 5663 O O . LEU A 1 724 ? 30.034 8.680 -35.344 1.00 79.75 724 LEU A O 1
ATOM 5667 N N . ALA A 1 725 ? 28.817 10.415 -36.105 1.00 86.06 725 ALA A N 1
ATOM 5668 C CA . ALA A 1 725 ? 27.695 10.229 -35.180 1.00 86.06 725 ALA A CA 1
ATOM 5669 C C . ALA A 1 725 ? 27.043 8.847 -35.348 1.00 86.06 725 ALA A C 1
ATOM 5671 O O . ALA A 1 725 ? 26.803 8.159 -34.358 1.00 86.06 725 ALA A O 1
ATOM 5672 N N . GLN A 1 726 ? 26.814 8.422 -36.596 1.00 89.75 726 GLN A N 1
ATOM 5673 C CA . GLN A 1 726 ? 26.226 7.125 -36.933 1.00 89.75 726 GLN A CA 1
ATOM 5674 C C . GLN A 1 726 ? 27.094 5.970 -36.423 1.00 89.75 726 GLN A C 1
ATOM 5676 O O . GLN A 1 726 ? 26.610 5.080 -35.726 1.00 89.75 726 GLN A O 1
ATOM 5681 N N . ILE A 1 727 ? 28.388 5.991 -36.749 1.00 85.00 727 ILE A N 1
ATOM 5682 C CA . ILE A 1 727 ? 29.348 4.955 -36.356 1.00 85.00 727 ILE A CA 1
ATOM 5683 C C . ILE A 1 727 ? 29.471 4.889 -34.827 1.00 85.00 727 ILE A C 1
ATOM 5685 O O . ILE A 1 727 ? 29.414 3.804 -34.246 1.00 85.00 727 ILE A O 1
ATOM 5689 N N . MET A 1 728 ? 29.564 6.046 -34.168 1.00 81.56 728 MET A N 1
ATOM 5690 C CA . MET A 1 728 ? 29.619 6.147 -32.713 1.00 81.56 728 MET A CA 1
ATOM 5691 C C . MET A 1 728 ? 28.351 5.582 -32.061 1.00 81.56 728 MET A C 1
ATOM 5693 O O . MET A 1 728 ? 28.450 4.693 -31.223 1.00 81.56 728 MET A O 1
ATOM 5697 N N . GLY A 1 729 ? 27.159 6.038 -32.446 1.00 86.06 729 GLY A N 1
ATOM 5698 C CA . GLY A 1 729 ? 25.924 5.572 -31.812 1.00 86.06 729 GLY A CA 1
ATOM 5699 C C . GLY A 1 729 ? 25.677 4.071 -32.009 1.00 86.06 729 GLY A C 1
ATOM 5700 O O . GLY A 1 729 ? 25.278 3.392 -31.063 1.00 86.06 729 GLY A O 1
ATOM 5701 N N . MET A 1 730 ? 26.000 3.511 -33.185 1.00 87.50 730 MET A N 1
ATOM 5702 C CA . MET A 1 730 ? 25.926 2.058 -33.405 1.00 87.50 730 MET A CA 1
ATOM 5703 C C . MET A 1 730 ? 26.890 1.292 -32.487 1.00 87.50 730 MET A C 1
ATOM 5705 O O . MET A 1 730 ? 26.527 0.242 -31.954 1.00 87.50 730 MET A O 1
ATOM 5709 N N . TYR A 1 731 ? 28.099 1.817 -32.268 1.00 80.44 731 TYR A N 1
ATOM 5710 C CA . TYR A 1 731 ? 29.061 1.240 -31.329 1.00 80.44 731 TYR A CA 1
ATOM 5711 C C . TYR A 1 731 ? 28.534 1.243 -29.894 1.00 80.44 731 TYR A C 1
ATOM 5713 O O . TYR A 1 731 ? 28.562 0.206 -29.242 1.00 80.44 731 TYR A O 1
ATOM 5721 N N . PHE A 1 732 ? 27.984 2.364 -29.426 1.00 79.31 732 PHE A N 1
ATOM 5722 C CA . PHE A 1 732 ? 27.440 2.476 -28.072 1.00 79.31 732 PHE A CA 1
ATOM 5723 C C . PHE A 1 732 ? 26.314 1.470 -27.807 1.00 79.31 732 PHE A C 1
ATOM 5725 O O . PHE A 1 732 ? 26.362 0.744 -26.813 1.00 79.31 732 PHE A O 1
ATOM 5732 N N . VAL A 1 733 ? 25.343 1.360 -28.721 1.00 81.88 733 VAL A N 1
ATOM 5733 C CA . VAL A 1 733 ? 24.271 0.352 -28.619 1.00 81.88 733 VAL A CA 1
ATOM 5734 C C . VAL A 1 733 ? 24.857 -1.063 -28.598 1.00 81.88 733 VAL A C 1
ATOM 5736 O O . VAL A 1 733 ? 24.450 -1.890 -27.785 1.00 81.88 733 VAL A O 1
ATOM 5739 N N . SER A 1 734 ? 25.862 -1.330 -29.434 1.00 79.38 734 SER A N 1
ATOM 5740 C CA . SER A 1 734 ? 26.561 -2.619 -29.458 1.00 79.38 734 SER A CA 1
ATOM 5741 C C . SER A 1 734 ? 27.270 -2.932 -28.139 1.00 79.38 734 SER A C 1
ATOM 5743 O O . SER A 1 734 ? 27.164 -4.044 -27.631 1.00 79.38 734 SER A O 1
ATOM 5745 N N . SER A 1 735 ? 27.966 -1.959 -27.549 1.00 75.81 735 SER A N 1
ATOM 5746 C CA . SER A 1 735 ? 28.655 -2.124 -26.270 1.00 75.81 735 SER A CA 1
ATOM 5747 C C . SER A 1 735 ? 27.679 -2.428 -25.136 1.00 75.81 735 SER A C 1
ATOM 5749 O O . SER A 1 735 ? 27.955 -3.324 -24.346 1.00 75.81 735 SER A O 1
ATOM 5751 N N . VAL A 1 736 ? 26.522 -1.758 -25.084 1.00 75.81 736 VAL A N 1
ATOM 5752 C CA . VAL A 1 736 ? 25.469 -2.018 -24.084 1.00 75.81 736 VAL A CA 1
ATOM 5753 C C . VAL A 1 736 ? 24.935 -3.452 -24.190 1.00 75.81 736 VAL A C 1
ATOM 5755 O O . VAL A 1 736 ? 24.778 -4.128 -23.171 1.00 75.81 736 VAL A O 1
ATOM 5758 N N . LEU A 1 737 ? 24.728 -3.957 -25.413 1.00 74.00 737 LEU A N 1
ATOM 5759 C CA . LEU A 1 737 ? 24.297 -5.344 -25.640 1.00 74.00 737 LEU A CA 1
ATOM 5760 C C . LEU A 1 737 ? 25.299 -6.366 -25.114 1.00 74.00 737 LEU A C 1
ATOM 5762 O O . LEU A 1 737 ? 24.909 -7.374 -24.528 1.00 74.00 737 LEU A O 1
ATOM 5766 N N . LEU A 1 738 ? 26.585 -6.105 -25.326 1.00 70.50 738 LEU A N 1
ATOM 5767 C CA . LEU A 1 738 ? 27.663 -7.000 -24.915 1.00 70.50 738 LEU A CA 1
ATOM 5768 C C . LEU A 1 738 ? 27.916 -6.910 -23.411 1.00 70.50 738 LEU A C 1
ATOM 5770 O O . LEU A 1 738 ? 28.181 -7.920 -22.765 1.00 70.50 738 LEU A O 1
ATOM 5774 N N . MET A 1 739 ? 27.770 -5.718 -22.831 1.00 68.00 739 MET A N 1
ATOM 5775 C CA . MET A 1 739 ? 27.928 -5.471 -21.400 1.00 68.00 739 MET A CA 1
ATOM 5776 C C . MET A 1 739 ? 26.953 -6.314 -20.567 1.00 68.00 739 MET A C 1
ATOM 5778 O O . MET A 1 739 ? 27.340 -6.825 -19.517 1.00 68.00 739 MET A O 1
ATOM 5782 N N . ARG A 1 740 ? 25.732 -6.562 -21.073 1.00 67.31 740 ARG A N 1
ATOM 5783 C CA . ARG A 1 740 ? 24.749 -7.486 -20.468 1.00 67.31 740 ARG A CA 1
ATOM 5784 C C . ARG A 1 740 ? 25.357 -8.848 -20.115 1.00 67.31 740 ARG A C 1
ATOM 5786 O O . ARG A 1 740 ? 24.968 -9.419 -19.100 1.00 67.31 740 ARG A O 1
ATOM 5793 N N . MET A 1 741 ? 26.297 -9.363 -20.914 1.00 60.41 741 MET A N 1
ATOM 5794 C CA . MET A 1 741 ? 26.919 -10.678 -20.693 1.00 60.41 741 MET A CA 1
ATOM 5795 C C . MET A 1 741 ? 27.761 -10.734 -19.415 1.00 60.41 741 MET A C 1
ATOM 5797 O O . MET A 1 741 ? 27.877 -11.798 -18.816 1.00 60.41 741 MET A O 1
ATOM 5801 N N . ASN A 1 742 ? 28.275 -9.590 -18.964 1.00 60.72 742 ASN A N 1
ATOM 5802 C CA . ASN A 1 742 ? 29.157 -9.487 -17.802 1.00 60.72 742 ASN A CA 1
ATOM 5803 C C . ASN A 1 742 ? 28.441 -8.948 -16.550 1.00 60.72 742 ASN A C 1
ATOM 5805 O O . ASN A 1 742 ? 29.014 -8.953 -15.462 1.00 60.72 742 ASN A O 1
ATOM 5809 N N . VAL A 1 743 ? 27.183 -8.502 -16.673 1.00 63.19 743 VAL A N 1
ATOM 5810 C CA . VAL A 1 743 ? 26.361 -8.053 -15.536 1.00 63.19 743 VAL A CA 1
ATOM 5811 C C . VAL A 1 743 ? 25.814 -9.273 -14.777 1.00 63.19 743 VAL A C 1
ATOM 5813 O O . VAL A 1 743 ? 25.243 -10.157 -15.426 1.00 63.19 743 VAL A O 1
ATOM 5816 N N . PRO A 1 744 ? 25.943 -9.350 -13.436 1.00 56.19 744 PRO A N 1
ATOM 5817 C CA . PRO A 1 744 ? 25.405 -10.456 -12.640 1.00 56.19 744 PRO A CA 1
ATOM 5818 C C . PRO A 1 744 ? 23.902 -10.668 -12.849 1.00 56.19 744 PRO A C 1
ATOM 5820 O O . PRO A 1 744 ? 23.165 -9.714 -13.101 1.00 56.19 744 PRO A O 1
ATOM 5823 N N . LEU A 1 745 ? 23.438 -11.913 -12.694 1.00 53.91 745 LEU A N 1
ATOM 5824 C CA . LEU A 1 745 ? 22.056 -12.302 -13.000 1.00 53.91 745 LEU A CA 1
ATOM 5825 C C . LEU A 1 745 ? 21.004 -11.469 -12.245 1.00 53.91 745 LEU A C 1
ATOM 5827 O O . LEU A 1 745 ? 19.967 -11.132 -12.809 1.00 53.91 745 LEU A O 1
ATOM 5831 N N . GLU A 1 746 ? 21.317 -11.079 -11.005 1.00 55.47 746 GLU A N 1
ATOM 5832 C CA . GLU A 1 746 ? 20.481 -10.246 -10.128 1.00 55.47 746 GLU A CA 1
ATOM 5833 C C . GLU A 1 746 ? 20.097 -8.897 -10.769 1.00 55.47 746 GLU A C 1
ATOM 5835 O O . GLU A 1 746 ? 18.963 -8.451 -10.619 1.00 55.47 746 GLU A O 1
ATOM 5840 N N . TYR A 1 747 ? 20.999 -8.287 -11.546 1.00 63.88 747 TYR A N 1
ATOM 5841 C CA . TYR A 1 747 ? 20.799 -6.981 -12.201 1.00 63.88 747 TYR A CA 1
ATOM 5842 C C . TYR A 1 747 ? 20.476 -7.111 -13.698 1.00 63.88 747 TYR A C 1
ATOM 5844 O O . TYR A 1 747 ? 20.233 -6.125 -14.391 1.00 63.88 747 TYR A O 1
ATOM 5852 N N . ARG A 1 748 ? 20.484 -8.339 -14.231 1.00 66.31 748 ARG A N 1
ATOM 5853 C CA . ARG A 1 748 ? 20.299 -8.617 -15.662 1.00 66.31 748 ARG A CA 1
ATOM 5854 C C . ARG A 1 748 ? 18.828 -8.754 -16.059 1.00 66.31 748 ARG A C 1
ATOM 5856 O O . ARG A 1 748 ? 18.546 -8.799 -17.253 1.00 66.31 748 ARG A O 1
ATOM 5863 N N . LEU A 1 749 ? 17.898 -8.842 -15.105 1.00 68.62 749 LEU A N 1
ATOM 5864 C CA . LEU A 1 749 ? 16.482 -9.135 -15.369 1.00 68.62 749 LEU A CA 1
ATOM 5865 C C . LEU A 1 749 ? 15.816 -8.074 -16.256 1.00 68.62 749 LEU A C 1
ATOM 5867 O O . LEU A 1 749 ? 15.359 -8.404 -17.346 1.00 68.62 749 LEU A O 1
ATOM 5871 N N . ILE A 1 750 ? 15.851 -6.802 -15.847 1.00 69.94 750 ILE A N 1
ATOM 5872 C CA . ILE A 1 750 ? 15.244 -5.691 -16.605 1.00 69.94 750 ILE A CA 1
ATOM 5873 C C . ILE A 1 750 ? 15.955 -5.504 -17.949 1.00 69.94 750 ILE A C 1
ATOM 5875 O O . ILE A 1 750 ? 15.317 -5.363 -18.989 1.00 69.94 750 ILE A O 1
ATOM 5879 N N . ILE A 1 751 ? 17.289 -5.581 -17.947 1.00 71.62 751 ILE A N 1
ATOM 5880 C CA . ILE A 1 751 ? 18.112 -5.488 -19.159 1.00 71.62 751 ILE A CA 1
ATOM 5881 C C . ILE A 1 751 ? 17.748 -6.611 -20.149 1.00 71.62 751 ILE A C 1
ATOM 5883 O O . ILE A 1 751 ? 17.650 -6.379 -21.348 1.00 71.62 751 ILE A O 1
ATOM 5887 N N . THR A 1 752 ? 17.513 -7.830 -19.661 1.00 72.88 752 THR A N 1
ATOM 5888 C CA . THR A 1 752 ? 17.076 -8.975 -20.474 1.00 72.88 752 THR A CA 1
ATOM 5889 C C . THR A 1 752 ? 15.669 -8.781 -21.013 1.00 72.88 752 THR A C 1
ATOM 5891 O O . THR A 1 752 ? 15.444 -9.030 -22.190 1.00 72.88 752 THR A O 1
ATOM 5894 N N . GLU A 1 753 ? 14.750 -8.290 -20.186 1.00 75.69 753 GLU A N 1
ATOM 5895 C CA . GLU A 1 753 ? 13.367 -8.032 -20.582 1.00 75.69 753 GLU A CA 1
ATOM 5896 C C . GLU A 1 753 ? 13.261 -6.951 -21.669 1.00 75.69 753 GLU A C 1
ATOM 5898 O O . GLU A 1 753 ? 12.439 -7.054 -22.574 1.00 75.69 753 GLU A O 1
ATOM 5903 N N . VAL A 1 754 ? 14.105 -5.917 -21.612 1.00 71.88 754 VAL A N 1
ATOM 5904 C CA . VAL A 1 754 ? 14.098 -4.824 -22.599 1.00 71.88 754 VAL A CA 1
ATOM 5905 C C . VAL A 1 754 ? 14.818 -5.212 -23.890 1.00 71.88 754 VAL A C 1
ATOM 5907 O O . VAL A 1 754 ? 14.389 -4.811 -24.972 1.00 71.88 754 VAL A O 1
ATOM 5910 N N . LEU A 1 755 ? 15.919 -5.963 -23.789 1.00 70.94 755 LEU A N 1
ATOM 5911 C CA . LEU A 1 755 ? 16.750 -6.343 -24.938 1.00 70.94 755 LEU A CA 1
ATOM 5912 C C . LEU A 1 755 ? 16.288 -7.635 -25.635 1.00 70.94 755 LEU A C 1
ATOM 5914 O O . LEU A 1 755 ? 16.752 -7.911 -26.742 1.00 70.94 755 LEU A O 1
ATOM 5918 N N . GLY A 1 756 ? 15.406 -8.414 -25.006 1.00 68.12 756 GLY A N 1
ATOM 5919 C CA . GLY A 1 756 ? 14.877 -9.677 -25.521 1.00 68.12 756 GLY A CA 1
ATOM 5920 C C . GLY A 1 756 ? 15.834 -10.873 -25.400 1.00 68.12 756 GLY A C 1
ATOM 5921 O O . GLY A 1 756 ? 16.982 -10.771 -24.937 1.00 68.12 756 GLY A O 1
ATOM 5922 N N . ASP A 1 757 ? 15.361 -12.037 -25.851 1.00 59.94 757 ASP A N 1
ATOM 5923 C CA . ASP A 1 757 ? 16.094 -13.313 -25.848 1.00 59.94 757 ASP A CA 1
ATOM 5924 C C . ASP A 1 757 ? 17.090 -13.409 -27.020 1.00 59.94 757 ASP A C 1
ATOM 5926 O O . ASP A 1 757 ? 16.924 -14.157 -27.987 1.00 59.94 757 ASP A O 1
ATOM 5930 N N . LEU A 1 758 ? 18.167 -12.627 -26.947 1.00 63.97 758 LEU A N 1
ATOM 5931 C CA . LEU A 1 758 ? 19.270 -12.683 -27.909 1.00 63.97 758 LEU A CA 1
ATOM 5932 C C . LEU A 1 758 ? 20.131 -13.943 -27.689 1.00 63.97 758 LEU A C 1
ATOM 5934 O O . LEU A 1 758 ? 20.601 -14.205 -26.583 1.00 63.97 758 LEU A O 1
ATOM 5938 N N . GLN A 1 759 ? 20.406 -14.713 -28.752 1.00 62.84 759 GLN A N 1
ATOM 5939 C CA . GLN A 1 759 ? 21.295 -15.881 -28.670 1.00 62.84 759 GLN A CA 1
ATOM 5940 C C . GLN A 1 759 ? 22.773 -15.476 -28.605 1.00 62.84 759 GLN A C 1
ATOM 5942 O O . GLN A 1 759 ? 23.430 -15.251 -29.621 1.00 62.84 759 GLN A O 1
ATOM 5947 N N . PHE A 1 760 ? 23.338 -15.474 -27.403 1.00 59.06 760 PHE A N 1
ATOM 5948 C CA . PHE A 1 760 ? 24.730 -15.082 -27.148 1.00 59.06 760 PHE A CA 1
ATOM 5949 C C . PHE A 1 760 ? 25.784 -15.924 -27.881 1.00 59.06 760 PHE A C 1
ATOM 5951 O O . PHE A 1 760 ? 26.808 -15.404 -28.321 1.00 59.06 760 PHE A O 1
ATOM 5958 N N . ASN A 1 761 ? 25.506 -17.211 -28.108 1.00 62.25 761 ASN A N 1
ATOM 5959 C CA . ASN A 1 761 ? 26.395 -18.102 -28.861 1.00 62.25 761 ASN A CA 1
ATOM 5960 C C . ASN A 1 761 ? 26.584 -17.665 -30.323 1.00 62.25 761 ASN A C 1
ATOM 5962 O O . ASN A 1 761 ? 27.542 -18.079 -30.976 1.00 62.25 761 ASN A O 1
ATOM 5966 N N . PHE A 1 762 ? 25.654 -16.884 -30.878 1.00 67.44 762 PHE A N 1
ATOM 5967 C CA . PHE A 1 762 ? 25.818 -16.302 -32.205 1.00 67.44 762 PHE A CA 1
ATOM 5968 C C . PHE A 1 762 ? 26.813 -15.138 -32.180 1.00 67.44 762 PHE A C 1
ATOM 5970 O O . PHE A 1 762 ? 27.745 -15.134 -32.981 1.00 67.44 762 PHE A O 1
ATOM 5977 N N . TYR A 1 763 ? 26.670 -14.210 -31.229 1.00 66.19 763 TYR A N 1
ATOM 5978 C CA . TYR A 1 763 ? 27.569 -13.061 -31.106 1.00 66.19 763 TYR A CA 1
ATOM 5979 C C . TYR A 1 763 ? 29.022 -13.498 -30.906 1.00 66.19 763 TYR A C 1
ATOM 5981 O O . TYR A 1 763 ? 29.880 -13.016 -31.631 1.00 66.19 763 TYR A O 1
ATOM 5989 N N . HIS A 1 764 ? 29.310 -14.481 -30.048 1.00 63.50 764 HIS A N 1
ATOM 5990 C CA . HIS A 1 764 ? 30.681 -14.994 -29.901 1.00 63.50 764 HIS A CA 1
ATOM 5991 C C . HIS A 1 764 ? 31.290 -15.502 -31.217 1.00 63.50 764 HIS A C 1
ATOM 5993 O O . HIS A 1 764 ? 32.387 -15.094 -31.585 1.00 63.50 764 HIS A O 1
ATOM 5999 N N . ARG A 1 765 ? 30.551 -16.324 -31.973 1.00 69.88 765 ARG A N 1
ATOM 6000 C CA . ARG A 1 765 ? 31.014 -16.826 -33.279 1.00 69.88 765 ARG A CA 1
ATOM 6001 C C . ARG A 1 765 ? 31.192 -15.702 -34.297 1.00 69.88 765 ARG A C 1
ATOM 6003 O O . ARG A 1 765 ? 32.111 -15.735 -35.106 1.00 69.88 765 ARG A O 1
ATOM 6010 N N . TRP A 1 766 ? 30.313 -14.706 -34.263 1.00 73.50 766 TRP A N 1
ATOM 6011 C CA . TRP A 1 766 ? 30.406 -13.538 -35.131 1.00 73.50 766 TRP A CA 1
ATOM 6012 C C . TRP A 1 766 ? 31.637 -12.679 -34.805 1.00 73.50 766 TRP A C 1
ATOM 6014 O O . TRP A 1 766 ? 32.298 -12.182 -35.713 1.00 73.50 766 TRP A O 1
ATOM 6024 N N . PHE A 1 767 ? 31.994 -12.558 -33.525 1.00 67.81 767 PHE A N 1
ATOM 6025 C CA . PHE A 1 767 ? 33.212 -11.879 -33.083 1.00 67.81 767 PHE A CA 1
ATOM 6026 C C . PHE A 1 767 ? 34.479 -12.553 -33.619 1.00 67.81 767 PHE A C 1
ATOM 6028 O O . PHE A 1 767 ? 35.356 -11.848 -34.116 1.00 67.81 767 PHE A O 1
ATOM 6035 N N . ASP A 1 768 ? 34.549 -13.886 -33.606 1.00 70.00 768 ASP A N 1
ATOM 6036 C CA . ASP A 1 768 ? 35.684 -14.628 -34.175 1.00 70.00 768 ASP A CA 1
ATOM 6037 C C . ASP A 1 768 ? 35.843 -14.357 -35.683 1.00 70.00 768 ASP A C 1
ATOM 6039 O O . ASP A 1 768 ? 36.951 -14.158 -36.188 1.00 70.00 768 ASP A O 1
ATOM 6043 N N . VAL A 1 769 ? 34.722 -14.280 -36.408 1.00 73.62 769 VAL A N 1
ATOM 6044 C CA . VAL A 1 769 ? 34.706 -13.954 -37.843 1.00 73.62 769 VAL A CA 1
ATOM 6045 C C . VAL A 1 769 ? 35.139 -12.506 -38.091 1.00 73.62 769 VAL A C 1
ATOM 6047 O O . VAL A 1 769 ? 35.962 -12.248 -38.971 1.00 73.62 769 VAL A O 1
ATOM 6050 N N . ILE A 1 770 ? 34.632 -11.549 -37.307 1.00 75.69 770 ILE A N 1
ATOM 6051 C CA . ILE A 1 770 ? 35.025 -10.139 -37.423 1.00 75.69 770 ILE A CA 1
ATOM 6052 C C . ILE A 1 770 ? 36.511 -9.958 -37.112 1.00 75.69 770 ILE A C 1
ATOM 6054 O O . ILE A 1 770 ? 37.168 -9.169 -37.789 1.00 75.69 770 ILE A O 1
ATOM 6058 N N . PHE A 1 771 ? 37.045 -10.650 -36.104 1.00 72.94 771 PHE A N 1
ATOM 6059 C CA . PHE A 1 771 ? 38.463 -10.580 -35.761 1.00 72.94 771 PHE A CA 1
ATOM 6060 C C . PHE A 1 771 ? 39.335 -10.884 -36.981 1.00 72.94 771 PHE A C 1
ATOM 6062 O O . PHE A 1 771 ? 40.228 -10.100 -37.309 1.00 72.94 771 PHE A O 1
ATOM 6069 N N . LEU A 1 772 ? 39.016 -11.961 -37.705 1.00 75.25 772 LEU A N 1
ATOM 6070 C CA . LEU A 1 772 ? 39.723 -12.338 -38.925 1.00 75.25 772 LEU A CA 1
ATOM 6071 C C . LEU A 1 772 ? 39.617 -11.251 -40.007 1.00 75.25 772 LEU A C 1
ATOM 6073 O O . LEU A 1 772 ? 40.629 -10.848 -40.579 1.00 75.25 772 LEU A O 1
ATOM 6077 N N . ILE A 1 773 ? 38.411 -10.735 -40.260 1.00 79.12 773 ILE A N 1
ATOM 6078 C CA . ILE A 1 773 ? 38.172 -9.692 -41.274 1.00 79.12 773 ILE A CA 1
ATOM 6079 C C . ILE A 1 773 ? 38.913 -8.390 -40.921 1.00 79.12 773 ILE A C 1
ATOM 6081 O O . ILE A 1 773 ? 39.558 -7.786 -41.777 1.00 79.12 773 ILE A O 1
ATOM 6085 N N . SER A 1 774 ? 38.857 -7.968 -39.657 1.00 76.00 774 SER A N 1
ATOM 6086 C CA . SER A 1 774 ? 39.544 -6.782 -39.132 1.00 76.00 774 SER A CA 1
ATOM 6087 C C . SER A 1 774 ? 41.063 -6.917 -39.241 1.00 76.00 774 SER A C 1
ATOM 6089 O O . SER A 1 774 ? 41.737 -5.976 -39.667 1.00 76.00 774 SER A O 1
ATOM 6091 N N . ALA A 1 775 ? 41.610 -8.093 -38.926 1.00 72.56 775 ALA A N 1
ATOM 6092 C CA . ALA A 1 775 ? 43.034 -8.370 -39.053 1.00 72.56 775 ALA A CA 1
ATOM 6093 C C . ALA A 1 775 ? 43.488 -8.306 -40.520 1.00 72.56 775 ALA A C 1
ATOM 6095 O O . ALA A 1 775 ? 44.459 -7.616 -40.827 1.00 72.56 775 ALA A O 1
ATOM 6096 N N . LEU A 1 776 ? 42.749 -8.936 -41.441 1.00 79.00 776 LEU A N 1
ATOM 6097 C CA . LEU A 1 776 ? 43.037 -8.891 -42.880 1.00 79.00 776 LEU A CA 1
ATOM 6098 C C . LEU A 1 776 ? 42.944 -7.470 -43.450 1.00 79.00 776 LEU A C 1
ATOM 6100 O O . LEU A 1 776 ? 43.825 -7.048 -44.198 1.00 79.00 776 LEU A O 1
ATOM 6104 N N . SER A 1 777 ? 41.920 -6.706 -43.060 1.00 75.94 777 SER A N 1
ATOM 6105 C CA . SER A 1 777 ? 41.770 -5.300 -43.453 1.00 75.94 777 SER A CA 1
ATOM 6106 C C . SER A 1 777 ? 42.921 -4.439 -42.927 1.00 75.94 777 SER A C 1
ATOM 6108 O O . SER A 1 777 ? 43.438 -3.584 -43.644 1.00 75.94 777 SER A O 1
ATOM 6110 N N . SER A 1 778 ? 43.356 -4.679 -41.688 1.00 73.19 778 SER A N 1
ATOM 6111 C CA . SER A 1 778 ? 44.480 -3.962 -41.076 1.00 73.19 778 SER A CA 1
ATOM 6112 C C . SER A 1 778 ? 45.799 -4.274 -41.792 1.00 73.19 778 SER A C 1
ATOM 6114 O O . SER A 1 778 ? 46.572 -3.362 -42.076 1.00 73.19 778 SER A O 1
ATOM 6116 N N . ILE A 1 779 ? 46.030 -5.542 -42.157 1.00 77.06 779 ILE A N 1
ATOM 6117 C CA . ILE A 1 779 ? 47.187 -5.974 -42.959 1.00 77.06 779 ILE A CA 1
ATOM 6118 C C . ILE A 1 779 ? 47.170 -5.304 -44.337 1.00 77.06 779 ILE A C 1
ATOM 6120 O O . ILE A 1 779 ? 48.188 -4.765 -44.767 1.00 77.06 779 ILE A O 1
ATOM 6124 N N . LEU A 1 780 ? 46.014 -5.279 -45.009 1.00 78.44 780 LEU A N 1
ATOM 6125 C CA . LEU A 1 780 ? 45.849 -4.611 -46.302 1.00 78.44 780 LEU A CA 1
ATOM 6126 C C . LEU A 1 780 ? 46.120 -3.104 -46.200 1.00 78.44 780 LEU A C 1
ATOM 6128 O O . LEU A 1 780 ? 46.793 -2.541 -47.060 1.00 78.44 780 LEU A O 1
ATOM 6132 N N . PHE A 1 781 ? 45.635 -2.448 -45.145 1.00 73.38 781 PHE A N 1
ATOM 6133 C CA . PHE A 1 781 ? 45.878 -1.026 -44.918 1.00 73.38 781 PHE A CA 1
ATOM 6134 C C . PHE A 1 781 ? 47.364 -0.730 -44.693 1.00 73.38 781 PHE A C 1
ATOM 6136 O O . PHE A 1 781 ? 47.899 0.191 -45.304 1.00 73.38 781 PHE A O 1
ATOM 6143 N N . ILE A 1 782 ? 48.047 -1.536 -43.873 1.00 74.06 782 ILE A N 1
ATOM 6144 C CA . ILE A 1 782 ? 49.496 -1.420 -43.651 1.00 74.06 782 ILE A CA 1
ATOM 6145 C C . ILE A 1 782 ? 50.258 -1.644 -44.964 1.00 74.06 782 ILE A C 1
ATOM 6147 O O . ILE A 1 782 ? 51.168 -0.880 -45.279 1.00 74.06 782 ILE A O 1
ATOM 6151 N N . TYR A 1 783 ? 49.855 -2.630 -45.769 1.00 77.19 783 TYR A N 1
ATOM 6152 C CA . TYR A 1 783 ? 50.442 -2.893 -47.083 1.00 77.19 783 TYR A CA 1
ATOM 6153 C C . TYR A 1 783 ? 50.273 -1.707 -48.049 1.00 77.19 783 TYR A C 1
ATOM 6155 O O . TYR A 1 783 ? 51.239 -1.265 -48.671 1.00 77.19 783 TYR A O 1
ATOM 6163 N N . LEU A 1 784 ? 49.069 -1.133 -48.135 1.00 73.12 784 LEU A N 1
ATOM 6164 C CA . LEU A 1 784 ? 48.785 0.038 -48.972 1.00 73.12 784 LEU A CA 1
ATOM 6165 C C . LEU A 1 784 ? 49.502 1.301 -48.479 1.00 73.12 784 LEU A C 1
ATOM 6167 O O . LEU A 1 784 ? 49.964 2.102 -49.292 1.00 73.12 784 LEU A O 1
ATOM 6171 N N . ALA A 1 785 ? 49.617 1.481 -47.162 1.00 67.12 785 ALA A N 1
ATOM 6172 C CA . ALA A 1 785 ? 50.382 2.570 -46.566 1.00 67.12 785 ALA A CA 1
ATOM 6173 C C . ALA A 1 785 ? 51.879 2.439 -46.887 1.00 67.12 785 ALA A C 1
ATOM 6175 O O . ALA A 1 785 ? 52.523 3.434 -47.206 1.00 67.12 785 ALA A O 1
ATOM 6176 N N . HIS A 1 786 ? 52.411 1.214 -46.889 1.00 71.06 786 HIS A N 1
ATOM 6177 C CA . HIS A 1 786 ? 53.796 0.938 -47.265 1.00 71.06 786 HIS A CA 1
ATOM 6178 C C . HIS A 1 786 ? 54.053 1.146 -48.771 1.00 71.06 786 HIS A C 1
ATOM 6180 O O . HIS A 1 786 ? 55.123 1.610 -49.156 1.00 71.06 786 HIS A O 1
ATOM 6186 N N . MET A 1 787 ? 53.066 0.863 -49.629 1.00 68.12 787 MET A N 1
ATOM 6187 C CA . MET A 1 787 ? 53.124 1.105 -51.082 1.00 68.12 787 MET A CA 1
ATOM 6188 C C . MET A 1 787 ? 53.077 2.595 -51.464 1.00 68.12 787 MET A C 1
ATOM 6190 O O . MET A 1 787 ? 53.483 2.957 -52.565 1.00 68.12 787 MET A O 1
ATOM 6194 N N . LYS A 1 788 ? 52.587 3.470 -50.575 1.00 52.59 788 LYS A N 1
ATOM 6195 C CA . LYS A 1 788 ? 52.465 4.920 -50.810 1.00 52.59 788 LYS A CA 1
ATOM 6196 C C . LYS A 1 788 ? 53.690 5.744 -50.405 1.00 52.59 788 LYS A C 1
ATOM 6198 O O . LYS A 1 788 ? 53.631 6.964 -50.524 1.00 52.59 788 LYS A O 1
ATOM 6203 N N . SER A 1 789 ? 54.783 5.120 -49.970 1.00 37.75 789 SER A N 1
ATOM 6204 C CA . SER A 1 789 ? 56.064 5.803 -49.759 1.00 37.75 789 SER A CA 1
ATOM 6205 C C . SER A 1 789 ? 56.816 5.911 -51.091 1.00 37.75 789 SER A C 1
ATOM 6207 O O . SER A 1 789 ? 57.325 4.892 -51.561 1.00 37.75 789 SER A O 1
ATOM 6209 N N . PRO A 1 790 ? 56.949 7.094 -51.725 1.00 44.41 790 PRO A N 1
ATOM 6210 C CA . PRO A 1 790 ? 57.923 7.251 -52.787 1.00 44.41 790 PRO A CA 1
ATOM 6211 C C . PRO A 1 790 ? 59.300 7.236 -52.126 1.00 44.41 790 PRO A C 1
ATOM 6213 O O . PRO A 1 790 ? 59.659 8.128 -51.358 1.00 44.41 790 PRO A O 1
ATOM 6216 N N . ILE A 1 791 ? 60.076 6.205 -52.435 1.00 50.84 791 ILE A N 1
ATOM 6217 C CA . ILE A 1 791 ? 61.528 6.278 -52.361 1.00 50.84 791 ILE A CA 1
ATOM 6218 C C . ILE A 1 791 ? 61.932 7.337 -53.391 1.00 50.84 791 ILE A C 1
ATOM 6220 O O . ILE A 1 791 ? 61.978 7.058 -54.586 1.00 50.84 791 ILE A O 1
ATOM 6224 N N . GLN A 1 792 ? 62.182 8.563 -52.938 1.00 37.00 792 GLN A N 1
ATOM 6225 C CA . GLN A 1 792 ? 62.943 9.534 -53.710 1.00 37.00 792 GLN A CA 1
ATOM 6226 C C . GLN A 1 792 ? 63.979 10.173 -52.788 1.00 37.00 792 GLN A C 1
ATOM 6228 O O . GLN A 1 792 ? 63.692 10.963 -51.895 1.00 37.00 792 GLN A O 1
ATOM 6233 N N . THR A 1 793 ? 65.195 9.683 -52.988 1.00 44.91 793 THR A N 1
ATOM 6234 C CA . THR A 1 793 ? 66.484 10.234 -52.594 1.00 44.91 793 THR A CA 1
ATOM 6235 C C . THR A 1 793 ? 66.526 11.759 -52.645 1.00 44.91 793 THR A C 1
ATOM 6237 O O . THR A 1 793 ? 66.399 12.322 -53.725 1.00 44.91 793 THR A O 1
ATOM 6240 N N . ASP A 1 794 ? 66.836 12.394 -51.514 1.00 34.34 794 ASP A N 1
ATOM 6241 C CA . ASP A 1 794 ? 67.581 13.657 -51.491 1.00 34.34 794 ASP A CA 1
ATOM 6242 C C . ASP A 1 794 ? 68.510 13.692 -50.271 1.00 34.34 794 ASP A C 1
ATOM 6244 O O . ASP A 1 794 ? 68.289 14.334 -49.246 1.00 34.34 794 ASP A O 1
ATOM 6248 N N . PHE A 1 795 ? 69.606 12.948 -50.406 1.00 37.53 795 PHE A N 1
ATOM 6249 C CA . PHE A 1 795 ? 70.727 12.888 -49.467 1.00 37.53 795 PHE A CA 1
ATOM 6250 C C . PHE A 1 795 ? 71.655 14.119 -49.588 1.00 37.53 795 PHE A C 1
ATOM 6252 O O . PHE A 1 795 ? 72.824 14.046 -49.221 1.00 37.53 795 PHE A O 1
ATOM 6259 N N . HIS A 1 796 ? 71.169 15.254 -50.119 1.00 38.06 796 HIS A N 1
ATOM 6260 C CA . HIS A 1 796 ? 72.020 16.398 -50.478 1.00 38.06 796 HIS A CA 1
ATOM 6261 C C . HIS A 1 796 ? 71.694 17.748 -49.816 1.00 38.06 796 HIS A C 1
ATOM 6263 O O . HIS A 1 796 ? 72.453 18.695 -50.014 1.00 38.06 796 HIS A O 1
ATOM 6269 N N . TYR A 1 797 ? 70.670 17.853 -48.959 1.00 36.28 797 TYR A N 1
ATOM 6270 C CA . TYR A 1 797 ? 70.342 19.124 -48.281 1.00 36.28 797 TYR A CA 1
ATOM 6271 C C . TYR A 1 797 ? 70.731 19.216 -46.793 1.00 36.28 797 TYR A C 1
ATOM 6273 O O . TYR A 1 797 ? 70.689 20.302 -46.218 1.00 36.28 797 TYR A O 1
ATOM 6281 N N . SER A 1 798 ? 71.209 18.131 -46.169 1.00 36.09 798 SER A N 1
ATOM 6282 C CA . SER A 1 798 ? 71.590 18.135 -44.741 1.00 36.09 798 SER A CA 1
ATOM 6283 C C . SER A 1 798 ? 73.055 18.512 -44.460 1.00 36.09 798 SER A C 1
ATOM 6285 O O . SER A 1 798 ? 73.449 18.578 -43.298 1.00 36.09 798 SER A O 1
ATOM 6287 N N . MET A 1 799 ? 73.868 18.806 -45.484 1.00 38.03 799 MET A N 1
ATOM 6288 C CA . MET A 1 799 ? 75.280 19.202 -45.317 1.00 38.03 799 MET A CA 1
ATOM 6289 C C . MET A 1 799 ? 75.575 20.652 -45.750 1.00 38.03 799 MET A C 1
ATOM 6291 O O . MET A 1 799 ? 76.691 20.984 -46.132 1.00 38.03 799 MET A O 1
ATOM 6295 N N . ARG A 1 800 ? 74.576 21.546 -45.681 1.00 39.59 800 ARG A N 1
ATOM 6296 C CA . ARG A 1 800 ? 74.779 23.005 -45.835 1.00 39.59 800 ARG A CA 1
ATOM 6297 C C . ARG A 1 800 ? 74.227 23.863 -44.693 1.00 39.59 800 ARG A C 1
ATOM 6299 O O . ARG A 1 800 ? 74.457 25.063 -44.684 1.00 39.59 800 ARG A O 1
ATOM 6306 N N . SER A 1 801 ? 73.570 23.259 -43.701 1.00 39.97 801 SER A N 1
ATOM 6307 C CA . SER A 1 801 ? 73.033 23.963 -42.523 1.00 39.97 801 SER A CA 1
ATOM 6308 C C . SER A 1 801 ? 73.886 23.801 -41.254 1.00 39.97 801 SER A C 1
ATOM 6310 O O . SER A 1 801 ? 73.593 24.451 -40.256 1.00 39.97 801 SER A O 1
ATOM 6312 N N . VAL A 1 802 ? 74.964 23.008 -41.286 1.00 43.72 802 VAL A N 1
ATOM 6313 C CA . VAL A 1 802 ? 75.889 22.852 -40.142 1.00 43.72 802 VAL A CA 1
ATOM 6314 C C . VAL A 1 802 ? 77.070 23.842 -40.200 1.00 43.72 802 VAL A C 1
ATOM 6316 O O . VAL A 1 802 ? 77.682 24.111 -39.176 1.00 43.72 802 VAL A O 1
ATOM 6319 N N . ASN A 1 803 ? 77.326 24.489 -41.347 1.00 38.25 803 ASN A N 1
ATOM 6320 C CA . ASN A 1 803 ? 78.384 25.509 -41.484 1.00 38.25 803 ASN A CA 1
ATOM 6321 C C . ASN A 1 803 ? 77.926 26.969 -41.293 1.00 38.25 803 ASN A C 1
ATOM 6323 O O . ASN A 1 803 ? 78.772 27.852 -41.295 1.00 38.25 803 ASN A O 1
ATOM 6327 N N . ASN A 1 804 ? 76.633 27.238 -41.070 1.00 41.84 804 ASN A N 1
ATOM 6328 C CA . ASN A 1 804 ? 76.119 28.602 -40.828 1.00 41.84 804 ASN A CA 1
ATOM 6329 C C . ASN A 1 804 ? 75.749 28.872 -39.355 1.00 41.84 804 ASN A C 1
ATOM 6331 O O . ASN A 1 804 ? 75.017 29.810 -39.062 1.00 41.84 804 ASN A O 1
ATOM 6335 N N . VAL A 1 805 ? 76.248 28.047 -38.427 1.00 48.84 805 VAL A N 1
ATOM 6336 C CA . VAL A 1 805 ? 76.167 28.285 -36.967 1.00 48.84 805 VAL A CA 1
ATOM 6337 C C . VAL A 1 805 ? 77.576 28.444 -36.351 1.00 48.84 805 VAL A C 1
ATOM 6339 O O . VAL A 1 805 ? 77.729 28.563 -35.142 1.00 48.84 805 VAL A O 1
ATOM 6342 N N . LEU A 1 806 ? 78.621 28.506 -37.188 1.00 42.19 806 LEU A N 1
ATOM 6343 C CA . LEU A 1 806 ? 80.006 28.823 -36.804 1.00 42.19 806 LEU A CA 1
ATOM 6344 C C . LEU A 1 806 ? 80.622 29.912 -37.713 1.00 42.19 806 LEU A C 1
ATOM 6346 O O . LEU A 1 806 ? 81.787 29.823 -38.100 1.00 42.19 806 LEU A O 1
ATOM 6350 N N . GLN A 1 807 ? 79.837 30.947 -38.032 1.00 35.91 807 GLN A N 1
ATOM 6351 C CA . GLN A 1 807 ? 80.320 32.268 -38.458 1.00 35.91 807 GLN A CA 1
ATOM 6352 C C . GLN A 1 807 ? 79.521 33.366 -37.769 1.00 35.91 807 GLN A C 1
ATOM 6354 O O . GLN A 1 807 ? 78.274 33.255 -37.768 1.00 35.91 807 GLN A O 1
#

Sequence (807 aa):
MFEYKKKLRMADLDDDLLAVGSDAGEGEQLRLEDKRRFGRVHVHRQLLLAPLDVDVHHLSKFSKTMFKLASLAGPVRAVSRASLRNFAAAPEMIKFELVGEKKNVALVTLNRPKALNALCGQLMTEALCNPCDDTKPETRLRDVLIQLDGDKSVGAIVITGSEKAFAAGADIKEMINRPFHETFGGRFLEEWTAISDINKPVIAAVNGFALGGGCELAMMCDIIYAGDKAQFGQPEINIGTIPGAGGTQRWARTAGKSVAMEMCLTGERMGAKEAKEVGIVSKVFPAADTVPAAIKLGEKIAAQSPLIVQICKEAVNRAYETTLREGLHVERRLFHATFATKDRKEGMTAFAEKRKPEWKGEYCTGMDLLSADVGIVLVSIALFFICGWLFFMKQLFKNYEVHNRVVQLLFSITFALSCVMFELIIFEILGILEPGSRLLYWRLGLYSILFVLIVALPLYVAYTLLNSISFVKESFVFPLTAVLWLIYIYFFWKLGDPFPILSRQHGIFTIEQAISRIGVFGVTVMAVLSGFGAVNAPYTCMSIFAKKVDQTSILQMEKRLLQTMEMIASKKRRLAQHERDISLSAFSRGGDESVGLLNRLWGTVSSPITSITTSDNMKQLKSEIVPLEELSRHLFLEVVELRNMKVNIVFDRVGKVDPVTKSMEIAVHWMGIDIDVRFWSQHISFLLVGVIVVTSIRGLLITLTKFFYAISSSKSSNTIVLLLAQIMGMYFVSSVLLMRMNVPLEYRLIITEVLGDLQFNFYHRWFDVIFLISALSSILFIYLAHMKSPIQTDFHYSMRSVNNVLQ

Foldseek 3Di:
DVVVVVVVPPPDDDDDDDDDDDDDDDDDDDDDDDDDDDDDDDDDDDDDDDDDDDDPPVVVVVVVVVVVVVPPDDDDDDDDDDDDDDDDDDDQQKDWFQDDPQSQEIEIEGRPVVQLSAAECLQQPDPPDDPPDPDDDRDHPLVVLVVLLPDPSHQEYEQAYDQAHRYAYHDVVVVVPDDPCCCVVHCVLVRNLSLLVRLHAYEYLTHHEQEQNSLLSRLSGPAYEYEQRYKYAYQQVVVPHFRDSQLLPSCCVQQNDPRSCCRGNVVDIDGPVVCCVSGVHVYYDHSVCRRVVRVVVSVVSSLAASVLSSLVSVLVVCPSVDDPVVSVVSNVVSVVQCVQAPRSVQVVVCVVVVHRGDHPNDGPDVVVLQVVLVVVLVVQLVVQLVVQLVCVVPPQCPPAPPVDPVLSNLLSNLRSLLVSLVVLLVCLVVVVHDPVCSLVSNQVSLVSLLCSQLPVLLLVLQLLVLVLDPPDDPVCSVVSSVVSSVVSNVCLQVVLVVFDDDDPPDDSDDSLSSLVSLLLVLLLVLCQQPNLCLLCVLLVLLLLPFDQQDPVNLVVLVVVLVVLVVVLVVLVVVLVVLVVVVVVVVVVVVDDPDDDPPVVVVVVVPDPVPVVVSVVVNVVSVVVNVVSVVVSVVSVVVSVVSVVSVVCDVVCVDPPHRPQLVVVVVVCVVVVDPDPSVVVSVVVSVVVSVVVNVVSVVVSSVSLSVVVVVVDDSSCSSSSSSVSSNSVSSSSSNSSVSNLVSDDPSSNVSVCVSNDDDDVVSVVVSSVVSNVVSVVSVVVVVVVVVVPDPPDDDPDPPPPVVVVVPD

InterPro domains:
  IPR001753 Enoyl-CoA hydratase/isomerase-like domain [PF00378] (101-361)
  IPR014748 Enoyl-CoA hydratase, C-terminal [G3DSA:1.10.12.10] (305-361)
  IPR015672 The Golgi pH regulator/GPCR-type G protein [PTHR15948] (367-798)
  IPR018376 Enoyl-CoA hydratase/isomerase, conserved site [PS00166] (203-223)
  IPR022535 Golgi pH regulator, conserved domain [PF12537] (508-575)
  IPR025969 Abscisic acid G-protein coupled receptor-like domain [PF12430] (650-786)
  IPR029045 ClpP/crotonase-like domain superfamily [SSF52096] (93-362)